Protein 8BEG (pdb70)

CATH classification: 2.60.40.740 (+3 more: 2.60.40.740, 2.60.40.740, 2.60.40.740)

Solvent-accessible surface area: 56581 Å² total; per-residue (Å²): 139,131,27,135,4,26,2,10,0,1,20,22,90,95,75,0,60,80,35,30,1,14,10,6,0,69,5,55,1,4,0,4,2,40,0,53,67,9,52,158,59,83,87,110,72,1,66,92,7,1,6,78,0,70,9,41,33,143,44,1,71,10,75,57,80,124,2,70,2,24,30,1,79,39,104,19,56,16,101,51,6,120,30,2,18,57,1,43,133,89,46,134,3,120,76,6,24,94,27,13,75,46,80,59,84,146,65,44,0,38,0,44,9,82,68,66,118,89,26,3,12,58,22,57,25,22,78,25,4,0,1,4,0,35,3,66,0,69,90,36,115,38,66,3,91,0,39,0,20,2,14,22,55,149,33,98,48,103,8,69,67,2,44,0,49,8,61,78,40,103,7,28,6,23,0,22,0,16,51,117,23,57,47,6,105,69,46,0,81,69,57,21,0,18,37,114,21,94,0,1,1,16,1,60,9,1,54,0,13,33,72,2,1,0,54,6,88,52,3,2,2,41,2,80,3,62,57,82,20,2,101,4,41,43,98,55,41,0,30,0,50,66,38,4,85,26,59,146,151,67,26,57,57,47,53,82,1,28,95,59,8,104,50,101,62,100,134,69,105,38,0,29,0,49,11,31,141,56,0,17,68,7,0,64,108,32,32,4,20,67,34,87,4,6,2,2,0,21,0,6,0,28,0,72,100,41,32,104,4,119,7,22,2,24,0,37,0,7,142,59,119,24,161,11,73,67,5,25,1,53,5,46,94,40,8,130,10,67,6,28,0,49,6,120,111,46,96,90,13,56,122,12,92,1,10,13,9,5,26,0,14,0,52,5,30,0,4,0,123,18,8,46,156,62,2,0,27,34,22,39,84,54,65,68,14,0,13,2,62,2,62,6,33,58,78,42,1,57,24,46,84,119,86,3,83,0,64,14,66,84,43,83,77,7,23,124,65,7,33,59,20,64,47,89,71,148,0,12,2,41,3,31,11,45,52,17,67,45,5,0,97,73,53,20,38,35,59,0,103,1,27,1,11,0,79,2,75,31,88,41,37,32,64,0,127,0,39,4,23,1,33,2,10,44,38,159,30,143,11,79,76,4,16,0,62,7,48,165,47,109,3,114,4,40,0,2,71,48,32,72,54,198,70,63,44,67,41,29,86,2,55,108,36,66,128,2,45,2,17,0,39,6,2,72,2,16,38,112,7,16,3,18,1,88,33,0,2,1,35,0,68,14,44,110,54,34,4,100,11,71,35,110,57,24,0,56,4,41,11,75,6,40,22,81,120,54,78,137,14,67,125,43,60,91,8,25,103,30,8,81,54,69,89,99,109,19,47,1,74,1,34,7,33,116,45,2,8,67,0,4,26,46,181,126,8,30,118,61,43,5,12,0,68,0,8,1,7,5,54,0,80,34,38,30,77,1,46,4,43,0,69,0,5,2,11,93,42,112,28,96,10,64,70,1,36,1,69,6,69,149,128,34,121,6,15,2,4,0,0,18,25,96,95,76,0,61,83,31,30,1,12,10,6,0,74,3,54,1,4,0,3,2,32,0,49,89,26,55,154,78,86,85,118,77,3,66,91,7,2,5,78,0,71,9,34,31,130,44,1,75,8,74,51,82,122,1,72,0,28,19,1,81,31,98,27,60,20,116,46,8,132,34,1,31,58,11,44,139,74,47,162,2,109,81,14,17,94,34,11,64,40,92,69,96,149,62,40,0,32,0,44,7,85,70,63,120,89,25,2,13,60,25,59,24,23,78,28,3,0,0,5,0,35,2,65,0,78,86,39,116,35,74,2,95,1,32,2,25,2,18,27,49,148,34,101,39,94,8,70,66,3,38,0,48,6,64,79,37,114,6,30,3,22,0,27,0,21,82,159,31,74,49,8,104,55,46,0,81,76,61,21,0,16,36,104,28,97,0,0,2,14,1,59,9,1,53,0,12,33,74,3,1,0,58,5,101,41,2,2,3,39,1,74,2,60,66,79,22,1,104,5,38,41,106,44,31,0,35,0,55,64,41,4,73,28,70,83,148,69,34,109,58,42,53,76,2,26,95,55,8,100,56,94,62,91,135,73,87,43,0,25,1,46,13,33,159,56,0,32,67,11,0,62,77,24,30,4,16,67,32,88,5,7,1,2,0,22,0,16,0,29,0,66,99,42,32,102,3,117,5,25,2,25,0,35,0,10,149,62,116,26,160,13,75,65,4,28,1,50,6,41,90,43,10,125,11,64,10,22,0,43,9,124,138,48,105,85,7,52,123,15,88,2,10,12,6,4,24,0,13,0,29,0,18,0,5,0,112,12,9,46,145,55,2,0,26,36,27,38,87,60,67,66,12,0,13,1,64,3,65,6,32,55,80,41,1,64,17,50,88,117,76,4,84,0,84,10,71,156,47,81,68,7,21,123,72,8,30,55,22,63,43,67,32,120,0,17,2,38,3,34,9,54,49,16,73,46,7,0,92,78,55,18,35,21,70,0,108,1,27,1,10,0,72,1,73,30,95,41,34,34,59,1,122,0,37,3,16,0,31,2,14,45,43,146,44,148,13,72,77,2,21,0,55,7,50,171,50,103,4,92,4,39,0,2,56,146,55,50,56,194,131,49,34,69,37,31,77,0,150,112,33,51,135,1,25,2,20,1,24,2,2,72,2,24,39,113,4,13,6,22,1,87,29,1,2,0,23,0,72,17,47,103,56,36,3,89,17,94,35,105,58,17,0,44,4,43,11,89,8,10,25,76,114,42,79,152,12,87,136,47,55,85,7,24,189,13,9,75,52,81,93,92,191,18,47,0,75,0,31,7,29,111,46,2,7,58,0,2,17,41,157,120,7,39,119,68,38,4,13,0,65,0,8,1,4,6,40,0,70,32,29,17,60,1,58,5,40,0,50,0,8,2,8,103,50,107,12,76,9,66,60,1,37,0,61,3,92,96

Organism: Enterococcus faecalis (NCBI:txid1351)

InterPro domains:
  IPR013574 Glucan-binding protein C/Surface antigen I/II, V-domain [PF08363] (256-548)
  IPR019931 LPXTG cell wall anchor motif [PF00746] (1263-1303)
  IPR019931 LPXTG cell wall anchor motif [PS50847] (1270-1305)
  IPR022263 KxYKxGKxW signal peptide [PF19258] (6-44)
  IPR022263 KxYKxGKxW signal peptide [TIGR03715] (8-29)
  IPR026345 Adhesin isopeptide-forming adherence domain [PF17998] (588-749)
  IPR026345 Adhesin isopeptide-forming adherence domain [PF17998] (920-1069)
  IPR026345 Adhesin isopeptide-forming adherence domain [TIGR04228] (588-750)
  IPR026345 Adhesin isopeptide-forming adherence domain [TIGR04228] (920-1008)
  IPR026345 Adhesin isopeptide-forming adherence domain [TIGR04228] (1009-1070)
  IPR032300 Cell surface antigen, C-terminal [PF16364] (753-915)
  IPR032300 Cell surface antigen, C-terminal [PF16364] (1073-1232)
  IPR036234 Glucan-binding protein C/Surface antigen I/II, V-domain superfamily [G3DSA:2.60.530.10] (227-560)
  IPR036234 Glucan-binding protein C/Surface antigen I/II, V-domain superfamily [SSF74914] (228-568)
  IPR041324 Antigen I/II, N-terminal [PF18652] (151-255)

Foldseek 3Di:
DDWAKAKAKAQQQAGQFAFAEEAFFKIKMKIKGAQQVVLVDDLLPFQKWWKKKFWQCVWKDWDQVPKWKWWAQPPDDVNRSNSVNVCVVVCVGPTPQVQWDWDDDRRIIITMGHADPSRGGPDHHNTMMMIMTIITGHRDFFKIKMKMWIDTPPDIDIYDMGMYGHHDWAKAKFKFAQDVNDTHDDTLFAFEDAAQFKIWIKTKGIKQAARYRGAFPKKKKKWFAPCVFWQFPPDKWKFKQAWFDQDNRIRHGGDTPRVQWDWDQDPSGIIMIIGHPSRSVSCPDPVNRRHMIIMMMITMIGGHDFDKGKIKMWMATSNDIGIHDIGIYGYDDDFAKAKFWAWPVGDTAFAFEEEAFTKTKIKMKAGQQSQEPRHPVNNFDCVQFWKKKKQWDLVWKAWPVVPKFKAWPVRHTPQVQWDWDADSVRRMIMTGGPRRVVCRHVRGNTMMMIIIMIGTHPPDWAKIKMKMWTQRRNDIDIYDITIYGYDDWAKAKFWALDDVDDDTCFAHADEAQRKTKIKIKFTKQFQRHRGAWDWKKKKKQFPVQWWAFDPDKWKFWQAWWAWPVGRTDHGRDTPLVQWDWDQPPRMIMIIGHVRVSRGVPDPVGRRGMTIMMMITMITTHDFAKTKIKMWIATSNHTDIHDITIYGYHD/DQAKAKAKAQQQAGQFAFAEEAQFKIKMKIKGAQQVVLPDDQLVFQKWWKKKFWQLVWKDWDQVPKWKWWAQAPDDVNRSNSVSVCVVVCNGPTPQVQWDWDDDHRIIMTMGHADPSRGGPDHHNTMMMIMTIIGTHRDFFKIKMKMWIDTPPDIDIYDMGMYGHHDWAKAKFKFAQDPNDTHDDTLFAFEDEAQGKIKIKTKGIKDAARYRGAFPKKKKKKFFPCVFWQFPVDKWKFKQAWFDAVPDIQHGGHTPRVQWDWDQDPSGIIMIIGHDSRSVRCRDVVNRRHMIIMMMITMIGGHDFAKTKIKMWMATNNDIDIYDIGIYGYDDDFAKAKFWAWPVRHTAFQFEAEFFTKTKMKMKAGQQSFELRHPPNNFDCVQFWKKKKQWDLVWKAWPVVPKFKAAPVRHTPLVQWDWDADNVRRMIMTTGPRGSVCRHPRGNGMMMIITMIGTHPPDWAKIKMWMWTADRRDIGIYDMTIYGYHDWAKAKFKAQDPPDDDTCFAHADEAQRKTKIKIKFTKQFQRHRGAWPWKKKKKQFPCVFKPAPPDKWKFWQAWWAWPVGHTHHGGDTVLVQWDWDADNRMIMIIGHPRVRRGVPDPRPSRGMTIMMMITMIGGHDFAKTKIKMWIATSNHTDIHDITIYGYHD

Sequence (1299 aa):
PVLVPNKEVTDGQKNINDLNVKRGDSLQYIVTGDTTELAKVDPKTVTKQGIRDTFDAEKVTIDLSKVKVYQADASLNEKDLKAVAAAINSGKAKDVTASYDLNLDQNTVTAMMKTNADGSVVLAMGYKYLLVLPFVVKNVEGDFENTAVQLTNDGETVTNTVINHVPSSNPSKDVKADKNGTVGSVSLHHDKDIPLQTKIYYEVKSSERPANYGGITEEWGMNDVLDTTHDRFTGKWHAITNYDLKVGDKTLKAGTDISAYILLENKDNKDLTFTMNQALLAALNEGSNKVGKQAWSVYLEVERIKTGDVENTQTENYNKELVRSNTVVTHTPDDPKPTKAVHNKKGEDINHGKVARGDVLSYEMTWDLKGYDKDFAFDTVDLATGVSFFDDYDETKVTPIKDLLRVKDSKGVDITNQFTISWDDAKGTVTISAKDPQAFILAYGGQELRVTLPTKVKADVSGDVYNSAEQNTFGQRIKTNTVVNHIPKVNPKKDVVIKVGDKQSQNGATIKLGEKFFYEFTSSDIPAEYAGVVEEWSISDKLDVKHDKFSGQWSVFANSNFVLADGTKVNKGDDISKLFTMTFDKGVVKITASQAFLDAMNLKENKNVAHSWKAFIGVERIAAGDVYNTIEESFNNEKIKTNTVVTHTPEVLVPNKEVTDGQKNINDLNVKRGDSLQYIVTGDTTELAKVDPKTVTKQGIRDTFDAEKVTIDLSKVKVYQADASLNEKDLKAVAAAINSGKAKDVTASYDLNLDQNTVTAMMKTNADGSVVLAMGYKYLLVLPFVVKNVEGDFENTAVQLTNDGETVTNTVINHVPSSNPSKDVKADKNGTVGSVSLHDKDIPLQTKIYYEVKSSERPANYGGITEEWGMNDVLDTTHDRFTGKWHAITNYDLKVGDKTLKAGTDISAYILLENKDNKDLTFTMNQALLAALNEGSNKVGKQAWSVYLEVERIKTGDVENTQTENYNKELVRSNTVVTHTPDDPKPTKAVHNKKGEDINHGKVARGDVLSYEMTWDLKGYDKDFAFDTVDLATGVSFFDDYDETKVTPIKDLLRVKDSKGVDITNQFTISWDDAKGTVTISAKDPQAFILAYGGQELRVTLPTKVKADVSGDVYNSAEQNTFGQRIKTNTVVNHIPKVNPKKDVVIKVGDKQSQNGATIKLGEKFFYEFTSSDIPAEYAGVVEEWSISDKLDVKHDKFSGQWSVFANSNFVLADGTKVNKGDDISKLFTMTFDKGVVKITASQAFLDAMNLKENKNVAHSWKAFIGVERIAAGDVYNTIEESFNNEKIKTNTVVTHTPEE

Structure (mmCIF, N/CA/C/O backbone):
data_8BEG
#
_entry.id   8BEG
#
_cell.length_a   76.000
_cell.length_b   87.500
_cell.length_c   224.800
_cell.angle_alpha   90.000
_cell.angle_beta   90.000
_cell.angle_gamma   90.000
#
_symmetry.space_group_name_H-M   'P 21 21 21'
#
loop_
_entity.id
_entity.type
_entity.pdbx_description
1 polymer PrgB
2 non-polymer 'MAGNESIUM ION'
3 water water
#
loop_
_atom_site.group_PDB
_atom_site.id
_atom_site.type_symbol
_atom_site.label_atom_id
_atom_site.label_alt_id
_atom_site.label_comp_id
_atom_site.label_asym_id
_atom_site.label_entity_id
_atom_site.label_seq_id
_atom_site.pdbx_PDB_ins_code
_atom_site.Cartn_x
_atom_site.Cartn_y
_atom_site.Cartn_z
_atom_site.occupancy
_atom_site.B_iso_or_equiv
_atom_site.auth_seq_id
_atom_site.auth_comp_id
_atom_site.auth_asym_id
_atom_site.auth_atom_id
_atom_site.pdbx_PDB_model_num
ATOM 1 N N . PRO A 1 1 ? 23.285 -96.305 -12.165 1.00 94.64 584 PRO A N 1
ATOM 2 C CA . PRO A 1 1 ? 22.973 -94.899 -12.433 1.00 95.65 584 PRO A CA 1
ATOM 3 C C . PRO A 1 1 ? 23.420 -93.979 -11.297 1.00 96.08 584 PRO A C 1
ATOM 4 O O . PRO A 1 1 ? 24.280 -94.370 -10.500 1.00 100.32 584 PRO A O 1
ATOM 8 N N . VAL A 1 2 ? 22.852 -92.774 -11.225 1.00 89.40 585 VAL A N 1
ATOM 9 C CA . VAL A 1 2 ? 23.060 -91.881 -10.088 1.00 91.06 585 VAL A CA 1
ATOM 10 C C . VAL A 1 2 ? 21.769 -91.106 -9.849 1.00 88.02 585 VAL A C 1
ATOM 11 O O . VAL A 1 2 ? 21.019 -90.804 -10.785 1.00 86.78 585 VAL A O 1
ATOM 15 N N . LEU A 1 3 ? 21.502 -90.802 -8.578 1.00 78.93 586 LEU A N 1
ATOM 16 C CA . LEU A 1 3 ? 20.236 -90.215 -8.166 1.00 73.87 586 LEU A CA 1
ATOM 17 C C . LEU A 1 3 ? 20.491 -89.045 -7.229 1.00 69.59 586 LEU A C 1
ATOM 18 O O . LEU A 1 3 ? 21.330 -89.130 -6.326 1.00 70.72 586 LEU A O 1
ATOM 23 N N . VAL A 1 4 ? 19.766 -87.953 -7.449 1.00 65.08 587 VAL A N 1
ATOM 24 C CA . VAL A 1 4 ? 19.845 -86.794 -6.563 1.00 61.40 587 VAL A CA 1
ATOM 25 C C . VAL A 1 4 ? 18.447 -86.433 -6.057 1.00 55.64 587 VAL A C 1
ATOM 26 O O . VAL A 1 4 ? 17.648 -85.793 -6.759 1.00 53.02 587 VAL A O 1
ATOM 30 N N . PRO A 1 5 ? 18.100 -86.865 -4.850 1.00 54.01 588 PRO A N 1
ATOM 31 C CA . PRO A 1 5 ? 16.794 -86.522 -4.292 1.00 50.97 588 PRO A CA 1
ATOM 32 C C . PRO A 1 5 ? 16.832 -85.127 -3.697 1.00 47.01 588 PRO A C 1
ATOM 33 O O . PRO A 1 5 ? 17.876 -84.639 -3.260 1.00 48.90 588 PRO A O 1
ATOM 37 N N . ASN A 1 6 ? 15.667 -84.490 -3.684 1.00 46.61 589 ASN A N 1
ATOM 38 C CA . ASN A 1 6 ? 15.534 -83.107 -3.259 1.00 50.78 589 ASN A CA 1
ATOM 39 C C . ASN A 1 6 ? 14.529 -83.006 -2.113 1.00 49.00 589 ASN A C 1
ATOM 40 O O . ASN A 1 6 ? 13.547 -83.752 -2.060 1.00 43.79 589 ASN A O 1
ATOM 45 N N . LYS A 1 7 ? 14.784 -82.080 -1.185 1.00 43.60 590 LYS A N 1
ATOM 46 C CA . LYS A 1 7 ? 13.900 -81.831 -0.052 1.00 38.95 590 LYS A CA 1
ATOM 47 C C . LYS A 1 7 ? 13.661 -80.331 0.033 1.00 45.21 590 LYS A C 1
ATOM 48 O O . LYS A 1 7 ? 14.607 -79.537 -0.051 1.00 41.33 590 LYS A O 1
ATOM 53 N N . GLU A 1 8 ? 12.394 -79.951 0.159 1.00 41.13 591 GLU A N 1
ATOM 54 C CA . GLU A 1 8 ? 11.993 -78.552 0.219 1.00 38.60 591 GLU A CA 1
ATOM 55 C C . GLU A 1 8 ? 11.063 -78.350 1.403 1.00 40.00 591 GLU A C 1
ATOM 56 O O . GLU A 1 8 ? 10.439 -79.291 1.890 1.00 34.16 591 GLU A O 1
ATOM 62 N N . VAL A 1 9 ? 10.972 -77.105 1.868 1.00 36.76 592 VAL A N 1
ATOM 63 C CA . VAL A 1 9 ? 10.007 -76.724 2.888 1.00 38.86 592 VAL A CA 1
ATOM 64 C C . VAL A 1 9 ? 9.197 -75.559 2.338 1.00 38.15 592 VAL A C 1
ATOM 65 O O . VAL A 1 9 ? 9.740 -74.676 1.662 1.00 38.30 592 VAL A O 1
ATOM 69 N N . THR A 1 10 ? 7.882 -75.603 2.556 1.00 40.66 593 THR A N 1
ATOM 70 C CA . THR A 1 10 ? 6.971 -74.701 1.865 1.00 37.81 593 THR A CA 1
ATOM 71 C C . THR A 1 10 ? 5.824 -74.322 2.787 1.00 39.47 593 THR A C 1
ATOM 72 O O . THR A 1 10 ? 5.458 -75.081 3.687 1.00 35.20 593 THR A O 1
ATOM 76 N N . ASP A 1 11 ? 5.291 -73.109 2.577 1.00 39.84 594 ASP A N 1
ATOM 77 C CA . ASP A 1 11 ? 4.003 -72.724 3.139 1.00 36.00 594 ASP A CA 1
ATOM 78 C C . ASP A 1 11 ? 2.840 -73.192 2.273 1.00 39.65 594 ASP A C 1
ATOM 79 O O . ASP A 1 11 ? 1.681 -72.937 2.619 1.00 45.06 594 ASP A O 1
ATOM 84 N N . GLY A 1 12 ? 3.124 -73.870 1.163 1.00 39.99 595 GLY A N 1
ATOM 85 C CA . GLY A 1 12 ? 2.126 -74.299 0.209 1.00 41.76 595 GLY A CA 1
ATOM 86 C C . GLY A 1 12 ? 2.229 -73.600 -1.128 1.00 43.66 595 GLY A C 1
ATOM 87 O O . GLY A 1 12 ? 1.727 -74.124 -2.132 1.00 44.41 595 GLY A O 1
ATOM 88 N N . GLN A 1 13 ? 2.874 -72.432 -1.167 1.00 44.70 596 GLN A N 1
ATOM 89 C CA . GLN A 1 13 ? 3.066 -71.672 -2.389 1.00 41.93 596 GLN A CA 1
ATOM 90 C C . GLN A 1 13 ? 4.520 -71.372 -2.713 1.00 38.86 596 GLN A C 1
ATOM 91 O O . GLN A 1 13 ? 4.843 -71.188 -3.893 1.00 45.34 596 GLN A O 1
ATOM 97 N N . LYS A 1 14 ? 5.402 -71.327 -1.718 1.00 35.32 597 LYS A N 1
ATOM 98 C CA . LYS A 1 14 ? 6.729 -70.769 -1.903 1.00 45.23 597 LYS A CA 1
ATOM 99 C C . LYS A 1 14 ? 7.760 -71.590 -1.137 1.00 41.59 597 LYS A C 1
ATOM 100 O O . LYS A 1 14 ? 7.449 -72.248 -0.143 1.00 40.52 597 LYS A O 1
ATOM 106 N N . ASN A 1 15 ? 9.007 -71.516 -1.605 1.00 39.74 598 ASN A N 1
ATOM 107 C CA . ASN A 1 15 ? 10.151 -72.014 -0.851 1.00 36.97 598 ASN A CA 1
ATOM 108 C C . ASN A 1 15 ? 10.392 -71.139 0.374 1.00 41.63 598 ASN A C 1
ATOM 109 O O . ASN A 1 15 ? 10.653 -69.935 0.244 1.00 42.00 598 ASN A O 1
ATOM 114 N N . ILE A 1 16 ? 10.327 -71.740 1.561 1.00 35.23 599 ILE A N 1
ATOM 115 C CA . ILE A 1 16 ? 10.516 -71.005 2.803 1.00 34.27 599 ILE A CA 1
ATOM 116 C C . ILE A 1 16 ? 11.752 -71.487 3.560 1.00 36.53 599 ILE A C 1
ATOM 117 O O . ILE A 1 16 ? 11.831 -71.344 4.781 1.00 38.44 599 ILE A O 1
ATOM 122 N N . ASN A 1 17 ? 12.715 -72.082 2.854 1.00 40.94 600 ASN A N 1
ATOM 123 C CA . ASN A 1 17 ? 13.942 -72.519 3.510 1.00 40.53 600 ASN A CA 1
ATOM 124 C C . ASN A 1 17 ? 14.653 -71.327 4.133 1.00 41.56 600 ASN A C 1
ATOM 125 O O . ASN A 1 17 ? 14.724 -70.252 3.529 1.00 43.43 600 ASN A O 1
ATOM 130 N N . ASP A 1 18 ? 15.165 -71.517 5.354 1.00 42.26 601 ASP A N 1
ATOM 131 C CA . ASP A 1 18 ? 15.918 -70.529 6.130 1.00 48.26 601 ASP A CA 1
ATOM 132 C C . ASP A 1 18 ? 15.071 -69.366 6.646 1.00 44.29 601 ASP A C 1
ATOM 133 O O . ASP A 1 18 ? 15.626 -68.469 7.303 1.00 48.91 601 ASP A O 1
ATOM 138 N N . LEU A 1 19 ? 13.761 -69.340 6.389 1.00 41.18 602 LEU A N 1
ATOM 139 C CA . LEU A 1 19 ? 12.943 -68.232 6.872 1.00 44.89 602 LEU A CA 1
ATOM 140 C C . LEU A 1 19 ? 12.481 -68.477 8.305 1.00 44.88 602 LEU A C 1
ATOM 141 O O . LEU A 1 19 ? 12.613 -69.569 8.862 1.00 37.45 602 LEU A O 1
ATOM 146 N N . ASN A 1 20 ? 11.924 -67.426 8.897 1.00 36.21 603 ASN A N 1
ATOM 147 C CA . ASN A 1 20 ? 11.425 -67.459 10.259 1.00 35.50 603 ASN A CA 1
ATOM 148 C C . ASN A 1 20 ? 9.982 -67.936 10.266 1.00 36.39 603 ASN A C 1
ATOM 149 O O . ASN A 1 20 ? 9.203 -67.617 9.360 1.00 38.75 603 ASN A O 1
ATOM 154 N N . VAL A 1 21 ? 9.616 -68.672 11.326 1.00 38.26 604 VAL A N 1
ATOM 155 C CA . VAL A 1 21 ? 8.255 -69.173 11.498 1.00 36.49 604 VAL A CA 1
ATOM 156 C C . VAL A 1 21 ? 7.777 -68.853 12.917 1.00 37.05 604 VAL A C 1
ATOM 157 O O . VAL A 1 21 ? 8.525 -68.348 13.754 1.00 42.00 604 VAL A O 1
ATOM 161 N N . LYS A 1 22 ? 6.509 -69.163 13.180 1.00 37.53 605 LYS A N 1
ATOM 162 C CA . LYS A 1 22 ? 5.840 -68.795 14.423 1.00 33.00 605 LYS A CA 1
ATOM 163 C C . LYS A 1 22 ? 4.975 -69.956 14.900 1.00 33.92 605 LYS A C 1
ATOM 164 O O . LYS A 1 22 ? 4.570 -70.821 14.116 1.00 36.90 605 LYS A O 1
ATOM 170 N N . ARG A 1 23 ? 4.743 -69.983 16.215 1.00 32.09 606 ARG A N 1
ATOM 171 C CA . ARG A 1 23 ? 3.948 -71.022 16.853 1.00 39.35 606 ARG A CA 1
ATOM 172 C C . ARG A 1 23 ? 2.654 -71.266 16.089 1.00 38.09 606 ARG A C 1
ATOM 173 O O . ARG A 1 23 ? 1.985 -70.321 15.661 1.00 34.83 606 ARG A O 1
ATOM 181 N N . GLY A 1 24 ? 2.337 -72.550 15.869 1.00 37.16 607 GLY A N 1
ATOM 182 C CA . GLY A 1 24 ? 1.098 -72.929 15.220 1.00 34.40 607 GLY A CA 1
ATOM 183 C C . GLY A 1 24 ? 1.058 -72.793 13.712 1.00 35.22 607 GLY A C 1
ATOM 184 O O . GLY A 1 24 ? 0.019 -73.105 13.111 1.00 34.72 607 GLY A O 1
ATOM 185 N N . ASP A 1 25 ? 2.138 -72.334 13.073 1.00 34.14 608 ASP A N 1
ATOM 186 C CA . ASP A 1 25 ? 2.176 -72.287 11.616 1.00 33.24 608 ASP A CA 1
ATOM 187 C C . ASP A 1 25 ? 1.912 -73.669 11.029 1.00 32.46 608 ASP A C 1
ATOM 188 O O . ASP A 1 25 ? 2.344 -74.685 11.574 1.00 35.08 608 ASP A O 1
ATOM 193 N N . SER A 1 26 ? 1.232 -73.680 9.892 1.00 33.22 609 SER A N 1
ATOM 194 C CA . SER A 1 26 ? 0.771 -74.890 9.223 1.00 42.53 609 SER A CA 1
ATOM 195 C C . SER A 1 26 ? 1.530 -74.978 7.900 1.00 39.84 609 SER A C 1
ATOM 196 O O . SER A 1 26 ? 1.254 -74.203 6.972 1.00 41.28 609 SER A O 1
ATOM 199 N N . LEU A 1 27 ? 2.520 -75.876 7.829 1.00 32.14 610 LEU A N 1
ATOM 200 C CA . LEU A 1 27 ? 3.444 -75.898 6.695 1.00 32.25 610 LEU A CA 1
ATOM 201 C C . LEU A 1 27 ? 3.666 -77.319 6.172 1.00 33.57 610 LEU A C 1
ATOM 202 O O . LEU A 1 27 ? 3.029 -78.259 6.654 1.00 33.66 610 LEU A O 1
ATOM 207 N N . GLN A 1 28 ? 4.551 -77.481 5.185 1.00 35.67 611 GLN A N 1
ATOM 208 C CA . GLN A 1 28 ? 4.780 -78.786 4.567 1.00 36.00 611 GLN A CA 1
ATOM 209 C C . GLN A 1 28 ? 6.249 -78.975 4.215 1.00 39.08 611 GLN A C 1
ATOM 210 O O . GLN A 1 28 ? 6.903 -78.046 3.745 1.00 38.84 611 GLN A O 1
ATOM 216 N N . TYR A 1 29 ? 6.753 -80.193 4.423 1.00 39.15 612 TYR A N 1
ATOM 217 C CA . TYR A 1 29 ? 7.990 -80.650 3.801 1.00 37.86 612 TYR A CA 1
ATOM 218 C C . TYR A 1 29 ? 7.637 -81.463 2.562 1.00 39.62 612 TYR A C 1
ATOM 219 O O . TYR A 1 29 ? 6.653 -82.211 2.561 1.00 34.99 612 TYR A O 1
ATOM 228 N N . ILE A 1 30 ? 8.434 -81.327 1.508 1.00 36.94 613 ILE A N 1
ATOM 229 C CA . ILE A 1 30 ? 8.217 -82.103 0.294 1.00 37.63 613 ILE A CA 1
ATOM 230 C C . ILE A 1 30 ? 9.543 -82.726 -0.118 1.00 42.30 613 ILE A C 1
ATOM 231 O O . ILE A 1 30 ? 10.538 -82.017 -0.295 1.00 42.85 613 ILE A O 1
ATOM 236 N N . VAL A 1 31 ? 9.560 -84.049 -0.251 1.00 37.95 614 VAL A N 1
ATOM 237 C CA . VAL A 1 31 ? 10.746 -84.800 -0.651 1.00 39.69 614 VAL A CA 1
ATOM 238 C C . VAL A 1 31 ? 10.446 -85.442 -1.997 1.00 43.65 614 VAL A C 1
ATOM 239 O O . VAL A 1 31 ? 9.481 -86.206 -2.126 1.00 40.27 614 VAL A O 1
ATOM 243 N N . THR A 1 32 ? 11.259 -85.126 -2.998 1.00 46.46 615 THR A N 1
ATOM 244 C CA . THR A 1 32 ? 11.072 -85.615 -4.360 1.00 45.22 615 THR A CA 1
ATOM 245 C C . THR A 1 32 ? 12.098 -86.699 -4.651 1.00 48.29 615 THR A C 1
ATOM 246 O O . THR A 1 32 ? 13.307 -86.449 -4.587 1.00 47.73 615 THR A O 1
ATOM 250 N N . GLY A 1 33 ? 11.611 -87.900 -4.951 1.00 48.32 616 GLY A N 1
ATOM 251 C CA . GLY A 1 33 ? 12.466 -88.966 -5.426 1.00 49.75 616 GLY A CA 1
ATOM 252 C C . GLY A 1 33 ? 12.240 -89.189 -6.908 1.00 56.95 616 GLY A C 1
ATOM 253 O O . GLY A 1 33 ? 11.229 -89.783 -7.309 1.00 52.00 616 GLY A O 1
ATOM 254 N N . ASP A 1 34 ? 13.156 -88.694 -7.737 1.00 53.30 617 ASP A N 1
ATOM 255 C CA . ASP A 1 34 ? 13.036 -88.905 -9.173 1.00 54.86 617 ASP A CA 1
ATOM 256 C C . ASP A 1 34 ? 13.381 -90.349 -9.512 1.00 55.40 617 ASP A C 1
ATOM 257 O O . ASP A 1 34 ? 14.369 -90.900 -9.014 1.00 51.78 617 ASP A O 1
ATOM 262 N N . THR A 1 35 ? 12.561 -90.962 -10.357 1.00 53.83 618 THR A N 1
ATOM 263 C CA . THR A 1 35 ? 12.808 -92.313 -10.842 1.00 52.55 618 THR A CA 1
ATOM 264 C C . THR A 1 35 ? 12.945 -92.332 -12.363 1.00 57.02 618 THR A C 1
ATOM 265 O O . THR A 1 35 ? 12.629 -93.332 -13.009 1.00 56.93 618 THR A O 1
ATOM 269 N N . THR A 1 36 ? 13.409 -91.225 -12.956 1.00 57.97 619 THR A N 1
ATOM 270 C CA . THR A 1 36 ? 13.532 -91.179 -14.412 1.00 60.68 619 THR A CA 1
ATOM 271 C C . THR A 1 36 ? 14.677 -92.059 -14.903 1.00 61.03 619 THR A C 1
ATOM 272 O O . THR A 1 36 ? 14.529 -92.774 -15.901 1.00 63.92 619 THR A O 1
ATOM 276 N N . GLU A 1 37 ? 15.821 -92.030 -14.213 1.00 61.09 620 GLU A N 1
ATOM 277 C CA . GLU A 1 37 ? 16.925 -92.914 -14.582 1.00 70.44 620 GLU A CA 1
ATOM 278 C C . GLU A 1 37 ? 16.558 -94.385 -14.403 1.00 66.24 620 GLU A C 1
ATOM 279 O O . GLU A 1 37 ? 17.033 -95.242 -15.160 1.00 65.78 620 GLU A O 1
ATOM 285 N N . LEU A 1 38 ? 15.703 -94.696 -13.428 1.00 63.50 621 LEU A N 1
ATOM 286 C CA . LEU A 1 38 ? 15.259 -96.067 -13.205 1.00 61.27 621 LEU A CA 1
ATOM 287 C C . LEU A 1 38 ? 14.243 -96.547 -14.234 1.00 62.08 621 LEU A C 1
ATOM 288 O O . LEU A 1 38 ? 13.964 -97.750 -14.286 1.00 63.19 621 LEU A O 1
ATOM 293 N N . ALA A 1 39 ? 13.680 -95.648 -15.046 1.00 63.40 622 ALA A N 1
ATOM 294 C CA . ALA A 1 39 ? 12.743 -96.073 -16.081 1.00 62.99 622 ALA A CA 1
ATOM 295 C C . ALA A 1 39 ? 13.416 -96.902 -17.166 1.00 67.35 622 ALA A C 1
ATOM 296 O O . ALA A 1 39 ? 12.729 -97.646 -17.879 1.00 70.09 622 ALA A O 1
ATOM 298 N N . LYS A 1 40 ? 14.740 -96.795 -17.303 1.00 66.78 623 LYS A N 1
ATOM 299 C CA . LYS A 1 40 ? 15.436 -97.490 -18.379 1.00 71.60 623 LYS A CA 1
ATOM 300 C C . LYS A 1 40 ? 15.670 -98.964 -18.061 1.00 74.00 623 LYS A C 1
ATOM 301 O O . LYS A 1 40 ? 15.765 -99.786 -18.983 1.00 75.21 623 LYS A O 1
ATOM 307 N N . VAL A 1 41 ? 15.739 -99.322 -16.780 1.00 67.93 624 VAL A N 1
ATOM 308 C CA . VAL A 1 41 ? 16.010 -100.693 -16.384 1.00 62.38 624 VAL A CA 1
ATOM 309 C C . VAL A 1 41 ? 14.714 -101.492 -16.393 1.00 66.88 624 VAL A C 1
ATOM 310 O O . VAL A 1 41 ? 13.611 -100.946 -16.483 1.00 64.02 624 VAL A O 1
ATOM 314 N N . ASP A 1 42 ? 14.860 -102.810 -16.319 1.00 59.81 625 ASP A N 1
ATOM 315 C CA . ASP A 1 42 ? 13.737 -103.727 -16.203 1.00 58.77 625 ASP A CA 1
ATOM 316 C C . ASP A 1 42 ? 12.972 -103.438 -14.914 1.00 57.30 625 ASP A C 1
ATOM 317 O O . ASP A 1 42 ? 13.565 -103.509 -13.826 1.00 55.37 625 ASP A O 1
ATOM 322 N N . PRO A 1 43 ? 11.680 -103.099 -14.983 1.00 57.30 626 PRO A N 1
ATOM 323 C CA . PRO A 1 43 ? 10.942 -102.763 -13.750 1.00 59.30 626 PRO A CA 1
ATOM 324 C C . PRO A 1 43 ? 10.909 -103.887 -12.725 1.00 55.38 626 PRO A C 1
ATOM 325 O O . PRO A 1 43 ? 10.702 -103.612 -11.534 1.00 49.87 626 PRO A O 1
ATOM 329 N N . LYS A 1 44 ? 11.127 -105.138 -13.143 1.00 50.33 627 LYS A N 1
ATOM 330 C CA . LYS A 1 44 ? 11.157 -106.254 -12.207 1.00 49.71 627 LYS A CA 1
ATOM 331 C C . LYS A 1 44 ? 12.367 -106.193 -11.283 1.00 54.15 627 LYS A C 1
ATOM 332 O O . LYS A 1 44 ? 12.361 -106.833 -10.224 1.00 50.96 627 LYS A O 1
ATOM 338 N N . THR A 1 45 ? 13.414 -105.466 -11.675 1.00 48.73 628 THR A N 1
ATOM 339 C CA . THR A 1 45 ? 14.632 -105.349 -10.885 1.00 52.23 628 THR A CA 1
ATOM 340 C C . THR A 1 45 ? 14.597 -104.185 -9.902 1.00 49.09 628 THR A C 1
ATOM 341 O O . THR A 1 45 ? 15.583 -103.964 -9.191 1.00 48.16 628 THR A O 1
ATOM 345 N N . VAL A 1 46 ? 13.501 -103.435 -9.853 1.00 45.48 629 VAL A N 1
ATOM 346 C CA . VAL A 1 46 ? 13.302 -102.396 -8.851 1.00 46.19 629 VAL A CA 1
ATOM 347 C C . VAL A 1 46 ? 12.433 -103.011 -7.762 1.00 42.17 629 VAL A C 1
ATOM 348 O O . VAL A 1 46 ? 11.212 -103.127 -7.919 1.00 39.11 629 VAL A O 1
ATOM 352 N N . THR A 1 47 ? 13.056 -103.420 -6.655 1.00 41.60 630 THR A N 1
ATOM 353 C CA . THR A 1 47 ? 12.338 -104.127 -5.604 1.00 39.29 630 THR A CA 1
ATOM 354 C C . THR A 1 47 ? 12.224 -103.340 -4.308 1.00 41.13 630 THR A C 1
ATOM 355 O O . THR A 1 47 ? 11.612 -103.836 -3.351 1.00 37.54 630 THR A O 1
ATOM 359 N N . LYS A 1 48 ? 12.780 -102.131 -4.244 1.00 39.98 631 LYS A N 1
ATOM 360 C CA . LYS A 1 48 ? 12.635 -101.318 -3.049 1.00 32.65 631 LYS A CA 1
ATOM 361 C C . LYS A 1 48 ? 12.743 -99.865 -3.477 1.00 37.81 631 LYS A C 1
ATOM 362 O O . LYS A 1 48 ? 13.708 -99.491 -4.149 1.00 36.38 631 LYS A O 1
ATOM 368 N N . GLN A 1 49 ? 11.748 -99.068 -3.110 1.00 36.63 632 GLN A N 1
ATOM 369 C CA . GLN A 1 49 ? 11.727 -97.658 -3.497 1.00 34.89 632 GLN A CA 1
ATOM 370 C C . GLN A 1 49 ? 11.013 -96.874 -2.406 1.00 37.61 632 GLN A C 1
ATOM 371 O O . GLN A 1 49 ? 9.879 -97.213 -2.063 1.00 41.94 632 GLN A O 1
ATOM 377 N N . GLY A 1 50 ? 11.644 -95.829 -1.878 1.00 40.56 633 GLY A N 1
ATOM 378 C CA . GLY A 1 50 ? 10.985 -95.072 -0.828 1.00 39.41 633 GLY A CA 1
ATOM 379 C C . GLY A 1 50 ? 11.848 -93.956 -0.279 1.00 42.79 633 GLY A C 1
ATOM 380 O O . GLY A 1 50 ? 12.918 -93.644 -0.809 1.00 39.33 633 GLY A O 1
ATOM 381 N N . ILE A 1 51 ? 11.352 -93.346 0.798 1.00 40.51 634 ILE A N 1
ATOM 382 C CA . ILE A 1 51 ? 12.027 -92.235 1.463 1.00 36.49 634 ILE A CA 1
ATOM 383 C C . ILE A 1 51 ? 11.969 -92.436 2.969 1.00 35.71 634 ILE A C 1
ATOM 384 O O . ILE A 1 51 ? 10.928 -92.814 3.516 1.00 40.77 634 ILE A O 1
ATOM 389 N N . ARG A 1 52 ? 13.096 -92.181 3.641 1.00 33.90 635 ARG A N 1
ATOM 390 C CA . ARG A 1 52 ? 13.166 -92.105 5.099 1.00 37.89 635 ARG A CA 1
ATOM 391 C C . ARG A 1 52 ? 13.457 -90.655 5.490 1.00 39.05 635 ARG A C 1
ATOM 392 O O . ARG A 1 52 ? 14.545 -90.142 5.210 1.00 38.46 635 ARG A O 1
ATOM 400 N N . ASP A 1 53 ? 12.504 -90.004 6.149 1.00 35.85 636 ASP A N 1
ATOM 401 C CA . ASP A 1 53 ? 12.630 -88.589 6.489 1.00 40.14 636 ASP A CA 1
ATOM 402 C C . ASP A 1 53 ? 12.901 -88.422 7.977 1.00 40.42 636 ASP A C 1
ATOM 403 O O . ASP A 1 53 ? 12.252 -89.065 8.806 1.00 40.72 636 ASP A O 1
ATOM 408 N N . THR A 1 54 ? 13.851 -87.546 8.318 1.00 44.99 637 THR A N 1
ATOM 409 C CA . THR A 1 54 ? 14.235 -87.310 9.710 1.00 42.34 637 THR A CA 1
ATOM 410 C C . THR A 1 54 ? 13.935 -85.861 10.078 1.00 42.58 637 THR A C 1
ATOM 411 O O . THR A 1 54 ? 14.630 -84.944 9.620 1.00 41.80 637 THR A O 1
ATOM 415 N N . PHE A 1 55 ? 12.912 -85.655 10.908 1.00 40.73 638 PHE A N 1
ATOM 416 C CA . PHE A 1 55 ? 12.454 -84.314 11.285 1.00 41.62 638 PHE A CA 1
ATOM 417 C C . PHE A 1 55 ? 12.663 -84.098 12.781 1.00 42.00 638 PHE A C 1
ATOM 418 O O . PHE A 1 55 ? 13.142 -84.983 13.499 1.00 43.30 638 PHE A O 1
ATOM 426 N N . ASP A 1 56 ? 12.310 -82.900 13.257 1.00 42.30 639 ASP A N 1
ATOM 427 C CA . ASP A 1 56 ? 12.487 -82.549 14.665 1.00 39.76 639 ASP A CA 1
ATOM 428 C C . ASP A 1 56 ? 11.130 -82.661 15.354 1.00 43.25 639 ASP A C 1
ATOM 429 O O . ASP A 1 56 ? 10.334 -81.723 15.342 1.00 47.00 639 ASP A O 1
ATOM 434 N N . ALA A 1 57 ? 10.867 -83.817 15.976 1.00 43.58 640 ALA A N 1
ATOM 435 C CA . ALA A 1 57 ? 9.579 -84.008 16.637 1.00 43.99 640 ALA A CA 1
ATOM 436 C C . ALA A 1 57 ? 9.450 -83.188 17.914 1.00 46.97 640 ALA A C 1
ATOM 437 O O . ALA A 1 57 ? 8.338 -83.042 18.435 1.00 44.27 640 ALA A O 1
ATOM 439 N N . GLU A 1 58 ? 10.556 -82.661 18.434 1.00 42.69 641 GLU A N 1
ATOM 440 C CA . GLU A 1 58 ? 10.491 -81.803 19.604 1.00 47.93 641 GLU A CA 1
ATOM 441 C C . GLU A 1 58 ? 9.990 -80.405 19.245 1.00 46.30 641 GLU A C 1
ATOM 442 O O . GLU A 1 58 ? 9.541 -79.674 20.133 1.00 40.44 641 GLU A O 1
ATOM 448 N N . LYS A 1 59 ? 10.028 -80.046 17.960 1.00 43.04 642 LYS A N 1
ATOM 449 C CA . LYS A 1 59 ? 9.731 -78.700 17.483 1.00 44.18 642 LYS A CA 1
ATOM 450 C C . LYS A 1 59 ? 8.551 -78.618 16.524 1.00 44.63 642 LYS A C 1
ATOM 451 O O . LYS A 1 59 ? 7.896 -77.575 16.470 1.00 38.12 642 LYS A O 1
ATOM 457 N N . VAL A 1 60 ? 8.274 -79.663 15.744 1.00 40.05 643 VAL A N 1
ATOM 458 C CA . VAL A 1 60 ? 7.102 -79.687 14.873 1.00 39.69 643 VAL A CA 1
ATOM 459 C C . VAL A 1 60 ? 6.339 -80.983 15.119 1.00 39.42 643 VAL A C 1
ATOM 460 O O . VAL A 1 60 ? 6.873 -81.947 15.663 1.00 41.81 643 VAL A O 1
ATOM 464 N N . THR A 1 61 ? 5.065 -80.986 14.723 1.00 41.96 644 THR A N 1
ATOM 465 C CA . THR A 1 61 ? 4.188 -82.141 14.870 1.00 42.10 644 THR A CA 1
ATOM 466 C C . THR A 1 61 ? 3.738 -82.603 13.493 1.00 41.52 644 THR A C 1
ATOM 467 O O . THR A 1 61 ? 3.296 -81.788 12.678 1.00 36.37 644 THR A O 1
ATOM 471 N N . ILE A 1 62 ? 3.850 -83.905 13.230 1.00 38.40 645 ILE A N 1
ATOM 472 C CA . ILE A 1 62 ? 3.389 -84.486 11.976 1.00 37.51 645 ILE A CA 1
ATOM 473 C C . ILE A 1 62 ? 2.324 -85.522 12.307 1.00 40.35 645 ILE A C 1
ATOM 474 O O . ILE A 1 62 ? 2.512 -86.343 13.209 1.00 42.31 645 ILE A O 1
ATOM 479 N N . ASP A 1 63 ? 1.199 -85.453 11.601 1.00 41.66 646 ASP A N 1
ATOM 480 C CA . ASP A 1 63 ? 0.098 -86.397 11.740 1.00 37.96 646 ASP A CA 1
ATOM 481 C C . ASP A 1 63 ? 0.223 -87.366 10.568 1.00 40.10 646 ASP A C 1
ATOM 482 O O . ASP A 1 63 ? 0.201 -86.940 9.406 1.00 36.21 646 ASP A O 1
ATOM 487 N N . LEU A 1 64 ? 0.374 -88.663 10.865 1.00 42.55 647 LEU A N 1
ATOM 488 C CA . LEU A 1 64 ? 0.637 -89.615 9.788 1.00 38.98 647 LEU A CA 1
ATOM 489 C C . LEU A 1 64 ? -0.531 -89.696 8.813 1.00 38.32 647 LEU A C 1
ATOM 490 O O . LEU A 1 64 ? -0.327 -89.928 7.618 1.00 38.72 647 LEU A O 1
ATOM 495 N N . SER A 1 65 ? -1.754 -89.478 9.288 1.00 36.24 648 SER A N 1
ATOM 496 C CA . SER A 1 65 ? -2.904 -89.589 8.398 1.00 41.89 648 SER A CA 1
ATOM 497 C C . SER A 1 65 ? -2.983 -88.468 7.364 1.00 40.05 648 SER A C 1
ATOM 498 O O . SER A 1 65 ? -3.834 -88.538 6.472 1.00 38.60 648 SER A O 1
ATOM 501 N N . LYS A 1 66 ? -2.125 -87.446 7.448 1.00 39.16 649 LYS A N 1
ATOM 502 C CA . LYS A 1 66 ? -2.086 -86.375 6.459 1.00 40.36 649 LYS A CA 1
ATOM 503 C C . LYS A 1 66 ? -0.884 -86.473 5.527 1.00 37.00 649 LYS A C 1
ATOM 504 O O . LYS A 1 66 ? -0.780 -85.683 4.583 1.00 33.24 649 LYS A O 1
ATOM 510 N N . VAL A 1 67 ? -0.000 -87.449 5.748 1.00 38.84 650 VAL A N 1
ATOM 511 C CA . VAL A 1 67 ? 1.136 -87.691 4.864 1.00 34.43 650 VAL A CA 1
ATOM 512 C C . VAL A 1 67 ? 0.641 -88.297 3.558 1.00 37.50 650 VAL A C 1
ATOM 513 O O . VAL A 1 67 ? -0.077 -89.309 3.559 1.00 33.55 650 VAL A O 1
ATOM 517 N N . LYS A 1 68 ? 1.059 -87.715 2.432 1.00 32.46 651 LYS A N 1
ATOM 518 C CA . LYS A 1 68 ? 0.620 -88.170 1.116 1.00 39.88 651 LYS A CA 1
ATOM 519 C C . LYS A 1 68 ? 1.822 -88.370 0.201 1.00 42.33 651 LYS A C 1
ATOM 520 O O . LYS A 1 68 ? 2.880 -87.771 0.413 1.00 36.44 651 LYS A O 1
ATOM 526 N N . VAL A 1 69 ? 1.659 -89.226 -0.815 1.00 40.54 652 VAL A N 1
ATOM 527 C CA . VAL A 1 69 ? 2.611 -89.328 -1.921 1.00 37.77 652 VAL A CA 1
ATOM 528 C C . VAL A 1 69 ? 1.866 -89.056 -3.222 1.00 39.65 652 VAL A C 1
ATOM 529 O O . VAL A 1 69 ? 0.772 -89.589 -3.436 1.00 39.60 652 VAL A O 1
ATOM 533 N N . TYR A 1 70 ? 2.447 -88.224 -4.081 1.00 38.82 653 TYR A N 1
ATOM 534 C CA . TYR A 1 70 ? 1.857 -87.906 -5.372 1.00 38.91 653 TYR A CA 1
ATOM 535 C C . TYR A 1 70 ? 2.773 -88.378 -6.492 1.00 38.76 653 TYR A C 1
ATOM 536 O O . TYR A 1 70 ? 4.002 -88.322 -6.377 1.00 39.89 653 TYR A O 1
ATOM 545 N N . GLN A 1 71 ? 2.159 -88.824 -7.577 1.00 35.22 654 GLN A N 1
ATOM 546 C CA . GLN A 1 71 ? 2.863 -89.287 -8.766 1.00 39.27 654 GLN A CA 1
ATOM 547 C C . GLN A 1 71 ? 2.817 -88.161 -9.786 1.00 43.26 654 GLN A C 1
ATOM 548 O O . GLN A 1 71 ? 1.756 -87.864 -10.343 1.00 41.44 654 GLN A O 1
ATOM 554 N N . ALA A 1 72 ? 3.959 -87.522 -10.009 1.00 40.27 655 ALA A N 1
ATOM 555 C CA . ALA A 1 72 ? 4.028 -86.329 -10.828 1.00 44.41 655 ALA A CA 1
ATOM 556 C C . ALA A 1 72 ? 4.793 -86.609 -12.113 1.00 49.63 655 ALA A C 1
ATOM 557 O O . ALA A 1 72 ? 5.749 -87.393 -12.132 1.00 47.40 655 ALA A O 1
ATOM 559 N N . ASP A 1 73 ? 4.333 -85.975 -13.190 1.00 48.52 656 ASP A N 1
ATOM 560 C CA . ASP A 1 73 ? 5.107 -85.888 -14.419 1.00 54.86 656 ASP A CA 1
ATOM 561 C C . ASP A 1 73 ? 6.552 -85.522 -14.118 1.00 54.72 656 ASP A C 1
ATOM 562 O O . ASP A 1 73 ? 6.829 -84.601 -13.342 1.00 50.09 656 ASP A O 1
ATOM 567 N N . ALA A 1 74 ? 7.474 -86.247 -14.754 1.00 50.64 657 ALA A N 1
ATOM 568 C CA . ALA A 1 74 ? 8.894 -85.974 -14.574 1.00 55.49 657 ALA A CA 1
ATOM 569 C C . ALA A 1 74 ? 9.274 -84.569 -15.032 1.00 49.80 657 ALA A C 1
ATOM 570 O O . ALA A 1 74 ? 10.339 -84.070 -14.649 1.00 52.00 657 ALA A O 1
ATOM 572 N N . SER A 1 75 ? 8.434 -83.922 -15.844 1.00 47.38 658 SER A N 1
ATOM 573 C CA . SER A 1 75 ? 8.706 -82.555 -16.275 1.00 50.29 658 SER A CA 1
ATOM 574 C C . SER A 1 75 ? 8.258 -81.504 -15.263 1.00 54.29 658 SER A C 1
ATOM 575 O O . SER A 1 75 ? 8.643 -80.336 -15.403 1.00 46.40 658 SER A O 1
ATOM 578 N N . LEU A 1 76 ? 7.460 -81.877 -14.258 1.00 51.63 659 LEU A N 1
ATOM 579 C CA . LEU A 1 76 ? 7.111 -80.939 -13.194 1.00 47.70 659 LEU A CA 1
ATOM 580 C C . LEU A 1 76 ? 8.365 -80.483 -12.459 1.00 47.80 659 LEU A C 1
ATOM 581 O O . LEU A 1 76 ? 9.205 -81.298 -12.071 1.00 46.47 659 LEU A O 1
ATOM 586 N N . ASN A 1 77 ? 8.503 -79.168 -12.294 1.00 43.93 660 ASN A N 1
ATOM 587 C CA . ASN A 1 77 ? 9.635 -78.576 -11.582 1.00 47.94 660 ASN A CA 1
ATOM 588 C C . ASN A 1 77 ? 9.257 -78.502 -10.110 1.00 47.50 660 ASN A C 1
ATOM 589 O O . ASN A 1 77 ? 8.514 -77.610 -9.696 1.00 47.41 660 ASN A O 1
ATOM 594 N N . GLU A 1 78 ? 9.766 -79.437 -9.306 1.00 46.37 661 GLU A N 1
ATOM 595 C CA . GLU A 1 78 ? 9.362 -79.453 -7.907 1.00 46.06 661 GLU A CA 1
ATOM 596 C C . GLU A 1 78 ? 9.863 -78.230 -7.152 1.00 51.77 661 GLU A C 1
ATOM 597 O O . GLU A 1 78 ? 9.425 -78.003 -6.020 1.00 50.21 661 GLU A O 1
ATOM 603 N N . LYS A 1 79 ? 10.741 -77.427 -7.766 1.00 52.68 662 LYS A N 1
ATOM 604 C CA . LYS A 1 79 ? 11.183 -76.162 -7.184 1.00 52.77 662 LYS A CA 1
ATOM 605 C C . LYS A 1 79 ? 10.179 -75.037 -7.395 1.00 49.17 662 LYS A C 1
ATOM 606 O O . LYS A 1 79 ? 10.278 -74.002 -6.727 1.00 55.55 662 LYS A O 1
ATOM 612 N N . ASP A 1 80 ? 9.228 -75.207 -8.312 1.00 49.12 663 ASP A N 1
ATOM 613 C CA . ASP A 1 80 ? 8.132 -74.254 -8.490 1.00 52.89 663 ASP A CA 1
ATOM 614 C C . ASP A 1 80 ? 6.981 -74.708 -7.601 1.00 51.38 663 ASP A C 1
ATOM 615 O O . ASP A 1 80 ? 6.072 -75.416 -8.034 1.00 48.88 663 ASP A O 1
ATOM 620 N N . LEU A 1 81 ? 7.008 -74.262 -6.342 1.00 47.63 664 LEU A N 1
ATOM 621 C CA . LEU A 1 81 ? 6.050 -74.751 -5.359 1.00 43.99 664 LEU A CA 1
ATOM 622 C C . LEU A 1 81 ? 4.619 -74.324 -5.657 1.00 44.59 664 LEU A C 1
ATOM 623 O O . LEU A 1 81 ? 3.685 -75.025 -5.261 1.00 47.03 664 LEU A O 1
ATOM 628 N N . LYS A 1 82 ? 4.421 -73.208 -6.364 1.00 52.76 665 LYS A N 1
ATOM 629 C CA . LYS A 1 82 ? 3.088 -72.887 -6.865 1.00 49.69 665 LYS A CA 1
ATOM 630 C C . LYS A 1 82 ? 2.616 -73.932 -7.867 1.00 44.38 665 LYS A C 1
ATOM 631 O O . LYS A 1 82 ? 1.443 -74.324 -7.859 1.00 43.52 665 LYS A O 1
ATOM 637 N N . ALA A 1 83 ? 3.516 -74.379 -8.750 1.00 41.03 666 ALA A N 1
ATOM 638 C CA . ALA A 1 83 ? 3.153 -75.399 -9.727 1.00 46.97 666 ALA A CA 1
ATOM 639 C C . ALA A 1 83 ? 2.843 -76.724 -9.042 1.00 42.13 666 ALA A C 1
ATOM 640 O O . ALA A 1 83 ? 1.899 -77.422 -9.435 1.00 42.78 666 ALA A O 1
ATOM 642 N N . VAL A 1 84 ? 3.628 -77.082 -8.018 1.00 44.99 667 VAL A N 1
ATOM 643 C CA . VAL A 1 84 ? 3.370 -78.303 -7.248 1.00 39.87 667 VAL A CA 1
ATOM 644 C C . VAL A 1 84 ? 1.979 -78.252 -6.628 1.00 44.40 667 VAL A C 1
ATOM 645 O O . VAL A 1 84 ? 1.199 -79.202 -6.743 1.00 39.94 667 VAL A O 1
ATOM 649 N N . ALA A 1 85 ? 1.631 -77.121 -5.990 1.00 41.31 668 ALA A N 1
ATOM 650 C CA . ALA A 1 85 ? 0.341 -77.031 -5.306 1.00 42.06 668 ALA A CA 1
ATOM 651 C C . ALA A 1 85 ? -0.828 -77.122 -6.284 1.00 39.88 668 ALA A C 1
ATOM 652 O O . ALA A 1 85 ? -1.862 -77.725 -5.964 1.00 46.79 668 ALA A O 1
ATOM 654 N N . ALA A 1 86 ? -0.686 -76.551 -7.482 1.00 41.65 669 ALA A N 1
ATOM 655 C CA . ALA A 1 86 ? -1.761 -76.658 -8.467 1.00 42.57 669 ALA A CA 1
ATOM 656 C C . ALA A 1 86 ? -1.930 -78.094 -8.956 1.00 42.87 669 ALA A C 1
ATOM 657 O O . ALA A 1 86 ? -3.062 -78.574 -9.111 1.00 41.63 669 ALA A O 1
ATOM 659 N N . ALA A 1 87 ? -0.819 -78.787 -9.219 1.00 42.35 670 ALA A N 1
ATOM 660 C CA . ALA A 1 87 ? -0.899 -80.174 -9.675 1.00 42.79 670 ALA A CA 1
ATOM 661 C C . ALA A 1 87 ? -1.542 -81.068 -8.620 1.00 41.36 670 ALA A C 1
ATOM 662 O O . ALA A 1 87 ? -2.284 -82.000 -8.952 1.00 40.27 670 ALA A O 1
ATOM 664 N N . ILE A 1 88 ? -1.275 -80.795 -7.342 1.00 37.37 671 ILE A N 1
ATOM 665 C CA . ILE A 1 88 ? -1.871 -81.580 -6.267 1.00 42.17 671 ILE A CA 1
ATOM 666 C C . ILE A 1 88 ? -3.369 -81.321 -6.178 1.00 46.13 671 ILE A C 1
ATOM 667 O O . ILE A 1 88 ? -4.166 -82.251 -5.996 1.00 43.98 671 ILE A O 1
ATOM 672 N N . ASN A 1 89 ? -3.779 -80.064 -6.351 1.00 43.51 672 ASN A N 1
ATOM 673 C CA . ASN A 1 89 ? -5.179 -79.703 -6.163 1.00 40.31 672 ASN A CA 1
ATOM 674 C C . ASN A 1 89 ? -6.055 -80.194 -7.309 1.00 41.14 672 ASN A C 1
ATOM 675 O O . ASN A 1 89 ? -7.217 -80.553 -7.085 1.00 42.51 672 ASN A O 1
ATOM 680 N N . SER A 1 90 ? -5.532 -80.216 -8.533 1.00 44.04 673 SER A N 1
ATOM 681 C CA . SER A 1 90 ? -6.326 -80.651 -9.678 1.00 45.94 673 SER A CA 1
ATOM 682 C C . SER A 1 90 ? -6.333 -82.158 -9.857 1.00 45.74 673 SER A C 1
ATOM 683 O O . SER A 1 90 ? -7.205 -82.679 -10.560 1.00 47.82 673 SER A O 1
ATOM 686 N N . GLY A 1 91 ? -5.391 -82.863 -9.240 1.00 41.31 674 GLY A N 1
ATOM 687 C CA . GLY A 1 91 ? -5.197 -84.267 -9.521 1.00 48.65 674 GLY A CA 1
ATOM 688 C C . GLY A 1 91 ? -4.249 -84.545 -10.664 1.00 49.74 674 GLY A C 1
ATOM 689 O O . GLY A 1 91 ? -4.069 -85.711 -11.022 1.00 44.04 674 GLY A O 1
ATOM 690 N N . LYS A 1 92 ? -3.655 -83.508 -11.263 1.00 44.75 675 LYS A N 1
ATOM 691 C CA . LYS A 1 92 ? -2.654 -83.724 -12.302 1.00 43.10 675 LYS A CA 1
ATOM 692 C C . LYS A 1 92 ? -1.444 -84.464 -11.750 1.00 46.80 675 LYS A C 1
ATOM 693 O O . LYS A 1 92 ? -0.807 -85.246 -12.466 1.00 45.50 675 LYS A O 1
ATOM 699 N N . ALA A 1 93 ? -1.105 -84.221 -10.491 1.00 44.27 676 ALA A N 1
ATOM 700 C CA . ALA A 1 93 ? -0.197 -85.086 -9.750 1.00 40.91 676 ALA A CA 1
ATOM 701 C C . ALA A 1 93 ? -1.072 -86.064 -8.980 1.00 44.45 676 ALA A C 1
ATOM 702 O O . ALA A 1 93 ? -1.809 -85.666 -8.073 1.00 46.69 676 ALA A O 1
ATOM 704 N N . LYS A 1 94 ? -1.021 -87.335 -9.365 1.00 43.14 677 LYS A N 1
ATOM 705 C CA . LYS A 1 94 ? -1.984 -88.303 -8.877 1.00 41.14 677 LYS A CA 1
ATOM 706 C C . LYS A 1 94 ? -1.635 -88.739 -7.460 1.00 40.02 677 LYS A C 1
ATOM 707 O O . LYS A 1 94 ? -0.474 -89.023 -7.146 1.00 40.85 677 LYS A O 1
ATOM 713 N N . ASP A 1 95 ? -2.647 -88.771 -6.598 1.00 38.44 678 ASP A N 1
ATOM 714 C CA . ASP A 1 95 ? -2.478 -89.270 -5.238 1.00 37.01 678 ASP A CA 1
ATOM 715 C C . ASP A 1 95 ? -2.330 -90.788 -5.292 1.00 40.08 678 ASP A C 1
ATOM 716 O O . ASP A 1 95 ? -3.290 -91.503 -5.596 1.00 37.29 678 ASP A O 1
ATOM 721 N N . VAL A 1 96 ? -1.133 -91.279 -4.991 1.00 36.80 679 VAL A N 1
ATOM 722 C CA . VAL A 1 96 ? -0.852 -92.712 -4.969 1.00 40.16 679 VAL A CA 1
ATOM 723 C C . VAL A 1 96 ? -0.549 -93.208 -3.552 1.00 37.49 679 VAL A C 1
ATOM 724 O O . VAL A 1 96 ? 0.079 -94.260 -3.391 1.00 41.51 679 VAL A O 1
ATOM 728 N N . THR A 1 97 ? -1.017 -92.488 -2.519 1.00 34.74 680 THR A N 1
ATOM 729 C CA . THR A 1 97 ? -0.721 -92.871 -1.141 1.00 33.65 680 THR A CA 1
ATOM 730 C C . THR A 1 97 ? -1.173 -94.301 -0.844 1.00 36.71 680 THR A C 1
ATOM 731 O O . THR A 1 97 ? -0.576 -94.976 0.000 1.00 35.78 680 THR A O 1
ATOM 735 N N . ALA A 1 98 ? -2.208 -94.784 -1.537 1.00 35.31 681 ALA A N 1
ATOM 736 C CA . ALA A 1 98 ? -2.716 -96.126 -1.296 1.00 40.99 681 ALA A CA 1
ATOM 737 C C . ALA A 1 98 ? -1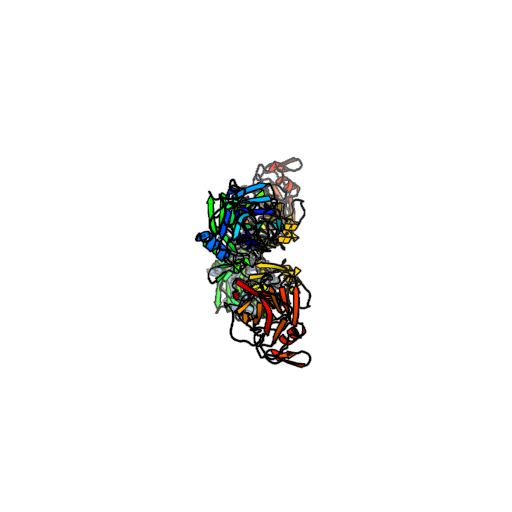.721 -97.204 -1.707 1.00 40.42 681 ALA A C 1
ATOM 738 O O . ALA A 1 98 ? -1.867 -98.359 -1.283 1.00 40.78 681 ALA A O 1
ATOM 740 N N . SER A 1 99 ? -0.723 -96.859 -2.522 1.00 37.22 682 SER A N 1
ATOM 741 C CA . SER A 1 99 ? 0.286 -97.802 -2.982 1.00 42.31 682 SER A CA 1
ATOM 742 C C . SER A 1 99 ? 1.568 -97.737 -2.167 1.00 41.46 682 SER A C 1
ATOM 743 O O . SER A 1 99 ? 2.582 -98.315 -2.576 1.00 38.84 682 SER A O 1
ATOM 746 N N . TYR A 1 100 ? 1.538 -97.066 -1.019 1.00 36.98 683 TYR A N 1
ATOM 747 C CA . TYR A 1 100 ? 2.695 -96.923 -0.151 1.00 35.78 683 TYR A CA 1
ATOM 748 C C . TYR A 1 100 ? 2.411 -97.483 1.236 1.00 38.47 683 TYR A C 1
ATOM 749 O O . TYR A 1 100 ? 1.265 -97.528 1.692 1.00 41.30 683 TYR A O 1
ATOM 758 N N . ASP A 1 101 ? 3.480 -97.894 1.904 1.00 35.15 684 ASP A N 1
ATOM 759 C CA . ASP A 1 101 ? 3.464 -98.299 3.303 1.00 41.18 684 ASP A CA 1
ATOM 760 C C . ASP A 1 101 ? 4.113 -97.163 4.085 1.00 40.18 684 ASP A C 1
ATOM 761 O O . ASP A 1 101 ? 5.307 -96.894 3.898 1.00 36.19 684 ASP A O 1
ATOM 766 N N . LEU A 1 102 ? 3.332 -96.503 4.948 1.00 40.83 685 LEU A N 1
ATOM 767 C CA . LEU A 1 102 ? 3.779 -95.333 5.701 1.00 39.25 685 LEU A CA 1
ATOM 768 C C . LEU A 1 102 ? 3.932 -95.679 7.178 1.00 41.94 685 LEU A C 1
ATOM 769 O O . LEU A 1 102 ? 3.177 -96.493 7.722 1.00 40.18 685 LEU A O 1
ATOM 774 N N . ASN A 1 103 ? 4.910 -95.049 7.830 1.00 41.00 686 ASN A N 1
ATOM 775 C CA . ASN A 1 103 ? 5.157 -95.282 9.249 1.00 43.97 686 ASN A CA 1
ATOM 776 C C . ASN A 1 103 ? 5.809 -94.057 9.876 1.00 46.39 686 ASN A C 1
ATOM 777 O O . ASN A 1 103 ? 6.693 -93.439 9.274 1.00 47.65 686 ASN A O 1
ATOM 782 N N . LEU A 1 104 ? 5.373 -93.724 11.092 1.00 43.28 687 LEU A N 1
ATOM 783 C CA . LEU A 1 104 ? 5.929 -92.627 11.879 1.00 45.72 687 LEU A CA 1
ATOM 784 C C . LEU A 1 104 ? 6.478 -93.191 13.181 1.00 45.56 687 LEU A C 1
ATOM 785 O O . LEU A 1 104 ? 5.733 -93.788 13.962 1.00 48.17 687 LEU A O 1
ATOM 790 N N . ASP A 1 105 ? 7.776 -93.005 13.414 1.00 48.40 688 ASP A N 1
ATOM 791 C CA . ASP A 1 105 ? 8.441 -93.467 14.634 1.00 52.46 688 ASP A CA 1
ATOM 792 C C . ASP A 1 105 ? 9.307 -92.326 15.157 1.00 50.16 688 ASP A C 1
ATOM 793 O O . ASP A 1 105 ? 10.387 -92.066 14.615 1.00 46.96 688 ASP A O 1
ATOM 798 N N . GLN A 1 106 ? 8.826 -91.658 16.210 1.00 51.01 689 GLN A N 1
ATOM 799 C CA . GLN A 1 106 ? 9.521 -90.535 16.831 1.00 54.46 689 GLN A CA 1
ATOM 800 C C . GLN A 1 106 ? 9.895 -89.468 15.808 1.00 48.99 689 GLN A C 1
ATOM 801 O O . GLN A 1 106 ? 9.024 -88.758 15.298 1.00 53.38 689 GLN A O 1
ATOM 807 N N . ASN A 1 107 ? 11.184 -89.351 15.503 1.00 50.79 690 ASN A N 1
ATOM 808 C CA . ASN A 1 107 ? 11.697 -88.334 14.592 1.00 46.26 690 ASN A CA 1
ATOM 809 C C . ASN A 1 107 ? 11.727 -88.785 13.137 1.00 46.99 690 ASN A C 1
ATOM 810 O O . ASN A 1 107 ? 12.322 -88.098 12.302 1.00 47.64 690 ASN A O 1
ATOM 815 N N . THR A 1 108 ? 11.134 -89.928 12.809 1.00 43.85 691 THR A N 1
ATOM 816 C CA . THR A 1 108 ? 11.337 -90.519 11.495 1.00 47.57 691 THR A CA 1
ATOM 817 C C . THR A 1 108 ? 9.999 -90.871 10.856 1.00 46.87 691 THR A C 1
ATOM 818 O O . THR A 1 108 ? 9.133 -91.477 11.500 1.00 49.49 691 THR A O 1
ATOM 822 N N . VAL A 1 109 ? 9.837 -90.491 9.589 1.00 42.77 692 VAL A N 1
ATOM 823 C CA . VAL A 1 109 ? 8.732 -90.936 8.741 1.00 44.62 692 VAL A CA 1
ATOM 824 C C . VAL A 1 109 ? 9.321 -91.763 7.606 1.00 44.00 692 VAL A C 1
ATOM 825 O O . VAL A 1 109 ? 10.267 -91.323 6.943 1.00 43.80 692 VAL A O 1
ATOM 829 N N . THR A 1 110 ? 8.779 -92.959 7.389 1.00 42.83 693 THR A N 1
ATOM 830 C CA . THR A 1 110 ? 9.181 -93.791 6.262 1.00 39.91 693 THR A CA 1
ATOM 831 C C . THR A 1 110 ? 7.990 -94.016 5.337 1.00 38.78 693 THR A C 1
ATOM 832 O O . THR A 1 110 ? 6.869 -94.250 5.800 1.00 43.41 693 THR A O 1
ATOM 836 N N . ALA A 1 111 ? 8.246 -93.919 4.031 1.00 37.65 694 ALA A N 1
ATOM 837 C CA . ALA A 1 111 ? 7.251 -94.161 2.985 1.00 35.09 694 ALA A CA 1
ATOM 838 C C . ALA A 1 111 ? 7.896 -95.076 1.951 1.00 41.20 694 ALA A C 1
ATOM 839 O O . ALA A 1 111 ? 8.775 -94.634 1.204 1.00 40.10 694 ALA A O 1
ATOM 841 N N . MET A 1 112 ? 7.469 -96.341 1.914 1.00 36.84 695 MET A N 1
ATOM 842 C CA . MET A 1 112 ? 7.987 -97.338 0.980 1.00 38.52 695 MET A CA 1
ATOM 843 C C . MET A 1 112 ? 6.887 -97.789 0.023 1.00 34.68 695 MET A C 1
ATOM 844 O O . MET A 1 112 ? 5.754 -98.043 0.444 1.00 35.75 695 MET A O 1
ATOM 849 N N . MET A 1 113 ? 7.205 -97.858 -1.272 1.00 33.44 696 MET A N 1
ATOM 850 C CA . MET A 1 113 ? 6.239 -98.391 -2.226 1.00 36.88 696 MET A CA 1
ATOM 851 C C . MET A 1 113 ? 5.921 -99.843 -1.907 1.00 38.11 696 MET A C 1
ATOM 852 O O . MET A 1 113 ? 6.799 -100.617 -1.513 1.00 38.36 696 MET A O 1
ATOM 857 N N . LYS A 1 114 ? 4.659 -100.210 -2.102 1.00 36.61 697 LYS A N 1
ATOM 858 C CA . LYS A 1 114 ? 4.264 -101.604 -2.017 1.00 36.98 697 LYS A CA 1
ATOM 859 C C . LYS A 1 114 ? 4.869 -102.380 -3.183 1.00 41.91 697 LYS A C 1
ATOM 860 O O . LYS A 1 114 ? 5.343 -101.804 -4.169 1.00 38.70 697 LYS A O 1
ATOM 866 N N . THR A 1 115 ? 4.851 -103.710 -3.060 1.00 45.58 698 THR A N 1
ATOM 867 C CA . THR A 1 115 ? 5.490 -104.593 -4.025 1.00 43.29 698 THR A CA 1
ATOM 868 C C . THR A 1 115 ? 4.518 -105.671 -4.495 1.00 43.58 698 THR A C 1
ATOM 869 O O . THR A 1 115 ? 3.610 -106.072 -3.768 1.00 38.37 698 THR A O 1
ATOM 873 N N . ASN A 1 116 ? 4.706 -106.118 -5.733 1.00 43.41 699 ASN A N 1
ATOM 874 C CA . ASN A 1 116 ? 3.904 -107.201 -6.287 1.00 51.47 699 ASN A CA 1
ATOM 875 C C . ASN A 1 116 ? 4.364 -108.531 -5.692 1.00 49.22 699 ASN A C 1
ATOM 876 O O . ASN A 1 116 ? 5.238 -108.585 -4.822 1.00 45.76 699 ASN A O 1
ATOM 881 N N . ALA A 1 117 ? 3.777 -109.629 -6.177 1.00 50.77 700 ALA A N 1
ATOM 882 C CA . ALA A 1 117 ? 4.140 -110.951 -5.670 1.00 52.55 700 ALA A CA 1
ATOM 883 C C . ALA A 1 117 ? 5.616 -111.254 -5.908 1.00 46.61 700 ALA A C 1
ATOM 884 O O . ALA A 1 117 ? 6.294 -111.798 -5.029 1.00 41.19 700 ALA A O 1
ATOM 886 N N . ASP A 1 118 ? 6.139 -110.877 -7.081 1.00 47.36 701 ASP A N 1
ATOM 887 C CA . ASP A 1 118 ? 7.535 -111.113 -7.441 1.00 44.46 701 ASP A CA 1
ATOM 888 C C . ASP A 1 118 ? 8.521 -110.197 -6.730 1.00 49.76 701 ASP A C 1
ATOM 889 O O . ASP A 1 118 ? 9.726 -110.306 -7.001 1.00 42.01 701 ASP A O 1
ATOM 894 N N . GLY A 1 119 ? 8.061 -109.297 -5.855 1.00 39.01 702 GLY A N 1
ATOM 895 C CA . GLY A 1 119 ? 8.947 -108.398 -5.158 1.00 45.66 702 GLY A CA 1
ATOM 896 C C . GLY A 1 119 ? 9.135 -107.039 -5.805 1.00 39.33 702 GLY A C 1
ATOM 897 O O . GLY A 1 119 ? 9.753 -106.164 -5.189 1.00 42.94 702 GLY A O 1
ATOM 898 N N . SER A 1 120 ? 8.649 -106.835 -7.026 1.00 37.87 703 SER A N 1
ATOM 899 C CA . SER A 1 120 ? 8.854 -105.556 -7.700 1.00 43.52 703 SER A CA 1
ATOM 900 C C . SER A 1 120 ? 7.843 -104.517 -7.217 1.00 40.20 703 SER A C 1
ATOM 901 O O . SER A 1 120 ? 6.688 -104.839 -6.924 1.00 39.66 703 SER A O 1
ATOM 904 N N . VAL A 1 121 ? 8.290 -103.254 -7.152 1.00 42.99 704 VAL A N 1
ATOM 905 C CA . VAL A 1 121 ? 7.426 -102.177 -6.679 1.00 40.53 704 VAL A CA 1
ATOM 906 C C . VAL A 1 121 ? 6.211 -102.025 -7.593 1.00 39.21 704 VAL A C 1
ATOM 907 O O . VAL A 1 121 ? 6.287 -102.227 -8.809 1.00 36.38 704 VAL A O 1
ATOM 911 N N . VAL A 1 122 ? 5.077 -101.642 -6.995 1.00 40.31 705 VAL A N 1
ATOM 912 C CA . VAL A 1 122 ? 3.800 -101.606 -7.711 1.00 39.17 705 VAL A CA 1
ATOM 913 C C . VAL A 1 122 ? 3.606 -100.377 -8.587 1.00 46.98 705 VAL A C 1
ATOM 914 O O . VAL A 1 122 ? 2.667 -100.359 -9.395 1.00 47.83 705 VAL A O 1
ATOM 918 N N . LEU A 1 123 ? 4.458 -99.357 -8.467 1.00 41.16 706 LEU A N 1
ATOM 919 C CA . LEU A 1 123 ? 4.288 -98.097 -9.182 1.00 44.55 706 LEU A CA 1
ATOM 920 C C . LEU A 1 123 ? 5.297 -97.959 -10.315 1.00 43.21 706 LEU A C 1
ATOM 921 O O . LEU A 1 123 ? 6.456 -98.365 -10.182 1.00 47.63 706 LEU A O 1
ATOM 926 N N . ALA A 1 124 ? 4.855 -97.344 -11.414 1.00 45.42 707 ALA A N 1
ATOM 927 C CA . ALA A 1 124 ? 5.695 -97.197 -12.595 1.00 49.31 707 ALA A CA 1
ATOM 928 C C . ALA A 1 124 ? 6.903 -96.315 -12.319 1.00 52.67 707 ALA A C 1
ATOM 929 O O . ALA A 1 124 ? 6.801 -95.275 -11.656 1.00 47.35 707 ALA A O 1
ATOM 931 N N . MET A 1 125 ? 8.053 -96.726 -12.847 1.00 51.34 708 MET A N 1
ATOM 932 C CA . MET A 1 125 ? 9.206 -95.843 -12.856 1.00 49.65 708 MET A CA 1
ATOM 933 C C . MET A 1 125 ? 9.066 -94.825 -13.988 1.00 52.08 708 MET A C 1
ATOM 934 O O . MET A 1 125 ? 8.278 -95.004 -14.922 1.00 53.94 708 MET A O 1
ATOM 939 N N . GLY A 1 126 ? 9.832 -93.742 -13.892 1.00 51.32 709 GLY A N 1
ATOM 940 C CA . GLY A 1 126 ? 9.756 -92.667 -14.862 1.00 49.41 709 GLY A CA 1
ATOM 941 C C . GLY A 1 126 ? 8.894 -91.495 -14.451 1.00 53.53 709 GLY A C 1
ATOM 942 O O . GLY A 1 126 ? 8.611 -90.631 -15.286 1.00 55.30 709 GLY A O 1
ATOM 943 N N . TYR A 1 127 ? 8.461 -91.449 -13.199 1.00 48.55 710 TYR A N 1
ATOM 944 C CA . TYR A 1 127 ? 7.734 -90.329 -12.635 1.00 44.52 710 TYR A CA 1
ATOM 945 C C . TYR A 1 127 ? 8.539 -89.755 -11.482 1.00 46.52 710 TYR A C 1
ATOM 946 O O . TYR A 1 127 ? 9.446 -90.398 -10.946 1.00 37.83 710 TYR A O 1
ATOM 955 N N . LYS A 1 128 ? 8.211 -88.520 -11.117 1.00 44.61 711 LYS A N 1
ATOM 956 C CA . LYS A 1 128 ? 8.672 -87.944 -9.866 1.00 43.93 711 LYS A CA 1
ATOM 957 C C . LYS A 1 128 ? 7.642 -88.265 -8.797 1.00 39.19 711 LYS A C 1
ATOM 958 O O . LYS A 1 128 ? 6.442 -88.042 -9.002 1.00 47.31 711 LYS A O 1
ATOM 964 N N . TYR A 1 129 ? 8.100 -88.807 -7.673 1.00 37.93 712 TYR A N 1
ATOM 965 C CA . TYR A 1 129 ? 7.224 -89.136 -6.557 1.00 39.36 712 TYR A CA 1
ATOM 966 C C . TYR A 1 129 ? 7.487 -88.130 -5.448 1.00 40.41 712 TYR A C 1
ATOM 967 O O . TYR A 1 129 ? 8.599 -88.064 -4.909 1.00 40.06 712 TYR A O 1
ATOM 976 N N . LEU A 1 130 ? 6.468 -87.342 -5.126 1.00 38.47 713 LEU A N 1
ATOM 977 C CA . LEU A 1 130 ? 6.574 -86.281 -4.135 1.00 35.94 713 LEU A CA 1
ATOM 978 C C . LEU A 1 130 ? 5.918 -86.756 -2.849 1.00 35.93 713 LEU A C 1
ATOM 979 O O . LEU A 1 130 ? 4.707 -86.987 -2.812 1.00 38.56 713 LEU A O 1
ATOM 984 N N . LEU A 1 131 ? 6.721 -86.928 -1.809 1.00 33.95 714 LEU A N 1
ATOM 985 C CA . LEU A 1 131 ? 6.218 -87.226 -0.478 1.00 35.62 714 LEU A CA 1
ATOM 986 C C . LEU A 1 131 ? 5.936 -85.903 0.212 1.00 35.19 714 LEU A C 1
ATOM 987 O O . LEU A 1 131 ? 6.818 -85.039 0.273 1.00 36.74 714 LEU A O 1
ATOM 992 N N . VAL A 1 132 ? 4.712 -85.734 0.708 1.00 34.68 715 VAL A N 1
ATOM 993 C CA . VAL A 1 132 ? 4.294 -84.473 1.330 1.00 33.07 715 VAL A CA 1
ATOM 994 C C . VAL A 1 132 ? 4.039 -84.738 2.803 1.00 35.81 715 VAL A C 1
ATOM 995 O O . VAL A 1 132 ? 3.213 -85.591 3.158 1.00 37.19 715 VAL A O 1
ATOM 999 N N . LEU A 1 133 ? 4.779 -84.033 3.657 1.00 30.94 716 LEU A N 1
ATOM 1000 C CA . LEU A 1 133 ? 4.719 -84.161 5.111 1.00 31.83 716 LEU A CA 1
ATOM 1001 C C . LEU A 1 133 ? 4.217 -82.856 5.712 1.00 39.35 716 LEU A C 1
ATOM 1002 O O . LEU A 1 133 ? 5.025 -81.963 6.017 1.00 34.25 716 LEU A O 1
ATOM 1007 N N . PRO A 1 134 ? 2.904 -82.694 5.901 1.00 39.32 717 PRO A N 1
ATOM 1008 C CA . PRO A 1 134 ? 2.402 -81.484 6.576 1.00 36.73 717 PRO A CA 1
ATOM 1009 C C . PRO A 1 134 ? 2.790 -81.497 8.047 1.00 39.33 717 PRO A C 1
ATOM 1010 O O . PRO A 1 134 ? 2.777 -82.544 8.699 1.00 34.09 717 PRO A O 1
ATOM 1014 N N . PHE A 1 135 ? 3.167 -80.330 8.570 1.00 34.87 718 PHE A N 1
ATOM 1015 C CA . PHE A 1 135 ? 3.563 -80.254 9.966 1.00 32.66 718 PHE A CA 1
ATOM 1016 C C . PHE A 1 135 ? 3.027 -78.960 10.576 1.00 37.44 718 PHE A C 1
ATOM 1017 O O . PHE A 1 135 ? 2.679 -78.012 9.868 1.00 35.18 718 PHE A O 1
ATOM 1025 N N . VAL A 1 136 ? 2.926 -78.945 11.905 1.00 38.05 719 VAL A N 1
ATOM 1026 C CA . VAL A 1 136 ? 2.517 -77.755 12.648 1.00 35.63 719 VAL A CA 1
ATOM 1027 C C . VAL A 1 136 ? 3.628 -77.399 13.624 1.00 36.49 719 VAL A C 1
ATOM 1028 O O . VAL A 1 136 ? 4.095 -78.255 14.383 1.00 33.43 719 VAL A O 1
ATOM 1032 N N . VAL A 1 137 ? 4.039 -76.131 13.610 1.00 35.82 720 VAL A N 1
ATOM 1033 C CA . VAL A 1 137 ? 5.091 -75.655 14.499 1.00 32.67 720 VAL A CA 1
ATOM 1034 C C . VAL A 1 137 ? 4.560 -75.590 15.924 1.00 36.26 720 VAL A C 1
ATOM 1035 O O . VAL A 1 137 ? 3.464 -75.071 16.172 1.00 40.05 720 VAL A O 1
ATOM 1039 N N . LYS A 1 138 ? 5.332 -76.114 16.873 1.00 36.26 721 LYS A N 1
ATOM 1040 C CA . LYS A 1 138 ? 4.966 -75.985 18.274 1.00 36.37 721 LYS A CA 1
ATOM 1041 C C . LYS A 1 138 ? 5.443 -74.634 18.828 1.00 42.63 721 LYS A C 1
ATOM 1042 O O . LYS A 1 138 ? 6.118 -73.855 18.151 1.00 39.61 721 LYS A O 1
ATOM 1048 N N . ASN A 1 139 ? 5.065 -74.346 20.076 1.00 45.38 722 ASN A N 1
ATOM 1049 C CA . ASN A 1 139 ? 5.485 -73.107 20.746 1.00 38.77 722 ASN A CA 1
ATOM 1050 C C . ASN A 1 139 ? 6.881 -73.320 21.328 1.00 38.05 722 ASN A C 1
ATOM 1051 O O . ASN A 1 139 ? 7.065 -73.610 22.510 1.00 43.36 722 ASN A O 1
ATOM 1056 N N . VAL A 1 140 ? 7.887 -73.199 20.465 1.00 42.33 723 VAL A N 1
ATOM 1057 C CA . VAL A 1 140 ? 9.263 -73.505 20.818 1.00 46.24 723 VAL A CA 1
ATOM 1058 C C . VAL A 1 140 ? 10.145 -72.324 20.423 1.00 48.51 723 VAL A C 1
ATOM 1059 O O . VAL A 1 140 ? 9.663 -71.286 19.970 1.00 45.31 723 VAL A O 1
ATOM 1063 N N . GLU A 1 141 ? 11.449 -72.488 20.628 1.00 46.72 724 GLU A N 1
ATOM 1064 C CA . GLU A 1 141 ? 12.434 -71.477 20.286 1.00 49.73 724 GLU A CA 1
ATOM 1065 C C . GLU A 1 141 ? 13.552 -72.119 19.478 1.00 50.29 724 GLU A C 1
ATOM 1066 O O . GLU A 1 141 ? 13.738 -73.335 19.504 1.00 48.34 724 GLU A O 1
ATOM 1072 N N . GLY A 1 142 ? 14.287 -71.296 18.739 1.00 46.14 725 GLY A N 1
ATOM 1073 C CA . GLY A 1 142 ? 15.457 -71.800 18.046 1.00 52.12 725 GLY A CA 1
ATOM 1074 C C . GLY A 1 142 ? 15.124 -72.457 16.716 1.00 52.85 725 GLY A C 1
ATOM 1075 O O . GLY A 1 142 ? 14.058 -72.250 16.133 1.00 51.64 725 GLY A O 1
ATOM 1076 N N . ASP A 1 143 ? 16.057 -73.276 16.241 1.00 48.11 726 ASP A N 1
ATOM 1077 C CA . ASP A 1 143 ? 15.985 -73.824 14.895 1.00 50.00 726 ASP A CA 1
ATOM 1078 C C . ASP A 1 143 ? 15.427 -75.247 14.886 1.00 41.26 726 ASP A C 1
ATOM 1079 O O . ASP A 1 143 ? 15.456 -75.962 15.890 1.00 43.68 726 ASP A O 1
ATOM 1084 N N . PHE A 1 144 ? 14.888 -75.636 13.728 1.00 44.56 727 PHE A N 1
ATOM 1085 C CA . PHE A 1 144 ? 14.591 -77.034 13.453 1.00 43.00 727 PHE A CA 1
ATOM 1086 C C . PHE A 1 144 ? 14.923 -77.344 11.999 1.00 47.03 727 PHE A C 1
ATOM 1087 O O . PHE A 1 144 ? 14.670 -76.525 11.105 1.00 41.92 727 PHE A O 1
ATOM 1095 N N . GLU A 1 145 ? 15.495 -78.533 11.778 1.00 41.02 728 GLU A N 1
ATOM 1096 C CA . GLU A 1 145 ? 15.986 -78.965 10.477 1.00 45.53 728 GLU A CA 1
ATOM 1097 C C . GLU A 1 145 ? 15.261 -80.221 10.010 1.00 41.56 728 GLU A C 1
ATOM 1098 O O . GLU A 1 145 ? 14.688 -80.961 10.810 1.00 43.46 728 GLU A O 1
ATOM 1104 N N . ASN A 1 146 ? 15.309 -80.455 8.697 1.00 45.09 729 ASN A N 1
ATOM 1105 C CA . ASN A 1 146 ? 14.785 -81.672 8.083 1.00 47.39 729 ASN A CA 1
ATOM 1106 C C . ASN A 1 146 ? 15.729 -82.169 7.000 1.00 45.41 729 ASN A C 1
ATOM 1107 O O . ASN A 1 146 ? 16.259 -81.378 6.215 1.00 42.61 729 ASN A O 1
ATOM 1112 N N . THR A 1 147 ? 15.926 -83.490 6.962 1.00 43.50 730 THR A N 1
ATOM 1113 C CA . THR A 1 147 ? 16.689 -84.157 5.917 1.00 43.05 730 THR A CA 1
ATOM 1114 C C . THR A 1 147 ? 16.031 -85.502 5.632 1.00 41.57 730 THR A C 1
ATOM 1115 O O . THR A 1 147 ? 15.402 -86.099 6.509 1.00 41.52 730 THR A O 1
ATOM 1119 N N . ALA A 1 148 ? 16.173 -85.971 4.399 1.00 43.94 731 ALA A N 1
ATOM 1120 C CA . ALA A 1 148 ? 15.604 -87.245 3.991 1.00 40.74 731 ALA A CA 1
ATOM 1121 C C . ALA A 1 148 ? 16.643 -88.041 3.215 1.00 44.78 731 ALA A C 1
ATOM 1122 O O . ALA A 1 148 ? 17.670 -87.511 2.781 1.00 41.69 731 ALA A O 1
ATOM 1124 N N . VAL A 1 149 ? 16.360 -89.334 3.061 1.00 42.39 732 VAL A N 1
ATOM 1125 C CA . VAL A 1 149 ? 17.172 -90.260 2.277 1.00 45.31 732 VAL A CA 1
ATOM 1126 C C . VAL A 1 149 ? 16.248 -91.009 1.328 1.00 42.41 732 VAL A C 1
ATOM 1127 O O . VAL A 1 149 ? 15.203 -91.514 1.753 1.00 43.83 732 VAL A O 1
ATOM 1131 N N . GLN A 1 150 ? 16.628 -91.084 0.053 1.00 43.02 733 GLN A N 1
ATOM 1132 C CA . GLN A 1 150 ? 15.900 -91.877 -0.932 1.00 42.66 733 GLN A CA 1
ATOM 1133 C C . GLN A 1 150 ? 16.490 -93.282 -0.989 1.00 47.38 733 GLN A C 1
ATOM 1134 O O . GLN A 1 150 ? 17.706 -93.443 -1.122 1.00 43.77 733 GLN A O 1
ATOM 1140 N N . LEU A 1 151 ? 15.633 -94.290 -0.884 1.00 43.82 734 LEU A N 1
ATOM 1141 C CA . LEU A 1 151 ? 16.059 -95.683 -0.882 1.00 44.76 734 LEU A CA 1
ATOM 1142 C C . LEU A 1 151 ? 15.740 -96.300 -2.236 1.00 45.42 734 LEU A C 1
ATOM 1143 O O . LEU A 1 151 ? 14.590 -96.248 -2.687 1.00 42.65 734 LEU A O 1
ATOM 1148 N N . THR A 1 152 ? 16.763 -96.862 -2.887 1.00 44.69 735 THR A N 1
ATOM 1149 C CA . THR A 1 152 ? 16.631 -97.551 -4.169 1.00 43.66 735 THR A CA 1
ATOM 1150 C C . THR A 1 152 ? 17.364 -98.885 -4.045 1.00 49.14 735 THR A C 1
ATOM 1151 O O . THR A 1 152 ? 18.596 -98.913 -3.942 1.00 43.16 735 THR A O 1
ATOM 1155 N N . ASN A 1 153 ? 16.609 -99.984 -4.065 1.00 44.94 736 ASN A N 1
ATOM 1156 C CA . ASN A 1 153 ? 17.141 -101.295 -3.686 1.00 50.23 736 ASN A CA 1
ATOM 1157 C C . ASN A 1 153 ? 18.022 -101.181 -2.447 1.00 52.39 736 ASN A C 1
ATOM 1158 O O . ASN A 1 153 ? 17.548 -100.765 -1.383 1.00 50.02 736 ASN A O 1
ATOM 1163 N N . ASP A 1 154 ? 19.307 -101.513 -2.570 1.00 49.34 737 ASP A N 1
ATOM 1164 C CA . ASP A 1 154 ? 20.217 -101.459 -1.431 1.00 52.63 737 ASP A CA 1
ATOM 1165 C C . ASP A 1 154 ? 20.999 -100.143 -1.344 1.00 58.54 737 ASP A C 1
ATOM 1166 O O . ASP A 1 154 ? 21.869 -100.006 -0.476 1.00 56.21 737 ASP A O 1
ATOM 1171 N N . GLY A 1 155 ? 20.689 -99.168 -2.192 1.00 54.05 738 GLY A N 1
ATOM 1172 C CA . GLY A 1 155 ? 21.370 -97.888 -2.180 1.00 54.04 738 GLY A CA 1
ATOM 1173 C C . GLY A 1 155 ? 20.596 -96.827 -1.416 1.00 53.79 738 GLY A C 1
ATOM 1174 O O . GLY A 1 155 ? 19.377 -96.900 -1.282 1.00 53.55 738 GLY A O 1
ATOM 1175 N N . GLU A 1 156 ? 21.324 -95.834 -0.912 1.00 57.22 739 GLU A N 1
ATOM 1176 C CA . GLU A 1 156 ? 20.720 -94.714 -0.201 1.00 50.15 739 GLU A CA 1
ATOM 1177 C C . GLU A 1 156 ? 21.426 -93.429 -0.602 1.00 55.31 739 GLU A C 1
ATOM 1178 O O . GLU A 1 156 ? 22.659 -93.382 -0.642 1.00 50.04 739 GLU A O 1
ATOM 1184 N N . THR A 1 157 ? 20.644 -92.392 -0.892 1.00 47.38 740 THR A N 1
ATOM 1185 C CA . THR A 1 157 ? 21.175 -91.086 -1.264 1.00 51.40 740 THR A CA 1
ATOM 1186 C C . THR A 1 157 ? 20.523 -90.038 -0.375 1.00 52.03 740 THR A C 1
ATOM 1187 O O . THR A 1 157 ? 19.294 -90.003 -0.252 1.00 45.84 740 THR A O 1
ATOM 1191 N N . VAL A 1 158 ? 21.336 -89.206 0.257 1.00 54.32 741 VAL A N 1
ATOM 1192 C CA . VAL A 1 158 ? 20.807 -88.207 1.174 1.00 49.39 741 VAL A CA 1
ATOM 1193 C C . VAL A 1 158 ? 20.381 -86.975 0.390 1.00 49.80 741 VAL A C 1
ATOM 1194 O O . VAL A 1 158 ? 20.955 -86.634 -0.654 1.00 48.78 741 VAL A O 1
ATOM 1198 N N . THR A 1 159 ? 19.324 -86.329 0.865 1.00 44.99 742 THR A N 1
ATOM 1199 C CA . THR A 1 159 ? 18.900 -85.062 0.285 1.00 49.69 742 THR A CA 1
ATOM 1200 C C . THR A 1 159 ? 19.628 -83.909 0.957 1.00 45.26 742 THR A C 1
ATOM 1201 O O . THR A 1 159 ? 20.342 -84.077 1.948 1.00 45.07 742 THR A O 1
ATOM 1205 N N . ASN A 1 160 ? 19.434 -82.719 0.402 1.00 46.19 743 ASN A N 1
ATOM 1206 C CA . ASN A 1 160 ? 19.822 -81.508 1.103 1.00 50.45 743 ASN A CA 1
ATOM 1207 C C . ASN A 1 160 ? 19.081 -81.409 2.436 1.00 47.38 743 ASN A C 1
ATOM 1208 O O . ASN A 1 160 ? 18.082 -82.095 2.677 1.00 44.42 743 ASN A O 1
ATOM 1213 N N . THR A 1 161 ? 19.591 -80.545 3.310 1.00 45.94 744 THR A N 1
ATOM 1214 C CA . THR A 1 161 ? 18.986 -80.267 4.606 1.00 46.70 744 THR A CA 1
ATOM 1215 C C . THR A 1 161 ? 18.343 -78.888 4.560 1.00 43.45 744 THR A C 1
ATOM 1216 O O . THR A 1 161 ? 18.935 -77.944 4.026 1.00 42.23 744 THR A O 1
ATOM 1220 N N . VAL A 1 162 ? 17.123 -78.781 5.073 1.00 43.44 745 VAL A N 1
ATOM 1221 C CA . VAL A 1 162 ? 16.445 -77.497 5.175 1.00 42.55 745 VAL A CA 1
ATOM 1222 C C . VAL A 1 162 ? 16.290 -77.146 6.649 1.00 43.87 745 VAL A C 1
ATOM 1223 O O . VAL A 1 162 ? 16.382 -77.998 7.533 1.00 43.24 745 VAL A O 1
ATOM 1227 N N . ILE A 1 163 ? 16.073 -75.858 6.918 1.00 43.67 746 ILE A N 1
ATOM 1228 C CA . ILE A 1 163 ? 16.104 -75.354 8.284 1.00 44.31 746 ILE A CA 1
ATOM 1229 C C . ILE A 1 163 ? 15.155 -74.166 8.373 1.00 41.68 746 ILE A C 1
ATOM 1230 O O . ILE A 1 163 ? 14.966 -73.436 7.398 1.00 37.80 746 ILE A O 1
ATOM 1235 N N . ASN A 1 164 ? 14.527 -74.003 9.541 1.00 41.68 747 ASN A N 1
ATOM 1236 C CA . ASN A 1 164 ? 13.741 -72.815 9.860 1.00 44.59 747 ASN A CA 1
ATOM 1237 C C . ASN A 1 164 ? 14.081 -72.370 11.275 1.00 44.13 747 ASN A C 1
ATOM 1238 O O . ASN A 1 164 ? 14.672 -73.126 12.052 1.00 42.56 747 ASN A O 1
ATOM 1243 N N . HIS A 1 165 ? 13.702 -71.127 11.607 1.00 42.85 748 HIS A N 1
ATOM 1244 C CA . HIS A 1 165 ? 14.003 -70.527 12.903 1.00 43.55 748 HIS A CA 1
ATOM 1245 C C . HIS A 1 165 ? 12.710 -70.096 13.586 1.00 42.17 748 HIS A C 1
ATOM 1246 O O . HIS A 1 165 ? 11.749 -69.700 12.916 1.00 40.33 748 HIS A O 1
ATOM 1253 N N . VAL A 1 166 ? 12.668 -70.212 14.911 1.00 40.53 749 VAL A N 1
ATOM 1254 C CA . VAL A 1 166 ? 11.496 -69.762 15.658 1.00 44.23 749 VAL A CA 1
ATOM 1255 C C . VAL A 1 166 ? 11.904 -68.622 16.584 1.00 42.39 749 VAL A C 1
ATOM 1256 O O . VAL A 1 166 ? 12.106 -68.842 17.788 1.00 42.07 749 VAL A O 1
ATOM 1260 N N . PRO A 1 167 ? 12.035 -67.400 16.081 1.00 43.71 750 PRO A N 1
ATOM 1261 C CA . PRO A 1 167 ? 12.420 -66.285 16.961 1.00 45.31 750 PRO A CA 1
ATOM 1262 C C . PRO A 1 167 ? 11.390 -66.057 18.059 1.00 45.95 750 PRO A C 1
ATOM 1263 O O . PRO A 1 167 ? 10.186 -66.216 17.854 1.00 45.78 750 PRO A O 1
ATOM 1267 N N . SER A 1 168 ? 11.882 -65.688 19.238 1.00 48.58 751 SER A N 1
ATOM 1268 C CA . SER A 1 168 ? 11.050 -65.579 20.428 1.00 48.93 751 SER A CA 1
ATOM 1269 C C . SER A 1 168 ? 10.415 -64.196 20.523 1.00 50.98 751 SER A C 1
ATOM 1270 O O . SER A 1 168 ? 11.071 -63.177 20.277 1.00 47.75 751 SER A O 1
ATOM 1273 N N . SER A 1 169 ? 9.130 -64.171 20.882 1.00 49.44 752 SER A N 1
ATOM 1274 C CA . SER A 1 169 ? 8.402 -62.921 21.063 1.00 50.98 752 SER A CA 1
ATOM 1275 C C . SER A 1 169 ? 7.110 -63.213 21.808 1.00 50.59 752 SER A C 1
ATOM 1276 O O . SER A 1 169 ? 6.327 -64.061 21.370 1.00 49.54 752 SER A O 1
ATOM 1279 N N . ASN A 1 170 ? 6.879 -62.488 22.920 1.00 50.53 753 ASN A N 1
ATOM 1280 C CA . ASN A 1 170 ? 5.734 -62.741 23.777 1.00 49.07 753 ASN A CA 1
ATOM 1281 C C . ASN A 1 170 ? 4.737 -61.588 23.729 1.00 41.71 753 ASN A C 1
ATOM 1282 O O . ASN A 1 170 ? 5.119 -60.443 23.474 1.00 44.04 753 ASN A O 1
ATOM 1287 N N . PRO A 1 171 ? 3.448 -61.867 23.951 1.00 43.36 754 PRO A N 1
ATOM 1288 C CA . PRO A 1 171 ? 2.467 -60.785 24.109 1.00 44.07 754 PRO A CA 1
ATOM 1289 C C . PRO A 1 171 ? 2.712 -60.024 25.403 1.00 39.70 754 PRO A C 1
ATOM 1290 O O . PRO A 1 171 ? 3.495 -60.428 26.264 1.00 40.27 754 PRO A O 1
ATOM 1294 N N . SER A 1 172 ? 2.035 -58.886 25.535 1.00 38.48 755 SER A N 1
ATOM 1295 C CA . SER A 1 172 ? 2.251 -58.066 26.719 1.00 39.40 755 SER A CA 1
ATOM 1296 C C . SER A 1 172 ? 0.994 -57.267 27.027 1.00 37.26 755 SER A C 1
ATOM 1297 O O . SER A 1 172 ? 0.091 -57.140 26.193 1.00 35.67 755 SER A O 1
ATOM 1300 N N . LYS A 1 173 ? 0.935 -56.747 28.254 1.00 42.64 756 LYS A N 1
ATOM 1301 C CA . LYS A 1 173 ? -0.140 -55.848 28.651 1.00 40.77 756 LYS A CA 1
ATOM 1302 C C . LYS A 1 173 ? 0.434 -54.651 29.390 1.00 36.88 756 LYS A C 1
ATOM 1303 O O . LYS A 1 173 ? 1.452 -54.747 30.073 1.00 39.96 756 LYS A O 1
ATOM 1308 N N . ASP A 1 174 ? -0.223 -53.514 29.226 1.00 43.25 757 ASP A N 1
ATOM 1309 C CA . ASP A 1 174 ? 0.158 -52.295 29.923 1.00 38.07 757 ASP A CA 1
ATOM 1310 C C . ASP A 1 174 ? -1.119 -51.537 30.247 1.00 43.22 757 ASP A C 1
ATOM 1311 O O . ASP A 1 174 ? -2.219 -51.941 29.855 1.00 40.75 757 ASP A O 1
ATOM 1316 N N . VAL A 1 175 ? -0.971 -50.411 30.947 1.00 44.70 758 VAL A N 1
ATOM 1317 C CA . VAL A 1 175 ? -2.113 -49.598 31.339 1.00 36.17 758 VAL A CA 1
ATOM 1318 C C . VAL A 1 175 ? -1.752 -48.143 31.087 1.00 44.62 758 VAL A C 1
ATOM 1319 O O . VAL A 1 175 ? -0.674 -47.685 31.478 1.00 41.44 758 VAL A O 1
ATOM 1323 N N . LYS A 1 176 ? -2.635 -47.433 30.399 1.00 41.03 759 LYS A N 1
ATOM 1324 C CA . LYS A 1 176 ? -2.365 -46.089 29.924 1.00 44.74 759 LYS A CA 1
ATOM 1325 C C . LYS A 1 176 ? -3.511 -45.177 30.342 1.00 42.13 759 LYS A C 1
ATOM 1326 O O . LYS A 1 176 ? -4.650 -45.623 30.497 1.00 41.21 759 LYS A O 1
ATOM 1332 N N . ALA A 1 177 ? -3.208 -43.891 30.518 1.00 41.17 760 ALA A N 1
ATOM 1333 C CA . ALA A 1 177 ? -4.241 -42.925 30.858 1.00 38.76 760 ALA A CA 1
ATOM 1334 C C . ALA A 1 177 ? -5.214 -42.739 29.700 1.00 39.57 760 ALA A C 1
ATOM 1335 O O . ALA A 1 177 ? -4.875 -42.919 28.531 1.00 40.79 760 ALA A O 1
ATOM 1337 N N . ASP A 1 178 ? -6.432 -42.347 30.039 1.00 38.44 761 ASP A N 1
ATOM 1338 C CA . ASP A 1 178 ? -7.509 -42.114 29.080 1.00 40.74 761 ASP A CA 1
ATOM 1339 C C . ASP A 1 178 ? -7.981 -40.671 29.266 1.00 48.21 761 ASP A C 1
ATOM 1340 O O . ASP A 1 178 ? -8.877 -40.400 30.068 1.00 45.43 761 ASP A O 1
ATOM 1345 N N . LYS A 1 179 ? -7.383 -39.739 28.530 1.00 43.93 762 LYS A N 1
ATOM 1346 C CA . LYS A 1 179 ? -7.727 -38.320 28.667 1.00 53.37 762 LYS A CA 1
ATOM 1347 C C . LYS A 1 179 ? -8.559 -37.898 27.464 1.00 47.30 762 LYS A C 1
ATOM 1348 O O . LYS A 1 179 ? -8.037 -37.728 26.358 1.00 48.22 762 LYS A O 1
ATOM 1354 N N . ASN A 1 180 ? -9.866 -37.751 27.689 1.00 44.37 763 ASN A N 1
ATOM 1355 C CA . ASN A 1 180 ? -10.809 -37.329 26.659 1.00 55.02 763 ASN A CA 1
ATOM 1356 C C . ASN A 1 180 ? -10.873 -38.340 25.518 1.00 52.81 763 ASN A C 1
ATOM 1357 O O . ASN A 1 180 ? -11.221 -38.000 24.386 1.00 58.77 763 ASN A O 1
ATOM 1362 N N . GLY A 1 181 ? -10.537 -39.600 25.799 1.00 48.22 764 GLY A N 1
ATOM 1363 C CA . GLY A 1 181 ? -10.531 -40.638 24.796 1.00 51.29 764 GLY A CA 1
ATOM 1364 C C . GLY A 1 181 ? -9.184 -40.894 24.148 1.00 54.46 764 GLY A C 1
ATOM 1365 O O . GLY A 1 181 ? -9.013 -41.942 23.508 1.00 48.12 764 GLY A O 1
ATOM 1366 N N . THR A 1 182 ? -8.228 -39.972 24.284 1.00 44.63 765 THR A N 1
ATOM 1367 C CA . THR A 1 182 ? -6.901 -40.193 23.722 1.00 48.64 765 THR A CA 1
ATOM 1368 C C . THR A 1 182 ? -6.037 -40.994 24.690 1.00 46.75 765 THR A C 1
ATOM 1369 O O . THR A 1 182 ? -6.219 -40.945 25.911 1.00 45.13 765 THR A O 1
ATOM 1373 N N . VAL A 1 183 ? -5.084 -41.729 24.134 1.00 40.92 766 VAL A N 1
ATOM 1374 C CA . VAL A 1 183 ? -4.260 -42.637 24.914 1.00 42.77 766 VAL A CA 1
ATOM 1375 C C . VAL A 1 183 ? -3.041 -41.894 25.428 1.00 45.67 766 VAL A C 1
ATOM 1376 O O . VAL A 1 183 ? -2.313 -41.265 24.653 1.00 47.54 766 VAL A O 1
ATOM 1380 N N . GLY A 1 184 ? -2.815 -41.979 26.736 1.00 45.45 767 GLY A N 1
ATOM 1381 C CA . GLY A 1 184 ? -1.607 -41.451 27.324 1.00 47.71 767 GLY A CA 1
ATOM 1382 C C . GLY A 1 184 ? -0.383 -42.229 26.893 1.00 48.97 767 GLY A C 1
ATOM 1383 O O . GLY A 1 184 ? -0.453 -43.307 26.301 1.00 51.07 767 GLY A O 1
ATOM 1384 N N . SER A 1 185 ? 0.776 -41.657 27.202 1.00 48.89 768 SER A N 1
ATOM 1385 C CA . SER A 1 185 ? 2.050 -42.273 26.870 1.00 51.56 768 SER A CA 1
ATOM 1386 C C . SER A 1 185 ? 2.813 -42.729 28.100 1.00 52.37 768 SER A C 1
ATOM 1387 O O . SER A 1 185 ? 3.939 -43.219 27.966 1.00 57.08 768 SER A O 1
ATOM 1390 N N . VAL A 1 186 ? 2.243 -42.583 29.290 1.00 46.96 769 VAL A N 1
ATOM 1391 C CA . VAL A 1 186 ? 2.903 -42.973 30.527 1.00 44.87 769 VAL A CA 1
ATOM 1392 C C . VAL A 1 186 ? 2.234 -44.229 31.049 1.00 45.88 769 VAL A C 1
ATOM 1393 O O . VAL A 1 186 ? 1.013 -44.248 31.252 1.00 46.20 769 VAL A O 1
ATOM 1397 N N . SER A 1 187 ? 3.036 -45.265 31.279 1.00 44.83 770 SER A N 1
ATOM 1398 C CA . SER A 1 187 ? 2.549 -46.509 31.860 1.00 44.05 770 SER A CA 1
ATOM 1399 C C . SER A 1 187 ? 2.080 -46.284 33.291 1.00 46.35 770 SER A C 1
ATOM 1400 O O . SER A 1 187 ? 2.830 -45.767 34.123 1.00 46.76 770 SER A O 1
ATOM 1403 N N . LEU A 1 188 ? 0.841 -46.679 33.581 1.00 43.31 771 LEU A N 1
ATOM 1404 C CA . LEU A 1 188 ? 0.272 -46.541 34.913 1.00 41.31 771 LEU A CA 1
ATOM 1405 C C . LEU A 1 188 ? 0.491 -47.775 35.781 1.00 46.89 771 LEU A C 1
ATOM 1406 O O . LEU A 1 188 ? -0.180 -47.925 36.810 1.00 46.14 771 LEU A O 1
ATOM 1411 N N A HIS A 1 189 ? 1.400 -48.665 35.384 0.50 48.09 772 HIS A N 1
ATOM 1412 N N B HIS A 1 189 ? 1.469 -48.598 35.413 0.50 48.09 772 HIS A N 1
ATOM 1413 C CA A HIS A 1 189 ? 1.654 -49.877 36.148 0.50 50.59 772 HIS A CA 1
ATOM 1414 C CA B HIS A 1 189 ? 1.709 -49.855 36.162 0.50 50.59 772 HIS A CA 1
ATOM 1415 C C A HIS A 1 189 ? 2.065 -49.533 37.576 0.50 51.50 772 HIS A C 1
ATOM 1416 C C B HIS A 1 189 ? 2.105 -49.546 37.606 0.50 51.50 772 HIS A C 1
ATOM 1417 O O A HIS A 1 189 ? 2.970 -48.725 37.791 0.50 51.70 772 HIS A O 1
ATOM 1418 O O B HIS A 1 189 ? 2.766 -48.517 37.804 0.50 51.70 772 HIS A O 1
ATOM 1431 N N . ASP A 1 190 ? 1.398 -50.158 38.551 1.00 49.62 773 ASP A N 1
ATOM 1432 C CA . ASP A 1 190 ? 1.676 -49.998 39.980 1.00 51.12 773 ASP A CA 1
ATOM 1433 C C . ASP A 1 190 ? 1.380 -48.594 40.491 1.00 52.20 773 ASP A C 1
ATOM 1434 O O . ASP A 1 190 ? 1.887 -48.198 41.545 1.00 55.45 773 ASP A O 1
ATOM 1439 N N . LYS A 1 191 ? 0.564 -47.831 39.780 1.00 48.46 774 LYS A N 1
ATOM 1440 C CA . LYS A 1 191 ? 0.216 -46.485 40.208 1.00 48.61 774 LYS A CA 1
ATOM 1441 C C . LYS A 1 191 ? -1.154 -46.473 40.885 1.00 48.08 774 LYS A C 1
ATOM 1442 O O . LYS A 1 191 ? -1.904 -47.451 40.857 1.00 48.76 774 LYS A O 1
ATOM 1448 N N . ASP A 1 192 ? -1.468 -45.338 41.509 1.00 49.13 775 ASP A N 1
ATOM 1449 C CA . ASP A 1 192 ? -2.709 -45.141 42.250 1.00 47.30 775 ASP A CA 1
ATOM 1450 C C . ASP A 1 192 ? -3.717 -44.449 41.338 1.00 46.58 775 ASP A C 1
ATOM 1451 O O . ASP A 1 192 ? -3.438 -43.365 40.811 1.00 46.81 775 ASP A O 1
ATOM 1456 N N . ILE A 1 193 ? -4.875 -45.074 41.158 1.00 43.20 776 ILE A N 1
ATOM 1457 C CA . ILE A 1 193 ? -5.909 -44.634 40.228 1.00 42.17 776 ILE A CA 1
ATOM 1458 C C . ILE A 1 193 ? -7.188 -44.375 41.010 1.00 46.50 776 ILE A C 1
ATOM 1459 O O . ILE A 1 193 ? -7.771 -45.308 41.575 1.00 41.53 776 ILE A O 1
ATOM 1464 N N . PRO A 1 194 ? -7.675 -43.133 41.065 1.00 47.84 777 PRO A N 1
ATOM 1465 C CA . PRO A 1 194 ? -8.882 -42.836 41.843 1.00 44.63 777 PRO A CA 1
ATOM 1466 C C . PRO A 1 194 ? -10.114 -43.537 41.283 1.00 45.56 777 PRO A C 1
ATOM 1467 O O . PRO A 1 194 ? -10.196 -43.860 40.094 1.00 42.49 777 PRO A O 1
ATOM 1471 N N . LEU A 1 195 ? -11.089 -43.753 42.168 1.00 46.70 778 LEU A N 1
ATOM 1472 C CA . LEU A 1 195 ? -12.414 -44.196 41.753 1.00 46.74 778 LEU A CA 1
ATOM 1473 C C . LEU A 1 195 ? -12.967 -43.267 40.675 1.00 49.56 778 LEU A C 1
ATOM 1474 O O . LEU A 1 195 ? -12.696 -42.063 40.663 1.00 45.52 778 LEU A O 1
ATOM 1479 N N . GLN A 1 196 ? -13.760 -43.839 39.769 1.00 49.03 779 GLN A N 1
ATOM 1480 C CA . GLN A 1 196 ? -14.385 -43.181 38.617 1.00 46.93 779 GLN A CA 1
ATOM 1481 C C . GLN A 1 196 ? -13.394 -42.740 37.540 1.00 45.52 779 GLN A C 1
ATOM 1482 O O . GLN A 1 196 ? -13.815 -42.112 36.566 1.00 43.30 779 GLN A O 1
ATOM 1488 N N . THR A 1 197 ? -12.105 -43.054 37.667 1.00 46.32 780 THR A N 1
ATOM 1489 C CA . THR A 1 197 ? -11.167 -42.778 36.582 1.00 43.17 780 THR A CA 1
ATOM 1490 C C . THR A 1 197 ? -11.410 -43.755 35.439 1.00 46.95 780 THR A C 1
ATOM 1491 O O . THR A 1 197 ? -11.606 -44.952 35.661 1.00 44.52 780 THR A O 1
ATOM 1495 N N . LYS A 1 198 ? -11.420 -43.240 34.215 1.00 42.59 781 LYS A N 1
ATOM 1496 C CA . LYS A 1 198 ? -11.392 -44.084 33.033 1.00 44.67 781 LYS A CA 1
ATOM 1497 C C . LYS A 1 198 ? -9.948 -44.275 32.590 1.00 46.80 781 LYS A C 1
ATOM 1498 O O . LYS A 1 198 ? -9.212 -43.301 32.418 1.00 40.99 781 LYS A O 1
ATOM 1504 N N . ILE A 1 199 ? -9.540 -45.531 32.412 1.00 37.42 782 ILE A N 1
ATOM 1505 C CA . ILE A 1 199 ? -8.191 -45.840 31.963 1.00 39.16 782 ILE A CA 1
ATOM 1506 C C . ILE A 1 199 ? -8.278 -46.763 30.754 1.00 43.74 782 ILE A C 1
ATOM 1507 O O . ILE A 1 199 ? -9.319 -47.363 30.475 1.00 44.79 782 ILE A O 1
ATOM 1512 N N . TYR A 1 200 ? -7.163 -46.865 30.031 1.00 40.83 783 TYR A N 1
ATOM 1513 C CA . TYR A 1 200 ? -7.036 -47.776 28.897 1.00 40.82 783 TYR A CA 1
ATOM 1514 C C . TYR A 1 200 ? -6.211 -48.977 29.326 1.00 36.66 783 TYR A C 1
ATOM 1515 O O . TYR A 1 200 ? -5.091 -48.826 29.827 1.00 35.17 783 TYR A O 1
ATOM 1524 N N . TYR A 1 201 ? -6.758 -50.168 29.137 1.00 37.99 784 TYR A N 1
ATOM 1525 C CA . TYR A 1 201 ? -5.911 -51.340 29.170 1.00 33.75 784 TYR A CA 1
ATOM 1526 C C . TYR A 1 201 ? -5.295 -51.495 27.794 1.00 30.20 784 TYR A C 1
ATOM 1527 O O . TYR A 1 201 ? -5.994 -51.399 26.781 1.00 36.21 784 TYR A O 1
ATOM 1536 N N . GLU A 1 202 ? -3.987 -51.715 27.753 1.00 35.26 785 GLU A N 1
ATOM 1537 C CA . GLU A 1 202 ? -3.259 -51.856 26.498 1.00 35.77 785 GLU A CA 1
ATOM 1538 C C . GLU A 1 202 ? -2.848 -53.311 26.339 1.00 36.98 785 GLU A C 1
ATOM 1539 O O . GLU A 1 202 ? -1.952 -53.783 27.043 1.00 40.39 785 GLU A O 1
ATOM 1545 N N . VAL A 1 203 ? -3.493 -54.017 25.424 1.00 35.54 786 VAL A N 1
ATOM 1546 C CA . VAL A 1 203 ? -3.192 -55.429 25.190 1.00 37.81 786 VAL A CA 1
ATOM 1547 C C . VAL A 1 203 ? -2.432 -55.515 23.870 1.00 35.97 786 VAL A C 1
ATOM 1548 O O . VAL A 1 203 ? -2.970 -55.208 22.797 1.00 36.98 786 VAL A O 1
ATOM 1552 N N . LYS A 1 204 ? -1.155 -55.877 23.951 1.00 40.41 787 LYS A N 1
ATOM 1553 C CA . LYS A 1 204 ? -0.271 -55.870 22.793 1.00 37.64 787 LYS A CA 1
ATOM 1554 C C . LYS A 1 204 ? 0.009 -57.299 22.345 1.00 38.59 787 LYS A C 1
ATOM 1555 O O . LYS A 1 204 ? 0.339 -58.164 23.164 1.00 36.65 787 LYS A O 1
ATOM 1561 N N . SER A 1 205 ? -0.099 -57.532 21.048 1.00 32.15 788 SER A N 1
ATOM 1562 C CA . SER A 1 205 ? 0.228 -58.841 20.519 1.00 38.00 788 SER A CA 1
ATOM 1563 C C . SER A 1 205 ? 1.733 -59.071 20.580 1.00 40.19 788 SER A C 1
ATOM 1564 O O . SER A 1 205 ? 2.535 -58.142 20.752 1.00 34.80 788 SER A O 1
ATOM 1567 N N . SER A 1 206 ? 2.112 -60.337 20.456 1.00 39.28 789 SER A N 1
ATOM 1568 C CA . SER A 1 206 ? 3.493 -60.652 20.157 1.00 38.08 789 SER A CA 1
ATOM 1569 C C . SER A 1 206 ? 3.806 -60.223 18.725 1.00 33.47 789 SER A C 1
ATOM 1570 O O . SER A 1 206 ? 2.933 -59.798 17.961 1.00 34.30 789 SER A O 1
ATOM 1573 N N . GLU A 1 207 ? 5.072 -60.314 18.358 1.00 36.62 790 GLU A N 1
ATOM 1574 C CA . GLU A 1 207 ? 5.503 -59.887 17.039 1.00 38.64 790 GLU A CA 1
ATOM 1575 C C . GLU A 1 207 ? 5.554 -61.078 16.093 1.00 39.74 790 GLU A C 1
ATOM 1576 O O . GLU A 1 207 ? 6.095 -62.133 16.438 1.00 38.66 790 GLU A O 1
ATOM 1582 N N . ARG A 1 208 ? 4.954 -60.912 14.923 1.00 37.69 791 ARG A N 1
ATOM 1583 C CA . ARG A 1 208 ? 5.247 -61.794 13.812 1.00 40.55 791 ARG A CA 1
ATOM 1584 C C . ARG A 1 208 ? 6.626 -61.430 13.274 1.00 41.56 791 ARG A C 1
ATOM 1585 O O . ARG A 1 208 ? 6.904 -60.245 13.054 1.00 41.21 791 ARG A O 1
ATOM 1593 N N . PRO A 1 209 ? 7.527 -62.391 13.100 1.00 38.17 792 PRO A N 1
ATOM 1594 C CA . PRO A 1 209 ? 8.912 -62.041 12.772 1.00 33.68 792 PRO A CA 1
ATOM 1595 C C . PRO A 1 209 ? 9.048 -61.509 11.356 1.00 36.05 792 PRO A C 1
ATOM 1596 O O . PRO A 1 209 ? 8.192 -61.718 10.493 1.00 35.65 792 PRO A O 1
ATOM 1600 N N . ALA A 1 210 ? 10.137 -60.768 11.141 1.00 40.10 793 ALA A N 1
ATOM 1601 C CA . ALA A 1 210 ? 10.561 -60.421 9.795 1.00 39.95 793 ALA A CA 1
ATOM 1602 C C . ALA A 1 210 ? 10.960 -61.690 9.042 1.00 38.09 793 ALA A C 1
ATOM 1603 O O . ALA A 1 210 ? 11.210 -62.741 9.642 1.00 40.86 793 ALA A O 1
ATOM 1605 N N . ASN A 1 211 ? 11.033 -61.575 7.718 1.00 36.13 794 ASN A N 1
ATOM 1606 C CA . ASN A 1 211 ? 11.328 -62.712 6.836 1.00 43.62 794 ASN A CA 1
ATOM 1607 C C . ASN A 1 211 ? 10.475 -63.918 7.232 1.00 42.74 794 ASN A C 1
ATOM 1608 O O . ASN A 1 211 ? 10.972 -64.999 7.559 1.00 39.12 794 ASN A O 1
ATOM 1613 N N . TYR A 1 212 ? 9.163 -63.689 7.218 1.00 41.41 795 TYR A N 1
ATOM 1614 C CA . TYR A 1 212 ? 8.185 -64.673 7.662 1.00 38.83 795 TYR A CA 1
ATOM 1615 C C . TYR A 1 212 ? 7.919 -65.686 6.558 1.00 35.58 795 TYR A C 1
ATOM 1616 O O . TYR A 1 212 ? 7.712 -65.315 5.400 1.00 34.69 795 TYR A O 1
ATOM 1625 N N . GLY A 1 213 ? 7.902 -66.967 6.924 1.00 37.83 796 GLY A N 1
ATOM 1626 C CA . GLY A 1 213 ? 7.549 -67.991 5.953 1.00 38.32 796 GLY A CA 1
ATOM 1627 C C . GLY A 1 213 ? 6.269 -68.743 6.281 1.00 39.18 796 GLY A C 1
ATOM 1628 O O . GLY A 1 213 ? 5.906 -69.689 5.571 1.00 39.07 796 GLY A O 1
ATOM 1629 N N . GLY A 1 214 ? 5.574 -68.338 7.348 1.00 33.46 797 GLY A N 1
ATOM 1630 C CA . GLY A 1 214 ? 4.340 -68.975 7.763 1.00 37.08 797 GLY A CA 1
ATOM 1631 C C . GLY A 1 214 ? 3.110 -68.357 7.146 1.00 35.37 797 GLY A C 1
ATOM 1632 O O . GLY A 1 214 ? 3.178 -67.602 6.173 1.00 36.74 797 GLY A O 1
ATOM 1633 N N . ILE A 1 215 ? 1.962 -68.692 7.732 1.00 35.91 798 ILE A N 1
ATOM 1634 C CA . ILE A 1 215 ? 0.670 -68.155 7.330 1.00 39.51 798 ILE A CA 1
ATOM 1635 C C . ILE A 1 215 ? -0.108 -67.857 8.600 1.00 41.87 798 ILE A C 1
ATOM 1636 O O . ILE A 1 215 ? -0.331 -68.764 9.416 1.00 36.28 798 ILE A O 1
ATOM 1641 N N . THR A 1 216 ? -0.514 -66.592 8.771 1.00 35.29 799 THR A N 1
ATOM 1642 C CA . THR A 1 216 ? -1.356 -66.186 9.894 1.00 33.66 799 THR A CA 1
ATOM 1643 C C . THR A 1 216 ? -2.775 -66.630 9.601 1.00 32.12 799 THR A C 1
ATOM 1644 O O . THR A 1 216 ? -3.475 -66.028 8.780 1.00 33.02 799 THR A O 1
ATOM 1648 N N . GLU A 1 217 ? -3.194 -67.701 10.276 1.00 39.87 800 GLU A N 1
ATOM 1649 C CA . GLU A 1 217 ? -4.499 -68.288 10.042 1.00 35.94 800 GLU A CA 1
ATOM 1650 C C . GLU A 1 217 ? -5.554 -67.647 10.937 1.00 38.51 800 GLU A C 1
ATOM 1651 O O . GLU A 1 217 ? -6.693 -67.435 10.509 1.00 37.42 800 GLU A O 1
ATOM 1657 N N . GLU A 1 218 ? -5.182 -67.288 12.163 1.00 39.43 801 GLU A N 1
ATOM 1658 C CA . GLU A 1 218 ? -6.044 -66.490 13.021 1.00 39.24 801 GLU A CA 1
ATOM 1659 C C . GLU A 1 218 ? -5.173 -65.727 14.012 1.00 37.18 801 GLU A C 1
ATOM 1660 O O . GLU A 1 218 ? -4.067 -66.158 14.348 1.00 35.75 801 GLU A O 1
ATOM 1666 N N . TRP A 1 219 ? -5.671 -64.579 14.465 1.00 34.10 802 TRP A N 1
ATOM 1667 C CA . TRP A 1 219 ? -4.925 -63.771 15.429 1.00 36.22 802 TRP A CA 1
ATOM 1668 C C . TRP A 1 219 ? -5.922 -63.031 16.307 1.00 33.86 802 TRP A C 1
ATOM 1669 O O . TRP A 1 219 ? -6.764 -62.288 15.794 1.00 35.56 802 TRP A O 1
ATOM 1680 N N . GLY A 1 220 ? -5.859 -63.269 17.615 1.00 35.12 803 GLY A N 1
ATOM 1681 C CA . GLY A 1 220 ? -6.813 -62.673 18.534 1.00 37.89 803 GLY A CA 1
ATOM 1682 C C . GLY A 1 220 ? -6.181 -62.403 19.881 1.00 37.10 803 GLY A C 1
ATOM 1683 O O . GLY A 1 220 ? -5.151 -62.985 20.236 1.00 38.27 803 GLY A O 1
ATOM 1684 N N . MET A 1 221 ? -6.804 -61.494 20.633 1.00 41.35 804 MET A N 1
ATOM 1685 C CA . MET A 1 221 ? -6.447 -61.330 22.031 1.00 39.44 804 MET A CA 1
ATOM 1686 C C . MET A 1 221 ? -7.696 -61.258 22.892 1.00 36.90 804 MET A C 1
ATOM 1687 O O . MET A 1 221 ? -8.707 -60.657 22.512 1.00 39.00 804 MET A O 1
ATOM 1692 N N . ASN A 1 222 ? -7.600 -61.877 24.059 1.00 35.52 805 ASN A N 1
ATOM 1693 C CA . ASN A 1 222 ? -8.714 -62.076 24.965 1.00 40.50 805 ASN A CA 1
ATOM 1694 C C . ASN A 1 222 ? -8.384 -61.448 26.306 1.00 37.13 805 ASN A C 1
ATOM 1695 O O . ASN A 1 222 ? -7.277 -61.619 26.825 1.00 38.09 805 ASN A O 1
ATOM 1700 N N . ASP A 1 223 ? -9.348 -60.724 26.867 1.00 40.58 806 ASP A N 1
ATOM 1701 C CA . ASP A 1 223 ? -9.193 -60.078 28.166 1.00 35.31 806 ASP A CA 1
ATOM 1702 C C . ASP A 1 223 ? -10.443 -60.359 28.987 1.00 38.15 806 ASP A C 1
ATOM 1703 O O . ASP A 1 223 ? -11.549 -59.993 28.576 1.00 42.96 806 ASP A O 1
ATOM 1708 N N . VAL A 1 224 ? -10.273 -61.011 30.132 1.00 39.64 807 VAL A N 1
ATOM 1709 C CA . VAL A 1 224 ? -11.377 -61.302 31.037 1.00 39.20 807 VAL A CA 1
ATOM 1710 C C . VAL A 1 224 ? -11.284 -60.312 32.189 1.00 44.00 807 VAL A C 1
ATOM 1711 O O . VAL A 1 224 ? -10.369 -60.389 33.019 1.00 43.56 807 VAL A O 1
ATOM 1715 N N . LEU A 1 225 ? -12.234 -59.385 32.236 1.00 46.43 808 LEU A N 1
ATOM 1716 C CA . LEU A 1 225 ? -12.222 -58.308 33.215 1.00 45.46 808 LEU A CA 1
ATOM 1717 C C . LEU A 1 225 ? -12.841 -58.752 34.533 1.00 50.36 808 LEU A C 1
ATOM 1718 O O . LEU A 1 225 ? -13.766 -59.570 34.572 1.00 46.98 808 LEU A O 1
ATOM 1723 N N . ASP A 1 226 ? -12.318 -58.190 35.619 1.00 48.06 809 ASP A N 1
ATOM 1724 C CA . ASP A 1 226 ? -12.926 -58.291 36.943 1.00 49.11 809 ASP A CA 1
ATOM 1725 C C . ASP A 1 226 ? -13.972 -57.183 37.013 1.00 51.84 809 ASP A C 1
ATOM 1726 O O . ASP A 1 226 ? -13.650 -56.027 37.300 1.00 46.06 809 ASP A O 1
ATOM 1731 N N . THR A 1 227 ? -15.232 -57.531 36.734 1.00 50.70 810 THR A N 1
ATOM 1732 C CA . THR A 1 227 ? -16.294 -56.535 36.615 1.00 48.77 810 THR A CA 1
ATOM 1733 C C . THR A 1 227 ? -16.689 -55.903 37.946 1.00 49.59 810 THR A C 1
ATOM 1734 O O . THR A 1 227 ? -17.489 -54.962 37.945 1.00 51.18 810 THR A O 1
ATOM 1738 N N . THR A 1 228 ? -16.159 -56.382 39.072 1.00 52.14 811 THR A N 1
ATOM 1739 C CA . THR A 1 228 ? -16.399 -55.709 40.341 1.00 51.23 811 THR A CA 1
ATOM 1740 C C . THR A 1 228 ? -15.522 -54.472 40.505 1.00 52.39 811 THR A C 1
ATOM 1741 O O . THR A 1 228 ? -15.848 -53.603 41.322 1.00 54.17 811 THR A O 1
ATOM 1745 N N . HIS A 1 229 ? -14.431 -54.370 39.739 1.00 47.99 812 HIS A N 1
ATOM 1746 C CA . HIS A 1 229 ? -13.516 -53.231 39.775 1.00 50.03 812 HIS A CA 1
ATOM 1747 C C . HIS A 1 229 ? -13.440 -52.479 38.457 1.00 52.39 812 HIS A C 1
ATOM 1748 O O . HIS A 1 229 ? -13.305 -51.254 38.465 1.00 45.12 812 HIS A O 1
ATOM 1755 N N . ASP A 1 230 ? -13.503 -53.181 37.324 1.00 47.01 813 ASP A N 1
ATOM 1756 C CA . ASP A 1 230 ? -13.364 -52.576 36.003 1.00 46.96 813 ASP A CA 1
ATOM 1757 C C . ASP A 1 230 ? -14.667 -52.729 35.231 1.00 47.05 813 ASP A C 1
ATOM 1758 O O . ASP A 1 230 ? -15.095 -53.854 34.944 1.00 50.25 813 ASP A O 1
ATOM 1763 N N . ARG A 1 231 ? -15.283 -51.601 34.880 1.00 41.52 814 ARG A N 1
ATOM 1764 C CA . ARG A 1 231 ? -16.485 -51.570 34.051 1.00 46.11 814 ARG A CA 1
ATOM 1765 C C . ARG A 1 231 ? -16.092 -51.201 32.626 1.00 48.30 814 ARG A C 1
ATOM 1766 O O . ARG A 1 231 ? -15.716 -50.051 32.356 1.00 43.43 814 ARG A O 1
ATOM 1774 N N . PHE A 1 232 ? -16.194 -52.166 31.715 1.00 43.15 815 PHE A N 1
ATOM 1775 C CA . PHE A 1 232 ? -15.968 -51.893 30.301 1.00 42.47 815 PHE A CA 1
ATOM 1776 C C . PHE A 1 232 ? -17.045 -50.945 29.785 1.00 46.61 815 PHE A C 1
ATOM 1777 O O . PHE A 1 232 ? -18.242 -51.229 29.896 1.00 47.79 815 PHE A O 1
ATOM 1785 N N . THR A 1 233 ? -16.621 -49.820 29.212 1.00 43.63 816 THR A N 1
ATOM 1786 C CA . THR A 1 233 ? -17.565 -48.811 28.747 1.00 49.75 816 THR A CA 1
ATOM 1787 C C . THR A 1 233 ? -18.105 -49.099 27.360 1.00 46.19 816 THR A C 1
ATOM 1788 O O . THR A 1 233 ? -19.064 -48.446 26.939 1.00 47.76 816 THR A O 1
ATOM 1792 N N . GLY A 1 234 ? -17.497 -50.024 26.631 1.00 41.97 817 GLY A N 1
ATOM 1793 C CA . GLY A 1 234 ? -17.888 -50.298 25.271 1.00 43.47 817 GLY A CA 1
ATOM 1794 C C . GLY A 1 234 ? -17.014 -49.666 24.211 1.00 41.76 817 GLY A C 1
ATOM 1795 O O . GLY A 1 234 ? -17.152 -50.019 23.035 1.00 41.49 817 GLY A O 1
ATOM 1796 N N . LYS A 1 235 ? -16.130 -48.739 24.568 1.00 41.99 818 LYS A N 1
ATOM 1797 C CA . LYS A 1 235 ? -15.305 -48.101 23.553 1.00 42.59 818 LYS A CA 1
ATOM 1798 C C . LYS A 1 235 ? -13.880 -48.643 23.601 1.00 39.27 818 LYS A C 1
ATOM 1799 O O . LYS A 1 235 ? -13.339 -48.957 24.669 1.00 38.41 818 LYS A O 1
ATOM 1805 N N . TRP A 1 236 ? -13.295 -48.772 22.419 1.00 41.06 819 TRP A N 1
ATOM 1806 C CA . TRP A 1 236 ? -12.010 -49.416 22.210 1.00 37.09 819 TRP A CA 1
ATOM 1807 C C . TRP A 1 236 ? -11.548 -49.026 20.819 1.00 34.51 819 TRP A C 1
ATOM 1808 O O . TRP A 1 236 ? -12.352 -48.615 19.974 1.00 40.98 819 TRP A O 1
ATOM 1819 N N . HIS A 1 237 ? -10.246 -49.159 20.585 1.00 36.56 820 HIS A N 1
ATOM 1820 C CA . HIS A 1 237 ? -9.712 -49.029 19.238 1.00 37.73 820 HIS A CA 1
ATOM 1821 C C . HIS A 1 237 ? -8.451 -49.874 19.127 1.00 37.50 820 HIS A C 1
ATOM 1822 O O . HIS A 1 237 ? -7.844 -50.251 20.135 1.00 36.57 820 HIS A O 1
ATOM 1829 N N . ALA A 1 238 ? -8.062 -50.167 17.886 1.00 36.47 821 ALA A N 1
ATOM 1830 C CA . ALA A 1 238 ? -6.905 -51.005 17.611 1.00 37.79 821 ALA A CA 1
ATOM 1831 C C . ALA A 1 238 ? -5.956 -50.291 16.662 1.00 34.73 821 ALA A C 1
ATOM 1832 O O . ALA A 1 238 ? -6.388 -49.568 15.760 1.00 38.06 821 ALA A O 1
ATOM 1834 N N . ILE A 1 239 ? -4.659 -50.519 16.853 1.00 35.10 822 ILE A N 1
ATOM 1835 C CA . ILE A 1 239 ? -3.642 -49.939 15.987 1.00 40.20 822 ILE A CA 1
ATOM 1836 C C . ILE A 1 239 ? -2.691 -51.023 15.493 1.00 37.51 822 ILE A C 1
ATOM 1837 O O . ILE A 1 239 ? -2.504 -52.058 16.142 1.00 38.07 822 ILE A O 1
ATOM 1842 N N . THR A 1 240 ? -2.107 -50.791 14.313 1.00 34.45 823 THR A N 1
ATOM 1843 C CA . THR A 1 240 ? -0.983 -51.591 13.839 1.00 40.22 823 THR A CA 1
ATOM 1844 C C . THR A 1 240 ? 0.336 -50.958 14.259 1.00 39.97 823 THR A C 1
ATOM 1845 O O . THR A 1 240 ? 0.506 -49.737 14.206 1.00 41.55 823 THR A O 1
ATOM 1849 N N . ASN A 1 241 ? 1.269 -51.800 14.692 1.00 38.35 824 ASN A N 1
ATOM 1850 C CA . ASN A 1 241 ? 2.551 -51.316 15.177 1.00 41.31 824 ASN A CA 1
ATOM 1851 C C . ASN A 1 241 ? 3.639 -51.329 14.114 1.00 43.20 824 ASN A C 1
ATOM 1852 O O . ASN A 1 241 ? 4.747 -50.849 14.376 1.00 48.03 824 ASN A O 1
ATOM 1857 N N . TYR A 1 242 ? 3.351 -51.853 12.930 1.00 35.95 825 TYR A N 1
ATOM 1858 C CA . TYR A 1 242 ? 4.287 -51.828 11.819 1.00 38.64 825 TYR A CA 1
ATOM 1859 C C . TYR A 1 242 ? 3.497 -51.516 10.564 1.00 37.40 825 TYR A C 1
ATOM 1860 O O . TYR A 1 242 ? 2.265 -51.606 10.557 1.00 37.84 825 TYR A O 1
ATOM 1869 N N . ASP A 1 243 ? 4.215 -51.124 9.506 1.00 40.85 826 ASP A N 1
ATOM 1870 C CA . ASP A 1 243 ? 3.601 -50.962 8.195 1.00 41.03 826 ASP A CA 1
ATOM 1871 C C . ASP A 1 243 ? 2.910 -52.247 7.758 1.00 40.86 826 ASP A C 1
ATOM 1872 O O . ASP A 1 243 ? 3.513 -53.326 7.751 1.00 44.10 826 ASP A O 1
ATOM 1877 N N . LEU A 1 244 ? 1.643 -52.115 7.379 1.00 37.89 827 LEU A N 1
ATOM 1878 C CA . LEU A 1 244 ? 0.806 -53.219 6.919 1.00 40.27 827 LEU A CA 1
ATOM 1879 C C . LEU A 1 244 ? 0.077 -52.737 5.674 1.00 44.47 827 LEU A C 1
ATOM 1880 O O . LEU A 1 244 ? -0.765 -51.837 5.755 1.00 48.83 827 LEU A O 1
ATOM 1885 N N . LYS A 1 245 ? 0.404 -53.324 4.528 1.00 44.71 828 LYS A N 1
ATOM 1886 C CA . LYS A 1 245 ? -0.216 -52.950 3.266 1.00 40.40 828 LYS A CA 1
ATOM 1887 C C . LYS A 1 245 ? -1.509 -53.738 3.090 1.00 52.26 828 LYS A C 1
ATOM 1888 O O . LYS A 1 245 ? -1.506 -54.971 3.173 1.00 43.23 828 LYS A O 1
ATOM 1894 N N . VAL A 1 246 ? -2.612 -53.030 2.858 1.00 49.03 829 VAL A N 1
ATOM 1895 C CA . VAL A 1 246 ? -3.908 -53.647 2.591 1.00 48.27 829 VAL A CA 1
ATOM 1896 C C . VAL A 1 246 ? -4.383 -53.153 1.231 1.00 54.37 829 VAL A C 1
ATOM 1897 O O . VAL A 1 246 ? -4.579 -51.945 1.038 1.00 60.64 829 VAL A O 1
ATOM 1901 N N . GLY A 1 247 ? -4.575 -54.075 0.301 1.00 60.06 830 GLY A N 1
ATOM 1902 C CA . GLY A 1 247 ? -4.958 -53.690 -1.047 1.00 60.18 830 GLY A CA 1
ATOM 1903 C C . GLY A 1 247 ? -3.826 -52.927 -1.699 1.00 64.40 830 GLY A C 1
ATOM 1904 O O . GLY A 1 247 ? -2.692 -53.413 -1.791 1.00 67.14 830 GLY A O 1
ATOM 1905 N N . ASP A 1 248 ? -4.119 -51.710 -2.155 1.00 65.45 831 ASP A N 1
ATOM 1906 C CA . ASP A 1 248 ? -3.099 -50.797 -2.653 1.00 69.32 831 ASP A CA 1
ATOM 1907 C C . ASP A 1 248 ? -2.988 -49.567 -1.760 1.00 65.26 831 ASP A C 1
ATOM 1908 O O . ASP A 1 248 ? -2.767 -48.451 -2.238 1.00 67.55 831 ASP A O 1
ATOM 1913 N N . LYS A 1 249 ? -3.151 -49.770 -0.452 1.00 58.65 832 LYS A N 1
ATOM 1914 C CA . LYS A 1 249 ? -2.977 -48.737 0.558 1.00 58.71 832 LYS A CA 1
ATOM 1915 C C . LYS A 1 249 ? -2.037 -49.276 1.627 1.00 59.27 832 LYS A C 1
ATOM 1916 O O . LYS A 1 249 ? -2.072 -50.468 1.941 1.00 53.26 832 LYS A O 1
ATOM 1922 N N . THR A 1 250 ? -1.184 -48.416 2.171 1.00 52.21 833 THR A N 1
ATOM 1923 C CA . THR A 1 250 ? -0.257 -48.812 3.229 1.00 47.19 833 THR A CA 1
ATOM 1924 C C . THR A 1 250 ? -0.692 -48.164 4.536 1.00 51.66 833 THR A C 1
ATOM 1925 O O . THR A 1 250 ? -0.676 -46.934 4.663 1.00 53.30 833 THR A O 1
ATOM 1929 N N . LEU A 1 251 ? -1.077 -48.995 5.501 1.00 47.20 834 LEU A N 1
ATOM 1930 C CA . LEU A 1 251 ? -1.393 -48.532 6.849 1.00 46.69 834 LEU A CA 1
ATOM 1931 C C . LEU A 1 251 ? -0.084 -48.418 7.615 1.00 45.34 834 LEU A C 1
ATOM 1932 O O . LEU A 1 251 ? 0.522 -49.423 7.993 1.00 42.63 834 LEU A O 1
ATOM 1937 N N . LYS A 1 252 ? 0.357 -47.188 7.853 1.00 43.75 835 LYS A N 1
ATOM 1938 C CA . LYS A 1 252 ? 1.680 -46.991 8.416 1.00 43.26 835 LYS A CA 1
ATOM 1939 C C . LYS A 1 252 ? 1.661 -47.336 9.898 1.00 39.69 835 LYS A C 1
ATOM 1940 O O . LYS A 1 252 ? 0.609 -47.363 10.538 1.00 42.99 835 LYS A O 1
ATOM 1946 N N . ALA A 1 253 ? 2.840 -47.635 10.441 1.00 40.67 836 ALA A N 1
ATOM 1947 C CA . ALA A 1 253 ? 2.938 -47.952 11.860 1.00 41.20 836 ALA A CA 1
ATOM 1948 C C . ALA A 1 253 ? 2.253 -46.873 12.688 1.00 49.84 836 ALA A C 1
ATOM 1949 O O . ALA A 1 253 ? 2.439 -45.675 12.448 1.00 47.62 836 ALA A O 1
ATOM 1951 N N . GLY A 1 254 ? 1.427 -47.305 13.639 1.00 43.22 837 GLY A N 1
ATOM 1952 C CA . GLY A 1 254 ? 0.717 -46.401 14.515 1.00 47.35 837 GLY A CA 1
ATOM 1953 C C . GLY A 1 254 ? -0.701 -46.061 14.101 1.00 40.85 837 GLY A C 1
ATOM 1954 O O . GLY A 1 254 ? -1.441 -45.501 14.918 1.00 43.58 837 GLY A O 1
ATOM 1955 N N . THR A 1 255 ? -1.113 -46.386 12.881 1.00 38.22 838 THR A N 1
ATOM 1956 C CA . THR A 1 255 ? -2.453 -45.988 12.485 1.00 43.59 838 THR A CA 1
ATOM 1957 C C . THR A 1 255 ? -3.510 -46.988 12.949 1.00 47.19 838 THR A C 1
ATOM 1958 O O . THR A 1 255 ? -3.232 -48.151 13.275 1.00 42.18 838 THR A O 1
ATOM 1962 N N . ASP A 1 256 ? -4.745 -46.487 12.990 1.00 43.02 839 ASP A N 1
ATOM 1963 C CA . ASP A 1 256 ? -5.891 -47.186 13.556 1.00 44.25 839 ASP A CA 1
ATOM 1964 C C . ASP A 1 256 ? -6.413 -48.259 12.600 1.00 42.53 839 ASP A C 1
ATOM 1965 O O . ASP A 1 256 ? -6.719 -47.972 11.437 1.00 41.48 839 ASP A O 1
ATOM 1970 N N . ILE A 1 257 ? -6.546 -49.494 13.097 1.00 42.47 840 ILE A N 1
ATOM 1971 C CA . ILE A 1 257 ? -7.057 -50.597 12.279 1.00 40.76 840 ILE A CA 1
ATOM 1972 C C . ILE A 1 257 ? -8.321 -51.174 12.914 1.00 43.94 840 ILE A C 1
ATOM 1973 O O . ILE A 1 257 ? -8.643 -52.354 12.719 1.00 42.26 840 ILE A O 1
ATOM 1978 N N . SER A 1 258 ? -9.044 -50.342 13.673 1.00 42.24 841 SER A N 1
ATOM 1979 C CA . SER A 1 258 ? -10.247 -50.787 14.377 1.00 41.52 841 SER A CA 1
ATOM 1980 C C . SER A 1 258 ? -11.285 -51.388 13.432 1.00 43.26 841 SER A C 1
ATOM 1981 O O . SER A 1 258 ? -11.990 -52.328 13.811 1.00 42.30 841 SER A O 1
ATOM 1984 N N . ALA A 1 259 ? -11.398 -50.860 12.210 1.00 41.15 842 ALA A N 1
ATOM 1985 C CA . ALA A 1 259 ? -12.395 -51.350 11.262 1.00 39.55 842 ALA A CA 1
ATOM 1986 C C . ALA A 1 259 ? -12.149 -52.796 10.856 1.00 42.68 842 ALA A C 1
ATOM 1987 O O . ALA A 1 259 ? -13.052 -53.445 10.317 1.00 44.98 842 ALA A O 1
ATOM 1989 N N . TYR A 1 260 ? -10.949 -53.309 11.086 1.00 39.30 843 TYR A N 1
ATOM 1990 C CA . TYR A 1 260 ? -10.593 -54.672 10.723 1.00 42.18 843 TYR A CA 1
ATOM 1991 C C . TYR A 1 260 ? -10.629 -55.627 11.909 1.00 41.10 843 TYR A C 1
ATOM 1992 O O . TYR A 1 260 ? -10.307 -56.811 11.751 1.00 37.73 843 TYR A O 1
ATOM 2001 N N . ILE A 1 261 ? -11.014 -55.144 13.087 1.00 40.45 844 ILE A N 1
ATOM 2002 C CA . ILE A 1 261 ? -10.994 -55.930 14.315 1.00 40.47 844 ILE A CA 1
ATOM 2003 C C . ILE A 1 261 ? -12.429 -56.172 14.758 1.00 41.75 844 ILE A C 1
ATOM 2004 O O . ILE A 1 261 ? -13.272 -55.273 14.695 1.00 40.98 844 ILE A O 1
ATOM 2009 N N . LEU A 1 262 ? -12.714 -57.395 15.184 1.00 39.46 845 LEU A N 1
ATOM 2010 C CA . LEU A 1 262 ? -14.038 -57.774 15.654 1.00 41.14 845 LEU A CA 1
ATOM 2011 C C . LEU A 1 262 ? -14.000 -57.972 17.158 1.00 39.01 845 LEU A C 1
ATOM 2012 O O . LEU A 1 262 ? -13.012 -58.474 17.704 1.00 44.91 845 LEU A O 1
ATOM 2017 N N . LEU A 1 263 ? -15.075 -57.575 17.828 1.00 37.28 846 LEU A N 1
ATOM 2018 C CA . LEU A 1 263 ? -15.172 -57.687 19.277 1.00 39.52 846 LEU A CA 1
ATOM 2019 C C . LEU A 1 263 ? -16.348 -58.593 19.595 1.00 42.06 846 LEU A C 1
ATOM 2020 O O . LEU A 1 263 ? -17.488 -58.279 19.233 1.00 44.94 846 LEU A O 1
ATOM 2025 N N . GLU A 1 264 ? -16.073 -59.723 20.239 1.00 43.34 847 GLU A N 1
ATOM 2026 C CA . GLU A 1 264 ? -17.124 -60.565 20.789 1.00 44.11 847 GLU A CA 1
ATOM 2027 C C . GLU A 1 264 ? -17.160 -60.266 22.282 1.00 45.49 847 GLU A C 1
ATOM 2028 O O . GLU A 1 264 ? -16.194 -60.541 23.003 1.00 43.61 847 GLU A O 1
ATOM 2034 N N . ASN A 1 265 ? -18.249 -59.652 22.731 1.00 44.75 848 ASN A N 1
ATOM 2035 C CA . ASN A 1 265 ? -18.360 -59.135 24.087 1.00 46.01 848 ASN A CA 1
ATOM 2036 C C . ASN A 1 265 ? -19.404 -59.949 24.834 1.00 49.26 848 ASN A C 1
ATOM 2037 O O . ASN A 1 265 ? -20.606 -59.807 24.578 1.00 49.60 848 ASN A O 1
ATOM 2042 N N . LYS A 1 266 ? -18.939 -60.766 25.784 1.00 47.01 849 LYS A N 1
ATOM 2043 C CA . LYS A 1 266 ? -19.798 -61.560 26.656 1.00 48.49 849 LYS A CA 1
ATOM 2044 C C . LYS A 1 266 ? -19.984 -60.824 27.982 1.00 48.74 849 LYS A C 1
ATOM 2045 O O . LYS A 1 266 ? -19.090 -60.820 28.834 1.00 46.39 849 LYS A O 1
ATOM 2051 N N . ASP A 1 267 ? -21.160 -60.208 28.148 1.00 51.99 850 ASP A N 1
ATOM 2052 C CA . ASP A 1 267 ? -21.596 -59.599 29.417 1.00 56.58 850 ASP A CA 1
ATOM 2053 C C . ASP A 1 267 ? -20.581 -58.602 29.975 1.00 54.49 850 ASP A C 1
ATOM 2054 O O . ASP A 1 267 ? -20.393 -58.501 31.191 1.00 49.86 850 ASP A O 1
ATOM 2059 N N . ASN A 1 268 ? -19.912 -57.866 29.084 1.00 43.68 851 ASN A N 1
ATOM 2060 C CA . ASN A 1 268 ? -18.935 -56.854 29.482 1.00 48.09 851 ASN A CA 1
ATOM 2061 C C . ASN A 1 268 ? -17.814 -57.436 30.344 1.00 48.87 851 ASN A C 1
ATOM 2062 O O . ASN A 1 268 ? -17.118 -56.698 31.046 1.00 45.43 851 ASN A O 1
ATOM 2067 N N . LYS A 1 269 ? -17.621 -58.757 30.318 1.00 46.09 852 LYS A N 1
ATOM 2068 C CA . LYS A 1 269 ? -16.615 -59.398 31.153 1.00 42.91 852 LYS A CA 1
ATOM 2069 C C . LYS A 1 269 ? -15.544 -60.105 30.344 1.00 48.27 852 LYS A C 1
ATOM 2070 O O . LYS A 1 269 ? -14.355 -59.955 30.641 1.00 47.82 852 LYS A O 1
ATOM 2076 N N . ASP A 1 270 ? -15.942 -60.852 29.315 1.00 44.67 853 ASP A N 1
ATOM 2077 C CA . ASP A 1 270 ? -15.057 -61.673 28.491 1.00 44.78 853 ASP A CA 1
ATOM 2078 C C . ASP A 1 270 ? -14.968 -60.992 27.126 1.00 41.52 853 ASP A C 1
ATOM 2079 O O . ASP A 1 270 ? -15.907 -61.059 26.328 1.00 43.78 853 ASP A O 1
ATOM 2084 N N . LEU A 1 271 ? -13.855 -60.306 26.867 1.00 39.49 854 LEU A N 1
ATOM 2085 C CA . LEU A 1 271 ? -13.681 -59.545 25.634 1.00 42.54 854 LEU A CA 1
ATOM 2086 C C . LEU A 1 271 ? -12.652 -60.242 24.750 1.00 39.77 854 LEU A C 1
ATOM 2087 O O . LEU A 1 271 ? -11.541 -60.548 25.203 1.00 39.62 854 LEU A O 1
ATOM 2092 N N . THR A 1 272 ? -13.029 -60.510 23.501 1.00 36.57 855 THR A N 1
ATOM 2093 C CA . THR A 1 272 ? -12.129 -61.116 22.527 1.00 39.67 855 THR A CA 1
ATOM 2094 C C . THR A 1 272 ? -12.114 -60.268 21.270 1.00 36.98 855 THR A C 1
ATOM 2095 O O . THR A 1 272 ? -13.167 -60.004 20.677 1.00 39.87 855 THR A O 1
ATOM 2099 N N . PHE A 1 273 ? -10.914 -59.858 20.866 1.00 40.34 856 PHE A N 1
ATOM 2100 C CA . PHE A 1 273 ? -10.688 -59.049 19.679 1.00 37.77 856 PHE A CA 1
ATOM 2101 C C . PHE A 1 273 ? -9.940 -59.893 18.658 1.00 37.94 856 PHE A C 1
ATOM 2102 O O . PHE A 1 273 ? -8.875 -60.438 18.971 1.00 38.82 856 PHE A O 1
ATOM 2110 N N . THR A 1 274 ? -10.491 -60.003 17.446 1.00 35.06 857 THR A N 1
ATOM 2111 C CA . THR A 1 274 ? -9.936 -60.879 16.421 1.00 40.36 857 THR A CA 1
ATOM 2112 C C . THR A 1 274 ? -9.819 -60.150 15.088 1.00 40.38 857 THR A C 1
ATOM 2113 O O . THR A 1 274 ? -10.656 -59.306 14.747 1.00 38.98 857 THR A O 1
ATOM 2117 N N . MET A 1 275 ? -8.781 -60.499 14.334 1.00 37.78 858 MET A N 1
ATOM 2118 C CA . MET A 1 275 ? -8.565 -59.920 13.013 1.00 39.29 858 MET A CA 1
ATOM 2119 C C . MET A 1 275 ? -9.616 -60.448 12.046 1.00 40.45 858 MET A C 1
ATOM 2120 O O . MET A 1 275 ? -9.860 -61.656 11.997 1.00 36.36 858 MET A O 1
ATOM 2125 N N . ASN A 1 276 ? -10.249 -59.565 11.272 1.00 38.06 859 ASN A N 1
ATOM 2126 C CA . ASN A 1 276 ? -11.266 -60.060 10.343 1.00 38.70 859 ASN A CA 1
ATOM 2127 C C . ASN A 1 276 ? -10.604 -60.706 9.120 1.00 41.30 859 ASN A C 1
ATOM 2128 O O . ASN A 1 276 ? -9.375 -60.713 8.967 1.00 36.49 859 ASN A O 1
ATOM 2133 N N . GLN A 1 277 ? -11.439 -61.267 8.231 1.00 40.84 860 GLN A N 1
ATOM 2134 C CA . GLN A 1 277 ? -10.918 -62.034 7.100 1.00 40.99 860 GLN A CA 1
ATOM 2135 C C . GLN A 1 277 ? -10.153 -61.143 6.124 1.00 43.29 860 GLN A C 1
ATOM 2136 O O . GLN A 1 277 ? -9.154 -61.581 5.535 1.00 36.88 860 GLN A O 1
ATOM 2142 N N . ALA A 1 278 ? -10.589 -59.886 5.954 1.00 36.80 861 ALA A N 1
ATOM 2143 C CA . ALA A 1 278 ? -9.893 -58.973 5.049 1.00 39.85 861 ALA A CA 1
ATOM 2144 C C . ALA A 1 278 ? -8.473 -58.686 5.528 1.00 38.13 861 ALA A C 1
ATOM 2145 O O . ALA A 1 278 ? -7.535 -58.648 4.722 1.00 42.05 861 ALA A O 1
ATOM 2147 N N . LEU A 1 279 ? -8.287 -58.499 6.835 1.00 36.92 862 LEU A N 1
ATOM 2148 C CA . LEU A 1 279 ? -6.946 -58.206 7.339 1.00 40.28 862 LEU A CA 1
ATOM 2149 C C . LEU A 1 279 ? -6.055 -59.442 7.303 1.00 38.75 862 LEU A C 1
ATOM 2150 O O . LEU A 1 279 ? -4.874 -59.348 6.946 1.00 39.26 862 LEU A O 1
ATOM 2155 N N . LEU A 1 280 ? -6.593 -60.606 7.690 1.00 35.36 863 LEU A N 1
ATOM 2156 C CA . LEU A 1 280 ? -5.829 -61.843 7.573 1.00 40.68 863 LEU A CA 1
ATOM 2157 C C . LEU A 1 280 ? -5.323 -62.037 6.147 1.00 38.86 863 LEU A C 1
ATOM 2158 O O . LEU A 1 280 ? -4.150 -62.372 5.937 1.00 40.41 863 LEU A O 1
ATOM 2163 N N . ALA A 1 281 ? -6.185 -61.790 5.153 1.00 38.72 864 ALA A N 1
ATOM 2164 C CA . ALA A 1 281 ? -5.778 -61.938 3.760 1.00 42.64 864 ALA A CA 1
ATOM 2165 C C . ALA A 1 281 ? -4.668 -60.959 3.401 1.00 42.17 864 ALA A C 1
ATOM 2166 O O . ALA A 1 281 ? -3.727 -61.315 2.678 1.00 42.82 864 ALA A O 1
ATOM 2168 N N . ALA A 1 282 ? -4.752 -59.721 3.900 1.00 38.67 865 ALA A N 1
ATOM 2169 C CA . ALA A 1 282 ? -3.696 -58.753 3.625 1.00 39.27 865 ALA A CA 1
ATOM 2170 C C . ALA A 1 282 ? -2.384 -59.168 4.277 1.00 36.23 865 ALA A C 1
ATOM 2171 O O . ALA A 1 282 ? -1.313 -59.001 3.688 1.00 37.03 865 ALA A O 1
ATOM 2173 N N . LEU A 1 283 ? -2.449 -59.746 5.479 1.00 38.06 866 LEU A N 1
ATOM 2174 C CA . LEU A 1 283 ? -1.236 -60.180 6.160 1.00 38.11 866 LEU A CA 1
ATOM 2175 C C . LEU A 1 283 ? -0.507 -61.303 5.420 1.00 39.63 866 LEU A C 1
ATOM 2176 O O . LEU A 1 283 ? 0.692 -61.509 5.656 1.00 36.03 866 LEU A O 1
ATOM 2181 N N . ASN A 1 284 ? -1.190 -62.037 4.541 1.00 42.96 867 ASN A N 1
ATOM 2182 C CA . ASN A 1 284 ? -0.529 -63.096 3.791 1.00 40.46 867 ASN A CA 1
ATOM 2183 C C . ASN A 1 284 ? 0.117 -62.612 2.500 1.00 42.92 867 ASN A C 1
ATOM 2184 O O . ASN A 1 284 ? 0.779 -63.408 1.822 1.00 40.14 867 ASN A O 1
ATOM 2189 N N . GLU A 1 285 ? -0.049 -61.340 2.145 1.00 40.52 868 GLU A N 1
ATOM 2190 C CA . GLU A 1 285 ? 0.639 -60.794 0.986 1.00 40.05 868 GLU A CA 1
ATOM 2191 C C . GLU A 1 285 ? 2.139 -60.751 1.239 1.00 42.51 868 GLU A C 1
ATOM 2192 O O . GLU A 1 285 ? 2.586 -60.511 2.366 1.00 43.32 868 GLU A O 1
ATOM 2198 N N . GLY A 1 286 ? 2.918 -60.991 0.180 1.00 45.43 869 GLY A N 1
ATOM 2199 C CA . GLY A 1 286 ? 4.355 -61.173 0.348 1.00 45.61 869 GLY A CA 1
ATOM 2200 C C . GLY A 1 286 ? 5.055 -59.971 0.963 1.00 38.54 869 GLY A C 1
ATOM 2201 O O . GLY A 1 286 ? 5.954 -60.122 1.796 1.00 41.91 869 GLY A O 1
ATOM 2202 N N . SER A 1 287 ? 4.667 -58.761 0.564 1.00 42.05 870 SER A N 1
ATOM 2203 C CA . SER A 1 287 ? 5.377 -57.597 1.088 1.00 36.73 870 SER A CA 1
ATOM 2204 C C . SER A 1 287 ? 5.215 -57.478 2.598 1.00 42.48 870 SER A C 1
ATOM 2205 O O . SER A 1 287 ? 6.119 -56.977 3.280 1.00 42.95 870 SER A O 1
ATOM 2208 N N . ASN A 1 288 ? 4.099 -57.966 3.143 1.00 37.09 871 ASN A N 1
ATOM 2209 C CA . ASN A 1 288 ? 3.856 -57.867 4.576 1.00 32.30 871 ASN A CA 1
ATOM 2210 C C . ASN A 1 288 ? 4.611 -58.901 5.389 1.00 39.47 871 ASN A C 1
ATOM 2211 O O . ASN A 1 288 ? 4.554 -58.845 6.625 1.00 37.07 871 ASN A O 1
ATOM 2216 N N . LYS A 1 289 ? 5.305 -59.842 4.738 1.00 36.60 872 LYS A N 1
ATOM 2217 C CA . LYS A 1 289 ? 6.129 -60.816 5.437 1.00 37.48 872 LYS A CA 1
ATOM 2218 C C . LYS A 1 289 ? 7.608 -60.442 5.471 1.00 40.56 872 LYS A C 1
ATOM 2219 O O . LYS A 1 289 ? 8.382 -61.116 6.159 1.00 41.00 872 LYS A O 1
ATOM 2225 N N . VAL A 1 290 ? 8.014 -59.390 4.754 1.00 40.52 873 VAL A N 1
ATOM 2226 C CA . VAL A 1 290 ? 9.405 -58.936 4.792 1.00 39.57 873 VAL A CA 1
ATOM 2227 C C . VAL A 1 290 ? 9.762 -58.418 6.177 1.00 37.79 873 VAL A C 1
ATOM 2228 O O . VAL A 1 290 ? 10.788 -58.794 6.756 1.00 38.22 873 VAL A O 1
ATOM 2232 N N . GLY A 1 291 ? 8.939 -57.514 6.715 1.00 45.31 874 GLY A N 1
ATOM 2233 C CA . GLY A 1 291 ? 9.160 -56.955 8.028 1.00 39.03 874 GLY A CA 1
ATOM 2234 C C . GLY A 1 291 ? 8.201 -57.511 9.072 1.00 42.86 874 GLY A C 1
ATOM 2235 O O . GLY A 1 291 ? 7.335 -58.338 8.801 1.00 41.12 874 GLY A O 1
ATOM 2236 N N . LYS A 1 292 ? 8.378 -57.027 10.296 1.00 42.34 875 LYS A N 1
ATOM 2237 C CA . LYS A 1 292 ? 7.573 -57.486 11.418 1.00 37.73 875 LYS A CA 1
ATOM 2238 C C . LYS A 1 292 ? 6.123 -57.017 11.280 1.00 38.00 875 LYS A C 1
ATOM 2239 O O . LYS A 1 292 ? 5.812 -56.058 10.564 1.00 39.50 875 LYS A O 1
ATOM 2245 N N . GLN A 1 293 ? 5.223 -57.730 11.957 1.00 39.37 876 GLN A N 1
ATOM 2246 C CA . GLN A 1 293 ? 3.829 -57.318 12.069 1.00 36.60 876 GLN A CA 1
ATOM 2247 C C . GLN A 1 293 ? 3.396 -57.523 13.510 1.00 33.70 876 GLN A C 1
ATOM 2248 O O . GLN A 1 293 ? 3.778 -58.514 14.150 1.00 37.27 876 GLN A O 1
ATOM 2254 N N . ALA A 1 294 ? 2.606 -56.578 14.017 1.00 36.45 877 ALA A N 1
ATOM 2255 C CA . ALA A 1 294 ? 2.112 -56.644 15.385 1.00 33.73 877 ALA A CA 1
ATOM 2256 C C . ALA A 1 294 ? 1.014 -55.607 15.548 1.00 35.14 877 ALA A C 1
ATOM 2257 O O . ALA A 1 294 ? 0.948 -54.629 14.798 1.00 41.50 877 ALA A O 1
ATOM 2259 N N . TRP A 1 295 ? 0.155 -55.827 16.541 1.00 34.64 878 TRP A N 1
ATOM 2260 C CA . TRP A 1 295 ? -0.970 -54.929 16.757 1.00 35.08 878 TRP A CA 1
ATOM 2261 C C . TRP A 1 295 ? -1.267 -54.817 18.248 1.00 35.43 878 TRP A C 1
ATOM 2262 O O . TRP A 1 295 ? -0.790 -55.612 19.069 1.00 36.63 878 TRP A O 1
ATOM 2273 N N . SER A 1 296 ? -2.047 -53.794 18.590 1.00 35.95 879 SER A N 1
ATOM 2274 C CA . SER A 1 296 ? -2.443 -53.527 19.963 1.00 39.81 879 SER A CA 1
ATOM 2275 C C . SER A 1 296 ? -3.917 -53.146 19.987 1.00 35.79 879 SER A C 1
ATOM 2276 O O . SER A 1 296 ? -4.445 -52.609 19.013 1.00 36.53 879 SER A O 1
ATOM 2279 N N . VAL A 1 297 ? -4.585 -53.448 21.098 1.00 33.66 880 VAL A N 1
ATOM 2280 C CA . VAL A 1 297 ? -5.932 -52.950 21.353 1.00 36.52 880 VAL A CA 1
ATOM 2281 C C . VAL A 1 297 ? -5.900 -52.099 22.617 1.00 36.09 880 VAL A C 1
ATOM 2282 O O . VAL A 1 297 ? -5.223 -52.444 23.594 1.00 36.75 880 VAL A O 1
ATOM 2286 N N . TYR A 1 298 ? -6.604 -50.969 22.578 1.00 37.82 881 TYR A N 1
ATOM 2287 C CA . TYR A 1 298 ? -6.826 -50.116 23.737 1.00 35.39 881 TYR A CA 1
ATOM 2288 C C . TYR A 1 298 ? -8.293 -50.222 24.121 1.00 32.68 881 TYR A C 1
ATOM 2289 O O . TYR A 1 298 ? -9.170 -49.885 23.320 1.00 39.90 881 TYR A O 1
ATOM 2298 N N . LEU A 1 299 ? -8.567 -50.713 25.321 1.00 38.01 882 LEU A N 1
ATOM 2299 C CA . LEU A 1 299 ? -9.947 -50.856 25.766 1.00 38.95 882 LEU A CA 1
ATOM 2300 C C . LEU A 1 299 ? -10.149 -50.055 27.045 1.00 37.20 882 LEU A C 1
ATOM 2301 O O . LEU A 1 299 ? -9.311 -50.087 27.957 1.00 33.65 882 LEU A O 1
ATOM 2306 N N . GLU A 1 300 ? -11.263 -49.332 27.094 1.00 38.64 883 GLU A N 1
ATOM 2307 C CA . GLU A 1 300 ? -11.524 -48.347 28.133 1.00 39.19 883 GLU A CA 1
ATOM 2308 C C . GLU A 1 300 ? -12.369 -48.958 29.239 1.00 36.96 883 GLU A C 1
ATOM 2309 O O . GLU A 1 300 ? -13.415 -49.556 28.970 1.00 43.45 883 GLU A O 1
ATOM 2315 N N . VAL A 1 301 ? -11.912 -48.812 30.480 1.00 36.66 884 VAL A N 1
ATOM 2316 C CA . VAL A 1 301 ? -12.639 -49.295 31.646 1.00 38.52 884 VAL A CA 1
ATOM 2317 C C . VAL A 1 301 ? -12.711 -48.183 32.680 1.00 43.45 884 VAL A C 1
ATOM 2318 O O . VAL A 1 301 ? -11.756 -47.417 32.853 1.00 41.58 884 VAL A O 1
ATOM 2322 N N . GLU A 1 302 ? -13.839 -48.106 33.376 1.00 41.75 885 GLU A N 1
ATOM 2323 C CA . GLU A 1 302 ? -13.989 -47.232 34.531 1.00 41.67 885 GLU A CA 1
ATOM 2324 C C . GLU A 1 302 ? -13.702 -48.019 35.805 1.00 48.44 885 GLU A C 1
ATOM 2325 O O . GLU A 1 302 ? -14.260 -49.102 36.012 1.00 41.67 885 GLU A O 1
ATOM 2331 N N . ARG A 1 303 ? -12.810 -47.487 36.638 1.00 41.91 886 ARG A N 1
ATOM 2332 C CA . ARG A 1 303 ? -12.495 -48.089 37.927 1.00 46.03 886 ARG A CA 1
ATOM 2333 C C . ARG A 1 303 ? -13.606 -47.739 38.906 1.00 49.95 886 ARG A C 1
ATOM 2334 O O . ARG A 1 303 ? -13.834 -46.557 39.187 1.00 48.37 886 ARG A O 1
ATOM 2342 N N . ILE A 1 304 ? -14.317 -48.754 39.400 1.00 42.36 887 ILE A N 1
ATOM 2343 C CA . ILE A 1 304 ? -15.528 -48.535 40.180 1.00 41.67 887 ILE A CA 1
ATOM 2344 C C . ILE A 1 304 ? -15.429 -49.092 41.598 1.00 44.70 887 ILE A C 1
ATOM 2345 O O . ILE A 1 304 ? -16.411 -49.051 42.336 1.00 45.97 887 ILE A O 1
ATOM 2350 N N . LYS A 1 305 ? -14.264 -49.597 42.010 1.00 41.94 888 LYS A N 1
ATOM 2351 C CA . LYS A 1 305 ? -14.134 -50.103 43.370 1.00 44.87 888 LYS A CA 1
ATOM 2352 C C . LYS A 1 305 ? -12.671 -50.011 43.786 1.00 45.67 888 LYS A C 1
ATOM 2353 O O . LYS A 1 305 ? -11.775 -50.025 42.941 1.00 44.87 888 LYS A O 1
ATOM 2359 N N . THR A 1 306 ? -12.442 -49.890 45.093 1.00 43.94 889 THR A N 1
ATOM 2360 C CA . THR A 1 306 ? -11.100 -49.806 45.645 1.00 39.09 889 THR A CA 1
ATOM 2361 C C . THR A 1 306 ? -10.420 -51.173 45.691 1.00 49.39 889 THR A C 1
ATOM 2362 O O . THR A 1 306 ? -11.053 -52.232 45.581 1.00 40.49 889 THR A O 1
ATOM 2366 N N . GLY A 1 307 ? -9.106 -51.137 45.891 1.00 46.28 890 GLY A N 1
ATOM 2367 C CA . GLY A 1 307 ? -8.304 -52.328 46.068 1.00 50.08 890 GLY A CA 1
ATOM 2368 C C . GLY A 1 307 ? -7.232 -52.458 45.006 1.00 48.79 890 GLY A C 1
ATOM 2369 O O . GLY A 1 307 ? -6.992 -51.556 44.199 1.00 46.06 890 GLY A O 1
ATOM 2370 N N . ASP A 1 308 ? -6.574 -53.609 45.016 1.00 46.53 891 ASP A N 1
ATOM 2371 C CA . ASP A 1 308 ? -5.515 -53.906 44.062 1.00 50.24 891 ASP A CA 1
ATOM 2372 C C . ASP A 1 308 ? -6.115 -54.669 42.889 1.00 51.74 891 ASP A C 1
ATOM 2373 O O . ASP A 1 308 ? -6.689 -55.747 43.076 1.00 52.74 891 ASP A O 1
ATOM 2378 N N . VAL A 1 309 ? -5.988 -54.112 41.687 1.00 43.19 892 VAL A N 1
ATOM 2379 C CA . VAL A 1 309 ? -6.659 -54.634 40.502 1.00 45.68 892 VAL A CA 1
ATOM 2380 C C . VAL A 1 309 ? -5.608 -55.139 39.521 1.00 47.99 892 VAL A C 1
ATOM 2381 O O . VAL A 1 309 ? -4.754 -54.368 39.068 1.00 46.33 892 VAL A O 1
ATOM 2385 N N . GLU A 1 310 ? -5.675 -56.431 39.194 1.00 47.78 893 GLU A N 1
ATOM 2386 C CA . GLU A 1 310 ? -4.797 -57.053 38.214 1.00 46.91 893 GLU A CA 1
ATOM 2387 C C . GLU A 1 310 ? -5.508 -57.253 36.881 1.00 47.58 893 GLU A C 1
ATOM 2388 O O . GLU A 1 310 ? -6.727 -57.451 36.825 1.00 45.96 893 GLU A O 1
ATOM 2394 N N . ASN A 1 311 ? -4.719 -57.203 35.803 1.00 43.12 894 ASN A N 1
ATOM 2395 C CA . ASN A 1 311 ? -5.166 -57.515 34.453 1.00 44.55 894 ASN A CA 1
ATOM 2396 C C . ASN A 1 311 ? -4.095 -58.290 33.705 1.00 46.27 894 ASN A C 1
ATOM 2397 O O . ASN A 1 311 ? -2.902 -57.983 33.799 1.00 46.13 894 ASN A O 1
ATOM 2402 N N . THR A 1 312 ? -4.553 -59.272 32.937 1.00 42.64 895 THR A N 1
ATOM 2403 C CA . THR A 1 312 ? -3.739 -60.091 32.057 1.00 43.50 895 THR A CA 1
ATOM 2404 C C . THR A 1 312 ? -4.533 -60.301 30.775 1.00 43.50 895 THR A C 1
ATOM 2405 O O . THR A 1 312 ? -5.761 -60.187 30.777 1.00 43.84 895 THR A O 1
ATOM 2409 N N . GLN A 1 313 ? -3.834 -60.567 29.671 1.00 44.46 896 GLN A N 1
ATOM 2410 C CA . GLN A 1 313 ? -4.479 -60.919 28.411 1.00 41.08 896 GLN A CA 1
ATOM 2411 C C . GLN A 1 313 ? -3.888 -62.218 27.885 1.00 40.52 896 GLN A C 1
ATOM 2412 O O . GLN A 1 313 ? -2.767 -62.603 28.234 1.00 41.13 896 GLN A O 1
ATOM 2418 N N . THR A 1 314 ? -4.662 -62.898 27.043 1.00 38.55 897 THR A N 1
ATOM 2419 C CA . THR A 1 314 ? -4.222 -64.128 26.392 1.00 40.83 897 THR A CA 1
ATOM 2420 C C . THR A 1 314 ? -4.279 -63.937 24.885 1.00 34.30 897 THR A C 1
ATOM 2421 O O . THR A 1 314 ? -5.350 -63.674 24.328 1.00 36.75 897 THR A O 1
ATOM 2425 N N . GLU A 1 315 ? -3.133 -64.102 24.233 1.00 35.85 898 GLU A N 1
ATOM 2426 C CA . GLU A 1 315 ? -3.030 -63.985 22.789 1.00 35.03 898 GLU A CA 1
ATOM 2427 C C . GLU A 1 315 ? -3.213 -65.348 22.133 1.00 37.72 898 GLU A C 1
ATOM 2428 O O . GLU A 1 315 ? -2.573 -66.328 22.527 1.00 37.14 898 GLU A O 1
ATOM 2434 N N . ASN A 1 316 ? -4.059 -65.391 21.117 1.00 36.20 899 ASN A N 1
ATOM 2435 C CA . ASN A 1 316 ? -4.260 -66.573 20.290 1.00 38.64 899 ASN A CA 1
ATOM 2436 C C . ASN A 1 316 ? -3.607 -66.307 18.939 1.00 37.53 899 ASN A C 1
ATOM 2437 O O . ASN A 1 316 ? -4.120 -65.515 18.141 1.00 34.43 899 ASN A O 1
ATOM 2442 N N . TYR A 1 317 ? -2.478 -66.968 18.683 1.00 38.58 900 TYR A N 1
ATOM 2443 C CA . TYR A 1 317 ? -1.866 -66.988 17.356 1.00 36.79 900 TYR A CA 1
ATOM 2444 C C . TYR A 1 317 ? -1.904 -68.406 16.795 1.00 36.57 900 TYR A C 1
ATOM 2445 O O . TYR A 1 317 ? -1.283 -69.314 17.360 1.00 34.74 900 TYR A O 1
ATOM 2454 N N . ASN A 1 318 ? -2.595 -68.579 15.668 1.00 35.78 901 ASN A N 1
ATOM 2455 C CA . ASN A 1 318 ? -2.736 -69.882 15.007 1.00 37.90 901 ASN A CA 1
ATOM 2456 C C . ASN A 1 318 ? -3.073 -70.982 16.012 1.00 40.02 901 ASN A C 1
ATOM 2457 O O . ASN A 1 318 ? -2.455 -72.049 16.029 1.00 37.42 901 ASN A O 1
ATOM 2462 N N . LYS A 1 319 ? -4.049 -70.691 16.877 1.00 36.01 902 LYS A N 1
ATOM 2463 C CA . LYS A 1 319 ? -4.612 -71.575 17.895 1.00 42.79 902 LYS A CA 1
ATOM 2464 C C . LYS A 1 319 ? -3.721 -71.793 19.111 1.00 41.47 902 LYS A C 1
ATOM 2465 O O . LYS A 1 319 ? -4.157 -72.469 20.047 1.00 43.21 902 LYS A O 1
ATOM 2471 N N . GLU A 1 320 ? -2.503 -71.252 19.149 1.00 39.34 903 GLU A N 1
ATOM 2472 C CA . GLU A 1 320 ? -1.607 -71.436 20.288 1.00 38.42 903 GLU A CA 1
ATOM 2473 C C . GLU A 1 320 ? -1.729 -70.246 21.237 1.00 45.35 903 GLU A C 1
ATOM 2474 O O . GLU A 1 320 ? -1.450 -69.105 20.846 1.00 35.24 903 GLU A O 1
ATOM 2480 N N . LEU A 1 321 ? -2.115 -70.518 22.490 1.00 41.70 904 LEU A N 1
ATOM 2481 C CA . LEU A 1 321 ? -2.403 -69.468 23.461 1.00 43.72 904 LEU A CA 1
ATOM 2482 C C . LEU A 1 321 ? -1.187 -69.163 24.327 1.00 41.96 904 LEU A C 1
ATOM 2483 O O . LEU A 1 321 ? -0.547 -70.074 24.853 1.00 39.53 904 LEU A O 1
ATOM 2488 N N . VAL A 1 322 ? -0.882 -67.876 24.484 1.00 38.92 905 VAL A N 1
ATOM 2489 C CA . VAL A 1 322 ? 0.189 -67.415 25.360 1.00 37.52 905 VAL A CA 1
ATOM 2490 C C . VAL A 1 322 ? -0.354 -66.266 26.201 1.00 43.22 905 VAL A C 1
ATOM 2491 O O . VAL A 1 322 ? -0.902 -65.302 25.655 1.00 36.75 905 VAL A O 1
ATOM 2495 N N . ARG A 1 323 ? -0.208 -66.369 27.523 1.00 40.08 906 ARG A N 1
ATOM 2496 C CA . ARG A 1 323 ? -0.667 -65.307 28.409 1.00 47.06 906 ARG A CA 1
ATOM 2497 C C . ARG A 1 323 ? 0.385 -64.211 28.534 1.00 43.49 906 ARG A C 1
ATOM 2498 O O . ARG A 1 323 ? 1.588 -64.484 28.593 1.00 40.58 906 ARG A O 1
ATOM 2506 N N . SER A 1 324 ? -0.075 -62.961 28.582 1.00 39.74 907 SER A N 1
ATOM 2507 C CA . SER A 1 324 ? 0.835 -61.848 28.776 1.00 44.62 907 SER A CA 1
ATOM 2508 C C . SER A 1 324 ? 1.269 -61.765 30.233 1.00 46.97 907 SER A C 1
ATOM 2509 O O . SER A 1 324 ? 0.828 -62.531 31.094 1.00 43.77 907 SER A O 1
ATOM 2512 N N . ASN A 1 325 ? 2.144 -60.803 30.504 1.00 43.86 908 ASN A N 1
ATOM 2513 C CA . ASN A 1 325 ? 2.434 -60.385 31.864 1.00 45.57 908 ASN A CA 1
ATOM 2514 C C . ASN A 1 325 ? 1.159 -59.881 32.535 1.00 44.42 908 ASN A C 1
ATOM 2515 O O . ASN A 1 325 ? 0.157 -59.585 31.881 1.00 41.58 908 ASN A O 1
ATOM 2520 N N . THR A 1 326 ? 1.210 -59.760 33.856 1.00 43.66 909 THR A N 1
ATOM 2521 C CA . THR A 1 326 ? 0.095 -59.235 34.633 1.00 38.33 909 THR A CA 1
ATOM 2522 C C . THR A 1 326 ? 0.470 -57.854 35.158 1.00 45.31 909 THR A C 1
ATOM 2523 O O . THR A 1 326 ? 1.496 -57.700 35.828 1.00 47.71 909 THR A O 1
ATOM 2527 N N . VAL A 1 327 ? -0.335 -56.856 34.819 1.00 40.94 910 VAL A N 1
ATOM 2528 C CA . VAL A 1 327 ? -0.164 -55.507 35.343 1.00 46.73 910 VAL A CA 1
ATOM 2529 C C . VAL A 1 327 ? -1.092 -55.343 36.537 1.00 48.74 910 VAL A C 1
ATOM 2530 O O . VAL A 1 327 ? -2.045 -56.108 36.731 1.00 47.84 910 VAL A O 1
ATOM 2534 N N . VAL A 1 328 ? -0.793 -54.347 37.368 1.00 47.75 911 VAL A N 1
ATOM 2535 C CA . VAL A 1 328 ? -1.585 -54.063 38.558 1.00 48.97 911 VAL A CA 1
ATOM 2536 C C . VAL A 1 328 ? -1.721 -52.555 38.715 1.00 48.94 911 VAL A C 1
ATOM 2537 O O . VAL A 1 328 ? -0.804 -51.794 38.383 1.00 47.55 911 VAL A O 1
ATOM 2541 N N . THR A 1 329 ? -2.889 -52.120 39.177 1.00 42.89 912 THR A N 1
ATOM 2542 C CA . THR A 1 329 ? -3.065 -50.755 39.651 1.00 42.22 912 THR A CA 1
ATOM 2543 C C . THR A 1 329 ? -3.712 -50.806 41.026 1.00 48.97 912 THR A C 1
ATOM 2544 O O . THR A 1 329 ? -4.232 -51.842 41.452 1.00 46.41 912 THR A O 1
ATOM 2548 N N . HIS A 1 330 ? -3.653 -49.680 41.732 1.00 46.86 913 HIS A N 1
ATOM 2549 C CA . HIS A 1 330 ? -4.221 -49.568 43.064 1.00 47.92 913 HIS A CA 1
ATOM 2550 C C . HIS A 1 330 ? -5.233 -48.439 43.075 1.00 45.95 913 HIS A C 1
ATOM 2551 O O . HIS A 1 330 ? -5.023 -47.399 42.445 1.00 49.24 913 HIS A O 1
ATOM 2558 N N . THR A 1 331 ? -6.338 -48.651 43.777 1.00 46.52 914 THR A N 1
ATOM 2559 C CA . THR A 1 331 ? -7.370 -47.630 43.940 1.00 42.00 914 THR A CA 1
ATOM 2560 C C . THR A 1 331 ? -7.669 -47.434 45.418 1.00 48.21 914 THR A C 1
ATOM 2561 O O . THR A 1 331 ? -8.193 -48.362 46.068 1.00 41.26 914 THR A O 1
ATOM 2565 N N . PRO A 1 332 ? -7.352 -46.274 45.987 1.00 47.64 915 PRO A N 1
ATOM 2566 C CA . PRO A 1 332 ? -7.632 -46.018 47.400 1.00 42.86 915 PRO A CA 1
ATOM 2567 C C . PRO A 1 332 ? -9.043 -45.463 47.587 1.00 42.68 915 PRO A C 1
ATOM 2568 O O . PRO A 1 332 ? -9.723 -45.081 46.634 1.00 40.85 915 PRO A O 1
ATOM 2572 N N . ASP A 1 333 ? -9.478 -45.434 48.845 1.00 42.11 916 ASP A N 1
ATOM 2573 C CA . ASP A 1 333 ? -10.748 -44.785 49.139 1.00 49.24 916 ASP A CA 1
ATOM 2574 C C . ASP A 1 333 ? -10.685 -43.329 48.693 1.00 45.69 916 ASP A C 1
ATOM 2575 O O . ASP A 1 333 ? -9.613 -42.716 48.660 1.00 42.84 916 ASP A O 1
ATOM 2580 N N . ASP A 1 334 ? -11.843 -42.777 48.329 1.00 46.59 917 ASP A N 1
ATOM 2581 C CA . ASP A 1 334 ? -11.916 -41.347 48.078 1.00 44.80 917 ASP A CA 1
ATOM 2582 C C . ASP A 1 334 ? -11.494 -40.588 49.337 1.00 46.14 917 ASP A C 1
ATOM 2583 O O . ASP A 1 334 ? -11.507 -41.140 50.443 1.00 44.75 917 ASP A O 1
ATOM 2588 N N . PRO A 1 335 ? -11.087 -39.329 49.190 1.00 42.60 918 PRO A N 1
ATOM 2589 C CA . PRO A 1 335 ? -10.836 -38.499 50.375 1.00 46.21 918 PRO A CA 1
ATOM 2590 C C . PRO A 1 335 ? -12.100 -38.327 51.206 1.00 44.16 918 PRO A C 1
ATOM 2591 O O . PRO A 1 335 ? -13.202 -38.183 50.672 1.00 47.36 918 PRO A O 1
ATOM 2595 N N . LYS A 1 336 ? -11.930 -38.323 52.528 1.00 42.38 919 LYS A N 1
ATOM 2596 C CA . LYS A 1 336 ? -13.029 -38.099 53.468 1.00 46.68 919 LYS A CA 1
ATOM 2597 C C . LYS A 1 336 ? -12.746 -36.838 54.288 1.00 43.17 919 LYS A C 1
ATOM 2598 O O . LYS A 1 336 ? -12.408 -36.919 55.480 1.00 39.44 919 LYS A O 1
ATOM 2604 N N . PRO A 1 337 ? -12.870 -35.658 53.681 1.00 46.27 920 PRO A N 1
ATOM 2605 C CA . PRO A 1 337 ? -12.664 -34.418 54.439 1.00 42.84 920 PRO A CA 1
ATOM 2606 C C . PRO A 1 337 ? -13.817 -34.162 55.396 1.00 44.94 920 PRO A C 1
ATOM 2607 O O . PRO A 1 337 ? -14.972 -34.492 55.116 1.00 47.10 920 PRO A O 1
ATOM 2611 N N . THR A 1 338 ? -13.493 -33.564 56.540 1.00 41.97 921 THR A N 1
ATOM 2612 C CA . THR A 1 338 ? -14.474 -33.272 57.573 1.00 42.18 921 THR A CA 1
ATOM 2613 C C . THR A 1 338 ? -14.467 -31.784 57.921 1.00 47.76 921 THR A C 1
ATOM 2614 O O . THR A 1 338 ? -13.526 -31.045 57.610 1.00 42.29 921 THR A O 1
ATOM 2618 N N . LYS A 1 339 ? -15.551 -31.352 58.563 1.00 43.19 922 LYS A N 1
ATOM 2619 C CA . LYS A 1 339 ? -15.709 -29.988 59.043 1.00 42.74 922 LYS A CA 1
ATOM 2620 C C . LYS A 1 339 ? -16.229 -30.040 60.475 1.00 48.03 922 LYS A C 1
ATOM 2621 O O . LYS A 1 339 ? -17.115 -30.844 60.800 1.00 45.83 922 LYS A O 1
ATOM 2626 N N . ALA A 1 340 ? -15.647 -29.204 61.334 1.00 43.55 923 ALA A N 1
ATOM 2627 C CA . ALA A 1 340 ? -16.069 -29.050 62.720 1.00 39.12 923 ALA A CA 1
ATOM 2628 C C . ALA A 1 340 ? -16.037 -27.565 63.053 1.00 44.43 923 ALA A C 1
ATOM 2629 O O . ALA A 1 340 ? -15.351 -26.785 62.389 1.00 38.64 923 ALA A O 1
ATOM 2631 N N . VAL A 1 341 ? -16.793 -27.171 64.077 1.00 40.19 924 VAL A N 1
ATOM 2632 C CA . VAL A 1 341 ? -16.780 -25.787 64.541 1.00 34.89 924 VAL A CA 1
ATOM 2633 C C . VAL A 1 341 ? -16.480 -25.782 66.032 1.00 40.83 924 VAL A C 1
ATOM 2634 O O . VAL A 1 341 ? -17.153 -26.467 66.809 1.00 41.96 924 VAL A O 1
ATOM 2638 N N . HIS A 1 342 ? -15.445 -25.037 66.422 1.00 42.32 925 HIS A N 1
ATOM 2639 C CA . HIS A 1 342 ? -15.005 -24.921 67.803 1.00 45.72 925 HIS A CA 1
ATOM 2640 C C . HIS A 1 342 ? -15.175 -23.488 68.281 1.00 44.17 925 HIS A C 1
ATOM 2641 O O . HIS A 1 342 ? -15.016 -22.538 67.508 1.00 44.25 925 HIS A O 1
ATOM 2648 N N . ASN A 1 343 ? -15.477 -23.331 69.567 1.00 45.28 926 ASN A N 1
ATOM 2649 C CA . ASN A 1 343 ? -15.466 -21.993 70.136 1.00 43.78 926 ASN A CA 1
ATOM 2650 C C . ASN A 1 343 ? -14.033 -21.631 70.529 1.00 47.52 926 ASN A C 1
ATOM 2651 O O . ASN A 1 343 ? -13.091 -22.412 70.347 1.00 48.05 926 ASN A O 1
ATOM 2656 N N . LYS A 1 344 ? -13.864 -20.443 71.105 1.00 46.45 927 LYS A N 1
ATOM 2657 C CA . LYS A 1 344 ? -12.524 -19.951 71.400 1.00 50.84 927 LYS A CA 1
ATOM 2658 C C . LYS A 1 344 ? -11.791 -20.804 72.429 1.00 50.58 927 LYS A C 1
ATOM 2659 O O . LYS A 1 344 ? -10.554 -20.766 72.478 1.00 50.54 927 LYS A O 1
ATOM 2665 N N . LYS A 1 345 ? -12.515 -21.560 73.258 1.00 51.01 928 LYS A N 1
ATOM 2666 C CA . LYS A 1 345 ? -11.864 -22.462 74.200 1.00 52.71 928 LYS A CA 1
ATOM 2667 C C . LYS A 1 345 ? -11.480 -23.804 73.581 1.00 53.03 928 LYS A C 1
ATOM 2668 O O . LYS A 1 345 ? -10.797 -24.596 74.240 1.00 55.05 928 LYS A O 1
ATOM 2674 N N . GLY A 1 346 ? -11.889 -24.082 72.345 1.00 54.95 929 GLY A N 1
ATOM 2675 C CA . GLY A 1 346 ? -11.550 -25.332 71.693 1.00 48.96 929 GLY A CA 1
ATOM 2676 C C . GLY A 1 346 ? -12.634 -26.383 71.726 1.00 53.71 929 GLY A C 1
ATOM 2677 O O . GLY A 1 346 ? -12.446 -27.462 71.149 1.00 51.81 929 GLY A O 1
ATOM 2678 N N . GLU A 1 347 ? -13.757 -26.103 72.382 1.00 54.30 930 GLU A N 1
ATOM 2679 C CA . GLU A 1 347 ? -14.861 -27.046 72.471 1.00 53.82 930 GLU A CA 1
ATOM 2680 C C . GLU A 1 347 ? -15.641 -27.090 71.165 1.00 48.33 930 GLU A C 1
ATOM 2681 O O . GLU A 1 347 ? -15.897 -26.057 70.540 1.00 45.08 930 GLU A O 1
ATOM 2687 N N . ASP A 1 348 ? -16.018 -28.295 70.752 1.00 45.08 931 ASP A N 1
ATOM 2688 C CA . ASP A 1 348 ? -16.906 -28.440 69.608 1.00 42.26 931 ASP A CA 1
ATOM 2689 C C . ASP A 1 348 ? -18.273 -27.888 69.972 1.00 42.21 931 ASP A C 1
ATOM 2690 O O . ASP A 1 348 ? -18.826 -28.228 71.019 1.00 41.83 931 ASP A O 1
ATOM 2695 N N . ILE A 1 349 ? -18.822 -27.037 69.107 1.00 35.62 932 ILE A N 1
ATOM 2696 C CA . ILE A 1 349 ? -20.096 -26.395 69.403 1.00 40.08 932 ILE A CA 1
ATOM 2697 C C . ILE A 1 349 ? -21.053 -26.483 68.223 1.00 38.58 932 ILE A C 1
ATOM 2698 O O . ILE A 1 349 ? -21.836 -25.558 67.981 1.00 40.68 932 ILE A O 1
ATOM 2703 N N . ASN A 1 350 ? -21.026 -27.596 67.487 1.00 38.14 933 ASN A N 1
ATOM 2704 C CA . ASN A 1 350 ? -22.038 -27.780 66.458 1.00 40.06 933 ASN A CA 1
ATOM 2705 C C . ASN A 1 350 ? -23.415 -27.646 67.097 1.00 37.12 933 ASN A C 1
ATOM 2706 O O . ASN A 1 350 ? -23.642 -28.128 68.210 1.00 39.44 933 ASN A O 1
ATOM 2711 N N . HIS A 1 351 ? -24.309 -26.925 66.413 1.00 38.57 934 HIS A N 1
ATOM 2712 C CA . HIS A 1 351 ? -25.664 -26.598 66.858 1.00 35.96 934 HIS A CA 1
ATOM 2713 C C . HIS A 1 351 ? -25.687 -25.582 67.994 1.00 44.72 934 HIS A C 1
ATOM 2714 O O . HIS A 1 351 ? -26.762 -25.312 68.540 1.00 43.10 934 HIS A O 1
ATOM 2721 N N . GLY A 1 352 ? -24.541 -25.008 68.364 1.00 40.95 935 GLY A N 1
ATOM 2722 C CA . GLY A 1 352 ? -24.490 -24.146 69.536 1.00 41.03 935 GLY A CA 1
ATOM 2723 C C . GLY A 1 352 ? -25.052 -22.755 69.282 1.00 46.88 935 GLY A C 1
ATOM 2724 O O . GLY A 1 352 ? -24.959 -22.199 68.183 1.00 40.39 935 GLY A O 1
ATOM 2725 N N . LYS A 1 353 ? -25.650 -22.191 70.333 1.00 44.14 936 LYS A N 1
ATOM 2726 C CA . LYS A 1 353 ? -26.163 -20.828 70.299 1.00 45.53 936 LYS A CA 1
ATOM 2727 C C . LYS A 1 353 ? -25.042 -19.874 70.685 1.00 38.13 936 LYS A C 1
ATOM 2728 O O . LYS A 1 353 ? -24.332 -20.101 71.669 1.00 40.54 936 LYS A O 1
ATOM 2734 N N . VAL A 1 354 ? -24.885 -18.806 69.904 1.00 41.21 937 VAL A N 1
ATOM 2735 C CA . VAL A 1 354 ? -23.709 -17.950 69.966 1.00 40.15 937 VAL A CA 1
ATOM 2736 C C . VAL A 1 354 ? -24.164 -16.492 69.898 1.00 37.59 937 VAL A C 1
ATOM 2737 O O . VAL A 1 354 ? -25.342 -16.200 69.683 1.00 38.61 937 VAL A O 1
ATOM 2741 N N . ALA A 1 355 ? -23.215 -15.568 70.089 1.00 38.76 938 ALA A N 1
ATOM 2742 C CA . ALA A 1 355 ? -23.540 -14.155 70.259 1.00 46.86 938 ALA A CA 1
ATOM 2743 C C . ALA A 1 355 ? -22.524 -13.282 69.525 1.00 41.51 938 ALA A C 1
ATOM 2744 O O . ALA A 1 355 ? -21.442 -13.731 69.138 1.00 40.70 938 ALA A O 1
ATOM 2746 N N . ARG A 1 356 ? -22.880 -12.010 69.344 1.00 42.05 939 ARG A N 1
ATOM 2747 C CA . ARG A 1 356 ? -22.030 -11.108 68.572 1.00 37.04 939 ARG A CA 1
ATOM 2748 C C . ARG A 1 356 ? -20.611 -11.094 69.130 1.00 36.52 939 ARG A C 1
ATOM 2749 O O . ARG A 1 356 ? -20.403 -11.192 70.342 1.00 38.27 939 ARG A O 1
ATOM 2757 N N . GLY A 1 357 ? -19.628 -11.046 68.226 1.00 38.44 940 GLY A N 1
ATOM 2758 C CA . GLY A 1 357 ? -18.226 -11.006 68.602 1.00 40.59 940 GLY A CA 1
ATOM 2759 C C . GLY A 1 357 ? -17.607 -12.345 68.948 1.00 43.70 940 GLY A C 1
ATOM 2760 O O . GLY A 1 357 ? -16.397 -12.404 69.220 1.00 42.38 940 GLY A O 1
ATOM 2761 N N . ASP A 1 358 ? -18.384 -13.422 68.950 1.00 43.50 941 ASP A N 1
ATOM 2762 C CA . ASP A 1 358 ? -17.855 -14.719 69.336 1.00 41.52 941 ASP A CA 1
ATOM 2763 C C . ASP A 1 358 ? -17.042 -15.323 68.197 1.00 39.06 941 ASP A C 1
ATOM 2764 O O . ASP A 1 358 ? -17.350 -15.139 67.017 1.00 43.71 941 ASP A O 1
ATOM 2769 N N . VAL A 1 359 ? -16.005 -16.063 68.557 1.00 40.40 942 VAL A N 1
ATOM 2770 C CA . VAL A 1 359 ? -15.149 -16.713 67.572 1.00 43.65 942 VAL A CA 1
ATOM 2771 C C . VAL A 1 359 ? -15.754 -18.066 67.210 1.00 46.04 942 VAL A C 1
ATOM 2772 O O . VAL A 1 359 ? -15.933 -18.928 68.076 1.00 44.46 942 VAL A O 1
ATOM 2776 N N . LEU A 1 360 ? -16.092 -18.242 65.936 1.00 42.95 943 LEU A N 1
ATOM 2777 C CA . LEU A 1 360 ? -16.425 -19.554 65.382 1.00 43.31 943 LEU A CA 1
ATOM 2778 C C . LEU A 1 360 ? -15.202 -20.004 64.596 1.00 42.48 943 LEU A C 1
ATOM 2779 O O . LEU A 1 360 ? -14.917 -19.484 63.513 1.00 46.09 943 LEU A O 1
ATOM 2784 N N . SER A 1 361 ? -14.465 -20.944 65.154 1.00 40.30 944 SER A N 1
ATOM 2785 C CA . SER A 1 361 ? -13.223 -21.416 64.555 1.00 41.96 944 SER A CA 1
ATOM 2786 C C . SER A 1 361 ? -13.535 -22.702 63.792 1.00 43.76 944 SER A C 1
ATOM 2787 O O . SER A 1 361 ? -13.751 -23.759 64.390 1.00 41.74 944 SER A O 1
ATOM 2790 N N . TYR A 1 362 ? -13.569 -22.604 62.469 1.00 41.87 945 TYR A N 1
ATOM 2791 C CA . TYR A 1 362 ? -13.866 -23.755 61.632 1.00 39.51 945 TYR A CA 1
ATOM 2792 C C . TYR A 1 362 ? -12.600 -24.581 61.442 1.00 42.92 945 TYR A C 1
ATOM 2793 O O . TYR A 1 362 ? -11.593 -24.077 60.934 1.00 44.18 945 TYR A O 1
ATOM 2802 N N . GLU A 1 363 ? -12.645 -25.843 61.872 1.00 44.82 946 GLU A N 1
ATOM 2803 C CA . GLU A 1 363 ? -11.540 -26.789 61.747 1.00 42.50 946 GLU A CA 1
ATOM 2804 C C . GLU A 1 363 ? -11.936 -27.873 60.753 1.00 46.34 946 GLU A C 1
ATOM 2805 O O . GLU A 1 363 ? -12.957 -28.542 60.939 1.00 44.68 946 GLU A O 1
ATOM 2811 N N . MET A 1 364 ? -11.124 -28.044 59.709 1.00 42.88 947 MET A N 1
ATOM 2812 C CA . MET A 1 364 ? -11.393 -28.972 58.623 1.00 44.30 947 MET A CA 1
ATOM 2813 C C . MET A 1 364 ? -10.211 -29.911 58.438 1.00 48.43 947 MET A C 1
ATOM 2814 O O . MET A 1 364 ? -9.058 -29.526 58.646 1.00 47.94 947 MET A O 1
ATOM 2819 N N . THR A 1 365 ? -10.503 -31.150 58.052 1.00 40.19 948 THR A N 1
ATOM 2820 C CA . THR A 1 365 ? -9.461 -32.065 57.611 1.00 45.06 948 THR A CA 1
ATOM 2821 C C . THR A 1 365 ? -9.401 -32.076 56.087 1.00 44.20 948 THR A C 1
ATOM 2822 O O . THR A 1 365 ? -10.433 -32.087 55.405 1.00 41.27 948 THR A O 1
ATOM 2826 N N . TRP A 1 366 ? -8.177 -32.034 55.571 1.00 47.38 949 TRP A N 1
ATOM 2827 C CA . TRP A 1 366 ? -7.860 -32.060 54.145 1.00 45.47 949 TRP A CA 1
ATOM 2828 C C . TRP A 1 366 ? -7.183 -33.401 53.886 1.00 42.36 949 TRP A C 1
ATOM 2829 O O . TRP A 1 366 ? -6.005 -33.580 54.199 1.00 42.16 949 TRP A O 1
ATOM 2840 N N . ASP A 1 367 ? -7.932 -34.341 53.325 1.00 43.04 950 ASP A N 1
ATOM 2841 C CA . ASP A 1 367 ? -7.523 -35.748 53.283 1.00 43.61 950 ASP A CA 1
ATOM 2842 C C . ASP A 1 367 ? -6.781 -36.032 51.982 1.00 39.92 950 ASP A C 1
ATOM 2843 O O . ASP A 1 367 ? -7.397 -36.195 50.927 1.00 43.22 950 ASP A O 1
ATOM 2848 N N . LEU A 1 368 ? -5.451 -36.121 52.059 1.00 41.85 951 LEU A N 1
ATOM 2849 C CA . LEU A 1 368 ? -4.623 -36.472 50.910 1.00 45.12 951 LEU A CA 1
ATOM 2850 C C . LEU A 1 368 ? -3.953 -37.834 51.098 1.00 46.60 951 LEU A C 1
ATOM 2851 O O . LEU A 1 368 ? -2.919 -38.118 50.485 1.00 44.07 951 LEU A O 1
ATOM 2856 N N . LYS A 1 369 ? -4.540 -38.688 51.943 1.00 45.48 952 LYS A N 1
ATOM 2857 C CA . LYS A 1 369 ? -3.942 -39.993 52.230 1.00 49.36 952 LYS A CA 1
ATOM 2858 C C . LYS A 1 369 ? -3.749 -40.840 50.973 1.00 43.06 952 LYS A C 1
ATOM 2859 O O . LYS A 1 369 ? -2.810 -41.642 50.907 1.00 51.72 952 LYS A O 1
ATOM 2865 N N . GLY A 1 370 ? -4.605 -40.683 49.970 1.00 49.07 953 GLY A N 1
ATOM 2866 C CA . GLY A 1 370 ? -4.465 -41.453 48.750 1.00 43.67 953 GLY A CA 1
ATOM 2867 C C . GLY A 1 370 ? -3.702 -40.793 47.618 1.00 48.65 953 GLY A C 1
ATOM 2868 O O . GLY A 1 370 ? -3.749 -41.296 46.489 1.00 50.40 953 GLY A O 1
ATOM 2869 N N . TYR A 1 371 ? -2.991 -39.694 47.876 1.00 48.34 954 TYR A N 1
ATOM 2870 C CA . TYR A 1 371 ? -2.289 -38.927 46.844 1.00 44.16 954 TYR A CA 1
ATOM 2871 C C . TYR A 1 371 ? -0.823 -38.781 47.240 1.00 47.49 954 TYR A C 1
ATOM 2872 O O . TYR A 1 371 ? -0.491 -37.912 48.049 1.00 44.72 954 TYR A O 1
ATOM 2881 N N . ASP A 1 372 ? 0.052 -39.610 46.681 1.00 47.42 955 ASP A N 1
ATOM 2882 C CA . ASP A 1 372 ? 1.476 -39.563 47.019 1.00 48.77 955 ASP A CA 1
ATOM 2883 C C . ASP A 1 372 ? 2.281 -39.723 45.731 1.00 47.18 955 ASP A C 1
ATOM 2884 O O . ASP A 1 372 ? 1.774 -39.507 44.625 1.00 50.28 955 ASP A O 1
ATOM 2889 N N . LYS A 1 373 ? 3.557 -40.098 45.867 1.00 49.19 956 LYS A N 1
ATOM 2890 C CA . LYS A 1 373 ? 4.437 -40.163 44.700 1.00 49.72 956 LYS A CA 1
ATOM 2891 C C . LYS A 1 373 ? 3.971 -41.204 43.684 1.00 49.52 956 LYS A C 1
ATOM 2892 O O . LYS A 1 373 ? 4.272 -41.077 42.492 1.00 50.06 956 LYS A O 1
ATOM 2898 N N . ASP A 1 374 ? 3.249 -42.238 44.126 1.00 49.33 957 ASP A N 1
ATOM 2899 C CA . ASP A 1 374 ? 2.743 -43.277 43.229 1.00 50.78 957 ASP A CA 1
ATOM 2900 C C . ASP A 1 374 ? 1.450 -42.882 42.516 1.00 46.46 957 ASP A C 1
ATOM 2901 O O . ASP A 1 374 ? 0.881 -43.714 41.801 1.00 42.87 957 ASP A O 1
ATOM 2906 N N . PHE A 1 375 ? 0.971 -41.651 42.690 1.00 43.05 958 PHE A N 1
ATOM 2907 C CA . PHE A 1 375 ? -0.275 -41.224 42.062 1.00 37.51 958 PHE A CA 1
ATOM 2908 C C . PHE A 1 375 ? -0.127 -41.163 40.543 1.00 44.09 958 PHE A C 1
ATOM 2909 O O . PHE A 1 375 ? 0.918 -40.759 40.018 1.00 41.80 958 PHE A O 1
ATOM 2917 N N . ALA A 1 376 ? -1.193 -41.545 39.835 1.00 41.58 959 ALA A N 1
ATOM 2918 C CA . ALA A 1 376 ? -1.199 -41.559 38.371 1.00 39.54 959 ALA A CA 1
ATOM 2919 C C . ALA A 1 376 ? -1.535 -40.160 37.863 1.00 40.06 959 ALA A C 1
ATOM 2920 O O . ALA A 1 376 ? -2.656 -39.864 37.435 1.00 35.18 959 ALA A O 1
ATOM 2922 N N . PHE A 1 377 ? -0.521 -39.288 37.891 1.00 39.80 960 PHE A N 1
ATOM 2923 C CA . PHE A 1 377 ? -0.719 -37.895 37.491 1.00 40.39 960 PHE A CA 1
ATOM 2924 C C . PHE A 1 377 ? -1.182 -37.788 36.043 1.00 43.31 960 PHE A C 1
ATOM 2925 O O . PHE A 1 377 ? -1.879 -36.832 35.688 1.00 37.84 960 PHE A O 1
ATOM 2933 N N . ASP A 1 378 ? -0.833 -38.769 35.197 1.00 42.14 961 ASP A N 1
ATOM 2934 C CA . ASP A 1 378 ? -1.201 -38.676 33.789 1.00 42.64 961 ASP A CA 1
ATOM 2935 C C . ASP A 1 378 ? -2.703 -38.818 33.561 1.00 40.70 961 ASP A C 1
ATOM 2936 O O . ASP A 1 378 ? -3.174 -38.501 32.463 1.00 46.05 961 ASP A O 1
ATOM 2941 N N . THR A 1 379 ? -3.470 -39.267 34.562 1.00 37.74 962 THR A N 1
ATOM 2942 C CA . THR A 1 379 ? -4.915 -39.412 34.407 1.00 41.43 962 THR A CA 1
ATOM 2943 C C . THR A 1 379 ? -5.699 -38.122 34.670 1.00 42.73 962 THR A C 1
ATOM 2944 O O . THR A 1 379 ? -6.904 -38.076 34.385 1.00 40.74 962 THR A O 1
ATOM 2948 N N . VAL A 1 380 ? -5.066 -37.069 35.180 1.00 39.14 963 VAL A N 1
ATOM 2949 C CA . VAL A 1 380 ? -5.798 -35.849 35.494 1.00 40.89 963 VAL A CA 1
ATOM 2950 C C . VAL A 1 380 ? -5.241 -34.686 34.675 1.00 43.80 963 VAL A C 1
ATOM 2951 O O . VAL A 1 380 ? -4.162 -34.761 34.079 1.00 41.82 963 VAL A O 1
ATOM 2955 N N . ASP A 1 381 ? -6.020 -33.607 34.634 1.00 44.86 964 ASP A N 1
ATOM 2956 C CA . ASP A 1 381 ? -5.566 -32.319 34.128 1.00 44.24 964 ASP A CA 1
ATOM 2957 C C . ASP A 1 381 ? -4.898 -31.594 35.291 1.00 44.41 964 ASP A C 1
ATOM 2958 O O . ASP A 1 381 ? -5.579 -31.153 36.223 1.00 46.27 964 ASP A O 1
ATOM 2963 N N . LEU A 1 382 ? -3.570 -31.447 35.234 1.00 46.18 965 LEU A N 1
ATOM 2964 C CA . LEU A 1 382 ? -2.855 -30.820 36.343 1.00 47.33 965 LEU A CA 1
ATOM 2965 C C . LEU A 1 382 ? -3.255 -29.361 36.542 1.00 45.24 965 LEU A C 1
ATOM 2966 O O . LEU A 1 382 ? -3.074 -28.827 37.643 1.00 46.81 965 LEU A O 1
ATOM 2971 N N . ALA A 1 383 ? -3.810 -28.712 35.517 1.00 41.23 966 ALA A N 1
ATOM 2972 C CA . ALA A 1 383 ? -4.191 -27.305 35.641 1.00 44.55 966 ALA A CA 1
ATOM 2973 C C . ALA A 1 383 ? -5.360 -27.102 36.595 1.00 48.75 966 ALA A C 1
ATOM 2974 O O . ALA A 1 383 ? -5.556 -25.983 37.094 1.00 45.31 966 ALA A O 1
ATOM 2976 N N . THR A 1 384 ? -6.145 -28.154 36.847 1.00 42.86 967 THR A N 1
ATOM 2977 C CA . THR A 1 384 ? -7.261 -28.059 37.777 1.00 42.83 967 THR A CA 1
ATOM 2978 C C . THR A 1 384 ? -6.795 -27.869 39.218 1.00 39.39 967 THR A C 1
ATOM 2979 O O . THR A 1 384 ? -7.599 -27.474 40.067 1.00 42.39 967 THR A O 1
ATOM 2983 N N . GLY A 1 385 ? -5.529 -28.164 39.518 1.00 41.57 968 GLY A N 1
ATOM 2984 C CA . GLY A 1 385 ? -4.939 -27.807 40.797 1.00 45.69 968 GLY A CA 1
ATOM 2985 C C . GLY A 1 385 ? -5.249 -28.766 41.938 1.00 45.06 968 GLY A C 1
ATOM 2986 O O . GLY A 1 385 ? -5.920 -29.787 41.790 1.00 41.89 968 GLY A O 1
ATOM 2987 N N . VAL A 1 386 ? -4.728 -28.413 43.113 1.00 43.58 969 VAL A N 1
ATOM 2988 C CA . VAL A 1 386 ? -5.001 -29.117 44.369 1.00 39.17 969 VAL A CA 1
ATOM 2989 C C . VAL A 1 386 ? -5.463 -28.050 45.350 1.00 42.43 969 VAL A C 1
ATOM 2990 O O . VAL A 1 386 ? -4.674 -27.176 45.729 1.00 38.89 969 VAL A O 1
ATOM 2994 N N . SER A 1 387 ? -6.732 -28.105 45.756 1.00 39.87 970 SER A N 1
ATOM 2995 C CA . SER A 1 387 ? -7.278 -26.999 46.527 1.00 42.68 970 SER A CA 1
ATOM 2996 C C . SER A 1 387 ? -8.335 -27.478 47.513 1.00 45.97 970 SER A C 1
ATOM 2997 O O . SER A 1 387 ? -8.808 -28.621 47.470 1.00 40.70 970 SER A O 1
ATOM 3000 N N . PHE A 1 388 ? -8.691 -26.558 48.410 1.00 44.80 971 PHE A N 1
ATOM 3001 C CA . PHE A 1 388 ? -9.674 -26.744 49.466 1.00 41.22 971 PHE A CA 1
ATOM 3002 C C . PHE A 1 388 ? -10.500 -25.469 49.536 1.00 44.20 971 PHE A C 1
ATOM 3003 O O . PHE A 1 388 ? -9.946 -24.365 49.560 1.00 43.86 971 PHE A O 1
ATOM 3011 N N . PHE A 1 389 ? -11.818 -25.619 49.569 1.00 43.28 972 PHE A N 1
ATOM 3012 C CA . PHE A 1 389 ? -12.755 -24.514 49.425 1.00 42.99 972 PHE A CA 1
ATOM 3013 C C . PHE A 1 389 ? -13.683 -24.478 50.633 1.00 44.11 972 PHE A C 1
ATOM 3014 O O . PHE A 1 389 ? -14.125 -25.526 51.115 1.00 40.80 972 PHE A O 1
ATOM 3022 N N . ASP A 1 390 ? -13.970 -23.275 51.135 1.00 42.67 973 ASP A N 1
ATOM 3023 C CA . ASP A 1 390 ? -14.907 -23.128 52.241 1.00 41.20 973 ASP A CA 1
ATOM 3024 C C . ASP A 1 390 ? -15.912 -22.038 51.926 1.00 44.36 973 ASP A C 1
ATOM 3025 O O . ASP A 1 390 ? -15.532 -20.908 51.596 1.00 41.36 973 ASP A O 1
ATOM 3030 N N . ASP A 1 391 ? -17.186 -22.370 52.069 1.00 44.26 974 ASP A N 1
ATOM 3031 C CA . ASP A 1 391 ? -18.285 -21.447 51.816 1.00 42.59 974 ASP A CA 1
ATOM 3032 C C . ASP A 1 391 ? -18.905 -21.123 53.176 1.00 45.86 974 ASP A C 1
ATOM 3033 O O . ASP A 1 391 ? -19.677 -21.918 53.720 1.00 42.77 974 ASP A O 1
ATOM 3038 N N . TYR A 1 392 ? -18.535 -19.972 53.742 1.00 42.53 975 TYR A N 1
ATOM 3039 C CA . TYR A 1 392 ? -19.077 -19.501 55.011 1.00 40.29 975 TYR A CA 1
ATOM 3040 C C . TYR A 1 392 ? -20.200 -18.491 54.762 1.00 47.14 975 TYR A C 1
ATOM 3041 O O . TYR A 1 392 ? -20.404 -18.012 53.648 1.00 42.49 975 TYR A O 1
ATOM 3050 N N . ASP A 1 393 ? -20.940 -18.166 55.822 1.00 41.81 976 ASP A N 1
ATOM 3051 C CA . ASP A 1 393 ? -22.088 -17.269 55.687 1.00 46.19 976 ASP A CA 1
ATOM 3052 C C . ASP A 1 393 ? -21.606 -15.844 55.943 1.00 44.36 976 ASP A C 1
ATOM 3053 O O . ASP A 1 393 ? -21.571 -15.367 57.080 1.00 44.46 976 ASP A O 1
ATOM 3058 N N . GLU A 1 394 ? -21.232 -15.155 54.859 1.00 43.01 977 GLU A N 1
ATOM 3059 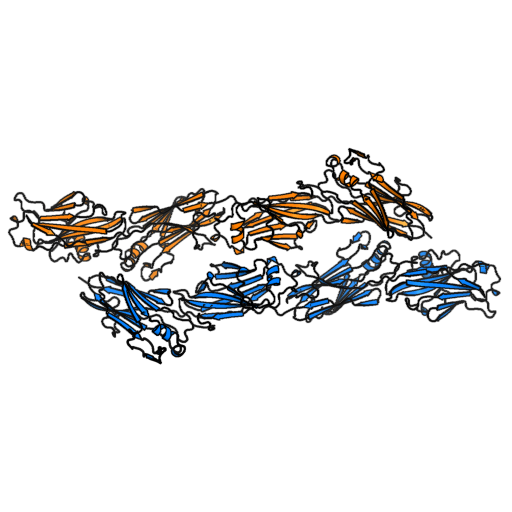C CA . GLU A 1 394 ? -20.648 -13.820 54.961 1.00 46.25 977 GLU A CA 1
ATOM 3060 C C . GLU A 1 394 ? -21.624 -12.782 55.496 1.00 51.11 977 GLU A C 1
ATOM 3061 O O . GLU A 1 394 ? -21.191 -11.675 55.843 1.00 47.80 977 GLU A O 1
ATOM 3067 N N . THR A 1 395 ? -22.920 -13.094 55.549 1.00 44.39 978 THR A N 1
ATOM 3068 C CA . THR A 1 395 ? -23.896 -12.165 56.103 1.00 47.91 978 THR A CA 1
ATOM 3069 C C . THR A 1 395 ? -23.990 -12.235 57.623 1.00 46.82 978 THR A C 1
ATOM 3070 O O . THR A 1 395 ? -24.676 -11.407 58.225 1.00 45.45 978 THR A O 1
ATOM 3074 N N . LYS A 1 396 ? -23.348 -13.212 58.256 1.00 47.67 979 LYS A N 1
ATOM 3075 C CA . LYS A 1 396 ? -23.446 -13.380 59.700 1.00 44.71 979 LYS A CA 1
ATOM 3076 C C . LYS A 1 396 ? -22.104 -13.516 60.405 1.00 45.05 979 LYS A C 1
ATOM 3077 O O . LYS A 1 396 ? -22.040 -13.238 61.608 1.00 46.59 979 LYS A O 1
ATOM 3083 N N . VAL A 1 397 ? -21.037 -13.930 59.717 1.00 44.45 980 VAL A N 1
ATOM 3084 C CA . VAL A 1 397 ? -19.703 -13.994 60.298 1.00 42.61 980 VAL A CA 1
ATOM 3085 C C . VAL A 1 397 ? -18.732 -13.306 59.348 1.00 45.81 980 VAL A C 1
ATOM 3086 O O . VAL A 1 397 ? -19.013 -13.125 58.164 1.00 47.09 980 VAL A O 1
ATOM 3090 N N . THR A 1 398 ? -17.569 -12.929 59.881 1.00 44.52 981 THR A N 1
ATOM 3091 C CA . THR A 1 398 ? -16.495 -12.367 59.069 1.00 44.51 981 THR A CA 1
ATOM 3092 C C . THR A 1 398 ? -15.191 -13.068 59.435 1.00 45.94 981 THR A C 1
ATOM 3093 O O . THR A 1 398 ? -14.851 -13.168 60.628 1.00 42.21 981 THR A O 1
ATOM 3097 N N . PRO A 1 399 ? -14.450 -13.589 58.459 1.00 43.79 982 PRO A N 1
ATOM 3098 C CA . PRO A 1 399 ? -13.241 -14.348 58.784 1.00 45.09 982 PRO A CA 1
ATOM 3099 C C . PRO A 1 399 ? -12.102 -13.446 59.231 1.00 48.05 982 PRO A C 1
ATOM 3100 O O . PRO A 1 399 ? -11.976 -12.297 58.803 1.00 45.35 982 PRO A O 1
ATOM 3104 N N . ILE A 1 400 ? -11.269 -13.986 60.118 1.00 46.35 983 ILE A N 1
ATOM 3105 C CA . ILE A 1 400 ? -10.026 -13.327 60.519 1.00 52.30 983 ILE A CA 1
ATOM 3106 C C . ILE A 1 400 ? -8.967 -13.841 59.549 1.00 48.81 983 ILE A C 1
ATOM 3107 O O . ILE A 1 400 ? -8.286 -14.836 59.804 1.00 50.47 983 ILE A O 1
ATOM 3112 N N . LYS A 1 401 ? -8.839 -13.150 58.412 1.00 49.15 984 LYS A N 1
ATOM 3113 C CA . LYS A 1 401 ? -8.055 -13.680 57.300 1.00 45.90 984 LYS A CA 1
ATOM 3114 C C . LYS A 1 401 ? -6.618 -13.983 57.713 1.00 51.74 984 LYS A C 1
ATOM 3115 O O . LYS A 1 401 ? -6.052 -15.005 57.300 1.00 50.24 984 LYS A O 1
ATOM 3121 N N . ASP A 1 402 ? -6.028 -13.134 58.560 1.00 51.97 985 ASP A N 1
ATOM 3122 C CA . ASP A 1 402 ? -4.633 -13.307 58.959 1.00 52.25 985 ASP A CA 1
ATOM 3123 C C . ASP A 1 402 ? -4.397 -14.595 59.734 1.00 52.48 985 ASP A C 1
ATOM 3124 O O . ASP A 1 402 ? -3.242 -15.006 59.882 1.00 55.09 985 ASP A O 1
ATOM 3129 N N . LEU A 1 403 ? -5.443 -15.231 60.258 1.00 47.19 986 LEU A N 1
ATOM 3130 C CA . LEU A 1 403 ? -5.252 -16.406 61.091 1.00 49.84 986 LEU A CA 1
ATOM 3131 C C . LEU A 1 403 ? -5.562 -17.712 60.367 1.00 49.07 986 LEU A C 1
ATOM 3132 O O . LEU A 1 403 ? -5.508 -18.776 60.990 1.00 47.87 986 LEU A O 1
ATOM 3137 N N . LEU A 1 404 ? -5.875 -17.663 59.074 1.00 49.10 987 LEU A N 1
ATOM 3138 C CA . LEU A 1 404 ? -6.047 -18.899 58.317 1.00 43.50 987 LEU A CA 1
ATOM 3139 C C . LEU A 1 404 ? -4.743 -19.697 58.308 1.00 48.17 987 LEU A C 1
ATOM 3140 O O . LEU A 1 404 ? -3.683 -19.169 57.956 1.00 46.07 987 LEU A O 1
ATOM 3145 N N . ARG A 1 405 ? -4.821 -20.977 58.684 1.00 39.65 988 ARG A N 1
ATOM 3146 C CA . ARG A 1 405 ? -3.642 -21.830 58.748 1.00 43.58 988 ARG A CA 1
ATOM 3147 C C . ARG A 1 405 ? -3.912 -23.186 58.105 1.00 50.23 988 ARG A C 1
ATOM 3148 O O . ARG A 1 405 ? -5.047 -23.673 58.086 1.00 48.01 988 ARG A O 1
ATOM 3156 N N . VAL A 1 406 ? -2.844 -23.787 57.579 1.00 45.18 989 VAL A N 1
ATOM 3157 C CA . VAL A 1 406 ? -2.826 -25.170 57.125 1.00 48.88 989 VAL A CA 1
ATOM 3158 C C . VAL A 1 406 ? -1.615 -25.833 57.768 1.00 53.28 989 VAL A C 1
ATOM 3159 O O . VAL A 1 406 ? -0.500 -25.307 57.674 1.00 53.64 989 VAL A O 1
ATOM 3163 N N . LYS A 1 407 ? -1.830 -26.971 58.431 1.00 44.93 990 LYS A N 1
ATOM 3164 C CA . LYS A 1 407 ? -0.737 -27.723 59.033 1.00 49.50 990 LYS A CA 1
ATOM 3165 C C . LYS A 1 407 ? -0.768 -29.154 58.531 1.00 47.35 990 LYS A C 1
ATOM 3166 O O . LYS A 1 407 ? -1.818 -29.667 58.142 1.00 46.73 990 LYS A O 1
ATOM 3172 N N . ASP A 1 408 ? 0.394 -29.807 58.559 1.00 48.00 991 ASP A N 1
ATOM 3173 C CA . ASP A 1 408 ? 0.455 -31.208 58.178 1.00 54.60 991 ASP A CA 1
ATOM 3174 C C . ASP A 1 408 ? 0.185 -32.100 59.394 1.00 53.11 991 ASP A C 1
ATOM 3175 O O . ASP A 1 408 ? -0.114 -31.630 60.494 1.00 56.00 991 ASP A O 1
ATOM 3180 N N . SER A 1 409 ? 0.304 -33.414 59.190 1.00 56.90 992 SER A N 1
ATOM 3181 C CA . SER A 1 409 ? 0.005 -34.389 60.233 1.00 57.68 992 SER A CA 1
ATOM 3182 C C . SER A 1 409 ? 1.053 -34.419 61.342 1.00 59.61 992 SER A C 1
ATOM 3183 O O . SER A 1 409 ? 0.832 -35.085 62.359 1.00 55.75 992 SER A O 1
ATOM 3186 N N . LYS A 1 410 ? 2.179 -33.724 61.171 1.00 57.69 993 LYS A N 1
ATOM 3187 C CA . LYS A 1 410 ? 3.210 -33.614 62.193 1.00 53.42 993 LYS A CA 1
ATOM 3188 C C . LYS A 1 410 ? 3.203 -32.248 62.871 1.00 59.08 993 LYS A C 1
ATOM 3189 O O . LYS A 1 410 ? 4.156 -31.916 63.585 1.00 55.09 993 LYS A O 1
ATOM 3191 N N . GLY A 1 411 ? 2.154 -31.450 62.660 1.00 56.53 994 GLY A N 1
ATOM 3192 C CA . GLY A 1 411 ? 2.014 -30.160 63.301 1.00 53.07 994 GLY A CA 1
ATOM 3193 C C . GLY A 1 411 ? 2.804 -29.036 62.674 1.00 55.72 994 GLY A C 1
ATOM 3194 O O . GLY A 1 411 ? 2.868 -27.944 63.255 1.00 51.61 994 GLY A O 1
ATOM 3195 N N . VAL A 1 412 ? 3.410 -29.262 61.513 1.00 52.87 995 VAL A N 1
ATOM 3196 C CA . VAL A 1 412 ? 4.235 -28.240 60.878 1.00 57.93 995 VAL A CA 1
ATOM 3197 C C . VAL A 1 412 ? 3.326 -27.302 60.097 1.00 54.16 995 VAL A C 1
ATOM 3198 O O . VAL A 1 412 ? 2.459 -27.745 59.333 1.00 55.90 995 VAL A O 1
ATOM 3202 N N . ASP A 1 413 ? 3.517 -26.005 60.280 1.00 52.68 996 ASP A N 1
ATOM 3203 C CA . ASP A 1 413 ? 2.785 -25.036 59.480 1.00 49.86 996 ASP A CA 1
ATOM 3204 C C . ASP A 1 413 ? 3.283 -25.090 58.038 1.00 55.14 996 ASP A C 1
ATOM 3205 O O . ASP A 1 413 ? 4.479 -24.902 57.784 1.00 53.80 996 ASP A O 1
ATOM 3210 N N . ILE A 1 414 ? 2.369 -25.329 57.095 1.00 51.64 997 ILE A N 1
ATOM 3211 C CA . ILE A 1 414 ? 2.718 -25.358 55.676 1.00 51.09 997 ILE A CA 1
ATOM 3212 C C . ILE A 1 414 ? 1.884 -24.350 54.892 1.00 48.52 997 ILE A C 1
ATOM 3213 O O . ILE A 1 414 ? 1.687 -24.511 53.681 1.00 46.54 997 ILE A O 1
ATOM 3218 N N . THR A 1 415 ? 1.389 -23.307 55.569 1.00 45.86 998 THR A N 1
ATOM 3219 C CA . THR A 1 415 ? 0.470 -22.368 54.924 1.00 46.34 998 THR A CA 1
ATOM 3220 C C . THR A 1 415 ? 1.097 -21.696 53.708 1.00 50.04 998 THR A C 1
ATOM 3221 O O . THR A 1 415 ? 0.383 -21.317 52.769 1.00 48.22 998 THR A O 1
ATOM 3225 N N . ASN A 1 416 ? 2.417 -21.523 53.703 1.00 48.38 999 ASN A N 1
ATOM 3226 C CA . ASN A 1 416 ? 3.033 -20.817 52.590 1.00 52.32 999 ASN A CA 1
ATOM 3227 C C . ASN A 1 416 ? 3.208 -21.700 51.358 1.00 53.73 999 ASN A C 1
ATOM 3228 O O . ASN A 1 416 ? 3.764 -21.242 50.354 1.00 48.75 999 ASN A O 1
ATOM 3233 N N . GLN A 1 417 ? 2.745 -22.949 51.395 1.00 47.66 1000 GLN A N 1
ATOM 3234 C CA . GLN A 1 417 ? 2.690 -23.719 50.161 1.00 44.11 1000 GLN A CA 1
ATOM 3235 C C . GLN A 1 417 ? 1.491 -23.351 49.301 1.00 46.64 1000 GLN A C 1
ATOM 3236 O O . GLN A 1 417 ? 1.397 -23.823 48.163 1.00 49.18 1000 GLN A O 1
ATOM 3242 N N . PHE A 1 418 ? 0.586 -22.515 49.807 1.00 43.03 1001 PHE A N 1
ATOM 3243 C CA . PHE A 1 418 ? -0.703 -22.277 49.178 1.00 44.61 1001 PHE A CA 1
ATOM 3244 C C . PHE A 1 418 ? -0.927 -20.805 48.877 1.00 46.15 1001 PHE A C 1
ATOM 3245 O O . PHE A 1 418 ? -0.389 -19.924 49.550 1.00 47.88 1001 PHE A O 1
ATOM 3253 N N . THR A 1 419 ? -1.754 -20.570 47.862 1.00 47.09 1002 THR A N 1
ATOM 3254 C CA . THR A 1 419 ? -2.335 -19.277 47.551 1.00 43.97 1002 THR A CA 1
ATOM 3255 C C . THR A 1 419 ? -3.723 -19.218 48.184 1.00 46.21 1002 THR A C 1
ATOM 3256 O O . THR A 1 419 ? -4.524 -20.140 48.006 1.00 43.70 1002 THR A O 1
ATOM 3260 N N . ILE A 1 420 ? -4.014 -18.142 48.915 1.00 49.63 1003 ILE A N 1
ATOM 3261 C CA . ILE A 1 420 ? -5.274 -18.009 49.645 1.00 45.14 1003 ILE A CA 1
ATOM 3262 C C . ILE A 1 420 ? -6.123 -16.946 48.957 1.00 49.78 1003 ILE A C 1
ATOM 3263 O O . ILE A 1 420 ? -5.793 -15.753 48.984 1.00 45.88 1003 ILE A O 1
ATOM 3268 N N . SER A 1 421 ? -7.240 -17.370 48.369 1.00 46.47 1004 SER A N 1
ATOM 3269 C CA . SER A 1 421 ? -8.096 -16.506 47.564 1.00 47.25 1004 SER A CA 1
ATOM 3270 C C . SER A 1 421 ? -9.413 -16.255 48.292 1.00 45.99 1004 SER A C 1
ATOM 3271 O O . SER A 1 421 ? -10.202 -17.186 48.488 1.00 46.90 1004 SER A O 1
ATOM 3274 N N . TRP A 1 422 ? -9.656 -14.998 48.665 1.00 47.11 1005 TRP A N 1
ATOM 3275 C CA . TRP A 1 422 ? -10.877 -14.589 49.354 1.00 48.49 1005 TRP A CA 1
ATOM 3276 C C . TRP A 1 422 ? -11.871 -14.018 48.350 1.00 48.61 1005 TRP A C 1
ATOM 3277 O O . TRP A 1 422 ? -11.524 -13.134 47.564 1.00 51.65 1005 TRP A O 1
ATOM 3288 N N . ASP A 1 423 ? -13.105 -14.519 48.382 1.00 49.22 1006 ASP A N 1
ATOM 3289 C CA . ASP A 1 423 ? -14.219 -13.945 47.626 1.00 50.37 1006 ASP A CA 1
ATOM 3290 C C . ASP A 1 423 ? -15.227 -13.396 48.633 1.00 54.04 1006 ASP A C 1
ATOM 3291 O O . ASP A 1 423 ? -16.082 -14.132 49.135 1.00 51.36 1006 ASP A O 1
ATOM 3296 N N . ASP A 1 424 ? -15.136 -12.094 48.914 1.00 49.79 1007 ASP A N 1
ATOM 3297 C CA . ASP A 1 424 ? -16.003 -11.499 49.927 1.00 56.30 1007 ASP A CA 1
ATOM 3298 C C . ASP A 1 424 ? -17.461 -11.458 49.480 1.00 56.66 1007 ASP A C 1
ATOM 3299 O O . ASP A 1 424 ? -18.363 -11.488 50.325 1.00 59.70 1007 ASP A O 1
ATOM 3304 N N . ALA A 1 425 ? -17.718 -11.411 48.170 1.00 54.07 1008 ALA A N 1
ATOM 3305 C CA . ALA A 1 425 ? -19.093 -11.291 47.690 1.00 53.86 1008 ALA A CA 1
ATOM 3306 C C . ALA A 1 425 ? -19.864 -12.595 47.876 1.00 54.47 1008 ALA A C 1
ATOM 3307 O O . ALA A 1 425 ? -21.002 -12.594 48.360 1.00 49.70 1008 ALA A O 1
ATOM 3309 N N . LYS A 1 426 ? -19.272 -13.719 47.476 1.00 53.15 1009 LYS A N 1
ATOM 3310 C CA . LYS A 1 426 ? -19.910 -15.012 47.687 1.00 54.32 1009 LYS A CA 1
ATOM 3311 C C . LYS A 1 426 ? -19.638 -15.579 49.074 1.00 52.23 1009 LYS A C 1
ATOM 3312 O O . LYS A 1 426 ? -20.254 -16.588 49.445 1.00 52.93 1009 LYS A O 1
ATOM 3318 N N . GLY A 1 427 ? -18.737 -14.955 49.835 1.00 48.40 1010 GLY A N 1
ATOM 3319 C CA . GLY A 1 427 ? -18.314 -15.444 51.129 1.00 47.93 1010 GLY A CA 1
ATOM 3320 C C . GLY A 1 427 ? -17.641 -16.799 51.058 1.00 46.41 1010 GLY A C 1
ATOM 3321 O O . GLY A 1 427 ? -18.145 -17.772 51.623 1.00 48.65 1010 GLY A O 1
ATOM 3322 N N . THR A 1 428 ? -16.508 -16.879 50.360 1.00 41.88 1011 THR A N 1
ATOM 3323 C CA . THR A 1 428 ? -15.769 -18.123 50.214 1.00 43.24 1011 THR A CA 1
ATOM 3324 C C . THR A 1 428 ? -14.279 -17.839 50.297 1.00 45.10 1011 THR A C 1
ATOM 3325 O O . THR A 1 428 ? -13.822 -16.724 50.038 1.00 42.64 1011 THR A O 1
ATOM 3329 N N . VAL A 1 429 ? -13.528 -18.872 50.662 1.00 43.74 1012 VAL A N 1
ATOM 3330 C CA . VAL A 1 429 ? -12.073 -18.863 50.612 1.00 42.14 1012 VAL A CA 1
ATOM 3331 C C . VAL A 1 429 ? -11.635 -20.121 49.874 1.00 41.00 1012 VAL A C 1
ATOM 3332 O O . VAL A 1 429 ? -12.198 -21.202 50.084 1.00 45.08 1012 VAL A O 1
ATOM 3336 N N . THR A 1 430 ? -10.672 -19.970 48.967 1.00 44.45 1013 THR A N 1
ATOM 3337 C CA . THR A 1 430 ? -10.120 -21.088 48.212 1.00 41.08 1013 THR A CA 1
ATOM 3338 C C . THR A 1 430 ? -8.623 -21.151 48.473 1.00 42.68 1013 THR A C 1
ATOM 3339 O O . THR A 1 430 ? -7.911 -20.162 48.265 1.00 46.19 1013 THR A O 1
ATOM 3343 N N . ILE A 1 431 ? -8.160 -22.311 48.920 1.00 40.42 1014 ILE A N 1
ATOM 3344 C CA . ILE A 1 431 ? -6.779 -22.554 49.310 1.00 42.54 1014 ILE A CA 1
ATOM 3345 C C . ILE A 1 431 ? -6.181 -23.488 48.271 1.00 45.23 1014 ILE A C 1
ATOM 3346 O O . ILE A 1 431 ? -6.514 -24.678 48.252 1.00 42.18 1014 ILE A O 1
ATOM 3351 N N . SER A 1 432 ? -5.297 -22.981 47.409 1.00 39.94 1015 SER A N 1
ATOM 3352 C CA . SER A 1 432 ? -4.758 -23.804 46.331 1.00 46.66 1015 SER A CA 1
ATOM 3353 C C . SER A 1 432 ? -3.234 -23.855 46.370 1.00 43.82 1015 SER A C 1
ATOM 3354 O O . SER A 1 432 ? -2.565 -22.837 46.567 1.00 43.77 1015 SER A O 1
ATOM 3357 N N . ALA A 1 433 ? -2.702 -25.060 46.170 1.00 40.77 1016 ALA A N 1
ATOM 3358 C CA . ALA A 1 433 ? -1.262 -25.271 46.131 1.00 43.05 1016 ALA A CA 1
ATOM 3359 C C . ALA A 1 433 ? -0.634 -24.462 45.003 1.00 44.17 1016 ALA A C 1
ATOM 3360 O O . ALA A 1 433 ? -1.168 -24.397 43.891 1.00 44.13 1016 ALA A O 1
ATOM 3362 N N . LYS A 1 434 ? 0.511 -23.838 45.298 1.00 47.09 1017 LYS A N 1
ATOM 3363 C CA . LYS A 1 434 ? 1.188 -23.024 44.291 1.00 44.50 1017 LYS A CA 1
ATOM 3364 C C . LYS A 1 434 ? 1.786 -23.886 43.182 1.00 45.15 1017 LYS A C 1
ATOM 3365 O O . LYS A 1 434 ? 1.763 -23.501 42.005 1.00 44.87 1017 LYS A O 1
ATOM 3371 N N . ASP A 1 435 ? 2.324 -25.050 43.539 1.00 43.57 1018 ASP A N 1
ATOM 3372 C CA . ASP A 1 435 ? 2.854 -26.032 42.588 1.00 49.45 1018 ASP A CA 1
ATOM 3373 C C . ASP A 1 435 ? 2.195 -27.377 42.874 1.00 46.07 1018 ASP A C 1
ATOM 3374 O O . ASP A 1 435 ? 2.705 -28.166 43.682 1.00 47.97 1018 ASP A O 1
ATOM 3379 N N . PRO A 1 436 ? 1.067 -27.682 42.218 1.00 43.73 1019 PRO A N 1
ATOM 3380 C CA . PRO A 1 436 ? 0.274 -28.860 42.641 1.00 46.96 1019 PRO A CA 1
ATOM 3381 C C . PRO A 1 436 ? 0.996 -30.199 42.555 1.00 48.72 1019 PRO A C 1
ATOM 3382 O O . PRO A 1 436 ? 0.943 -30.978 43.521 1.00 43.14 1019 PRO A O 1
ATOM 3386 N N . GLN A 1 437 ? 1.655 -30.518 41.436 1.00 43.44 1020 GLN A N 1
ATOM 3387 C CA . GLN A 1 437 ? 2.321 -31.815 41.368 1.00 48.78 1020 GLN A CA 1
ATOM 3388 C C . GLN A 1 437 ? 3.424 -31.915 42.413 1.00 47.03 1020 GLN A C 1
ATOM 3389 O O . GLN A 1 437 ? 3.494 -32.892 43.163 1.00 43.09 1020 GLN A O 1
ATOM 3395 N N . ALA A 1 438 ? 4.291 -30.902 42.483 1.00 47.91 1021 ALA A N 1
ATOM 3396 C CA . ALA A 1 438 ? 5.350 -30.905 43.484 1.00 43.50 1021 ALA A CA 1
ATOM 3397 C C . ALA A 1 438 ? 4.774 -30.976 44.891 1.00 48.25 1021 ALA A C 1
ATOM 3398 O O . ALA A 1 438 ? 5.327 -31.658 45.763 1.00 48.93 1021 ALA A O 1
ATOM 3400 N N . PHE A 1 439 ? 3.647 -30.300 45.125 1.00 45.59 1022 PHE A N 1
ATOM 3401 C CA . PHE A 1 439 ? 3.051 -30.313 46.459 1.00 46.60 1022 PHE A CA 1
ATOM 3402 C C . PHE A 1 439 ? 2.642 -31.723 46.871 1.00 48.73 1022 PHE A C 1
ATOM 3403 O O . PHE A 1 439 ? 2.796 -32.103 48.038 1.00 49.23 1022 PHE A O 1
ATOM 3411 N N . ILE A 1 440 ? 2.129 -32.516 45.926 1.00 44.83 1023 ILE A N 1
ATOM 3412 C CA . ILE A 1 440 ? 1.711 -33.881 46.241 1.00 44.33 1023 ILE A CA 1
ATOM 3413 C C . ILE A 1 440 ? 2.917 -34.754 46.560 1.00 48.98 1023 ILE A C 1
ATOM 3414 O O . ILE A 1 440 ? 2.860 -35.614 47.448 1.00 49.36 1023 ILE A O 1
ATOM 3419 N N . LEU A 1 441 ? 4.017 -34.575 45.827 1.00 49.58 1024 LEU A N 1
ATOM 3420 C CA . LEU A 1 441 ? 5.219 -35.354 46.114 1.00 48.14 1024 LEU A CA 1
ATOM 3421 C C . LEU A 1 441 ? 5.797 -34.997 47.479 1.00 50.24 1024 LEU A C 1
ATOM 3422 O O . LEU A 1 441 ? 6.281 -35.877 48.203 1.00 53.30 1024 LEU A O 1
ATOM 3427 N N . ALA A 1 442 ? 5.740 -33.715 47.851 1.00 49.53 1025 ALA A N 1
ATOM 3428 C CA . ALA A 1 442 ? 6.382 -33.255 49.080 1.00 55.70 1025 ALA A CA 1
ATOM 3429 C C . ALA A 1 442 ? 5.501 -33.469 50.304 1.00 50.76 1025 ALA A C 1
ATOM 3430 O O . ALA A 1 442 ? 6.005 -33.818 51.375 1.00 54.37 1025 ALA A O 1
ATOM 3432 N N . TYR A 1 443 ? 4.191 -33.255 50.173 1.00 53.53 1026 TYR A N 1
ATOM 3433 C CA . TYR A 1 443 ? 3.295 -33.261 51.320 1.00 52.84 1026 TYR A CA 1
ATOM 3434 C C . TYR A 1 443 ? 2.114 -34.209 51.183 1.00 51.58 1026 TYR A C 1
ATOM 3435 O O . TYR A 1 443 ? 1.294 -34.279 52.105 1.00 51.47 1026 TYR A O 1
ATOM 3444 N N . GLY A 1 444 ? 1.976 -34.905 50.065 1.00 46.95 1027 GLY A N 1
ATOM 3445 C CA . GLY A 1 444 ? 0.885 -35.844 49.920 1.00 48.17 1027 GLY A CA 1
ATOM 3446 C C . GLY A 1 444 ? 1.076 -37.078 50.784 1.00 46.00 1027 GLY A C 1
ATOM 3447 O O . GLY A 1 444 ? 2.153 -37.356 51.309 1.00 50.73 1027 GLY A O 1
ATOM 3448 N N . GLY A 1 445 ? -0.002 -37.842 50.925 1.00 47.84 1028 GLY A N 1
ATOM 3449 C CA . GLY A 1 445 ? 0.039 -39.066 51.703 1.00 50.53 1028 GLY A CA 1
ATOM 3450 C C . GLY A 1 445 ? -0.309 -38.894 53.159 1.00 51.98 1028 GLY A C 1
ATOM 3451 O O . GLY A 1 445 ? -0.052 -39.804 53.956 1.00 49.00 1028 GLY A O 1
ATOM 3452 N N . GLN A 1 446 ? -0.888 -37.756 53.533 1.00 52.61 1029 GLN A N 1
ATOM 3453 C CA . GLN A 1 446 ? -1.236 -37.470 54.915 1.00 54.71 1029 GLN A CA 1
ATOM 3454 C C . GLN A 1 446 ? -2.520 -36.655 54.942 1.00 50.25 1029 GLN A C 1
ATOM 3455 O O . GLN A 1 446 ? -3.067 -36.269 53.904 1.00 48.78 1029 GLN A O 1
ATOM 3461 N N . GLU A 1 447 ? -3.000 -36.396 56.152 1.00 52.65 1030 GLU A N 1
ATOM 3462 C CA . GLU A 1 447 ? -4.167 -35.560 56.377 1.00 49.55 1030 GLU A CA 1
ATOM 3463 C C . GLU A 1 447 ? -3.685 -34.191 56.840 1.00 47.85 1030 GLU A C 1
ATOM 3464 O O . GLU A 1 447 ? -2.888 -34.096 57.779 1.00 51.18 1030 GLU A O 1
ATOM 3470 N N . LEU A 1 448 ? -4.135 -33.144 56.158 1.00 44.20 1031 LEU A N 1
ATOM 3471 C CA . LEU A 1 448 ? -3.818 -31.774 56.529 1.00 45.76 1031 LEU A CA 1
ATOM 3472 C C . LEU A 1 448 ? -4.948 -31.191 57.371 1.00 48.19 1031 LEU A C 1
ATOM 3473 O O . LEU A 1 448 ? -6.089 -31.646 57.316 1.00 47.78 1031 LEU A O 1
ATOM 3478 N N . ARG A 1 449 ? -4.627 -30.159 58.147 1.00 47.51 1032 ARG A N 1
ATOM 3479 C CA . ARG A 1 449 ? -5.602 -29.519 59.023 1.00 48.10 1032 ARG A CA 1
ATOM 3480 C C . ARG A 1 449 ? -5.700 -28.046 58.668 1.00 46.71 1032 ARG A C 1
ATOM 3481 O O . ARG A 1 449 ? -4.689 -27.335 58.665 1.00 50.41 1032 ARG A O 1
ATOM 3489 N N . VAL A 1 450 ? -6.916 -27.597 58.364 1.00 45.06 1033 VAL A N 1
ATOM 3490 C CA . VAL A 1 450 ? -7.187 -26.237 57.917 1.00 41.49 1033 VAL A CA 1
ATOM 3491 C C . VAL A 1 450 ? -7.958 -25.513 59.016 1.00 43.85 1033 VAL A C 1
ATOM 3492 O O . VAL A 1 450 ? -8.989 -26.010 59.488 1.00 41.77 1033 VAL A O 1
ATOM 3496 N N . THR A 1 451 ? -7.468 -24.342 59.421 1.00 45.94 1034 THR A N 1
ATOM 3497 C CA . THR A 1 451 ? -8.108 -23.555 60.471 1.00 45.11 1034 THR A CA 1
ATOM 3498 C C . THR A 1 451 ? -8.598 -22.242 59.881 1.00 46.70 1034 THR A C 1
ATOM 3499 O O . THR A 1 451 ? -7.812 -21.479 59.309 1.00 48.55 1034 THR A O 1
ATOM 3503 N N . LEU A 1 452 ? -9.893 -21.979 60.025 1.00 42.49 1035 LEU A N 1
ATOM 3504 C CA . LEU A 1 452 ? -10.541 -20.804 59.451 1.00 44.42 1035 LEU A CA 1
ATOM 3505 C C . LEU A 1 452 ? -11.312 -20.103 60.562 1.00 46.49 1035 LEU A C 1
ATOM 3506 O O . LEU A 1 452 ? -12.511 -20.349 60.755 1.00 45.73 1035 LEU A O 1
ATOM 3511 N N . PRO A 1 453 ? -10.651 -19.224 61.317 1.00 45.77 1036 PRO A N 1
ATOM 3512 C CA . PRO A 1 453 ? -11.337 -18.544 62.417 1.00 43.92 1036 PRO A CA 1
ATOM 3513 C C . PRO A 1 453 ? -12.198 -17.418 61.881 1.00 45.16 1036 PRO A C 1
ATOM 3514 O O . PRO A 1 453 ? -11.806 -16.692 60.964 1.00 47.65 1036 PRO A O 1
ATOM 3518 N N . THR A 1 454 ? -13.394 -17.293 62.452 1.00 42.26 1037 THR A N 1
ATOM 3519 C CA . THR A 1 454 ? -14.335 -16.244 62.086 1.00 43.47 1037 THR A CA 1
ATOM 3520 C C . THR A 1 454 ? -14.939 -15.656 63.353 1.00 45.58 1037 THR A C 1
ATOM 3521 O O . THR A 1 454 ? -14.885 -16.262 64.426 1.00 44.38 1037 THR A O 1
ATOM 3525 N N . LYS A 1 455 ? -15.516 -14.462 63.219 1.00 46.11 1038 LYS A N 1
ATOM 3526 C CA . LYS A 1 455 ? -16.206 -13.785 64.313 1.00 41.95 1038 LYS A CA 1
ATOM 3527 C C . LYS A 1 455 ? -17.644 -13.490 63.912 1.00 39.60 1038 LYS A C 1
ATOM 3528 O O . LYS A 1 455 ? -17.915 -13.132 62.763 1.00 42.93 1038 LYS A O 1
ATOM 3534 N N . VAL A 1 456 ? -18.563 -13.629 64.872 1.00 40.41 1039 VAL A N 1
ATOM 3535 C CA . VAL A 1 456 ? -19.969 -13.317 64.638 1.00 40.18 1039 VAL A CA 1
ATOM 3536 C C . VAL A 1 456 ? -20.158 -11.806 64.546 1.00 44.16 1039 VAL A C 1
ATOM 3537 O O . VAL A 1 456 ? -19.588 -11.039 65.334 1.00 43.82 1039 VAL A O 1
ATOM 3541 N N . LYS A 1 457 ? -20.975 -11.370 63.590 1.00 42.67 1040 LYS A N 1
ATOM 3542 C CA . LYS A 1 457 ? -21.177 -9.948 63.366 1.00 43.40 1040 LYS A CA 1
ATOM 3543 C C . LYS A 1 457 ? -22.167 -9.369 64.371 1.00 49.20 1040 LYS A C 1
ATOM 3544 O O . LYS A 1 457 ? -23.026 -10.067 64.916 1.00 39.81 1040 LYS A O 1
ATOM 3550 N N . ALA A 1 458 ? -22.037 -8.065 64.615 1.00 41.99 1041 ALA A N 1
ATOM 3551 C CA . ALA A 1 458 ? -23.037 -7.367 65.405 1.00 42.32 1041 ALA A CA 1
ATOM 3552 C C . ALA A 1 458 ? -24.339 -7.245 64.617 1.00 43.11 1041 ALA A C 1
ATOM 3553 O O . ALA A 1 458 ? -24.342 -7.188 63.385 1.00 44.52 1041 ALA A O 1
ATOM 3555 N N . ASP A 1 459 ? -25.456 -7.228 65.344 1.00 42.02 1042 ASP A N 1
ATOM 3556 C CA . ASP A 1 459 ? -26.774 -6.919 64.778 1.00 44.40 1042 ASP A CA 1
ATOM 3557 C C . ASP A 1 459 ? -27.177 -7.878 63.655 1.00 48.94 1042 ASP A C 1
ATOM 3558 O O . ASP A 1 459 ? -27.715 -7.463 62.627 1.00 50.00 1042 ASP A O 1
ATOM 3563 N N . VAL A 1 460 ? -26.936 -9.181 63.857 1.00 50.59 1043 VAL A N 1
ATOM 3564 C CA . VAL A 1 460 ? -27.412 -10.226 62.955 1.00 47.47 1043 VAL A CA 1
ATOM 3565 C C . VAL A 1 460 ? -27.959 -11.371 63.803 1.00 45.49 1043 VAL A C 1
ATOM 3566 O O . VAL A 1 460 ? -27.569 -11.558 64.959 1.00 45.10 1043 VAL A O 1
ATOM 3570 N N . SER A 1 461 ? -28.875 -12.150 63.220 1.00 49.53 1044 SER A N 1
ATOM 3571 C CA . SER A 1 461 ? -29.477 -13.260 63.956 1.00 47.24 1044 SER A CA 1
ATOM 3572 C C . SER A 1 461 ? -29.871 -14.391 63.010 1.00 48.69 1044 SER A C 1
ATOM 3573 O O . SER A 1 461 ? -30.053 -14.188 61.807 1.00 52.77 1044 SER A O 1
ATOM 3576 N N . GLY A 1 462 ? -30.022 -15.589 63.579 1.00 48.02 1045 GLY A N 1
ATOM 3577 C CA . GLY A 1 462 ? -30.484 -16.740 62.819 1.00 46.88 1045 GLY A CA 1
ATOM 3578 C C . GLY A 1 462 ? -29.472 -17.863 62.707 1.00 51.83 1045 GLY A C 1
ATOM 3579 O O . GLY A 1 462 ? -28.528 -17.933 63.501 1.00 49.01 1045 GLY A O 1
ATOM 3580 N N . ASP A 1 463 ? -29.657 -18.755 61.728 1.00 52.93 1046 ASP A N 1
ATOM 3581 C CA . ASP A 1 463 ? -28.768 -19.899 61.558 1.00 47.29 1046 ASP A CA 1
ATOM 3582 C C . ASP A 1 463 ? -27.531 -19.515 60.757 1.00 45.28 1046 ASP A C 1
ATOM 3583 O O . ASP A 1 463 ? -27.609 -18.738 59.801 1.00 50.78 1046 ASP A O 1
ATOM 3588 N N . VAL A 1 464 ? -26.393 -20.089 61.136 1.00 40.13 1047 VAL A N 1
ATOM 3589 C CA . VAL A 1 464 ? -25.115 -19.860 60.465 1.00 45.11 1047 VAL A CA 1
ATOM 3590 C C . VAL A 1 464 ? -24.596 -21.219 60.005 1.00 42.26 1047 VAL A C 1
ATOM 3591 O O . VAL A 1 464 ? -23.974 -21.950 60.781 1.00 41.48 1047 VAL A O 1
ATOM 3595 N N . TYR A 1 465 ? -24.807 -21.542 58.737 1.00 42.38 1048 TYR A N 1
ATOM 3596 C CA . TYR A 1 465 ? -24.267 -22.764 58.157 1.00 41.08 1048 TYR A CA 1
ATOM 3597 C C . TYR A 1 465 ? -22.846 -22.544 57.649 1.00 43.50 1048 TYR A C 1
ATOM 3598 O O . TYR A 1 465 ? -22.472 -21.438 57.244 1.00 42.91 1048 TYR A O 1
ATOM 3607 N N . ASN A 1 466 ? -22.044 -23.602 57.726 1.00 41.12 1049 ASN A N 1
ATOM 3608 C CA . ASN A 1 466 ? -20.729 -23.678 57.098 1.00 40.04 1049 ASN A CA 1
ATOM 3609 C C . ASN A 1 466 ? -20.560 -25.015 56.398 1.00 45.87 1049 ASN A C 1
ATOM 3610 O O . ASN A 1 466 ? -20.800 -26.065 57.006 1.00 38.60 1049 ASN A O 1
ATOM 3615 N N . SER A 1 467 ? -20.063 -24.984 55.163 1.00 44.47 1050 SER A N 1
ATOM 3616 C CA . SER A 1 467 ? -19.656 -26.209 54.485 1.00 47.68 1050 SER A CA 1
ATOM 3617 C C . SER A 1 467 ? -18.345 -25.961 53.749 1.00 45.79 1050 SER A C 1
ATOM 3618 O O . SER A 1 467 ? -17.934 -24.816 53.537 1.00 43.39 1050 SER A O 1
ATOM 3621 N N . ALA A 1 468 ? -17.688 -27.058 53.372 1.00 42.54 1051 ALA A N 1
ATOM 3622 C CA . ALA A 1 468 ? -16.385 -27.013 52.725 1.00 43.53 1051 ALA A CA 1
ATOM 3623 C C . ALA A 1 468 ? -16.318 -28.097 51.652 1.00 45.48 1051 ALA A C 1
ATOM 3624 O O . ALA A 1 468 ? -17.218 -28.933 51.522 1.00 44.92 1051 ALA A O 1
ATOM 3626 N N . GLU A 1 469 ? -15.232 -28.086 50.880 1.00 46.35 1052 GLU A N 1
ATOM 3627 C CA . GLU A 1 469 ? -15.091 -28.987 49.740 1.00 45.45 1052 GLU A CA 1
ATOM 3628 C C . GLU A 1 469 ? -13.625 -29.117 49.357 1.00 44.77 1052 GLU A C 1
ATOM 3629 O O . GLU A 1 469 ? -12.892 -28.121 49.308 1.00 42.79 1052 GLU A O 1
ATOM 3635 N N . GLN A 1 470 ? -13.211 -30.347 49.101 1.00 41.23 1053 GLN A N 1
ATOM 3636 C CA . GLN A 1 470 ? -11.851 -30.679 48.703 1.00 45.52 1053 GLN A CA 1
ATOM 3637 C C . GLN A 1 470 ? -11.847 -30.953 47.204 1.00 44.61 1053 GLN A C 1
ATOM 3638 O O . GLN A 1 470 ? -12.621 -31.784 46.725 1.00 44.80 1053 GLN A O 1
ATOM 3644 N N . ASN A 1 471 ? -11.001 -30.244 46.466 1.00 47.23 1054 ASN A N 1
ATOM 3645 C CA . ASN A 1 471 ? -10.890 -30.385 45.011 1.00 43.85 1054 ASN A CA 1
ATOM 3646 C C . ASN A 1 471 ? -9.473 -30.866 44.715 1.00 45.46 1054 ASN A C 1
ATOM 3647 O O . ASN A 1 471 ? -8.533 -30.065 44.715 1.00 40.74 1054 ASN A O 1
ATOM 3652 N N . THR A 1 472 ? -9.307 -32.179 44.490 1.00 42.28 1055 THR A N 1
ATOM 3653 C CA . THR A 1 472 ? -8.005 -32.763 44.167 1.00 41.14 1055 THR A CA 1
ATOM 3654 C C . THR A 1 472 ? -8.005 -33.120 42.684 1.00 46.57 1055 THR A C 1
ATOM 3655 O O . THR A 1 472 ? -8.473 -34.197 42.295 1.00 41.39 1055 THR A O 1
ATOM 3659 N N . PHE A 1 473 ? -7.470 -32.208 41.869 1.00 45.15 1056 PHE A N 1
ATOM 3660 C CA . PHE A 1 473 ? -7.357 -32.393 40.420 1.00 41.70 1056 PHE A CA 1
ATOM 3661 C C . PHE A 1 473 ? -8.717 -32.647 39.774 1.00 46.80 1056 PHE A C 1
ATOM 3662 O O . PHE A 1 473 ? -8.848 -33.497 38.891 1.00 42.94 1056 PHE A O 1
ATOM 3670 N N . GLY A 1 474 ? -9.736 -31.897 40.203 1.00 41.96 1057 GLY A N 1
ATOM 3671 C CA . GLY A 1 474 ? -11.077 -32.037 39.667 1.00 41.85 1057 GLY A CA 1
ATOM 3672 C C . GLY A 1 474 ? -11.963 -33.044 40.381 1.00 46.70 1057 GLY A C 1
ATOM 3673 O O . GLY A 1 474 ? -13.158 -33.123 40.068 1.00 49.39 1057 GLY A O 1
ATOM 3674 N N . GLN A 1 475 ? -11.419 -33.817 41.322 1.00 39.74 1058 GLN A N 1
ATOM 3675 C CA . GLN A 1 475 ? -12.222 -34.692 42.171 1.00 42.72 1058 GLN A CA 1
ATOM 3676 C C . GLN A 1 475 ? -12.752 -33.873 43.341 1.00 47.08 1058 GLN A C 1
ATOM 3677 O O . GLN A 1 475 ? -11.993 -33.532 44.255 1.00 44.92 1058 GLN A O 1
ATOM 3683 N N . ARG A 1 476 ? -14.052 -33.571 43.323 1.00 45.88 1059 ARG A N 1
ATOM 3684 C CA . ARG A 1 476 ? -14.671 -32.657 44.279 1.00 46.00 1059 ARG A CA 1
ATOM 3685 C C . ARG A 1 476 ? -15.447 -33.470 45.315 1.00 50.47 1059 ARG A C 1
ATOM 3686 O O . ARG A 1 476 ? -16.370 -34.214 44.960 1.00 50.26 1059 ARG A O 1
ATOM 3694 N N . ILE A 1 477 ? -15.076 -33.331 46.589 1.00 41.96 1060 ILE A N 1
ATOM 3695 C CA . ILE A 1 477 ? -15.728 -34.042 47.684 1.00 43.53 1060 ILE A CA 1
ATOM 3696 C C . ILE A 1 477 ? -16.076 -33.044 48.782 1.00 46.58 1060 ILE A C 1
ATOM 3697 O O . ILE A 1 477 ? -15.199 -32.323 49.273 1.00 42.63 1060 ILE A O 1
ATOM 3702 N N . LYS A 1 478 ? -17.350 -33.003 49.164 1.00 45.58 1061 LYS A N 1
ATOM 3703 C CA . LYS A 1 478 ? -17.822 -32.068 50.173 1.00 49.05 1061 LYS A CA 1
ATOM 3704 C C . LYS A 1 478 ? -17.618 -32.631 51.575 1.00 48.97 1061 LYS A C 1
ATOM 3705 O O . LYS A 1 478 ? -17.641 -33.848 51.798 1.00 42.16 1061 LYS A O 1
ATOM 3711 N N . THR A 1 479 ? -17.400 -31.721 52.523 1.00 44.63 1062 THR A N 1
ATOM 3712 C CA . THR A 1 479 ? -17.434 -32.074 53.932 1.00 41.41 1062 THR A CA 1
ATOM 3713 C C . THR A 1 479 ? -18.874 -32.067 54.437 1.00 35.76 1062 THR A C 1
ATOM 3714 O O . THR A 1 479 ? -19.806 -31.644 53.748 1.00 42.43 1062 THR A O 1
ATOM 3718 N N . ASN A 1 480 ? -19.053 -32.542 55.662 1.00 36.06 1063 ASN A N 1
ATOM 3719 C CA . ASN A 1 480 ? -20.316 -32.316 56.340 1.00 39.38 1063 ASN A CA 1
ATOM 3720 C C . ASN A 1 480 ? -20.535 -30.822 56.512 1.00 43.43 1063 ASN A C 1
ATOM 3721 O O . ASN A 1 480 ? -19.605 -30.022 56.403 1.00 42.69 1063 ASN A O 1
ATOM 3726 N N . THR A 1 481 ? -21.795 -30.451 56.747 1.00 46.51 1064 THR A N 1
ATOM 3727 C CA . THR A 1 481 ? -22.191 -29.089 57.082 1.00 44.49 1064 THR A CA 1
ATOM 3728 C C . THR A 1 481 ? -22.355 -28.989 58.594 1.00 46.22 1064 THR A C 1
ATOM 3729 O O . THR A 1 481 ? -22.921 -29.892 59.218 1.00 43.37 1064 THR A O 1
ATOM 3733 N N . VAL A 1 482 ? -21.831 -27.915 59.184 1.00 44.18 1065 VAL A N 1
ATOM 3734 C CA . VAL A 1 482 ? -22.086 -27.586 60.583 1.00 42.22 1065 VAL A CA 1
ATOM 3735 C C . VAL A 1 482 ? -22.977 -26.347 60.629 1.00 40.90 1065 VAL A C 1
ATOM 3736 O O . VAL A 1 482 ? -23.077 -25.576 59.665 1.00 39.00 1065 VAL A O 1
ATOM 3740 N N . VAL A 1 483 ? -23.629 -26.144 61.774 1.00 43.77 1066 VAL A N 1
ATOM 3741 C CA . VAL A 1 483 ? -24.543 -25.018 61.933 1.00 39.58 1066 VAL A CA 1
ATOM 3742 C C . VAL A 1 483 ? -24.388 -24.451 63.335 1.00 43.40 1066 VAL A C 1
ATOM 3743 O O . VAL A 1 483 ? -24.137 -25.190 64.293 1.00 39.02 1066 VAL A O 1
ATOM 3747 N N . ASN A 1 484 ? -24.508 -23.129 63.446 1.00 42.03 1067 ASN A N 1
ATOM 3748 C CA . ASN A 1 484 ? -24.635 -22.462 64.730 1.00 41.41 1067 ASN A CA 1
ATOM 3749 C C . ASN A 1 484 ? -25.870 -21.574 64.677 1.00 40.61 1067 ASN A C 1
ATOM 3750 O O . ASN A 1 484 ? -26.464 -21.373 63.615 1.00 41.98 1067 ASN A O 1
ATOM 3755 N N . HIS A 1 485 ? -26.275 -21.045 65.835 1.00 41.77 1068 HIS A N 1
ATOM 3756 C CA . HIS A 1 485 ? -27.467 -20.207 65.913 1.00 41.22 1068 HIS A CA 1
ATOM 3757 C C . HIS A 1 485 ? -27.140 -18.924 66.658 1.00 39.49 1068 HIS A C 1
ATOM 3758 O O . HIS A 1 485 ? -26.397 -18.945 67.643 1.00 43.28 1068 HIS A O 1
ATOM 3765 N N . ILE A 1 486 ? -27.676 -17.812 66.167 1.00 43.16 1069 ILE A N 1
ATOM 3766 C CA . ILE A 1 486 ? -27.458 -16.495 66.765 1.00 43.81 1069 ILE A CA 1
ATOM 3767 C C . ILE A 1 486 ? -28.797 -15.943 67.235 1.00 41.32 1069 ILE A C 1
ATOM 3768 O O . ILE A 1 486 ? -29.497 -15.282 66.453 1.00 41.32 1069 ILE A O 1
ATOM 3773 N N . PRO A 1 487 ? -29.216 -16.213 68.469 1.00 43.15 1070 PRO A N 1
ATOM 3774 C CA . PRO A 1 487 ? -30.491 -15.661 68.938 1.00 44.75 1070 PRO A CA 1
ATOM 3775 C C . PRO A 1 487 ? -30.472 -14.140 68.938 1.00 45.32 1070 PRO A C 1
ATOM 3776 O O . PRO A 1 487 ? -29.476 -13.508 69.298 1.00 45.92 1070 PRO A O 1
ATOM 3780 N N . LYS A 1 488 ? -31.580 -13.561 68.488 1.00 38.51 1071 LYS A N 1
ATOM 3781 C CA . LYS A 1 488 ? -31.748 -12.116 68.527 1.00 50.58 1071 LYS A CA 1
ATOM 3782 C C . LYS A 1 488 ? -31.660 -11.605 69.962 1.00 50.58 1071 LYS A C 1
ATOM 3783 O O . LYS A 1 488 ? -32.085 -12.279 70.906 1.00 43.02 1071 LYS A O 1
ATOM 3789 N N . VAL A 1 489 ? -31.071 -10.413 70.125 1.00 52.04 1072 VAL A N 1
ATOM 3790 C CA . VAL A 1 489 ? -30.997 -9.718 71.406 1.00 50.14 1072 VAL A CA 1
ATOM 3791 C C . VAL A 1 489 ? -31.626 -8.345 71.241 1.00 46.26 1072 VAL A C 1
ATOM 3792 O O . VAL A 1 489 ? -31.648 -7.779 70.143 1.00 49.46 1072 VAL A O 1
ATOM 3796 N N . ASN A 1 490 ? -32.146 -7.806 72.344 1.00 41.69 1073 ASN A N 1
ATOM 3797 C CA . ASN A 1 490 ? -32.820 -6.509 72.326 1.00 53.32 1073 ASN A CA 1
ATOM 3798 C C . ASN A 1 490 ? -32.552 -5.789 73.643 1.00 49.66 1073 ASN A C 1
ATOM 3799 O O . ASN A 1 490 ? -33.430 -5.681 74.506 1.00 49.05 1073 ASN A O 1
ATOM 3804 N N . PRO A 1 491 ? -31.332 -5.288 73.838 1.00 45.86 1074 PRO A N 1
ATOM 3805 C CA . PRO A 1 491 ? -31.085 -4.438 75.007 1.00 50.32 1074 PRO A CA 1
ATOM 3806 C C . PRO A 1 491 ? -31.895 -3.164 74.880 1.00 45.79 1074 PRO A C 1
ATOM 3807 O O . PRO A 1 491 ? -32.042 -2.612 73.787 1.00 46.10 1074 PRO A O 1
ATOM 3811 N N . LYS A 1 492 ? -32.455 -2.717 76.003 1.00 48.03 1075 LYS A N 1
ATOM 3812 C CA . LYS A 1 492 ? -33.375 -1.593 75.996 1.00 46.94 1075 LYS A CA 1
ATOM 3813 C C . LYS A 1 492 ? -32.977 -0.566 77.048 1.00 44.70 1075 LYS A C 1
ATOM 3814 O O . LYS A 1 492 ? -32.337 -0.885 78.054 1.00 44.43 1075 LYS A O 1
ATOM 3820 N N . LYS A 1 493 ? -33.359 0.675 76.786 1.00 43.09 1076 LYS A N 1
ATOM 3821 C CA . LYS A 1 493 ? -33.172 1.797 77.699 1.00 44.32 1076 LYS A CA 1
ATOM 3822 C C . LYS A 1 493 ? -34.551 2.257 78.152 1.00 42.48 1076 LYS A C 1
ATOM 3823 O O . LYS A 1 493 ? -35.513 2.196 77.379 1.00 43.03 1076 LYS A O 1
ATOM 3828 N N . ASP A 1 494 ? -34.665 2.682 79.410 1.00 47.47 1077 ASP A N 1
ATOM 3829 C CA . ASP A 1 494 ? -35.946 3.156 79.925 1.00 49.24 1077 ASP A CA 1
ATOM 3830 C C . ASP A 1 494 ? -35.702 4.248 80.961 1.00 47.91 1077 ASP A C 1
ATOM 3831 O O . ASP A 1 494 ? -34.561 4.539 81.339 1.00 46.81 1077 ASP A O 1
ATOM 3836 N N . VAL A 1 495 ? -36.797 4.852 81.421 1.00 51.69 1078 VAL A N 1
ATOM 3837 C CA . VAL A 1 495 ? -36.759 5.941 82.394 1.00 52.99 1078 VAL A CA 1
ATOM 3838 C C . VAL A 1 495 ? -37.722 5.612 83.528 1.00 50.83 1078 VAL A C 1
ATOM 3839 O O . VAL A 1 495 ? -38.884 5.271 83.278 1.00 50.89 1078 VAL A O 1
ATOM 3843 N N . VAL A 1 496 ? -37.245 5.729 84.772 1.00 50.10 1079 VAL A N 1
ATOM 3844 C CA . VAL A 1 496 ? -38.064 5.549 85.972 1.00 55.47 1079 VAL A CA 1
ATOM 3845 C C . VAL A 1 496 ? -37.641 6.586 87.008 1.00 53.60 1079 VAL A C 1
ATOM 3846 O O . VAL A 1 496 ? -36.578 7.204 86.901 1.00 55.09 1079 VAL A O 1
ATOM 3850 N N . ILE A 1 497 ? -38.478 6.766 88.031 1.00 56.11 1080 ILE A N 1
ATOM 3851 C CA . ILE A 1 497 ? -38.144 7.712 89.100 1.00 51.86 1080 ILE A CA 1
ATOM 3852 C C . ILE A 1 497 ? -37.216 7.067 90.121 1.00 58.59 1080 ILE A C 1
ATOM 3853 O O . ILE A 1 497 ? -36.155 7.607 90.443 1.00 54.27 1080 ILE A O 1
ATOM 3858 N N . LYS A 1 498 ? -37.589 5.890 90.631 1.00 55.89 1081 LYS A N 1
ATOM 3859 C CA . LYS A 1 498 ? -36.763 5.138 91.564 1.00 62.83 1081 LYS A CA 1
ATOM 3860 C C . LYS A 1 498 ? -36.418 3.772 90.977 1.00 62.32 1081 LYS A C 1
ATOM 3861 O O . LYS A 1 498 ? -37.110 3.253 90.094 1.00 62.10 1081 LYS A O 1
ATOM 3863 N N . VAL A 1 499 ? -35.345 3.190 91.515 1.00 60.81 1082 VAL A N 1
ATOM 3864 C CA . VAL A 1 499 ? -34.735 2.000 90.924 1.00 59.54 1082 VAL A CA 1
ATOM 3865 C C . VAL A 1 499 ? -35.755 0.877 90.772 1.00 63.40 1082 VAL A C 1
ATOM 3866 O O . VAL A 1 499 ? -35.869 0.260 89.706 1.00 70.06 1082 VAL A O 1
ATOM 3870 N N . GLY A 1 500 ? -36.525 0.604 91.818 1.00 63.69 1083 GLY A N 1
ATOM 3871 C CA . GLY A 1 500 ? -37.420 -0.537 91.717 1.00 71.34 1083 GLY A CA 1
ATOM 3872 C C . GLY A 1 500 ? -38.613 -0.344 90.798 1.00 71.01 1083 GLY A C 1
ATOM 3873 O O . GLY A 1 500 ? -39.254 -1.340 90.442 1.00 74.62 1083 GLY A O 1
ATOM 3874 N N . ASP A 1 501 ? -38.906 0.890 90.389 1.00 69.94 1084 ASP A N 1
ATOM 3875 C CA . ASP A 1 501 ? -40.196 1.208 89.785 1.00 70.09 1084 ASP A CA 1
ATOM 3876 C C . ASP A 1 501 ? -40.457 0.399 88.521 1.00 67.91 1084 ASP A C 1
ATOM 3877 O O . ASP A 1 501 ? -39.544 -0.080 87.844 1.00 66.17 1084 ASP A O 1
ATOM 3882 N N . LYS A 1 502 ? -41.746 0.261 88.209 1.00 72.71 1085 LYS A N 1
ATOM 3883 C CA . LYS A 1 502 ? -42.195 -0.399 86.997 1.00 71.11 1085 LYS A CA 1
ATOM 3884 C C . LYS A 1 502 ? -42.932 0.525 86.039 1.00 73.15 1085 LYS A C 1
ATOM 3885 O O . LYS A 1 502 ? -43.109 0.156 84.872 1.00 74.29 1085 LYS A O 1
ATOM 3891 N N . GLN A 1 503 ? -43.365 1.703 86.489 1.00 71.78 1086 GLN A N 1
ATOM 3892 C CA . GLN A 1 503 ? -44.062 2.650 85.623 1.00 70.04 1086 GLN A CA 1
ATOM 3893 C C . GLN A 1 503 ? -43.036 3.357 84.748 1.00 69.78 1086 GLN A C 1
ATOM 3894 O O . GLN A 1 503 ? -42.244 4.169 85.240 1.00 66.53 1086 GLN A O 1
ATOM 3896 N N . SER A 1 504 ? -43.050 3.051 83.452 1.00 67.76 1087 SER A N 1
ATOM 3897 C CA . SER A 1 504 ? -42.113 3.668 82.522 1.00 66.88 1087 SER A CA 1
ATOM 3898 C C . SER A 1 504 ? -42.426 5.147 82.342 1.00 63.76 1087 SER A C 1
ATOM 3899 O O . SER A 1 504 ? -43.562 5.522 82.035 1.00 67.25 1087 SER A O 1
ATOM 3902 N N . GLN A 1 505 ? -41.408 5.986 82.523 1.00 60.05 1088 GLN A N 1
ATOM 3903 C CA . GLN A 1 505 ? -41.521 7.416 82.282 1.00 65.17 1088 GLN A CA 1
ATOM 3904 C C . GLN A 1 505 ? -40.935 7.826 80.937 1.00 62.92 1088 GLN A C 1
ATOM 3905 O O . GLN A 1 505 ? -40.554 8.987 80.757 1.00 63.02 1088 GLN A O 1
ATOM 3911 N N . ASN A 1 506 ? -40.849 6.897 79.991 1.00 65.24 1089 ASN A N 1
ATOM 3912 C CA . ASN A 1 506 ? -40.403 7.253 78.654 1.00 62.14 1089 ASN A CA 1
ATOM 3913 C C . ASN A 1 506 ? -41.471 8.112 77.987 1.00 63.87 1089 ASN A C 1
ATOM 3914 O O . ASN A 1 506 ? -42.655 7.759 77.984 1.00 65.76 1089 ASN A O 1
ATOM 3919 N N . GLY A 1 507 ? -41.056 9.252 77.442 1.00 59.65 1090 GLY A N 1
ATOM 3920 C CA . GLY A 1 507 ? -41.999 10.147 76.807 1.00 67.38 1090 GLY A CA 1
ATOM 3921 C C . GLY A 1 507 ? -42.827 10.981 77.755 1.00 68.84 1090 GLY A C 1
ATOM 3922 O O . GLY A 1 507 ? -43.713 11.712 77.299 1.00 68.14 1090 GLY A O 1
ATOM 3923 N N . ALA A 1 508 ? -42.567 10.894 79.056 1.00 69.78 1091 ALA A N 1
ATOM 3924 C CA . ALA A 1 508 ? -43.313 11.623 80.071 1.00 71.08 1091 ALA A CA 1
ATOM 3925 C C . ALA A 1 508 ? -42.570 12.893 80.470 1.00 67.05 1091 ALA A C 1
ATOM 3926 O O . ALA A 1 508 ? -41.400 13.095 80.133 1.00 65.84 1091 ALA A O 1
ATOM 3928 N N . THR A 1 509 ? -43.277 13.757 81.198 1.00 70.00 1092 THR A N 1
ATOM 3929 C CA . THR A 1 509 ? -42.695 14.993 81.706 1.00 65.75 1092 THR A CA 1
ATOM 3930 C C . THR A 1 509 ? -41.965 14.723 83.012 1.00 69.04 1092 THR A C 1
ATOM 3931 O O . THR A 1 509 ? -42.504 14.069 83.913 1.00 73.58 1092 THR A O 1
ATOM 3935 N N . ILE A 1 510 ? -40.723 15.194 83.103 1.00 62.65 1093 ILE A N 1
ATOM 3936 C CA . ILE A 1 510 ? -39.956 15.160 84.344 1.00 65.70 1093 ILE A CA 1
ATOM 3937 C C . ILE A 1 510 ? -39.660 16.620 84.676 1.00 65.90 1093 ILE A C 1
ATOM 3938 O O . ILE A 1 510 ? -39.089 17.340 83.846 1.00 63.06 1093 ILE A O 1
ATOM 3943 N N . LYS A 1 511 ? -40.068 17.068 85.861 1.00 65.75 1094 LYS A N 1
ATOM 3944 C CA . LYS A 1 511 ? -39.975 18.490 86.179 1.00 61.58 1094 LYS A CA 1
ATOM 3945 C C . LYS A 1 511 ? -38.526 18.915 86.422 1.00 59.22 1094 LYS A C 1
ATOM 3946 O O . LYS A 1 511 ? -37.639 18.097 86.676 1.00 59.14 1094 LYS A O 1
ATOM 3948 N N . LEU A 1 512 ? -38.298 20.227 86.345 1.00 58.68 1095 LEU A N 1
ATOM 3949 C CA . LEU A 1 512 ? -36.969 20.772 86.592 1.00 54.73 1095 LEU A CA 1
ATOM 3950 C C . LEU A 1 512 ? -36.524 20.430 88.007 1.00 58.94 1095 LEU A C 1
ATOM 3951 O O . LEU A 1 512 ? -37.301 20.531 88.960 1.00 57.54 1095 LEU A O 1
ATOM 3956 N N . GLY A 1 513 ? -35.261 20.019 88.143 1.00 58.10 1096 GLY A N 1
ATOM 3957 C CA . GLY A 1 513 ? -34.702 19.657 89.429 1.00 59.07 1096 GLY A CA 1
ATOM 3958 C C . GLY A 1 513 ? -35.031 18.255 89.902 1.00 63.25 1096 GLY A C 1
ATOM 3959 O O . GLY A 1 513 ? -34.371 17.762 90.829 1.00 63.72 1096 GLY A O 1
ATOM 3960 N N . GLU A 1 514 ? -36.024 17.600 89.302 1.00 59.05 1097 GLU A N 1
ATOM 3961 C CA . GLU A 1 514 ? -36.402 16.250 89.703 1.00 63.17 1097 GLU A CA 1
ATOM 3962 C C . GLU A 1 514 ? -35.280 15.258 89.425 1.00 60.15 1097 GLU A C 1
ATOM 3963 O O . GLU A 1 514 ? -34.614 15.318 88.388 1.00 60.78 1097 GLU A O 1
ATOM 3969 N N . LYS A 1 515 ? -35.073 14.342 90.364 1.00 59.32 1098 LYS A N 1
ATOM 3970 C CA . LYS A 1 515 ? -34.090 13.279 90.228 1.00 59.15 1098 LYS A CA 1
ATOM 3971 C C . LYS A 1 515 ? -34.784 12.020 89.714 1.00 55.35 1098 LYS A C 1
ATOM 3972 O O . LYS A 1 515 ? -35.941 11.754 90.052 1.00 52.77 1098 LYS A O 1
ATOM 3978 N N . PHE A 1 516 ? -34.086 11.262 88.875 1.00 54.56 1099 PHE A N 1
ATOM 3979 C CA . PHE A 1 516 ? -34.648 10.038 88.307 1.00 48.75 1099 PHE A CA 1
ATOM 3980 C C . PHE A 1 516 ? -33.500 9.125 87.894 1.00 49.22 1099 PHE A C 1
ATOM 3981 O O . PHE A 1 516 ? -32.328 9.406 88.172 1.00 48.25 1099 PHE A O 1
ATOM 3989 N N . PHE A 1 517 ? -33.841 8.019 87.224 1.00 46.95 1100 PHE A N 1
ATOM 3990 C CA . PHE A 1 517 ? -32.867 7.016 86.831 1.00 48.70 1100 PHE A CA 1
ATOM 3991 C C . PHE A 1 517 ? -33.110 6.610 85.388 1.00 46.86 1100 PHE A C 1
ATOM 3992 O O . PHE A 1 517 ? -34.255 6.406 84.973 1.00 44.92 1100 PHE A O 1
ATOM 4000 N N . TYR A 1 518 ? -32.029 6.527 84.621 1.00 44.89 1101 TYR A N 1
ATOM 4001 C CA . TYR A 1 518 ? -32.062 5.828 83.346 1.00 44.37 1101 TYR A CA 1
ATOM 4002 C C . TYR A 1 518 ? -31.895 4.337 83.624 1.00 44.83 1101 TYR A C 1
ATOM 4003 O O . TYR A 1 518 ? -31.019 3.942 84.401 1.00 43.77 1101 TYR A O 1
ATOM 4012 N N . GLU A 1 519 ? -32.759 3.519 83.025 1.00 44.01 1102 GLU A N 1
ATOM 4013 C CA . GLU A 1 519 ? -32.771 2.073 83.235 1.00 46.85 1102 GLU A CA 1
ATOM 4014 C C . GLU A 1 519 ? -32.276 1.351 81.986 1.00 46.63 1102 GLU A C 1
ATOM 4015 O O . GLU A 1 519 ? -32.722 1.652 80.874 1.00 47.24 1102 GLU A O 1
ATOM 4021 N N . PHE A 1 520 ? -31.361 0.401 82.170 1.00 38.97 1103 PHE A N 1
ATOM 4022 C CA . PHE A 1 520 ? -30.834 -0.403 81.076 1.00 42.37 1103 PHE A CA 1
ATOM 4023 C C . PHE A 1 520 ? -31.034 -1.887 81.370 1.00 49.12 1103 PHE A C 1
ATOM 4024 O O . PHE A 1 520 ? -30.665 -2.359 82.451 1.00 43.81 1103 PHE A O 1
ATOM 4032 N N . THR A 1 521 ? -31.598 -2.621 80.405 1.00 41.99 1104 THR A N 1
ATOM 4033 C CA . THR A 1 521 ? -31.684 -4.080 80.471 1.00 48.58 1104 THR A CA 1
ATOM 4034 C C . THR A 1 521 ? -30.779 -4.654 79.389 1.00 45.04 1104 THR A C 1
ATOM 4035 O O . THR A 1 521 ? -30.928 -4.315 78.209 1.00 47.23 1104 THR A O 1
ATOM 4039 N N . SER A 1 522 ? -29.850 -5.515 79.790 1.00 42.05 1105 SER A N 1
ATOM 4040 C CA . SER A 1 522 ? -28.816 -5.992 78.886 1.00 45.00 1105 SER A CA 1
ATOM 4041 C C . SER A 1 522 ? -29.396 -6.939 77.847 1.00 41.24 1105 SER A C 1
ATOM 4042 O O . SER A 1 522 ? -30.573 -7.309 77.885 1.00 41.17 1105 SER A O 1
ATOM 4045 N N . SER A 1 523 ? -28.551 -7.282 76.878 1.00 42.81 1106 SER A N 1
ATOM 4046 C CA . SER A 1 523 ? -28.839 -8.397 75.994 1.00 43.70 1106 SER A CA 1
ATOM 4047 C C . SER A 1 523 ? -28.898 -9.688 76.795 1.00 45.87 1106 SER A C 1
ATOM 4048 O O . SER A 1 523 ? -28.305 -9.814 77.870 1.00 44.25 1106 SER A O 1
ATOM 4051 N N . ASP A 1 524 ? -29.615 -10.660 76.242 1.00 48.20 1107 ASP A N 1
ATOM 4052 C CA . ASP A 1 524 ? -29.655 -11.997 76.811 1.00 55.76 1107 ASP A CA 1
ATOM 4053 C C . ASP A 1 524 ? -28.442 -12.808 76.381 1.00 55.57 1107 ASP A C 1
ATOM 4054 O O . ASP A 1 524 ? -28.019 -12.757 75.222 1.00 53.06 1107 ASP A O 1
ATOM 4059 N N . ILE A 1 525 ? -27.867 -13.527 77.334 1.00 49.24 1108 ILE A N 1
ATOM 4060 C CA . ILE A 1 525 ? -26.958 -14.637 77.054 1.00 47.19 1108 ILE A CA 1
ATOM 4061 C C . ILE A 1 525 ? -27.802 -15.906 77.104 1.00 50.84 1108 ILE A C 1
ATOM 4062 O O . ILE A 1 525 ? -28.411 -16.186 78.146 1.00 48.98 1108 ILE A O 1
ATOM 4067 N N . PRO A 1 526 ? -27.906 -16.663 76.011 1.00 46.16 1109 PRO A N 1
ATOM 4068 C CA . PRO A 1 526 ? -28.889 -17.751 75.961 1.00 50.58 1109 PRO A CA 1
ATOM 4069 C C . PRO A 1 526 ? -28.572 -18.849 76.964 1.00 44.84 1109 PRO A C 1
ATOM 4070 O O . PRO A 1 526 ? -27.434 -19.023 77.404 1.00 42.33 1109 PRO A O 1
ATOM 4074 N N . ALA A 1 527 ? -29.609 -19.593 77.335 1.00 47.73 1110 ALA A N 1
ATOM 4075 C CA . ALA A 1 527 ? -29.377 -20.867 77.994 1.00 48.21 1110 ALA A CA 1
ATOM 4076 C C . ALA A 1 527 ? -28.551 -21.757 77.071 1.00 47.02 1110 ALA A C 1
ATOM 4077 O O . ALA A 1 527 ? -28.735 -21.749 75.850 1.00 45.46 1110 ALA A O 1
ATOM 4079 N N . GLU A 1 528 ? -27.613 -22.501 77.660 1.00 48.77 1111 GLU A N 1
ATOM 4080 C CA . GLU A 1 528 ? -26.700 -23.369 76.911 1.00 50.37 1111 GLU A CA 1
ATOM 4081 C C . GLU A 1 528 ? -25.801 -22.568 75.969 1.00 49.15 1111 GLU A C 1
ATOM 4082 O O . GLU A 1 528 ? -25.403 -23.056 74.906 1.00 45.92 1111 GLU A O 1
ATOM 4088 N N . TYR A 1 529 ? -25.464 -21.341 76.363 1.00 43.08 1112 TYR A N 1
ATOM 4089 C CA . TYR A 1 529 ? -24.569 -20.503 75.574 1.00 45.58 1112 TYR A CA 1
ATOM 4090 C C . TYR A 1 529 ? -23.272 -21.237 75.257 1.00 42.96 1112 TYR A C 1
ATOM 4091 O O . TYR A 1 529 ? -22.632 -21.808 76.143 1.00 44.10 1112 TYR A O 1
ATOM 4100 N N . ALA A 1 530 ? -22.904 -21.241 73.971 1.00 45.77 1113 ALA A N 1
ATOM 4101 C CA . ALA A 1 530 ? -21.752 -21.987 73.474 1.00 39.26 1113 ALA A CA 1
ATOM 4102 C C . ALA A 1 530 ? -20.550 -21.102 73.162 1.00 45.37 1113 ALA A C 1
ATOM 4103 O O . ALA A 1 530 ? -19.451 -21.624 72.935 1.00 39.41 1113 ALA A O 1
ATOM 4105 N N . GLY A 1 531 ? -20.730 -19.783 73.135 1.00 45.80 1114 GLY A N 1
ATOM 4106 C CA . GLY A 1 531 ? -19.620 -18.869 72.984 1.00 44.24 1114 GLY A CA 1
ATOM 4107 C C . GLY A 1 531 ? -18.937 -18.591 74.308 1.00 47.40 1114 GLY A C 1
ATOM 4108 O O . GLY A 1 531 ? -19.068 -19.336 75.281 1.00 44.07 1114 GLY A O 1
ATOM 4109 N N . VAL A 1 532 ? -18.185 -17.494 74.335 1.00 40.79 1115 VAL A N 1
ATOM 4110 C CA . VAL A 1 532 ? -17.388 -17.095 75.491 1.00 42.88 1115 VAL A CA 1
ATOM 4111 C C . VAL A 1 532 ? -17.442 -15.572 75.574 1.00 47.51 1115 VAL A C 1
ATOM 4112 O O . VAL A 1 532 ? -16.992 -14.889 74.648 1.00 44.53 1115 VAL A O 1
ATOM 4116 N N . VAL A 1 533 ? -18.003 -15.030 76.652 1.00 44.73 1116 VAL A N 1
ATOM 4117 C CA . VAL A 1 533 ? -18.010 -13.578 76.823 1.00 39.76 1116 VAL A CA 1
ATOM 4118 C C . VAL A 1 533 ? -16.695 -13.168 77.479 1.00 44.71 1116 VAL A C 1
ATOM 4119 O O . VAL A 1 533 ? -16.307 -13.710 78.522 1.00 44.66 1116 VAL A O 1
ATOM 4123 N N . GLU A 1 534 ? -15.977 -12.245 76.830 1.00 45.56 1117 GLU A N 1
ATOM 4124 C CA . GLU A 1 534 ? -14.710 -11.738 77.336 1.00 44.68 1117 GLU A CA 1
ATOM 4125 C C . GLU A 1 534 ? -14.735 -10.232 77.564 1.00 46.25 1117 GLU A C 1
ATOM 4126 O O . GLU A 1 534 ? -13.719 -9.673 77.992 1.00 44.34 1117 GLU A O 1
ATOM 4132 N N . GLU A 1 535 ? -15.853 -9.570 77.267 1.00 39.61 1118 GLU A N 1
ATOM 4133 C CA . GLU A 1 535 ? -16.019 -8.128 77.419 1.00 46.18 1118 GLU A CA 1
ATOM 4134 C C . GLU A 1 535 ? -17.511 -7.838 77.427 1.00 47.86 1118 GLU A C 1
ATOM 4135 O O . GLU A 1 535 ? -18.240 -8.340 76.570 1.00 45.63 1118 GLU A O 1
ATOM 4141 N N . TRP A 1 536 ? -17.960 -7.038 78.388 1.00 48.33 1119 TRP A N 1
ATOM 4142 C CA . TRP A 1 536 ? -19.375 -6.683 78.482 1.00 42.15 1119 TRP A CA 1
ATOM 4143 C C . TRP A 1 536 ? -19.491 -5.367 79.232 1.00 46.12 1119 TRP A C 1
ATOM 4144 O O . TRP A 1 536 ? -19.101 -5.295 80.403 1.00 42.32 1119 TRP A O 1
ATOM 4155 N N . SER A 1 537 ? -20.042 -4.346 78.579 1.00 44.72 1120 SER A N 1
ATOM 4156 C CA . SER A 1 537 ? -20.047 -3.000 79.146 1.00 46.73 1120 SER A CA 1
ATOM 4157 C C . SER A 1 537 ? -21.079 -2.147 78.423 1.00 46.39 1120 SER A C 1
ATOM 4158 O O . SER A 1 537 ? -21.477 -2.448 77.292 1.00 43.97 1120 SER A O 1
ATOM 4161 N N . ILE A 1 538 ? -21.492 -1.055 79.086 1.00 43.30 1121 ILE A N 1
ATOM 4162 C CA . ILE A 1 538 ? -22.404 -0.090 78.491 1.00 41.04 1121 ILE A CA 1
ATOM 4163 C C . ILE A 1 538 ? -21.780 1.291 78.597 1.00 39.96 1121 ILE A C 1
ATOM 4164 O O . ILE A 1 538 ? -21.063 1.587 79.556 1.00 34.69 1121 ILE A O 1
ATOM 4169 N N . SER A 1 539 ? -22.032 2.118 77.582 1.00 41.17 1122 SER A N 1
ATOM 4170 C CA . SER A 1 539 ? -21.600 3.513 77.546 1.00 39.06 1122 SER A CA 1
ATOM 4171 C C . SER A 1 539 ? -22.819 4.380 77.303 1.00 41.18 1122 SER A C 1
ATOM 4172 O O . SER A 1 539 ? -23.561 4.149 76.344 1.00 37.26 1122 SER A O 1
ATOM 4175 N N . ASP A 1 540 ? -23.012 5.395 78.150 1.00 47.91 1123 ASP A N 1
ATOM 4176 C CA . ASP A 1 540 ? -24.140 6.312 78.021 1.00 41.10 1123 ASP A CA 1
ATOM 4177 C C . ASP A 1 540 ? -23.608 7.735 77.949 1.00 45.49 1123 ASP A C 1
ATOM 4178 O O . ASP A 1 540 ? -23.166 8.284 78.963 1.00 44.24 1123 ASP A O 1
ATOM 4183 N N . LYS A 1 541 ? -23.670 8.330 76.760 1.00 46.42 1124 LYS A N 1
ATOM 4184 C CA . LYS A 1 541 ? -23.241 9.709 76.538 1.00 47.57 1124 LYS A CA 1
ATOM 4185 C C . LYS A 1 541 ? -24.364 10.640 76.988 1.00 44.88 1124 LYS A C 1
ATOM 4186 O O . LYS A 1 541 ? -25.350 10.842 76.276 1.00 45.76 1124 LYS A O 1
ATOM 4188 N N . LEU A 1 542 ? -24.215 11.226 78.171 1.00 49.60 1125 LEU A N 1
ATOM 4189 C CA . LEU A 1 542 ? -25.272 12.048 78.744 1.00 49.26 1125 LEU A CA 1
ATOM 4190 C C . LEU A 1 542 ? -25.285 13.445 78.131 1.00 52.36 1125 LEU A C 1
ATOM 4191 O O . LEU A 1 542 ? -24.230 14.028 77.862 1.00 52.03 1125 LEU A O 1
ATOM 4196 N N . ASP A 1 543 ? -26.494 13.975 77.904 1.00 48.85 1126 ASP A N 1
ATOM 4197 C CA . ASP A 1 543 ? -26.673 15.386 77.563 1.00 54.36 1126 ASP A CA 1
ATOM 4198 C C . ASP A 1 543 ? -26.371 16.212 78.807 1.00 55.00 1126 ASP A C 1
ATOM 4199 O O . ASP A 1 543 ? -27.266 16.469 79.619 1.00 56.50 1126 ASP A O 1
ATOM 4204 N N . VAL A 1 544 ? -25.105 16.608 78.972 1.00 52.85 1127 VAL A N 1
ATOM 4205 C CA . VAL A 1 544 ? -24.653 17.232 80.213 1.00 58.66 1127 VAL A CA 1
ATOM 4206 C C . VAL A 1 544 ? -25.362 18.568 80.450 1.00 62.69 1127 VAL A C 1
ATOM 4207 O O . VAL A 1 544 ? -25.543 18.990 81.601 1.00 58.88 1127 VAL A O 1
ATOM 4211 N N . LYS A 1 545 ? -25.802 19.242 79.384 1.00 60.73 1128 LYS A N 1
ATOM 4212 C CA . LYS A 1 545 ? -26.576 20.464 79.575 1.00 63.01 1128 LYS A CA 1
ATOM 4213 C C . LYS A 1 545 ? -27.913 20.201 80.264 1.00 63.19 1128 LYS A C 1
ATOM 4214 O O . LYS A 1 545 ? -28.493 21.130 80.836 1.00 59.04 1128 LYS A O 1
ATOM 4216 N N . HIS A 1 546 ? -28.412 18.961 80.245 1.00 55.18 1129 HIS A N 1
ATOM 4217 C CA . HIS A 1 546 ? -29.724 18.674 80.806 1.00 54.35 1129 HIS A CA 1
ATOM 4218 C C . HIS A 1 546 ? -29.725 17.598 81.889 1.00 57.84 1129 HIS A C 1
ATOM 4219 O O . HIS A 1 546 ? -30.528 17.687 82.818 1.00 56.88 1129 HIS A O 1
ATOM 4226 N N . ASP A 1 547 ? -28.853 16.594 81.812 1.00 54.67 1130 ASP A N 1
ATOM 4227 C CA . ASP A 1 547 ? -28.819 15.506 82.787 1.00 50.42 1130 ASP A CA 1
ATOM 4228 C C . ASP A 1 547 ? -27.550 15.619 83.625 1.00 53.41 1130 ASP A C 1
ATOM 4229 O O . ASP A 1 547 ? -26.439 15.568 83.086 1.00 54.81 1130 ASP A O 1
ATOM 4234 N N . LYS A 1 548 ? -27.718 15.754 84.941 1.00 52.29 1131 LYS A N 1
ATOM 4235 C CA . LYS A 1 548 ? -26.609 15.858 85.885 1.00 56.12 1131 LYS A CA 1
ATOM 4236 C C . LYS A 1 548 ? -26.416 14.531 86.614 1.00 52.19 1131 LYS A C 1
ATOM 4237 O O . LYS A 1 548 ? -27.271 14.121 87.407 1.00 47.89 1131 LYS A O 1
ATOM 4243 N N . PHE A 1 549 ? -25.278 13.892 86.370 1.00 54.91 1132 PHE A N 1
ATOM 4244 C CA . PHE A 1 549 ? -24.915 12.619 86.974 1.00 55.95 1132 PHE A CA 1
ATOM 4245 C C . PHE A 1 549 ? -23.852 12.859 88.038 1.00 54.55 1132 PHE A C 1
ATOM 4246 O O . PHE A 1 549 ? -22.819 13.477 87.761 1.00 54.80 1132 PHE A O 1
ATOM 4254 N N . SER A 1 550 ? -24.090 12.354 89.245 1.00 56.37 1133 SER A N 1
ATOM 4255 C CA . SER A 1 550 ? -23.174 12.570 90.363 1.00 58.51 1133 SER A CA 1
ATOM 4256 C C . SER A 1 550 ? -22.842 11.253 91.056 1.00 60.01 1133 SER A C 1
ATOM 4257 O O . SER A 1 550 ? -22.891 11.133 92.283 1.00 55.54 1133 SER A O 1
ATOM 4260 N N . GLY A 1 551 ? -22.506 10.238 90.259 1.00 56.40 1134 GLY A N 1
ATOM 4261 C CA . GLY A 1 551 ? -21.910 9.022 90.771 1.00 55.23 1134 GLY A CA 1
ATOM 4262 C C . GLY A 1 551 ? -22.857 7.963 91.289 1.00 51.70 1134 GLY A C 1
ATOM 4263 O O . GLY A 1 551 ? -22.384 6.954 91.821 1.00 49.09 1134 GLY A O 1
ATOM 4264 N N . GLN A 1 552 ? -24.167 8.154 91.166 1.00 54.17 1135 GLN A N 1
ATOM 4265 C CA . GLN A 1 552 ? -25.145 7.166 91.613 1.00 54.21 1135 GLN A CA 1
ATOM 4266 C C . GLN A 1 552 ? -25.452 6.176 90.493 1.00 53.52 1135 GLN A C 1
ATOM 4267 O O . GLN A 1 552 ? -26.013 6.552 89.456 1.00 49.67 1135 GLN A O 1
ATOM 4273 N N . TRP A 1 553 ? -25.104 4.910 90.717 1.00 52.07 1136 TRP A N 1
ATOM 4274 C CA . TRP A 1 553 ? -25.366 3.858 89.745 1.00 48.59 1136 TRP A CA 1
ATOM 4275 C C . TRP A 1 553 ? -25.481 2.527 90.468 1.00 48.72 1136 TRP A C 1
ATOM 4276 O O . TRP A 1 553 ? -24.848 2.311 91.504 1.00 50.87 1136 TRP A O 1
ATOM 4287 N N . SER A 1 554 ? -26.279 1.628 89.890 1.00 51.79 1137 SER A N 1
ATOM 4288 C CA . SER A 1 554 ? -26.508 0.300 90.437 1.00 49.61 1137 SER A CA 1
ATOM 4289 C C . SER A 1 554 ? -26.608 -0.707 89.297 1.00 48.57 1137 SER A C 1
ATOM 4290 O O . SER A 1 554 ? -27.110 -0.390 88.216 1.00 44.39 1137 SER A O 1
ATOM 4293 N N . VAL A 1 555 ? -26.127 -1.924 89.549 1.00 47.09 1138 VAL A N 1
ATOM 4294 C CA . VAL A 1 555 ? -26.307 -3.053 88.631 1.00 49.58 1138 VAL A CA 1
ATOM 4295 C C . VAL A 1 555 ? -26.968 -4.191 89.401 1.00 49.19 1138 VAL A C 1
ATOM 4296 O O . VAL A 1 555 ? -26.434 -4.642 90.422 1.00 51.76 1138 VAL A O 1
ATOM 4300 N N . PHE A 1 556 ? -28.113 -4.662 88.908 1.00 42.99 1139 PHE A N 1
ATOM 4301 C CA . PHE A 1 556 ? -28.893 -5.702 89.569 1.00 49.85 1139 PHE A CA 1
ATOM 4302 C C . PHE A 1 556 ? -28.800 -6.990 88.758 1.00 50.76 1139 PHE A C 1
ATOM 4303 O O . PHE A 1 556 ? -28.903 -6.958 87.525 1.00 46.00 1139 PHE A O 1
ATOM 4311 N N . ALA A 1 557 ? -28.596 -8.115 89.441 1.00 52.26 1140 ALA A N 1
ATOM 4312 C CA . ALA A 1 557 ? -28.673 -9.394 88.755 1.00 49.50 1140 ALA A CA 1
ATOM 4313 C C . ALA A 1 557 ? -30.088 -9.607 88.236 1.00 44.49 1140 ALA A C 1
ATOM 4314 O O . ALA A 1 557 ? -31.071 -9.307 88.915 1.00 48.76 1140 ALA A O 1
ATOM 4316 N N . ASN A 1 558 ? -30.185 -10.100 87.007 1.00 49.09 1141 ASN A N 1
ATOM 4317 C CA . ASN A 1 558 ? -31.459 -10.412 86.374 1.00 46.56 1141 ASN A CA 1
ATOM 4318 C C . ASN A 1 558 ? -31.676 -11.914 86.241 1.00 49.74 1141 ASN A C 1
ATOM 4319 O O . ASN A 1 558 ? -32.578 -12.331 85.510 1.00 51.07 1141 ASN A O 1
ATOM 4324 N N . SER A 1 559 ? -30.880 -12.723 86.945 1.00 50.83 1142 SER A N 1
ATOM 4325 C CA . SER A 1 559 ? -30.872 -14.182 86.859 1.00 52.76 1142 SER A CA 1
ATOM 4326 C C . SER A 1 559 ? -30.040 -14.717 88.020 1.00 52.91 1142 SER A C 1
ATOM 4327 O O . SER A 1 559 ? -29.306 -13.968 88.669 1.00 53.23 1142 SER A O 1
ATOM 4330 N N . ASN A 1 560 ? -30.144 -16.025 88.272 1.00 51.39 1143 ASN A N 1
ATOM 4331 C CA . ASN A 1 560 ? -29.381 -16.663 89.342 1.00 50.84 1143 ASN A CA 1
ATOM 4332 C C . ASN A 1 560 ? -28.116 -17.306 88.789 1.00 52.68 1143 ASN A C 1
ATOM 4333 O O . ASN A 1 560 ? -28.143 -17.943 87.732 1.00 56.57 1143 ASN A O 1
ATOM 4338 N N . PHE A 1 561 ? -27.007 -17.143 89.509 1.00 52.98 1144 PHE A N 1
ATOM 4339 C CA . PHE A 1 561 ? -25.736 -17.709 89.070 1.00 55.41 1144 PHE A CA 1
ATOM 4340 C C . PHE A 1 561 ? -24.787 -17.801 90.258 1.00 58.57 1144 PHE A C 1
ATOM 4341 O O . PHE A 1 561 ? -25.070 -17.293 91.346 1.00 61.26 1144 PHE A O 1
ATOM 4349 N N . VAL A 1 562 ? -23.648 -18.461 90.031 1.00 50.38 1145 VAL A N 1
ATOM 4350 C CA . VAL A 1 562 ? -22.624 -18.666 91.046 1.00 53.78 1145 VAL A CA 1
ATOM 4351 C C . VAL A 1 562 ? -21.271 -18.248 90.478 1.00 57.24 1145 VAL A C 1
ATOM 4352 O O . VAL A 1 562 ? -21.073 -18.194 89.263 1.00 60.71 1145 VAL A O 1
ATOM 4356 N N . LEU A 1 563 ? -20.338 -17.932 91.379 1.00 60.78 1146 LEU A N 1
ATOM 4357 C CA . LEU A 1 563 ? -19.025 -17.401 91.035 1.00 55.59 1146 LEU A CA 1
ATOM 4358 C C . LEU A 1 563 ? -17.971 -18.507 91.046 1.00 59.39 1146 LEU A C 1
ATOM 4359 O O . LEU A 1 563 ? -18.246 -19.663 91.369 1.00 57.50 1146 LEU A O 1
ATOM 4364 N N . ALA A 1 564 ? -16.733 -18.129 90.710 1.00 55.55 1147 ALA A N 1
ATOM 4365 C CA . ALA A 1 564 ? -15.633 -19.092 90.697 1.00 63.93 1147 ALA A CA 1
ATOM 4366 C C . ALA A 1 564 ? -15.324 -19.616 92.096 1.00 64.15 1147 ALA A C 1
ATOM 4367 O O . ALA A 1 564 ? -15.072 -20.815 92.274 1.00 62.55 1147 ALA A O 1
ATOM 4369 N N . ASP A 1 565 ? -15.338 -18.733 93.099 1.00 64.75 1148 ASP A N 1
ATOM 4370 C CA . ASP A 1 565 ? -14.991 -19.096 94.469 1.00 63.73 1148 ASP A CA 1
ATOM 4371 C C . ASP A 1 565 ? -16.147 -19.710 95.254 1.00 66.17 1148 ASP A C 1
ATOM 4372 O O . ASP A 1 565 ? -15.952 -20.080 96.419 1.00 66.46 1148 ASP A O 1
ATOM 4377 N N . GLY A 1 566 ? -17.337 -19.826 94.665 1.00 64.51 1149 GLY A N 1
ATOM 4378 C CA . GLY A 1 566 ? -18.455 -20.491 95.299 1.00 59.34 1149 GLY A CA 1
ATOM 4379 C C . GLY A 1 566 ? -19.636 -19.596 95.595 1.00 62.37 1149 GLY A C 1
ATOM 4380 O O . GLY A 1 566 ? -20.760 -20.101 95.714 1.00 62.76 1149 GLY A O 1
ATOM 4381 N N . THR A 1 567 ? -19.416 -18.284 95.706 1.00 64.39 1150 THR A N 1
ATOM 4382 C CA . THR A 1 567 ? -20.471 -17.356 96.099 1.00 61.36 1150 THR A CA 1
ATOM 4383 C C . THR A 1 567 ? -21.693 -17.494 95.199 1.00 61.09 1150 THR A C 1
ATOM 4384 O O . THR A 1 567 ? -21.577 -17.492 93.970 1.00 62.90 1150 THR A O 1
ATOM 4388 N N . LYS A 1 568 ? -22.867 -17.612 95.814 1.00 54.40 1151 LYS A N 1
ATOM 4389 C CA . LYS A 1 568 ? -24.121 -17.690 95.080 1.00 57.64 1151 LYS A CA 1
ATOM 4390 C C . LYS A 1 568 ? -24.758 -16.306 94.972 1.00 66.39 1151 LYS A C 1
ATOM 4391 O O . LYS A 1 568 ? -24.779 -15.539 95.942 1.00 64.13 1151 LYS A O 1
ATOM 4397 N N . VAL A 1 569 ? -25.265 -15.988 93.779 1.00 62.31 1152 VAL A N 1
ATOM 4398 C CA . VAL A 1 569 ? -25.948 -14.728 93.500 1.00 58.47 1152 VAL A CA 1
ATOM 4399 C C . VAL A 1 569 ? -27.354 -15.048 93.011 1.00 59.30 1152 VAL A C 1
ATOM 4400 O O . VAL A 1 569 ? -27.537 -15.936 92.171 1.00 55.55 1152 VAL A O 1
ATOM 4404 N N . ASN A 1 570 ? -28.344 -14.333 93.539 1.00 54.62 1153 ASN A N 1
ATOM 4405 C CA . ASN A 1 570 ? -29.737 -14.560 93.190 1.00 53.26 1153 ASN A CA 1
ATOM 4406 C C . ASN A 1 570 ? -30.255 -13.414 92.338 1.00 58.69 1153 ASN A C 1
ATOM 4407 O O . ASN A 1 570 ? -29.655 -12.337 92.278 1.00 56.16 1153 ASN A O 1
ATOM 4412 N N . LYS A 1 571 ? -31.390 -13.665 91.685 1.00 57.98 1154 LYS A N 1
ATOM 4413 C CA . LYS A 1 571 ? -32.052 -12.632 90.903 1.00 54.75 1154 LYS A CA 1
ATOM 4414 C C . LYS A 1 571 ? -32.411 -11.455 91.800 1.00 58.44 1154 LYS A C 1
ATOM 4415 O O . LYS A 1 571 ? -32.751 -11.634 92.971 1.00 60.07 1154 LYS A O 1
ATOM 4421 N N . GLY A 1 572 ? -32.325 -10.243 91.251 1.00 54.51 1155 GLY A N 1
ATOM 4422 C CA . GLY A 1 572 ? -32.623 -9.044 92.007 1.00 51.35 1155 GLY A CA 1
ATOM 4423 C C . GLY A 1 572 ? -31.523 -8.562 92.927 1.00 54.88 1155 GLY A C 1
ATOM 4424 O O . GLY A 1 572 ? -31.614 -7.435 93.432 1.00 53.44 1155 GLY A O 1
ATOM 4425 N N . ASP A 1 573 ? -30.490 -9.365 93.169 1.00 53.12 1156 ASP A N 1
ATOM 4426 C CA . ASP A 1 573 ? -29.395 -8.929 94.024 1.00 55.61 1156 ASP A CA 1
ATOM 4427 C C . ASP A 1 573 ? -28.634 -7.774 93.386 1.00 59.47 1156 ASP A C 1
ATOM 4428 O O . ASP A 1 573 ? -28.482 -7.695 92.162 1.00 56.62 1156 ASP A O 1
ATOM 4433 N N . ASP A 1 574 ? -28.146 -6.877 94.239 1.00 56.50 1157 ASP A N 1
ATOM 4434 C CA . ASP A 1 574 ? -27.259 -5.796 93.829 1.00 54.13 1157 ASP A CA 1
ATOM 4435 C C . ASP A 1 574 ? -25.861 -6.367 93.614 1.00 56.92 1157 ASP A C 1
ATOM 4436 O O . ASP A 1 574 ? -25.225 -6.849 94.558 1.00 55.17 1157 ASP A O 1
ATOM 4441 N N . ILE A 1 575 ? -25.374 -6.311 92.371 1.00 54.95 1158 ILE A N 1
ATOM 4442 C CA . ILE A 1 575 ? -24.092 -6.925 92.034 1.00 55.33 1158 ILE A CA 1
ATOM 4443 C C . ILE A 1 575 ? -23.111 -5.861 91.559 1.00 56.29 1158 ILE A C 1
ATOM 4444 O O . ILE A 1 575 ? -22.131 -6.172 90.869 1.00 53.58 1158 ILE A O 1
ATOM 4449 N N . SER A 1 576 ? -23.340 -4.605 91.976 1.00 50.34 1159 SER A N 1
ATOM 4450 C CA . SER A 1 576 ? -22.484 -3.501 91.548 1.00 49.95 1159 SER A CA 1
ATOM 4451 C C . SER A 1 576 ? -21.024 -3.743 91.906 1.00 47.45 1159 SER A C 1
ATOM 4452 O O . SER A 1 576 ? -20.126 -3.220 91.235 1.00 49.09 1159 SER A O 1
ATOM 4455 N N . LYS A 1 577 ? -20.762 -4.531 92.955 1.00 49.99 1160 LYS A N 1
ATOM 4456 C CA . LYS A 1 577 ? -19.389 -4.860 93.320 1.00 51.92 1160 LYS A CA 1
ATOM 4457 C C . LYS A 1 577 ? -18.679 -5.686 92.253 1.00 51.84 1160 LYS A C 1
ATOM 4458 O O . LYS A 1 577 ? -17.445 -5.761 92.264 1.00 51.18 1160 LYS A O 1
ATOM 4460 N N . LEU A 1 578 ? -19.422 -6.311 91.339 1.00 53.46 1161 LEU A N 1
ATOM 4461 C CA . LEU A 1 578 ? -18.834 -7.074 90.244 1.00 53.84 1161 LEU A CA 1
ATOM 4462 C C . LEU A 1 578 ? -18.726 -6.252 88.966 1.00 51.59 1161 LEU A C 1
ATOM 4463 O O . LEU A 1 578 ? -18.415 -6.805 87.905 1.00 52.40 1161 LEU A O 1
ATOM 4468 N N . PHE A 1 579 ? -18.983 -4.948 89.050 1.00 50.46 1162 PHE A N 1
ATOM 4469 C CA . PHE A 1 579 ? -18.863 -4.021 87.933 1.00 54.13 1162 PHE A CA 1
ATOM 4470 C C . PHE A 1 579 ? -18.026 -2.821 88.364 1.00 51.94 1162 PHE A C 1
ATOM 4471 O O . PHE A 1 579 ? -17.818 -2.584 89.559 1.00 52.11 1162 PHE A O 1
ATOM 4479 N N . THR A 1 580 ? -17.542 -2.068 87.374 1.00 50.54 1163 THR A N 1
ATOM 4480 C CA . THR A 1 580 ? -16.835 -0.820 87.622 1.00 48.88 1163 THR A CA 1
ATOM 4481 C C . THR A 1 580 ? -17.476 0.300 86.809 1.00 55.33 1163 THR A C 1
ATOM 4482 O O . THR A 1 580 ? -18.205 0.064 85.839 1.00 50.28 1163 THR A O 1
ATOM 4486 N N . MET A 1 581 ? -17.196 1.535 87.229 1.00 53.01 1164 MET A N 1
ATOM 4487 C CA . MET A 1 581 ? -17.738 2.742 86.616 1.00 50.59 1164 MET A CA 1
ATOM 4488 C C . MET A 1 581 ? -16.654 3.777 86.358 1.00 46.55 1164 MET A C 1
ATOM 4489 O O . MET A 1 581 ? -15.756 3.981 87.183 1.00 46.34 1164 MET A O 1
ATOM 4494 N N . THR A 1 582 ? -16.746 4.411 85.189 1.00 47.35 1165 THR A N 1
ATOM 4495 C CA . THR A 1 582 ? -15.975 5.598 84.853 1.00 52.01 1165 THR A CA 1
ATOM 4496 C C . THR A 1 582 ? -16.905 6.640 84.248 1.00 49.65 1165 THR A C 1
ATOM 4497 O O . THR A 1 582 ? -17.937 6.314 83.651 1.00 44.92 1165 THR A O 1
ATOM 4501 N N . PHE A 1 583 ? -16.527 7.904 84.431 1.00 49.97 1166 PHE A N 1
ATOM 4502 C CA . PHE A 1 583 ? -17.282 9.068 83.968 1.00 53.21 1166 PHE A CA 1
ATOM 4503 C C . PHE A 1 583 ? -16.256 9.999 83.334 1.00 53.55 1166 PHE A C 1
ATOM 4504 O O . PHE A 1 583 ? -15.677 10.853 84.009 1.00 55.53 1166 PHE A O 1
ATOM 4512 N N . ASP A 1 584 ? -16.001 9.795 82.048 1.00 54.04 1167 ASP A N 1
ATOM 4513 C CA . ASP A 1 584 ? -15.019 10.561 81.292 1.00 55.59 1167 ASP A CA 1
ATOM 4514 C C . ASP A 1 584 ? -15.743 11.257 80.154 1.00 52.57 1167 ASP A C 1
ATOM 4515 O O . ASP A 1 584 ? -16.443 10.604 79.372 1.00 47.34 1167 ASP A O 1
ATOM 4520 N N . LYS A 1 585 ? -15.594 12.580 80.081 1.00 47.87 1168 LYS A N 1
ATOM 4521 C CA . LYS A 1 585 ? -16.101 13.367 78.960 1.00 48.51 1168 LYS A CA 1
ATOM 4522 C C . LYS A 1 585 ? -17.620 13.248 78.832 1.00 50.03 1168 LYS A C 1
ATOM 4523 O O . LYS A 1 585 ? -18.166 13.203 77.728 1.00 47.26 1168 LYS A O 1
ATOM 4525 N N . GLY A 1 586 ? -18.313 13.210 79.969 1.00 48.43 1169 GLY A N 1
ATOM 4526 C CA . GLY A 1 586 ? -19.762 13.123 79.961 1.00 44.12 1169 GLY A CA 1
ATOM 4527 C C . GLY A 1 586 ? -20.322 11.752 79.648 1.00 47.65 1169 GLY A C 1
ATOM 4528 O O . GLY A 1 586 ? -21.546 11.612 79.521 1.00 43.43 1169 GLY A O 1
ATOM 4529 N N . VAL A 1 587 ? -19.471 10.738 79.523 1.00 45.63 1170 VAL A N 1
ATOM 4530 C CA . VAL A 1 587 ? -19.899 9.381 79.189 1.00 42.61 1170 VAL A CA 1
ATOM 4531 C C . VAL A 1 587 ? -19.699 8.495 80.413 1.00 43.12 1170 VAL A C 1
ATOM 4532 O O . VAL A 1 587 ? -18.567 8.293 80.867 1.00 42.74 1170 VAL A O 1
ATOM 4536 N N . VAL A 1 588 ? -20.797 7.967 80.946 1.00 48.61 1171 VAL A N 1
ATOM 4537 C CA . VAL A 1 588 ? -20.723 6.951 81.988 1.00 42.86 1171 VAL A CA 1
ATOM 4538 C C . VAL A 1 588 ? -20.479 5.603 81.318 1.00 43.04 1171 VAL A C 1
ATOM 4539 O O . VAL A 1 588 ? -21.194 5.229 80.383 1.00 45.15 1171 VAL A O 1
ATOM 4543 N N . LYS A 1 589 ? -19.435 4.901 81.750 1.00 42.98 1172 LYS A N 1
ATOM 4544 C CA . LYS A 1 589 ? -19.133 3.566 81.243 1.00 47.51 1172 LYS A CA 1
ATOM 4545 C C . LYS A 1 589 ? -19.150 2.591 82.407 1.00 48.92 1172 LYS A C 1
ATOM 4546 O O . LYS A 1 589 ? -18.359 2.725 83.346 1.00 49.72 1172 LYS A O 1
ATOM 4552 N N . ILE A 1 590 ? -20.044 1.609 82.336 1.00 44.17 1173 ILE A N 1
ATOM 4553 C CA . ILE A 1 590 ? -20.169 0.572 83.346 1.00 44.52 1173 ILE A CA 1
ATOM 4554 C C . ILE A 1 590 ? -19.712 -0.729 82.697 1.00 47.18 1173 ILE A C 1
ATOM 4555 O O . ILE A 1 590 ? -20.213 -1.106 81.632 1.00 42.24 1173 ILE A O 1
ATOM 4560 N N . THR A 1 591 ? -18.729 -1.384 83.313 1.00 46.85 1174 THR A N 1
ATOM 4561 C CA . THR A 1 591 ? -18.019 -2.505 82.716 1.00 49.40 1174 THR A CA 1
ATOM 4562 C C . THR A 1 591 ? -18.050 -3.707 83.646 1.00 48.15 1174 THR A C 1
ATOM 4563 O O . THR A 1 591 ? -17.858 -3.574 84.860 1.00 43.40 1174 THR A O 1
ATOM 4567 N N . ALA A 1 592 ? -18.296 -4.882 83.066 1.00 50.21 1175 ALA A N 1
ATOM 4568 C CA . ALA A 1 592 ? -18.296 -6.116 83.838 1.00 45.18 1175 ALA A CA 1
ATOM 4569 C C . ALA A 1 592 ? -16.869 -6.495 84.207 1.00 49.08 1175 ALA A C 1
ATOM 4570 O O . ALA A 1 592 ? -15.975 -6.495 83.354 1.00 47.92 1175 ALA A O 1
ATOM 4572 N N . SER A 1 593 ? -16.652 -6.794 85.485 1.00 49.53 1176 SER A N 1
ATOM 4573 C CA . SER A 1 593 ? -15.347 -7.247 85.932 1.00 47.49 1176 SER A CA 1
ATOM 4574 C C . SER A 1 593 ? -15.079 -8.654 85.407 1.00 50.69 1176 SER A C 1
ATOM 4575 O O . SER A 1 593 ? -15.994 -9.382 85.010 1.00 47.28 1176 SER A O 1
ATOM 4578 N N . GLN A 1 594 ? -13.803 -9.040 85.422 1.00 48.84 1177 GLN A N 1
ATOM 4579 C CA . GLN A 1 594 ? -13.443 -10.374 84.955 1.00 55.28 1177 GLN A CA 1
ATOM 4580 C C . GLN A 1 594 ? -14.127 -11.465 85.767 1.00 52.51 1177 GLN A C 1
ATOM 4581 O O . GLN A 1 594 ? -14.372 -12.557 85.245 1.00 54.30 1177 GLN A O 1
ATOM 4587 N N . ALA A 1 595 ? -14.452 -11.189 87.034 1.00 50.78 1178 ALA A N 1
ATOM 4588 C CA . ALA A 1 595 ? -15.083 -12.202 87.878 1.00 52.56 1178 ALA A CA 1
ATOM 4589 C C . ALA A 1 595 ? -16.531 -12.448 87.476 1.00 53.91 1178 ALA A C 1
ATOM 4590 O O . ALA A 1 595 ? -17.029 -13.573 87.614 1.00 53.85 1178 ALA A O 1
ATOM 4592 N N . PHE A 1 596 ? -17.223 -11.413 86.990 1.00 51.63 1179 PHE A N 1
ATOM 4593 C CA . PHE A 1 596 ? -18.571 -11.599 86.461 1.00 51.31 1179 PHE A CA 1
ATOM 4594 C C . PHE A 1 596 ? -18.533 -12.300 85.110 1.00 51.71 1179 PHE A C 1
ATOM 4595 O O . PHE A 1 596 ? -19.378 -13.159 84.822 1.00 49.69 1179 PHE A O 1
ATOM 4603 N N . LEU A 1 597 ? -17.568 -11.932 84.261 1.00 49.41 1180 LEU A N 1
ATOM 4604 C CA . LEU A 1 597 ? -17.373 -12.657 83.011 1.00 52.89 1180 LEU A CA 1
ATOM 4605 C C . LEU A 1 597 ? -17.020 -14.118 83.277 1.00 51.60 1180 LEU A C 1
ATOM 4606 O O . LEU A 1 597 ? -17.578 -15.024 82.645 1.00 48.28 1180 LEU A O 1
ATOM 4611 N N . ASP A 1 598 ? -16.086 -14.362 84.205 1.00 54.38 1181 ASP A N 1
ATOM 4612 C CA . ASP A 1 598 ? -15.748 -15.733 84.578 1.00 54.43 1181 ASP A CA 1
ATOM 4613 C C . ASP A 1 598 ? -16.993 -16.488 85.018 1.00 54.04 1181 ASP A C 1
ATOM 4614 O O . ASP A 1 598 ? -17.163 -17.664 84.686 1.00 49.46 1181 ASP A O 1
ATOM 4619 N N . ALA A 1 599 ? -17.885 -15.816 85.751 1.00 47.86 1182 ALA A N 1
ATOM 4620 C CA . ALA A 1 599 ? -19.134 -16.445 86.163 1.00 49.74 1182 ALA A CA 1
ATOM 4621 C C . ALA A 1 599 ? -20.013 -16.785 84.968 1.00 54.89 1182 ALA A C 1
ATOM 4622 O O . ALA A 1 599 ? -20.588 -17.876 84.906 1.00 48.05 1182 ALA A O 1
ATOM 4624 N N . MET A 1 600 ? -20.137 -15.870 84.006 1.00 49.47 1183 MET A N 1
ATOM 4625 C CA . MET A 1 600 ? -21.065 -16.145 82.916 1.00 50.03 1183 MET A CA 1
ATOM 4626 C C . MET A 1 600 ? -20.572 -17.246 81.983 1.00 44.42 1183 MET A C 1
ATOM 4627 O O . MET A 1 600 ? -21.368 -17.767 81.192 1.00 48.24 1183 MET A O 1
ATOM 4632 N N . ASN A 1 601 ? -19.300 -17.629 82.070 1.00 45.01 1184 ASN A N 1
ATOM 4633 C CA . ASN A 1 601 ? -18.757 -18.690 81.233 1.00 49.42 1184 ASN A CA 1
ATOM 4634 C C . ASN A 1 601 ? -18.622 -20.017 81.970 1.00 53.64 1184 ASN A C 1
ATOM 4635 O O . ASN A 1 601 ? -18.101 -20.972 81.390 1.00 52.16 1184 ASN A O 1
ATOM 4640 N N . LEU A 1 602 ? -19.073 -20.102 83.225 1.00 50.62 1185 LEU A N 1
ATOM 4641 C CA . LEU A 1 602 ? -19.000 -21.345 83.988 1.00 55.77 1185 LEU A CA 1
ATOM 4642 C C . LEU A 1 602 ? -20.060 -22.333 83.516 1.00 50.69 1185 LEU A C 1
ATOM 4643 O O . LEU A 1 602 ? -21.233 -21.972 83.376 1.00 46.87 1185 LEU A O 1
ATOM 4648 N N . LYS A 1 603 ? -19.649 -23.590 83.297 1.00 57.43 1186 LYS A N 1
ATOM 4649 C CA . LYS A 1 603 ? -20.596 -24.617 82.860 1.00 54.34 1186 LYS A CA 1
ATOM 4650 C C . LYS A 1 603 ? -21.797 -24.707 83.796 1.00 51.46 1186 LYS A C 1
ATOM 4651 O O . LYS A 1 603 ? -22.934 -24.894 83.343 1.00 51.73 1186 LYS A O 1
ATOM 4657 N N . GLU A 1 604 ? -21.565 -24.541 85.105 1.00 55.71 1187 GLU A N 1
ATOM 4658 C CA . GLU A 1 604 ? -22.636 -24.668 86.091 1.00 53.77 1187 GLU A CA 1
ATOM 4659 C C . GLU A 1 604 ? -23.777 -23.692 85.834 1.00 54.08 1187 GLU A C 1
ATOM 4660 O O . GLU A 1 604 ? -24.930 -23.983 86.173 1.00 52.31 1187 GLU A O 1
ATOM 4666 N N . ASN A 1 605 ? -23.482 -22.532 85.251 1.00 56.27 1188 ASN A N 1
ATOM 4667 C CA . ASN A 1 605 ? -24.489 -21.506 85.015 1.00 53.07 1188 ASN A CA 1
ATOM 4668 C C . ASN A 1 605 ? -25.186 -21.640 83.670 1.00 55.20 1188 ASN A C 1
ATOM 4669 O O . ASN A 1 605 ? -26.059 -20.820 83.363 1.00 49.36 1188 ASN A O 1
ATOM 4674 N N . LYS A 1 606 ? -24.847 -22.656 82.874 1.00 53.60 1189 LYS A N 1
ATOM 4675 C CA . LYS A 1 606 ? -25.342 -22.738 81.505 1.00 51.11 1189 LYS A CA 1
ATOM 4676 C C . LYS A 1 606 ? -26.793 -23.190 81.409 1.00 53.35 1189 LYS A C 1
ATOM 4677 O O . LYS A 1 606 ? -27.333 -23.221 80.299 1.00 50.32 1189 LYS A O 1
ATOM 4683 N N . ASN A 1 607 ? -27.436 -23.541 82.529 1.00 53.73 1190 ASN A N 1
ATOM 4684 C CA . ASN A 1 607 ? -28.807 -24.044 82.479 1.00 48.79 1190 ASN A CA 1
ATOM 4685 C C . ASN A 1 607 ? -29.836 -22.963 82.195 1.00 53.60 1190 ASN A C 1
ATOM 4686 O O . ASN A 1 607 ? -30.955 -23.284 81.772 1.00 52.73 1190 ASN A O 1
ATOM 4691 N N . VAL A 1 608 ? -29.503 -21.699 82.444 1.00 48.38 1191 VAL A N 1
ATOM 4692 C CA . VAL A 1 608 ? -30.469 -20.613 82.387 1.00 51.28 1191 VAL A CA 1
ATOM 4693 C C . VAL A 1 608 ? -29.892 -19.464 81.571 1.00 48.34 1191 VAL A C 1
ATOM 4694 O O . VAL A 1 608 ? -28.673 -19.322 81.431 1.00 47.16 1191 VAL A O 1
ATOM 4698 N N . ALA A 1 609 ? -30.787 -18.659 81.005 1.00 43.06 1192 ALA A N 1
ATOM 4699 C CA . ALA A 1 609 ? -30.377 -17.429 80.340 1.00 49.69 1192 ALA A CA 1
ATOM 4700 C C . ALA A 1 609 ? -29.949 -16.381 81.373 1.00 50.21 1192 ALA A C 1
ATOM 4701 O O . ALA A 1 609 ? -30.351 -16.415 82.539 1.00 51.36 1192 ALA A O 1
ATOM 4703 N N . HIS A 1 610 ? -29.113 -15.442 80.935 1.00 46.52 1193 HIS A N 1
ATOM 4704 C CA . HIS A 1 610 ? -28.497 -14.485 81.844 1.00 45.64 1193 HIS A CA 1
ATOM 4705 C C . HIS A 1 610 ? -28.522 -13.089 81.251 1.00 47.34 1193 HIS A C 1
ATOM 4706 O O . HIS A 1 610 ? -28.243 -12.906 80.063 1.00 45.38 1193 HIS A O 1
ATOM 4713 N N . SER A 1 611 ? -28.855 -12.109 82.086 1.00 45.69 1194 SER A N 1
ATOM 4714 C CA . SER A 1 611 ? -28.761 -10.703 81.707 1.00 43.99 1194 SER A CA 1
ATOM 4715 C C . SER A 1 611 ? -28.609 -9.888 82.987 1.00 44.55 1194 SER A C 1
ATOM 4716 O O . SER A 1 611 ? -28.596 -10.433 84.094 1.00 45.14 1194 SER A O 1
ATOM 4719 N N . TRP A 1 612 ? -28.465 -8.576 82.836 1.00 45.86 1195 TRP A N 1
ATOM 4720 C CA . TRP A 1 612 ? -28.397 -7.733 84.020 1.00 43.49 1195 TRP A CA 1
ATOM 4721 C C . TRP A 1 612 ? -29.084 -6.414 83.726 1.00 45.73 1195 TRP A C 1
ATOM 4722 O O . TRP A 1 612 ? -29.261 -6.025 82.569 1.00 43.63 1195 TRP A O 1
ATOM 4733 N N . LYS A 1 613 ? -29.497 -5.742 84.795 1.00 45.10 1196 LYS A N 1
ATOM 4734 C CA . LYS A 1 613 ? -30.105 -4.423 84.717 1.00 47.85 1196 LYS A CA 1
ATOM 4735 C C . LYS A 1 613 ? -29.173 -3.412 85.364 1.00 48.70 1196 LYS A C 1
ATOM 4736 O O . LYS A 1 613 ? -28.540 -3.703 86.381 1.00 51.97 1196 LYS A O 1
ATOM 4742 N N . ALA A 1 614 ? -29.069 -2.234 84.760 1.00 47.07 1197 ALA A N 1
ATOM 4743 C CA . ALA A 1 614 ? -28.272 -1.154 85.317 1.00 48.92 1197 ALA A CA 1
ATOM 4744 C C . ALA A 1 614 ? -29.146 0.077 85.487 1.00 48.10 1197 ALA A C 1
ATOM 4745 O O . ALA A 1 614 ? -30.129 0.269 84.764 1.00 47.13 1197 ALA A O 1
ATOM 4747 N N . PHE A 1 615 ? -28.786 0.894 86.473 1.00 47.39 1198 PHE A N 1
ATOM 4748 C CA . PHE A 1 615 ? -29.498 2.120 86.795 1.00 50.94 1198 PHE A CA 1
ATOM 4749 C C . PHE A 1 615 ? -28.476 3.232 86.932 1.00 45.37 1198 PHE A C 1
ATOM 4750 O O . PHE A 1 615 ? -27.458 3.062 87.611 1.00 46.39 1198 PHE A O 1
ATOM 4758 N N . ILE A 1 616 ? -28.734 4.349 86.259 1.00 46.03 1199 ILE A N 1
ATOM 4759 C CA . ILE A 1 616 ? -27.865 5.516 86.287 1.00 49.58 1199 ILE A CA 1
ATOM 4760 C C . ILE A 1 616 ? -28.696 6.682 86.805 1.00 47.36 1199 ILE A C 1
ATOM 4761 O O . ILE A 1 616 ? -29.693 7.067 86.178 1.00 47.41 1199 ILE A O 1
ATOM 4766 N N . GLY A 1 617 ? -28.305 7.219 87.960 1.00 51.61 1200 GLY A N 1
ATOM 4767 C CA . GLY A 1 617 ? -29.059 8.303 88.575 1.00 50.59 1200 GLY A CA 1
ATOM 4768 C C . GLY A 1 617 ? -28.687 9.647 87.973 1.00 48.99 1200 GLY A C 1
ATOM 4769 O O . GLY A 1 617 ? -27.516 9.948 87.745 1.00 47.88 1200 GLY A O 1
ATOM 4770 N N . VAL A 1 618 ? -29.707 10.464 87.730 1.00 49.56 1201 VAL A N 1
ATOM 4771 C CA . VAL A 1 618 ? -29.523 11.734 87.038 1.00 52.01 1201 VAL A CA 1
ATOM 4772 C C . VAL A 1 618 ? -30.513 12.755 87.594 1.00 54.78 1201 VAL A C 1
ATOM 4773 O O . VAL A 1 618 ? -31.657 12.417 87.916 1.00 52.52 1201 VAL A O 1
ATOM 4777 N N . GLU A 1 619 ? -30.055 14.006 87.724 1.00 53.91 1202 GLU A N 1
ATOM 4778 C CA . GLU A 1 619 ? -30.900 15.144 88.074 1.00 55.24 1202 GLU A CA 1
ATOM 4779 C C . GLU A 1 619 ? -31.055 16.049 86.858 1.00 55.69 1202 GLU A C 1
ATOM 4780 O O . GLU A 1 619 ? -30.056 16.514 86.298 1.00 52.73 1202 GLU A O 1
ATOM 4786 N N . ARG A 1 620 ? -32.299 16.308 86.462 1.00 50.30 1203 ARG A N 1
ATOM 4787 C CA . ARG A 1 620 ? -32.548 17.190 85.332 1.00 53.41 1203 ARG A CA 1
ATOM 4788 C C . ARG A 1 620 ? -32.189 18.632 85.701 1.00 57.63 1203 ARG A C 1
ATOM 4789 O O . ARG A 1 620 ? -32.539 19.118 86.783 1.00 57.28 1203 ARG A O 1
ATOM 4797 N N . ILE A 1 621 ? -31.509 19.326 84.787 1.00 58.43 1204 ILE A N 1
ATOM 4798 C CA . ILE A 1 621 ? -30.956 20.652 85.054 1.00 57.04 1204 ILE A CA 1
ATOM 4799 C C . ILE A 1 621 ? -31.627 21.739 84.218 1.00 57.92 1204 ILE A C 1
ATOM 4800 O O . ILE A 1 621 ? -31.853 22.847 84.709 1.00 63.47 1204 ILE A O 1
ATOM 4805 N N . ALA A 1 622 ? -31.928 21.465 82.953 1.00 58.07 1205 ALA A N 1
ATOM 4806 C CA . ALA A 1 622 ? -32.509 22.471 82.074 1.00 56.85 1205 ALA A CA 1
ATOM 4807 C C . ALA A 1 622 ? -33.798 21.951 81.454 1.00 59.81 1205 ALA A C 1
ATOM 4808 O O . ALA A 1 622 ? -34.121 20.761 81.520 1.00 62.71 1205 ALA A O 1
ATOM 4810 N N . ALA A 1 623 ? -34.532 22.864 80.836 1.00 53.30 1206 ALA A N 1
ATOM 4811 C CA . ALA A 1 623 ? -35.796 22.542 80.196 1.00 63.92 1206 ALA A CA 1
ATOM 4812 C C . ALA A 1 623 ? -35.578 22.117 78.745 1.00 60.21 1206 ALA A C 1
ATOM 4813 O O . ALA A 1 623 ? -34.507 22.307 78.165 1.00 60.33 1206 ALA A O 1
ATOM 4815 N N . GLY A 1 624 ? -36.623 21.545 78.157 1.00 60.06 1207 GLY A N 1
ATOM 4816 C CA . GLY A 1 624 ? -36.602 21.089 76.780 1.00 61.71 1207 GLY A CA 1
ATOM 4817 C C . GLY A 1 624 ? -36.586 19.570 76.692 1.00 64.90 1207 GLY A C 1
ATOM 4818 O O . GLY A 1 624 ? -36.597 18.855 77.694 1.00 61.30 1207 GLY A O 1
ATOM 4819 N N . ASP A 1 625 ? -36.563 19.089 75.452 1.00 59.18 1208 ASP A N 1
ATOM 4820 C CA . ASP A 1 625 ? -36.561 17.655 75.201 1.00 63.49 1208 ASP A CA 1
ATOM 4821 C C . ASP A 1 625 ? -35.158 17.087 75.382 1.00 62.86 1208 ASP A C 1
ATOM 4822 O O . ASP A 1 625 ? -34.167 17.697 74.971 1.00 60.86 1208 ASP A O 1
ATOM 4827 N N . VAL A 1 626 ? -35.074 15.918 76.015 1.00 53.65 1209 VAL A N 1
ATOM 4828 C CA . VAL A 1 626 ? -33.793 15.312 76.364 1.00 54.89 1209 VAL A CA 1
ATOM 4829 C C . VAL A 1 626 ? -33.791 13.874 75.866 1.00 56.02 1209 VAL A C 1
ATOM 4830 O O . VAL A 1 626 ? -34.674 13.082 76.225 1.00 56.43 1209 VAL A O 1
ATOM 4834 N N . TYR A 1 627 ? -32.810 13.539 75.039 1.00 51.72 1210 TYR A N 1
ATOM 4835 C CA . TYR A 1 627 ? -32.709 12.205 74.473 1.00 44.72 1210 TYR A CA 1
ATOM 4836 C C . TYR A 1 627 ? -31.613 11.424 75.176 1.00 51.13 1210 TYR A C 1
ATOM 4837 O O . TYR A 1 627 ? -30.641 11.994 75.685 1.00 46.41 1210 TYR A O 1
ATOM 4846 N N . ASN A 1 628 ? -31.802 10.103 75.223 1.00 42.83 1211 ASN A N 1
ATOM 4847 C CA . ASN A 1 628 ? -30.802 9.199 75.759 1.00 44.45 1211 ASN A CA 1
ATOM 4848 C C . ASN A 1 628 ? -30.813 7.908 74.958 1.00 45.03 1211 ASN A C 1
ATOM 4849 O O . ASN A 1 628 ? -31.885 7.372 74.659 1.00 39.10 1211 ASN A O 1
ATOM 4854 N N . THR A 1 629 ? -29.616 7.427 74.637 1.00 43.06 1212 THR A N 1
ATOM 4855 C CA . THR A 1 629 ? -29.373 6.159 73.975 1.00 42.36 1212 THR A CA 1
ATOM 4856 C C . THR A 1 629 ? -28.140 5.545 74.614 1.00 43.74 1212 THR A C 1
ATOM 4857 O O . THR A 1 629 ? -27.182 6.258 74.926 1.00 44.46 1212 THR A O 1
ATOM 4861 N N . ILE A 1 630 ? -28.163 4.227 74.804 1.00 40.31 1213 ILE A N 1
ATOM 4862 C CA . ILE A 1 630 ? -27.037 3.491 75.371 1.00 41.80 1213 ILE A CA 1
ATOM 4863 C C . ILE A 1 630 ? -26.438 2.593 74.297 1.00 38.78 1213 ILE A C 1
ATOM 4864 O O . ILE A 1 630 ? -27.165 2.002 73.493 1.00 43.49 1213 ILE A O 1
ATOM 4869 N N . GLU A 1 631 ? -25.108 2.515 74.271 1.00 44.71 1214 GLU A N 1
ATOM 4870 C CA . GLU A 1 631 ? -24.390 1.559 73.438 1.00 42.46 1214 GLU A CA 1
ATOM 4871 C C . GLU A 1 631 ? -23.882 0.425 74.315 1.00 43.92 1214 GLU A C 1
ATOM 4872 O O . GLU A 1 631 ? -23.057 0.646 75.211 1.00 43.31 1214 GLU A O 1
ATOM 4878 N N . GLU A 1 632 ? -24.361 -0.784 74.048 1.00 38.41 1215 GLU A N 1
ATOM 4879 C CA . GLU A 1 632 ? -23.931 -1.969 74.771 1.00 41.39 1215 GLU A CA 1
ATOM 4880 C C . GLU A 1 632 ? -22.850 -2.677 73.968 1.00 38.33 1215 GLU A C 1
ATOM 4881 O O . GLU A 1 632 ? -23.020 -2.929 72.769 1.00 37.62 1215 GLU A O 1
ATOM 4887 N N . SER A 1 633 ? -21.728 -2.941 74.616 1.00 39.04 1216 SER A N 1
ATOM 4888 C CA . SER A 1 633 ? -20.616 -3.650 74.007 1.00 40.56 1216 SER A CA 1
ATOM 4889 C C . SER A 1 633 ? -20.601 -5.074 74.555 1.00 43.10 1216 SER A C 1
ATOM 4890 O O . SER A 1 633 ? -20.598 -5.275 75.774 1.00 38.92 1216 SER A O 1
ATOM 4893 N N . PHE A 1 634 ? -20.626 -6.056 73.655 1.00 38.32 1217 PHE A N 1
ATOM 4894 C CA . PHE A 1 634 ? -20.522 -7.471 74.008 1.00 39.34 1217 PHE A CA 1
ATOM 4895 C C . PHE A 1 634 ? -19.445 -8.070 73.120 1.00 39.19 1217 PHE A C 1
ATOM 4896 O O . PHE A 1 634 ? -19.562 -8.028 71.890 1.00 44.34 1217 PHE A O 1
ATOM 4904 N N . ASN A 1 635 ? -18.391 -8.598 73.738 1.00 39.33 1218 ASN A N 1
ATOM 4905 C CA . ASN A 1 635 ? -17.203 -9.047 73.018 1.00 40.19 1218 ASN A CA 1
ATOM 4906 C C . ASN A 1 635 ? -16.715 -7.953 72.062 1.00 43.13 1218 ASN A C 1
ATOM 4907 O O . ASN A 1 635 ? -16.398 -8.204 70.894 1.00 44.09 1218 ASN A O 1
ATOM 4912 N N . ASN A 1 636 ? -16.679 -6.714 72.569 1.00 45.86 1219 ASN A N 1
ATOM 4913 C CA . ASN A 1 636 ? -16.195 -5.534 71.849 1.00 47.49 1219 ASN A CA 1
ATOM 4914 C C . ASN A 1 636 ? -17.026 -5.206 70.613 1.00 48.23 1219 ASN A C 1
ATOM 4915 O O . ASN A 1 636 ? -16.549 -4.506 69.714 1.00 49.54 1219 ASN A O 1
ATOM 4920 N N . GLU A 1 637 ? -18.268 -5.678 70.554 1.00 45.17 1220 GLU A N 1
ATOM 4921 C CA . GLU A 1 637 ? -19.179 -5.390 69.452 1.00 42.18 1220 GLU A CA 1
ATOM 4922 C C . GLU A 1 637 ? -20.307 -4.522 69.985 1.00 44.97 1220 GLU A C 1
ATOM 4923 O O . GLU A 1 637 ? -21.013 -4.926 70.913 1.00 42.28 1220 GLU A O 1
ATOM 4929 N N . LYS A 1 638 ? -20.472 -3.334 69.406 1.00 43.24 1221 LYS A N 1
ATOM 4930 C CA . LYS A 1 638 ? -21.410 -2.339 69.911 1.00 45.85 1221 LYS A CA 1
ATOM 4931 C C . LYS A 1 638 ? -22.735 -2.430 69.172 1.00 44.26 1221 LYS A C 1
ATOM 4932 O O . LYS A 1 638 ? -22.758 -2.553 67.943 1.00 49.99 1221 LYS A O 1
ATOM 4938 N N . ILE A 1 639 ? -23.838 -2.380 69.923 1.00 40.15 1222 ILE A N 1
ATOM 4939 C CA . ILE A 1 639 ? -25.138 -2.085 69.343 1.00 43.64 1222 ILE A CA 1
ATOM 4940 C C . ILE A 1 639 ? -25.826 -1.121 70.303 1.00 48.01 1222 ILE A C 1
ATOM 4941 O O . ILE A 1 639 ? -25.450 -0.996 71.470 1.00 46.67 1222 ILE A O 1
ATOM 4946 N N . LYS A 1 640 ? -26.830 -0.415 69.797 1.00 43.09 1223 LYS A N 1
ATOM 4947 C CA . LYS A 1 640 ? -27.471 0.638 70.564 1.00 45.03 1223 LYS A CA 1
ATOM 4948 C C . LYS A 1 640 ? -28.896 0.251 70.934 1.00 47.14 1223 LYS A C 1
ATOM 4949 O O . LYS A 1 640 ? -29.567 -0.494 70.213 1.00 38.31 1223 LYS A O 1
ATOM 4955 N N . THR A 1 641 ? -29.340 0.772 72.078 1.00 47.57 1224 THR A N 1
ATOM 4956 C CA . THR A 1 641 ? -30.692 0.569 72.569 1.00 44.02 1224 THR A CA 1
ATOM 4957 C C . THR A 1 641 ? -31.657 1.467 71.807 1.00 45.31 1224 THR A C 1
ATOM 4958 O O . THR A 1 641 ? -31.262 2.292 70.980 1.00 48.31 1224 THR A O 1
ATOM 4962 N N . ASN A 1 642 ? -32.942 1.309 72.099 1.00 43.71 1225 ASN A N 1
ATOM 4963 C CA . ASN A 1 642 ? -33.920 2.314 71.724 1.00 46.59 1225 ASN A CA 1
ATOM 4964 C C . ASN A 1 642 ? -33.533 3.677 72.301 1.00 43.14 1225 ASN A C 1
ATOM 4965 O O . ASN A 1 642 ? -32.803 3.777 73.294 1.00 42.39 1225 ASN A O 1
ATOM 4970 N N . THR A 1 643 ? -34.047 4.735 71.678 1.00 45.56 1226 THR A N 1
ATOM 4971 C CA . THR A 1 643 ? -33.855 6.099 72.166 1.00 44.22 1226 THR A CA 1
ATOM 4972 C C . THR A 1 643 ? -35.070 6.528 72.979 1.00 43.68 1226 THR A C 1
ATOM 4973 O O . THR A 1 643 ? -36.192 6.542 72.461 1.00 46.85 1226 THR A O 1
ATOM 4977 N N . VAL A 1 644 ? -34.841 6.904 74.237 1.00 47.97 1227 VAL A N 1
ATOM 4978 C CA . VAL A 1 644 ? -35.912 7.432 75.078 1.00 48.91 1227 VAL A CA 1
ATOM 4979 C C . VAL A 1 644 ? -35.896 8.953 75.005 1.00 50.54 1227 VAL A C 1
ATOM 4980 O O . VAL A 1 644 ? -34.914 9.553 74.557 1.00 47.82 1227 VAL A O 1
ATOM 4984 N N . VAL A 1 645 ? -36.976 9.583 75.460 1.00 52.60 1228 VAL A N 1
ATOM 4985 C CA . VAL A 1 645 ? -37.052 11.040 75.526 1.00 55.70 1228 VAL A CA 1
ATOM 4986 C C . VAL A 1 645 ? -37.889 11.438 76.737 1.00 59.33 1228 VAL A C 1
ATOM 4987 O O . VAL A 1 645 ? -38.837 10.742 77.113 1.00 59.18 1228 VAL A O 1
ATOM 4991 N N . THR A 1 646 ? -37.510 12.554 77.360 1.00 55.82 1229 THR A N 1
ATOM 4992 C CA . THR A 1 646 ? -38.283 13.176 78.427 1.00 61.20 1229 THR A CA 1
ATOM 4993 C C . THR A 1 646 ? -38.410 14.669 78.140 1.00 61.64 1229 THR A C 1
ATOM 4994 O O . THR A 1 646 ? -37.641 15.238 77.360 1.00 63.75 1229 THR A O 1
ATOM 4998 N N . HIS A 1 647 ? -39.401 15.302 78.769 1.00 64.13 1230 HIS A N 1
ATOM 4999 C CA . HIS A 1 647 ? -39.730 16.699 78.506 1.00 61.19 1230 HIS A CA 1
ATOM 5000 C C . HIS A 1 647 ? -39.723 17.493 79.803 1.00 65.11 1230 HIS A C 1
ATOM 5001 O O . HIS A 1 647 ? -40.326 17.072 80.794 1.00 66.46 1230 HIS A O 1
ATOM 5008 N N . THR A 1 648 ? -39.059 18.648 79.787 1.00 62.09 1231 THR A N 1
ATOM 5009 C CA . THR A 1 648 ? -39.018 19.559 80.924 1.00 63.41 1231 THR A CA 1
ATOM 5010 C C . THR A 1 648 ? -39.481 20.931 80.443 1.00 67.25 1231 THR A C 1
ATOM 5011 O O . THR A 1 648 ? -38.931 21.456 79.458 1.00 60.85 1231 THR A O 1
ATOM 5015 N N . PRO A 1 649 ? -40.489 21.546 81.089 1.00 72.80 1232 PRO A N 1
ATOM 5016 C CA . PRO A 1 649 ? -41.022 22.819 80.579 1.00 70.82 1232 PRO A CA 1
ATOM 5017 C C . PRO A 1 649 ? -40.336 24.060 81.137 1.00 74.57 1232 PRO A C 1
ATOM 5018 O O . PRO A 1 649 ? -39.342 23.962 81.861 1.00 72.25 1232 PRO A O 1
ATOM 5022 N N . GLU A 1 650 ? -40.884 25.235 80.785 1.00 77.34 1233 GLU A N 1
ATOM 5023 C CA . GLU A 1 650 ? -40.536 26.574 81.287 1.00 76.41 1233 GLU A CA 1
ATOM 5024 C C . GLU A 1 650 ? -39.324 27.190 80.600 1.00 75.28 1233 GLU A C 1
ATOM 5025 O O . GLU A 1 650 ? -38.743 28.146 81.128 1.00 75.46 1233 GLU A O 1
ATOM 5031 N N . VAL B 1 2 ? -29.144 45.758 90.419 1.00 76.64 585 VAL B N 1
ATOM 5032 C CA . VAL B 1 2 ? -28.946 46.001 88.991 1.00 76.33 585 VAL B CA 1
ATOM 5033 C C . VAL B 1 2 ? -30.187 45.622 88.181 1.00 72.28 585 VAL B C 1
ATOM 5034 O O . VAL B 1 2 ? -31.246 45.339 88.746 1.00 73.60 585 VAL B O 1
ATOM 5036 N N . LEU B 1 3 ? -30.045 45.608 86.854 1.00 70.35 586 LEU B N 1
ATOM 5037 C CA . LEU B 1 3 ? -31.170 45.368 85.960 1.00 66.69 586 LEU B CA 1
ATOM 5038 C C . LEU B 1 3 ? -31.194 43.956 85.380 1.00 66.94 586 LEU B C 1
ATOM 5039 O O . LEU B 1 3 ? -32.232 43.540 84.848 1.00 66.17 586 LEU B O 1
ATOM 5044 N N . VAL B 1 4 ? -30.084 43.227 85.478 1.00 64.53 587 VAL B N 1
ATOM 5045 C CA . VAL B 1 4 ? -29.914 41.837 85.037 1.00 61.49 587 VAL B CA 1
ATOM 5046 C C . VAL B 1 4 ? -30.345 41.686 83.574 1.00 53.83 587 VAL B C 1
ATOM 5047 O O . VAL B 1 4 ? -31.333 40.995 83.277 1.00 50.75 587 VAL B O 1
ATOM 5051 N N . PRO B 1 5 ? -29.657 42.314 82.620 1.00 50.34 588 PRO B N 1
ATOM 5052 C CA . PRO B 1 5 ? -29.955 42.025 81.213 1.00 45.39 588 PRO B CA 1
ATOM 5053 C C . PRO B 1 5 ? -29.488 40.624 80.848 1.00 45.93 588 PRO B C 1
ATOM 5054 O O . PRO B 1 5 ? -28.538 40.093 81.427 1.00 45.62 588 PRO B O 1
ATOM 5058 N N . ASN B 1 6 ? -30.175 40.026 79.880 1.00 41.18 589 ASN B N 1
ATOM 5059 C CA . ASN B 1 6 ? -29.992 38.624 79.545 1.00 44.44 589 ASN B CA 1
ATOM 5060 C C . ASN B 1 6 ? -29.565 38.490 78.089 1.00 45.08 589 ASN B C 1
ATOM 5061 O O . ASN B 1 6 ? -29.930 39.309 77.238 1.00 43.34 589 ASN B O 1
ATOM 5066 N N . LYS B 1 7 ? -28.782 37.449 77.805 1.00 39.46 590 LYS B N 1
ATOM 5067 C CA . LYS B 1 7 ? -28.254 37.220 76.468 1.00 34.50 590 LYS B CA 1
ATOM 5068 C C . LYS B 1 7 ? -28.388 35.739 76.151 1.00 43.07 590 LYS B C 1
ATOM 5069 O O . LYS B 1 7 ? -28.009 34.887 76.968 1.00 37.34 590 LYS B O 1
ATOM 5074 N N . GLU B 1 8 ? -28.968 35.434 74.993 1.00 40.14 591 GLU B N 1
ATOM 5075 C CA . GLU B 1 8 ? -29.075 34.051 74.549 1.00 44.14 591 GLU B CA 1
ATOM 5076 C C . GLU B 1 8 ? -28.665 33.931 73.094 1.00 42.07 591 GLU B C 1
ATOM 5077 O O . GLU B 1 8 ? -28.658 34.906 72.343 1.00 37.16 591 GLU B O 1
ATOM 5083 N N . VAL B 1 9 ? -28.324 32.705 72.713 1.00 36.58 592 VAL B N 1
ATOM 5084 C CA . VAL B 1 9 ? -28.035 32.339 71.336 1.00 38.44 592 VAL B CA 1
ATOM 5085 C C . VAL B 1 9 ? -28.994 31.210 70.970 1.00 34.61 592 VAL B C 1
ATOM 5086 O O . VAL B 1 9 ? -29.328 30.378 71.817 1.00 35.81 592 VAL B O 1
ATOM 5090 N N . THR B 1 10 ? -29.525 31.247 69.752 1.00 35.71 593 THR B N 1
ATOM 5091 C CA . THR B 1 10 ? -30.680 30.429 69.427 1.00 36.20 593 THR B CA 1
ATOM 5092 C C . THR B 1 10 ? -30.679 30.102 67.938 1.00 40.70 593 THR B C 1
ATOM 5093 O O . THR B 1 10 ? -30.189 30.875 67.107 1.00 37.14 593 THR B O 1
ATOM 5097 N N . ASP B 1 11 ? -31.211 28.928 67.616 1.00 38.04 594 ASP B N 1
ATOM 5098 C CA . ASP B 1 11 ? -31.551 28.575 66.241 1.00 39.95 594 ASP B CA 1
ATOM 5099 C C . ASP B 1 11 ? -32.923 29.082 65.827 1.00 39.13 594 ASP B C 1
ATOM 5100 O O . ASP B 1 11 ? -33.355 28.800 64.703 1.00 38.98 594 ASP B O 1
ATOM 5105 N N . GLY B 1 12 ? -33.626 29.790 66.715 1.00 41.23 595 GLY B N 1
ATOM 5106 C CA . GLY B 1 12 ? -34.968 30.277 66.455 1.00 36.10 595 GLY B CA 1
ATOM 5107 C C . GLY B 1 12 ? -36.051 29.512 67.184 1.00 49.61 595 GLY B C 1
ATOM 5108 O O . GLY B 1 12 ? -37.214 29.939 67.155 1.00 52.61 595 GLY B O 1
ATOM 5109 N N . GLN B 1 13 ? -35.709 28.396 67.835 1.00 42.96 596 GLN B N 1
ATOM 5110 C CA . GLN B 1 13 ? -36.672 27.586 68.574 1.00 40.82 596 GLN B CA 1
ATOM 5111 C C . GLN B 1 13 ? -36.182 27.213 69.972 1.00 40.20 596 GLN B C 1
ATOM 5112 O O . GLN B 1 13 ? -37.002 27.036 70.880 1.00 42.98 596 GLN B O 1
ATOM 5118 N N . LYS B 1 14 ? -34.868 27.061 70.160 1.00 36.28 597 LYS B N 1
ATOM 5119 C CA . LYS B 1 14 ? -34.323 26.559 71.417 1.00 37.39 597 LYS B CA 1
ATOM 5120 C C . LYS B 1 14 ? -33.037 27.289 71.783 1.00 36.84 597 LYS B C 1
ATOM 5121 O O . LYS B 1 14 ? -32.403 27.946 70.950 1.00 40.47 597 LYS B O 1
ATOM 5127 N N . ASN B 1 15 ? -32.650 27.147 73.049 1.00 37.90 598 ASN B N 1
ATOM 5128 C CA . ASN B 1 15 ? -31.378 27.676 73.533 1.00 37.27 598 ASN B CA 1
ATOM 5129 C C . ASN B 1 15 ? -30.237 26.802 73.022 1.00 43.64 598 ASN B C 1
ATOM 5130 O O . ASN B 1 15 ? -30.178 25.612 73.346 1.00 42.42 598 ASN B O 1
ATOM 5135 N N . ILE B 1 16 ? -29.317 27.381 72.249 1.00 37.16 599 ILE B N 1
ATOM 5136 C CA . ILE B 1 16 ? -28.215 26.592 71.705 1.00 36.79 599 ILE B CA 1
ATOM 5137 C C . ILE B 1 16 ? -26.877 27.017 72.303 1.00 41.80 599 ILE B C 1
ATOM 5138 O O . ILE B 1 16 ? -25.825 26.793 71.692 1.00 41.47 599 ILE B O 1
ATOM 5143 N N . ASN B 1 17 ? -26.889 27.583 73.511 1.00 37.17 600 ASN B N 1
ATOM 5144 C CA . ASN B 1 17 ? -25.630 27.921 74.167 1.00 35.40 600 ASN B CA 1
ATOM 5145 C C . ASN B 1 17 ? -24.763 26.680 74.379 1.00 37.49 600 ASN B C 1
ATOM 5146 O O . ASN B 1 17 ? -25.246 25.632 74.820 1.00 38.47 600 ASN B O 1
ATOM 5151 N N . ASP B 1 18 ? -23.477 26.817 74.047 1.00 39.69 601 ASP B N 1
ATOM 5152 C CA . ASP B 1 18 ? -22.401 25.837 74.190 1.00 39.72 601 ASP B CA 1
ATOM 5153 C C . ASP B 1 18 ? -22.504 24.689 73.185 1.00 42.18 601 ASP B C 1
ATOM 5154 O O . ASP B 1 18 ? -21.776 23.691 73.309 1.00 42.77 601 ASP B O 1
ATOM 5159 N N . LEU B 1 19 ? -23.369 24.801 72.181 1.00 39.77 602 LEU B N 1
ATOM 5160 C CA . LEU B 1 19 ? -23.557 23.754 71.188 1.00 39.37 602 LEU B CA 1
ATOM 5161 C C . LEU B 1 19 ? -22.641 23.964 69.981 1.00 38.55 602 LEU B C 1
ATOM 5162 O O . LEU B 1 19 ? -22.151 25.068 69.721 1.00 38.07 602 LEU B O 1
ATOM 5167 N N . ASN B 1 20 ? -22.427 22.882 69.234 1.00 39.18 603 ASN B N 1
ATOM 5168 C CA . ASN B 1 20 ? -21.627 22.926 68.016 1.00 38.25 603 ASN B CA 1
ATOM 5169 C C . ASN B 1 20 ? -22.449 23.427 66.834 1.00 34.82 603 ASN B C 1
ATOM 5170 O O . ASN B 1 20 ? -23.632 23.105 66.695 1.00 37.41 603 ASN B O 1
ATOM 5175 N N . VAL B 1 21 ? -21.813 24.228 65.983 1.00 35.66 604 VAL B N 1
ATOM 5176 C CA . VAL B 1 21 ? -22.424 24.769 64.780 1.00 31.21 604 VAL B CA 1
ATOM 5177 C C . VAL B 1 21 ? -21.486 24.503 63.603 1.00 37.45 604 VAL B C 1
ATOM 5178 O O . VAL B 1 21 ? -20.400 23.949 63.765 1.00 41.52 604 VAL B O 1
ATOM 5182 N N . LYS B 1 22 ? -21.927 24.884 62.407 1.00 34.50 605 LYS B N 1
ATOM 5183 C CA . LYS B 1 22 ? -21.212 24.527 61.189 1.00 38.00 605 LYS B CA 1
ATOM 5184 C C . LYS B 1 22 ? -21.298 25.694 60.216 1.00 41.26 605 LYS B C 1
ATOM 5185 O O . LYS B 1 22 ? -22.196 26.537 60.308 1.00 36.18 605 LYS B O 1
ATOM 5191 N N . ARG B 1 23 ? -20.332 25.742 59.292 1.00 42.74 606 ARG B N 1
ATOM 5192 C CA . ARG B 1 23 ? -20.251 26.821 58.314 1.00 35.87 606 ARG B CA 1
ATOM 5193 C C . ARG B 1 23 ? -21.605 27.091 57.669 1.00 37.95 606 ARG B C 1
ATOM 5194 O O . ARG B 1 23 ? -22.336 26.170 57.302 1.00 37.91 606 ARG B O 1
ATOM 5202 N N . GLY B 1 24 ? -21.945 28.374 57.555 1.00 34.56 607 GLY B N 1
ATOM 5203 C CA . GLY B 1 24 ? -23.163 28.782 56.891 1.00 36.71 607 GLY B CA 1
ATOM 5204 C C . GLY B 1 24 ? -24.422 28.750 57.734 1.00 37.01 607 GLY B C 1
ATOM 5205 O O . GLY B 1 24 ? -25.476 29.182 57.242 1.00 38.01 607 GLY B O 1
ATOM 5206 N N . ASP B 1 25 ? -24.355 28.252 58.974 1.00 35.15 608 ASP B N 1
ATOM 5207 C CA . ASP B 1 25 ? -25.520 28.226 59.856 1.00 36.46 608 ASP B CA 1
ATOM 5208 C C . ASP B 1 25 ? -26.092 29.626 60.034 1.00 36.60 608 ASP B C 1
ATOM 5209 O O . ASP B 1 25 ? -25.350 30.580 60.273 1.00 36.25 608 ASP B O 1
ATOM 5214 N N . SER B 1 26 ? -27.423 29.743 59.943 1.00 32.57 609 SER B N 1
ATOM 5215 C CA . SER B 1 26 ? -28.121 31.015 60.147 1.00 37.88 609 SER B CA 1
ATOM 5216 C C . SER B 1 26 ? -28.826 30.965 61.498 1.00 37.53 609 SER B C 1
ATOM 5217 O O . SER B 1 26 ? -29.802 30.228 61.671 1.00 38.65 609 SER B O 1
ATOM 5220 N N . LEU B 1 27 ? -28.327 31.752 62.451 1.00 37.61 610 LEU B N 1
ATOM 5221 C CA . LEU B 1 27 ? -28.757 31.676 63.844 1.00 35.45 610 LEU B CA 1
ATOM 5222 C C . LEU B 1 27 ? -29.088 33.068 64.370 1.00 37.40 610 LEU B C 1
ATOM 5223 O O . LEU B 1 27 ? -29.071 34.034 63.601 1.00 32.86 610 LEU B O 1
ATOM 5228 N N . GLN B 1 28 ? -29.380 33.200 65.665 1.00 30.79 611 GLN B N 1
ATOM 5229 C CA . GLN B 1 28 ? -29.640 34.525 66.226 1.00 34.03 611 GLN B CA 1
ATOM 5230 C C . GLN B 1 28 ? -29.067 34.667 67.625 1.00 36.18 611 GLN B C 1
ATOM 5231 O O . GLN B 1 28 ? -29.038 33.717 68.409 1.00 38.87 611 GLN B O 1
ATOM 5237 N N . TYR B 1 29 ? -28.651 35.886 67.941 1.00 37.20 612 TYR B N 1
ATOM 5238 C CA . TYR B 1 29 ? -28.472 36.309 69.320 1.00 36.00 612 TYR B CA 1
ATOM 5239 C C . TYR B 1 29 ? -29.693 37.116 69.721 1.00 35.47 612 TYR B C 1
ATOM 5240 O O . TYR B 1 29 ? -30.230 37.874 68.908 1.00 35.69 612 TYR B O 1
ATOM 5249 N N . ILE B 1 30 ? -30.135 36.962 70.967 1.00 32.37 613 ILE B N 1
ATOM 5250 C CA . ILE B 1 30 ? -31.213 37.792 71.492 1.00 39.35 613 ILE B CA 1
ATOM 5251 C C . ILE B 1 30 ? -30.759 38.373 72.823 1.00 40.31 613 ILE B C 1
ATOM 5252 O O . ILE B 1 30 ? -30.446 37.624 73.756 1.00 40.54 613 ILE B O 1
ATOM 5257 N N . VAL B 1 31 ? -30.714 39.701 72.910 1.00 39.79 614 VAL B N 1
ATOM 5258 C CA . VAL B 1 31 ? -30.327 40.400 74.128 1.00 39.38 614 VAL B CA 1
ATOM 5259 C C . VAL B 1 31 ? -31.543 41.157 74.644 1.00 40.78 614 VAL B C 1
ATOM 5260 O O . VAL B 1 31 ? -32.086 42.025 73.950 1.00 40.43 614 VAL B O 1
ATOM 5264 N N . THR B 1 32 ? -31.975 40.832 75.854 1.00 42.34 615 THR B N 1
ATOM 5265 C CA . THR B 1 32 ? -33.141 41.474 76.444 1.00 43.86 615 THR B CA 1
ATOM 5266 C C . THR B 1 32 ? -32.686 42.472 77.488 1.00 40.57 615 THR B C 1
ATOM 5267 O O . THR B 1 32 ? -31.864 42.147 78.352 1.00 42.49 615 THR B O 1
ATOM 5271 N N . GLY B 1 33 ? -33.206 43.684 77.386 1.00 36.55 616 GLY B N 1
ATOM 5272 C CA . GLY B 1 33 ? -32.971 44.722 78.366 1.00 46.96 616 GLY B CA 1
ATOM 5273 C C . GLY B 1 33 ? -34.293 45.137 78.967 1.00 41.59 616 GLY B C 1
ATOM 5274 O O . GLY B 1 33 ? -35.121 45.762 78.297 1.00 46.15 616 GLY B O 1
ATOM 5275 N N . ASP B 1 34 ? -34.509 44.763 80.222 1.00 42.11 617 ASP B N 1
ATOM 5276 C CA . ASP B 1 34 ? -35.769 45.021 80.898 1.00 42.76 617 ASP B CA 1
ATOM 5277 C C . ASP B 1 34 ? -35.851 46.477 81.341 1.00 44.57 617 ASP B C 1
ATOM 5278 O O . ASP B 1 34 ? -34.887 47.035 81.869 1.00 47.49 617 ASP B O 1
ATOM 5283 N N . THR B 1 35 ? -37.008 47.097 81.108 1.00 38.39 618 THR B N 1
ATOM 5284 C CA . THR B 1 35 ? -37.266 48.450 81.580 1.00 42.24 618 THR B CA 1
ATOM 5285 C C . THR B 1 35 ? -38.414 48.486 82.581 1.00 48.06 618 THR B C 1
ATOM 5286 O O . THR B 1 35 ? -38.987 49.555 82.825 1.00 46.61 618 THR B O 1
ATOM 5290 N N . THR B 1 36 ? -38.762 47.331 83.159 1.00 43.97 619 THR B N 1
ATOM 5291 C CA . THR B 1 36 ? -39.770 47.287 84.216 1.00 44.91 619 THR B CA 1
ATOM 5292 C C . THR B 1 36 ? -39.414 48.214 85.371 1.00 50.90 619 THR B C 1
ATOM 5293 O O . THR B 1 36 ? -40.238 49.031 85.799 1.00 56.23 619 THR B O 1
ATOM 5297 N N . GLU B 1 37 ? -38.192 48.098 85.902 1.00 50.30 620 GLU B N 1
ATOM 5298 C CA . GLU B 1 37 ? -37.815 48.947 87.033 1.00 55.11 620 GLU B CA 1
ATOM 5299 C C . GLU B 1 37 ? -37.829 50.425 86.667 1.00 56.17 620 GLU B C 1
ATOM 5300 O O . GLU B 1 37 ? -38.071 51.274 87.533 1.00 58.35 620 GLU B O 1
ATOM 5306 N N . LEU B 1 38 ? -37.580 50.756 85.400 1.00 50.98 621 LEU B N 1
ATOM 5307 C CA . LEU B 1 38 ? -37.562 52.148 84.977 1.00 49.43 621 LEU B CA 1
ATOM 5308 C C . LEU B 1 38 ? -38.960 52.717 84.759 1.00 53.14 621 LEU B C 1
ATOM 5309 O O . LEU B 1 38 ? -39.092 53.929 84.539 1.00 53.96 621 LEU B O 1
ATOM 5314 N N . ALA B 1 39 ? -40.001 51.884 84.831 1.00 48.80 622 ALA B N 1
ATOM 5315 C CA . ALA B 1 39 ? -41.366 52.383 84.720 1.00 52.84 622 ALA B CA 1
ATOM 5316 C C . ALA B 1 39 ? -41.823 53.119 85.972 1.00 57.37 622 ALA B C 1
ATOM 5317 O O . ALA B 1 39 ? -42.885 53.752 85.944 1.00 53.98 622 ALA B O 1
ATOM 5319 N N . LYS B 1 40 ? -41.043 53.061 87.052 1.00 55.56 623 LYS B N 1
ATOM 5320 C CA . LYS B 1 40 ? -41.405 53.649 88.334 1.00 57.78 623 LYS B CA 1
ATOM 5321 C C . LYS B 1 40 ? -40.947 55.095 88.493 1.00 58.22 623 LYS B C 1
ATOM 5322 O O . LYS B 1 40 ? -41.381 55.759 89.439 1.00 60.69 623 LYS B O 1
ATOM 5328 N N . VAL B 1 41 ? -40.089 55.596 87.613 1.00 54.21 624 VAL B N 1
ATOM 5329 C CA . VAL B 1 41 ? -39.629 56.966 87.688 1.00 54.01 624 VAL B CA 1
ATOM 5330 C C . VAL B 1 41 ? -40.342 57.797 86.629 1.00 52.56 624 VAL B C 1
ATOM 5331 O O . VAL B 1 41 ? -41.079 57.282 85.790 1.00 51.61 624 VAL B O 1
ATOM 5335 N N . ASP B 1 42 ? -40.132 59.110 86.678 1.00 54.79 625 ASP B N 1
ATOM 5336 C CA . ASP B 1 42 ? -40.640 60.004 85.649 1.00 52.13 625 ASP B CA 1
ATOM 5337 C C . ASP B 1 42 ? -40.004 59.625 84.319 1.00 51.60 625 ASP B C 1
ATOM 5338 O O . ASP B 1 42 ? -38.769 59.618 84.217 1.00 53.54 625 ASP B O 1
ATOM 5343 N N . PRO B 1 43 ? -40.793 59.285 83.295 1.00 54.01 626 PRO B N 1
ATOM 5344 C CA . PRO B 1 43 ? -40.198 58.889 82.005 1.00 52.47 626 PRO B CA 1
ATOM 5345 C C . PRO B 1 43 ? -39.259 59.928 81.410 1.00 54.61 626 PRO B C 1
ATOM 5346 O O . PRO B 1 43 ? -38.363 59.561 80.639 1.00 50.60 626 PRO B O 1
ATOM 5350 N N . LYS B 1 44 ? -39.425 61.213 81.746 1.00 54.40 627 LYS B N 1
ATOM 5351 C CA . LYS B 1 44 ? -38.555 62.242 81.187 1.00 48.80 627 LYS B CA 1
ATOM 5352 C C . LYS B 1 44 ? -37.137 62.175 81.739 1.00 45.18 627 LYS B C 1
ATOM 5353 O O . LYS B 1 44 ? -36.247 62.838 81.196 1.00 49.34 627 LYS B O 1
ATOM 5359 N N . THR B 1 45 ? -36.903 61.419 82.808 1.00 44.33 628 THR B N 1
ATOM 5360 C CA . THR B 1 45 ? -35.551 61.268 83.333 1.00 47.00 628 THR B CA 1
ATOM 5361 C C . THR B 1 45 ? -34.766 60.162 82.637 1.00 47.98 628 THR B C 1
ATOM 5362 O O . THR B 1 45 ? -33.565 60.024 82.888 1.00 46.58 628 THR B O 1
ATOM 5366 N N . VAL B 1 46 ? -35.408 59.372 81.780 1.00 43.55 629 VAL B N 1
ATOM 5367 C CA . VAL B 1 46 ? -34.727 58.327 81.020 1.00 44.37 629 VAL B CA 1
ATOM 5368 C C . VAL B 1 46 ? -34.286 58.950 79.698 1.00 43.03 629 VAL B C 1
ATOM 5369 O O . VAL B 1 46 ? -35.078 59.090 78.763 1.00 41.28 629 VAL B O 1
ATOM 5373 N N . THR B 1 47 ? -33.015 59.337 79.625 1.00 41.71 630 THR B N 1
ATOM 5374 C CA . THR B 1 47 ? -32.482 60.038 78.466 1.00 39.39 630 THR B CA 1
ATOM 5375 C C . THR B 1 47 ? -31.486 59.205 77.673 1.00 45.85 630 THR B C 1
ATOM 5376 O O . THR B 1 47 ? -30.942 59.695 76.675 1.00 42.23 630 THR B O 1
ATOM 5380 N N . LYS B 1 48 ? -31.213 57.973 78.101 1.00 43.18 631 LYS B N 1
ATOM 5381 C CA . LYS B 1 48 ? -30.363 57.072 77.338 1.00 43.55 631 LYS B CA 1
ATOM 5382 C C . LYS B 1 48 ? -30.764 55.645 77.676 1.00 43.91 631 LYS B C 1
ATOM 5383 O O . LYS B 1 48 ? -30.888 55.296 78.854 1.00 44.23 631 LYS B O 1
ATOM 5389 N N . GLN B 1 49 ? -30.969 54.828 76.647 1.00 40.78 632 GLN B N 1
ATOM 5390 C CA . GLN B 1 49 ? -31.374 53.443 76.859 1.00 39.92 632 GLN B CA 1
ATOM 5391 C C . GLN B 1 49 ? -31.020 52.653 75.610 1.00 40.98 632 GLN B C 1
ATOM 5392 O O . GLN B 1 49 ? -31.413 53.037 74.505 1.00 39.81 632 GLN B O 1
ATOM 5398 N N . GLY B 1 50 ? -30.269 51.571 75.781 1.00 43.57 633 GLY B N 1
ATOM 5399 C CA . GLY B 1 50 ? -29.848 50.795 74.631 1.00 40.87 633 GLY B CA 1
ATOM 5400 C C . GLY B 1 50 ? -28.953 49.641 75.026 1.00 42.75 633 GLY B C 1
ATOM 5401 O O . GLY B 1 50 ? -28.767 49.348 76.209 1.00 41.17 633 GLY B O 1
ATOM 5402 N N . ILE B 1 51 ? -28.394 48.987 74.003 1.00 39.16 634 ILE B N 1
ATOM 5403 C CA . ILE B 1 51 ? -27.553 47.807 74.176 1.00 39.02 634 ILE B CA 1
ATOM 5404 C C . ILE B 1 51 ? -26.307 47.957 73.305 1.00 41.04 634 ILE B C 1
ATOM 5405 O O . ILE B 1 51 ? -26.406 48.319 72.126 1.00 39.33 634 ILE B O 1
ATOM 5410 N N . ARG B 1 52 ? -25.137 47.699 73.885 1.00 41.29 635 ARG B N 1
ATOM 5411 C CA . ARG B 1 52 ? -23.894 47.580 73.124 1.00 37.85 635 ARG B CA 1
ATOM 5412 C C . ARG B 1 52 ? -23.491 46.103 73.141 1.00 43.09 635 ARG B C 1
ATOM 5413 O O . ARG B 1 52 ? -23.183 45.552 74.199 1.00 42.19 635 ARG B O 1
ATOM 5421 N N . ASP B 1 53 ? -23.489 45.467 71.973 1.00 40.36 636 ASP B N 1
ATOM 5422 C CA . ASP B 1 53 ? -23.225 44.038 71.860 1.00 39.35 636 ASP B CA 1
ATOM 5423 C C . ASP B 1 53 ? -21.857 43.807 71.232 1.00 39.27 636 ASP B C 1
ATOM 5424 O O . ASP B 1 53 ? -21.551 44.377 70.181 1.00 41.77 636 ASP B O 1
ATOM 5429 N N . THR B 1 54 ? -21.043 42.958 71.864 1.00 42.50 637 THR B N 1
ATOM 5430 C CA . THR B 1 54 ? -19.705 42.628 71.375 1.00 40.04 637 THR B CA 1
ATOM 5431 C C . THR B 1 54 ? -19.695 41.175 70.895 1.00 43.69 637 THR B C 1
ATOM 5432 O O . THR B 1 54 ? -19.790 40.238 71.707 1.00 39.49 637 THR B O 1
ATOM 5436 N N . PHE B 1 55 ? -19.591 40.992 69.575 1.00 44.63 638 PHE B N 1
ATOM 5437 C CA . PHE B 1 55 ? -19.579 39.669 68.947 1.00 41.54 638 PHE B CA 1
ATOM 5438 C C . PHE B 1 55 ? -18.219 39.426 68.293 1.00 46.61 638 PHE B C 1
ATOM 5439 O O . PHE B 1 55 ? -17.318 40.269 68.352 1.00 43.55 638 PHE B O 1
ATOM 5447 N N . ASP B 1 56 ? -18.061 38.252 67.676 1.00 40.48 639 ASP B N 1
ATOM 5448 C CA . ASP B 1 56 ? -16.784 37.838 67.088 1.00 43.38 639 ASP B CA 1
ATOM 5449 C C . ASP B 1 56 ? -16.893 37.904 65.569 1.00 44.68 639 ASP B C 1
ATOM 5450 O O . ASP B 1 56 ? -17.235 36.910 64.921 1.00 39.59 639 ASP B O 1
ATOM 5455 N N . ALA B 1 57 ? -16.563 39.070 64.999 1.00 38.31 640 ALA B N 1
ATOM 5456 C CA . ALA B 1 57 ? -16.667 39.272 63.555 1.00 41.39 640 ALA B CA 1
ATOM 5457 C C . ALA B 1 57 ? -15.676 38.428 62.768 1.00 40.82 640 ALA B C 1
ATOM 5458 O O . ALA B 1 57 ? -15.836 38.296 61.549 1.00 42.64 640 ALA B O 1
ATOM 5460 N N . GLU B 1 58 ? -14.666 37.855 63.431 1.00 44.16 641 GLU B N 1
ATOM 5461 C CA . GLU B 1 58 ? -13.765 36.921 62.766 1.00 46.21 641 GLU B CA 1
ATOM 5462 C C . GLU B 1 58 ? -14.475 35.624 62.401 1.00 47.20 641 GLU B C 1
ATOM 5463 O O . GLU B 1 58 ? -14.084 34.949 61.441 1.00 45.64 641 GLU B O 1
ATOM 5469 N N . LYS B 1 59 ? -15.519 35.264 63.147 1.00 41.11 642 LYS B N 1
ATOM 5470 C CA . LYS B 1 59 ? -16.147 33.958 63.005 1.00 42.99 642 LYS B CA 1
ATOM 5471 C C . LYS B 1 59 ? -17.604 34.010 62.584 1.00 42.27 642 LYS B C 1
ATOM 5472 O O . LYS B 1 59 ? -18.098 33.015 62.051 1.00 37.21 642 LYS B O 1
ATOM 5478 N N . VAL B 1 60 ? -18.303 35.129 62.787 1.00 36.38 643 VAL B N 1
ATOM 5479 C CA . VAL B 1 60 ? -19.680 35.258 62.333 1.00 39.32 643 VAL B CA 1
ATOM 5480 C C . VAL B 1 60 ? -19.840 36.585 61.606 1.00 36.67 643 VAL B C 1
ATOM 5481 O O . VAL B 1 60 ? -19.060 37.521 61.790 1.00 40.04 643 VAL B O 1
ATOM 5485 N N . THR B 1 61 ? -20.862 36.651 60.758 1.00 39.17 644 THR B N 1
ATOM 5486 C CA . THR B 1 61 ? -21.203 37.861 60.018 1.00 36.42 644 THR B CA 1
ATOM 5487 C C . THR B 1 61 ? -22.607 38.291 60.409 1.00 36.19 644 THR B C 1
ATOM 5488 O O . THR B 1 61 ? -23.524 37.466 60.428 1.00 37.59 644 THR B O 1
ATOM 5492 N N . ILE B 1 62 ? -22.774 39.580 60.714 1.00 40.41 645 ILE B N 1
ATOM 5493 C CA . ILE B 1 62 ? -24.073 40.143 61.065 1.00 38.46 645 ILE B CA 1
ATOM 5494 C C . ILE B 1 62 ? -24.429 41.195 60.024 1.00 43.99 645 ILE B C 1
ATOM 5495 O O . ILE B 1 62 ? -23.638 42.108 59.769 1.00 39.24 645 ILE B O 1
ATOM 5500 N N . ASP B 1 63 ? -25.604 41.052 59.415 1.00 41.38 646 ASP B N 1
ATOM 5501 C CA . ASP B 1 63 ? -26.140 42.029 58.468 1.00 44.08 646 ASP B CA 1
ATOM 5502 C C . ASP B 1 63 ? -26.972 43.042 59.256 1.00 39.97 646 ASP B C 1
ATOM 5503 O O . ASP B 1 63 ? -28.045 42.703 59.767 1.00 39.47 646 ASP B O 1
ATOM 5508 N N . LEU B 1 64 ? -26.492 44.289 59.351 1.00 43.07 647 LEU B N 1
ATOM 5509 C CA . LEU B 1 64 ? -27.188 45.270 60.186 1.00 40.35 647 LEU B CA 1
ATOM 5510 C C . LEU B 1 64 ? -28.629 45.489 59.733 1.00 39.13 647 LEU B C 1
ATOM 5511 O O . LEU B 1 64 ? -29.495 45.792 60.561 1.00 38.69 647 LEU B O 1
ATOM 5516 N N . SER B 1 65 ? -28.919 45.305 58.441 1.00 42.74 648 SER B N 1
ATOM 5517 C CA . SER B 1 65 ? -30.276 45.531 57.951 1.00 41.70 648 SER B CA 1
ATOM 5518 C C . SER B 1 65 ? -31.262 44.466 58.426 1.00 40.72 648 SER B C 1
ATOM 5519 O O . SER B 1 65 ? -32.474 44.679 58.325 1.00 40.95 648 SER B O 1
ATOM 5522 N N . LYS B 1 66 ? -30.776 43.334 58.940 1.00 41.51 649 LYS B N 1
ATOM 5523 C CA . LYS B 1 66 ? -31.631 42.290 59.496 1.00 39.89 649 LYS B CA 1
ATOM 5524 C C . LYS B 1 66 ? -31.792 42.384 61.009 1.00 37.22 649 LYS B C 1
ATOM 5525 O O . LYS B 1 66 ? -32.573 41.612 61.585 1.00 36.83 649 LYS B O 1
ATOM 5531 N N . VAL B 1 67 ? -31.063 43.286 61.667 1.00 39.87 650 VAL B N 1
ATOM 5532 C CA . VAL B 1 67 ? -31.170 43.436 63.114 1.00 36.24 650 VAL B CA 1
ATOM 5533 C C . VAL B 1 67 ? -32.499 44.097 63.459 1.00 38.53 650 VAL B C 1
ATOM 5534 O O . VAL B 1 67 ? -32.934 45.044 62.791 1.00 37.75 650 VAL B O 1
ATOM 5538 N N . LYS B 1 68 ? -33.171 43.584 64.492 1.00 33.00 651 LYS B N 1
ATOM 5539 C CA . LYS B 1 68 ? -34.471 44.091 64.904 1.00 36.95 651 LYS B CA 1
ATOM 5540 C C . LYS B 1 68 ? -34.473 44.318 66.410 1.00 40.37 651 LYS B C 1
ATOM 5541 O O . LYS B 1 68 ? -33.670 43.734 67.140 1.00 35.29 651 LYS B O 1
ATOM 5547 N N . VAL B 1 69 ? -35.353 45.211 66.864 1.00 36.66 652 VAL B N 1
ATOM 5548 C CA . VAL B 1 69 ? -35.695 45.338 68.278 1.00 37.56 652 VAL B CA 1
ATOM 5549 C C . VAL B 1 69 ? -37.193 45.123 68.419 1.00 34.49 652 VAL B C 1
ATOM 5550 O O . VAL B 1 69 ? -37.978 45.630 67.609 1.00 33.92 652 VAL B O 1
ATOM 5554 N N . TYR B 1 70 ? -37.590 44.377 69.450 1.00 35.67 653 TYR B N 1
ATOM 5555 C CA . TYR B 1 70 ? -38.988 44.071 69.717 1.00 36.88 653 TYR B CA 1
ATOM 5556 C C . TYR B 1 70 ? -39.370 44.533 71.118 1.00 40.95 653 TYR B C 1
ATOM 5557 O O . TYR B 1 70 ? -38.566 44.451 72.052 1.00 43.23 653 TYR B O 1
ATOM 5566 N N . GLN B 1 71 ? -40.598 45.036 71.258 1.00 39.36 654 GLN B N 1
ATOM 5567 C CA . GLN B 1 71 ? -41.132 45.440 72.554 1.00 40.39 654 GLN B CA 1
ATOM 5568 C C . GLN B 1 71 ? -42.017 44.314 73.061 1.00 37.89 654 GLN B C 1
ATOM 5569 O O . GLN B 1 71 ? -43.093 44.065 72.506 1.00 37.33 654 GLN B O 1
ATOM 5575 N N . ALA B 1 72 ? -41.577 43.655 74.120 1.00 36.24 655 ALA B N 1
ATOM 5576 C CA . ALA B 1 72 ? -42.265 42.485 74.633 1.00 45.72 655 ALA B CA 1
ATOM 5577 C C . ALA B 1 72 ? -42.906 42.816 75.968 1.00 42.73 655 ALA B C 1
ATOM 5578 O O . ALA B 1 72 ? -42.412 43.663 76.717 1.00 46.69 655 ALA B O 1
ATOM 5580 N N . ASP B 1 73 ? -44.015 42.142 76.259 1.00 48.47 656 ASP B N 1
ATOM 5581 C CA . ASP B 1 73 ? -44.582 42.263 77.590 1.00 49.08 656 ASP B CA 1
ATOM 5582 C C . ASP B 1 73 ? -43.561 41.759 78.602 1.00 47.07 656 ASP B C 1
ATOM 5583 O O . ASP B 1 73 ? -42.853 40.777 78.359 1.00 48.43 656 ASP B O 1
ATOM 5588 N N . ALA B 1 74 ? -43.447 42.467 79.723 1.00 44.74 657 ALA B N 1
ATOM 5589 C CA . ALA B 1 74 ? -42.439 42.115 80.718 1.00 49.19 657 ALA B CA 1
ATOM 5590 C C . ALA B 1 74 ? -42.688 40.742 81.329 1.00 44.51 657 ALA B C 1
ATOM 5591 O O . ALA B 1 74 ? -41.776 40.169 81.935 1.00 49.00 657 ALA B O 1
ATOM 5593 N N . SER B 1 75 ? -43.901 40.207 81.190 1.00 48.64 658 SER B N 1
ATOM 5594 C CA . SER B 1 75 ? -44.189 38.851 81.640 1.00 52.96 658 SER B CA 1
ATOM 5595 C C . SER B 1 75 ? -43.605 37.787 80.721 1.00 53.75 658 SER B C 1
ATOM 5596 O O . SER B 1 75 ? -43.505 36.627 81.132 1.00 50.71 658 SER B O 1
ATOM 5599 N N . LEU B 1 76 ? -43.230 38.141 79.491 1.00 48.42 659 LEU B N 1
ATOM 5600 C CA . LEU B 1 76 ? -42.659 37.151 78.586 1.00 50.09 659 LEU B CA 1
ATOM 5601 C C . LEU B 1 76 ? -41.375 36.587 79.173 1.00 51.24 659 LEU B C 1
ATOM 5602 O O . LEU B 1 76 ? -40.514 37.331 79.659 1.00 48.06 659 LEU B O 1
ATOM 5607 N N . ASN B 1 77 ? -41.268 35.260 79.157 1.00 45.88 660 ASN B N 1
ATOM 5608 C CA . ASN B 1 77 ? -40.053 34.592 79.604 1.00 52.77 660 ASN B CA 1
ATOM 5609 C C . ASN B 1 77 ? -39.098 34.532 78.423 1.00 52.63 660 ASN B C 1
ATOM 5610 O O . ASN B 1 77 ? -39.235 33.679 77.547 1.00 46.67 660 ASN B O 1
ATOM 5615 N N . GLU B 1 78 ? -38.128 35.452 78.397 1.00 52.02 661 GLU B N 1
ATOM 5616 C CA . GLU B 1 78 ? -37.171 35.484 77.299 1.00 47.40 661 GLU B CA 1
ATOM 5617 C C . GLU B 1 78 ? -36.328 34.215 77.260 1.00 55.41 661 GLU B C 1
ATOM 5618 O O . GLU B 1 78 ? -35.817 33.853 76.195 1.00 56.78 661 GLU B O 1
ATOM 5624 N N . LYS B 1 79 ? -36.196 33.514 78.397 1.00 54.39 662 LYS B N 1
ATOM 5625 C CA . LYS B 1 79 ? -35.482 32.237 78.420 1.00 55.96 662 LYS B CA 1
ATOM 5626 C C . LYS B 1 79 ? -36.199 31.162 77.617 1.00 56.22 662 LYS B C 1
ATOM 5627 O O . LYS B 1 79 ? -35.572 30.184 77.197 1.00 58.41 662 LYS B O 1
ATOM 5633 N N . ASP B 1 80 ? -37.508 31.299 77.423 1.00 52.81 663 ASP B N 1
ATOM 5634 C CA . ASP B 1 80 ? -38.285 30.339 76.637 1.00 56.04 663 ASP B CA 1
ATOM 5635 C C . ASP B 1 80 ? -38.239 30.795 75.187 1.00 49.89 663 ASP B C 1
ATOM 5636 O O . ASP B 1 80 ? -39.072 31.579 74.734 1.00 45.85 663 ASP B O 1
ATOM 5641 N N . LEU B 1 81 ? -37.280 30.254 74.432 1.00 46.82 664 LEU B N 1
ATOM 5642 C CA . LEU B 1 81 ? -37.040 30.755 73.086 1.00 44.26 664 LEU B CA 1
ATOM 5643 C C . LEU B 1 81 ? -38.143 30.377 72.108 1.00 43.35 664 LEU B C 1
ATOM 5644 O O . LEU B 1 81 ? -38.288 31.041 71.079 1.00 40.50 664 LEU B O 1
ATOM 5649 N N . LYS B 1 82 ? -38.940 29.348 72.403 1.00 46.92 665 LYS B N 1
ATOM 5650 C CA . LYS B 1 82 ? -40.109 29.087 71.567 1.00 44.36 665 LYS B CA 1
ATOM 5651 C C . LYS B 1 82 ? -41.175 30.162 71.779 1.00 42.91 665 LYS B C 1
ATOM 5652 O O . LYS B 1 82 ? -41.794 30.639 70.818 1.00 41.61 665 LYS B O 1
ATOM 5658 N N . ALA B 1 83 ? -41.405 30.544 73.033 1.00 45.03 666 ALA B N 1
ATOM 5659 C CA . ALA B 1 83 ? -42.393 31.575 73.329 1.00 50.42 666 ALA B CA 1
ATOM 5660 C C . ALA B 1 83 ? -41.992 32.908 72.714 1.00 45.95 666 ALA B C 1
ATOM 5661 O O . ALA B 1 83 ? -42.846 33.658 72.226 1.00 44.63 666 ALA B O 1
ATOM 5663 N N . VAL B 1 84 ? -40.689 33.209 72.722 1.00 44.21 667 VAL B N 1
ATOM 5664 C CA . VAL B 1 84 ? -40.182 34.431 72.094 1.00 43.24 667 VAL B CA 1
ATOM 5665 C C . VAL B 1 84 ? -40.506 34.435 70.608 1.00 44.19 667 VAL B C 1
ATOM 5666 O O . VAL B 1 84 ? -41.001 35.430 70.062 1.00 40.36 667 VAL B O 1
ATOM 5670 N N . ALA B 1 85 ? -40.241 33.313 69.929 1.00 45.12 668 ALA B N 1
ATOM 5671 C CA . ALA B 1 85 ? -40.467 33.255 68.489 1.00 40.28 668 ALA B CA 1
ATOM 5672 C C . ALA B 1 85 ? -41.946 33.380 68.160 1.00 43.89 668 ALA B C 1
ATOM 5673 O O . ALA B 1 85 ? -42.313 34.009 67.161 1.00 47.28 668 ALA B O 1
ATOM 5675 N N . ALA B 1 86 ? -42.809 32.777 68.984 1.00 45.57 669 ALA B N 1
ATOM 5676 C CA . ALA B 1 86 ? -44.249 32.931 68.799 1.00 45.10 669 ALA B CA 1
ATOM 5677 C C . ALA B 1 86 ? -44.676 34.375 69.022 1.00 46.98 669 ALA B C 1
ATOM 5678 O O . ALA B 1 86 ? -45.504 34.909 68.276 1.00 48.03 669 ALA B O 1
ATOM 5680 N N . ALA B 1 87 ? -44.126 35.008 70.056 1.00 45.38 670 ALA B N 1
ATOM 5681 C CA . ALA B 1 87 ? -44.429 36.408 70.335 1.00 45.15 670 ALA B CA 1
ATOM 5682 C C . ALA B 1 87 ? -43.996 37.306 69.183 1.00 46.39 670 ALA B C 1
ATOM 5683 O O . ALA B 1 87 ? -44.731 38.219 68.784 1.00 48.75 670 ALA B O 1
ATOM 5685 N N . ILE B 1 88 ? -42.800 37.065 68.637 1.00 46.26 671 ILE B N 1
ATOM 5686 C CA . ILE B 1 88 ? -42.337 37.837 67.487 1.00 45.22 671 ILE B CA 1
ATOM 5687 C C . ILE B 1 88 ? -43.224 37.565 66.279 1.00 45.12 671 ILE B C 1
ATOM 5688 O O . ILE B 1 88 ? -43.511 38.467 65.485 1.00 47.86 671 ILE B O 1
ATOM 5693 N N . ASN B 1 89 ? -43.698 36.324 66.134 1.00 50.86 672 ASN B N 1
ATOM 5694 C CA . ASN B 1 89 ? -44.512 35.982 64.969 1.00 52.52 672 ASN B CA 1
ATOM 5695 C C . ASN B 1 89 ? -45.949 36.480 65.099 1.00 50.19 672 ASN B C 1
ATOM 5696 O O . ASN B 1 89 ? -46.550 36.909 64.108 1.00 54.92 672 ASN B O 1
ATOM 5701 N N . SER B 1 90 ? -46.517 36.427 66.305 1.00 53.38 673 SER B N 1
ATOM 5702 C CA . SER B 1 90 ? -47.892 36.864 66.517 1.00 50.59 673 SER B CA 1
ATOM 5703 C C . SER B 1 90 ? -48.036 38.381 66.588 1.00 53.39 673 SER B C 1
ATOM 5704 O O . SER B 1 90 ? -49.153 38.893 66.456 1.00 57.92 673 SER B O 1
ATOM 5707 N N . GLY B 1 91 ? -46.942 39.111 66.787 1.00 53.20 674 GLY B N 1
ATOM 5708 C CA . GLY B 1 91 ? -47.006 40.544 66.974 1.00 50.02 674 GLY B CA 1
ATOM 5709 C C . GLY B 1 91 ? -47.154 40.970 68.416 1.00 52.80 674 GLY B C 1
ATOM 5710 O O . GLY B 1 91 ? -47.149 42.180 68.694 1.00 52.66 674 GLY B O 1
ATOM 5711 N N . LYS B 1 92 ? -47.297 40.016 69.341 1.00 49.52 675 LYS B N 1
ATOM 5712 C CA . LYS B 1 92 ? -47.329 40.355 70.755 1.00 49.84 675 LYS B CA 1
ATOM 5713 C C . LYS B 1 92 ? -45.983 40.872 71.236 1.00 48.98 675 LYS B C 1
ATOM 5714 O O . LYS B 1 92 ? -45.928 41.578 72.246 1.00 51.33 675 LYS B O 1
ATOM 5720 N N . ALA B 1 93 ? -44.901 40.541 70.537 1.00 47.73 676 ALA B N 1
ATOM 5721 C CA . ALA B 1 93 ? -43.635 41.250 70.667 1.00 40.38 676 ALA B CA 1
ATOM 5722 C C . ALA B 1 93 ? -43.552 42.180 69.467 1.00 45.49 676 ALA B C 1
ATOM 5723 O O . ALA B 1 93 ? -43.425 41.723 68.328 1.00 43.63 676 ALA B O 1
ATOM 5725 N N . LYS B 1 94 ? -43.654 43.480 69.729 1.00 40.36 677 LYS B N 1
ATOM 5726 C CA . LYS B 1 94 ? -43.862 44.491 68.702 1.00 41.33 677 LYS B CA 1
ATOM 5727 C C . LYS B 1 94 ? -42.544 44.973 68.114 1.00 38.06 677 LYS B C 1
ATOM 5728 O O . LYS B 1 94 ? -41.638 45.358 68.858 1.00 33.67 677 LYS B O 1
ATOM 5734 N N . ASP B 1 95 ? -42.465 44.996 66.779 1.00 39.64 678 ASP B N 1
ATOM 5735 C CA . ASP B 1 95 ? -41.313 45.564 66.079 1.00 35.38 678 ASP B CA 1
ATOM 5736 C C . ASP B 1 95 ? -41.252 47.070 66.330 1.00 33.67 678 ASP B C 1
ATOM 5737 O O . ASP B 1 95 ? -42.163 47.805 65.938 1.00 37.54 678 ASP B O 1
ATOM 5742 N N . VAL B 1 96 ? -40.183 47.526 66.989 1.00 34.77 679 VAL B N 1
ATOM 5743 C CA . VAL B 1 96 ? -39.977 48.938 67.278 1.00 36.69 679 VAL B CA 1
ATOM 5744 C C . VAL B 1 96 ? -38.610 49.353 66.752 1.00 37.98 679 VAL B C 1
ATOM 5745 O O . VAL B 1 96 ? -38.033 50.335 67.227 1.00 37.77 679 VAL B O 1
ATOM 5749 N N . THR B 1 97 ? -38.090 48.616 65.762 1.00 32.93 680 THR B N 1
ATOM 5750 C CA . THR B 1 97 ? -36.713 48.831 65.317 1.00 34.77 680 THR B CA 1
ATOM 5751 C C . THR B 1 97 ? -36.479 50.266 64.834 1.00 35.80 680 THR B C 1
ATOM 5752 O O . THR B 1 97 ? -35.443 50.876 65.138 1.00 30.77 680 THR B O 1
ATOM 5756 N N . ALA B 1 98 ? -37.421 50.822 64.079 1.00 34.12 681 ALA B N 1
ATOM 5757 C CA . ALA B 1 98 ? -37.201 52.155 63.519 1.00 34.09 681 ALA B CA 1
ATOM 5758 C C . ALA B 1 98 ? -37.167 53.255 64.580 1.00 38.61 681 ALA B C 1
ATOM 5759 O O . ALA B 1 98 ? -36.799 54.396 64.256 1.00 40.27 681 ALA B O 1
ATOM 5761 N N . SER B 1 99 ? -37.543 52.961 65.825 1.00 36.15 682 SER B N 1
ATOM 5762 C CA . SER B 1 99 ? -37.393 53.916 66.919 1.00 35.39 682 SER B CA 1
ATOM 5763 C C . SER B 1 99 ? -36.056 53.776 67.635 1.00 38.55 682 SER B C 1
ATOM 5764 O O . SER B 1 99 ? -35.885 54.343 68.715 1.00 40.71 682 SER B O 1
ATOM 5767 N N . TYR B 1 100 ? -35.115 53.032 67.058 1.00 34.14 683 TYR B N 1
ATOM 5768 C CA . TYR B 1 100 ? -33.759 52.879 67.566 1.00 32.63 683 TYR B CA 1
ATOM 5769 C C . TYR B 1 100 ? -32.761 53.416 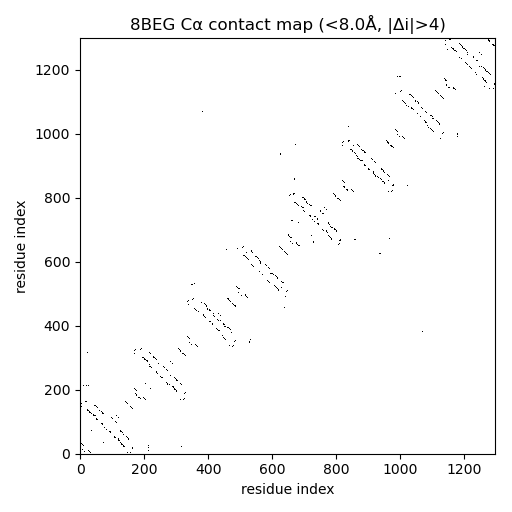66.546 1.00 38.84 683 TYR B C 1
ATOM 5770 O O . TYR B 1 100 ? -33.031 53.450 65.342 1.00 38.85 683 TYR B O 1
ATOM 5779 N N . ASP B 1 101 ? -31.578 53.795 67.039 1.00 40.41 684 ASP B N 1
ATOM 5780 C CA . ASP B 1 101 ? -30.414 54.065 66.199 1.00 39.21 684 ASP B CA 1
ATOM 5781 C C . ASP B 1 101 ? -29.501 52.839 66.240 1.00 40.47 684 ASP B C 1
ATOM 5782 O O . ASP B 1 101 ? -28.926 52.526 67.288 1.00 38.61 684 ASP B O 1
ATOM 5787 N N . LEU B 1 102 ? -29.346 52.162 65.104 1.00 39.96 685 LEU B N 1
ATOM 5788 C CA . LEU B 1 102 ? -28.470 51.000 65.000 1.00 41.25 685 LEU B CA 1
ATOM 5789 C C . LEU B 1 102 ? -27.160 51.373 64.318 1.00 43.63 685 LEU B C 1
ATOM 5790 O O . LEU B 1 102 ? -27.154 52.115 63.328 1.00 43.47 685 LEU B O 1
ATOM 5795 N N . ASN B 1 103 ? -26.053 50.840 64.837 1.00 38.59 686 ASN B N 1
ATOM 5796 C CA . ASN B 1 103 ? -24.752 51.009 64.200 1.00 44.51 686 ASN B CA 1
ATOM 5797 C C . ASN B 1 103 ? -23.954 49.717 64.314 1.00 42.95 686 ASN B C 1
ATOM 5798 O O . ASN B 1 103 ? -24.027 49.013 65.321 1.00 39.57 686 ASN B O 1
ATOM 5803 N N . LEU B 1 104 ? -23.178 49.422 63.274 1.00 41.85 687 LEU B N 1
ATOM 5804 C CA . LEU B 1 104 ? -22.266 48.287 63.274 1.00 44.93 687 LEU B CA 1
ATOM 5805 C C . LEU B 1 104 ? -20.857 48.795 63.001 1.00 46.23 687 LEU B C 1
ATOM 5806 O O . LEU B 1 104 ? -20.638 49.527 62.030 1.00 48.26 687 LEU B O 1
ATOM 5811 N N . ASP B 1 105 ? -19.908 48.421 63.864 1.00 46.86 688 ASP B N 1
ATOM 5812 C CA . ASP B 1 105 ? -18.492 48.736 63.654 1.00 49.97 688 ASP B CA 1
ATOM 5813 C C . ASP B 1 105 ? -17.655 47.554 64.129 1.00 52.75 688 ASP B C 1
ATOM 5814 O O . ASP B 1 105 ? -17.432 47.391 65.332 1.00 56.09 688 ASP B O 1
ATOM 5819 N N . GLN B 1 106 ? -17.196 46.737 63.179 1.00 48.06 689 GLN B N 1
ATOM 5820 C CA . GLN B 1 106 ? -16.308 45.619 63.471 1.00 57.13 689 GLN B CA 1
ATOM 5821 C C . GLN B 1 106 ? -16.967 44.600 64.393 1.00 45.47 689 GLN B C 1
ATOM 5822 O O . GLN B 1 106 ? -17.931 43.941 63.996 1.00 46.15 689 GLN B O 1
ATOM 5828 N N . ASN B 1 107 ? -16.461 44.466 65.614 1.00 45.67 690 ASN B N 1
ATOM 5829 C CA . ASN B 1 107 ? -16.981 43.516 66.589 1.00 45.19 690 ASN B CA 1
ATOM 5830 C C . ASN B 1 107 ? -18.176 44.042 67.375 1.00 49.62 690 ASN B C 1
ATOM 5831 O O . ASN B 1 107 ? -18.587 43.395 68.340 1.00 45.18 690 ASN B O 1
ATOM 5836 N N . THR B 1 108 ? -18.755 45.176 66.984 1.00 41.93 691 THR B N 1
ATOM 5837 C CA . THR B 1 108 ? -19.608 45.957 67.873 1.00 44.90 691 THR B CA 1
ATOM 5838 C C . THR B 1 108 ? -20.904 46.340 67.167 1.00 42.67 691 THR B C 1
ATOM 5839 O O . THR B 1 108 ? -20.869 46.953 66.096 1.00 47.05 691 THR B O 1
ATOM 5843 N N . VAL B 1 109 ? -22.043 45.978 67.764 1.00 38.95 692 VAL B N 1
ATOM 5844 C CA . VAL B 1 109 ? -23.365 46.418 67.313 1.00 40.79 692 VAL B CA 1
ATOM 5845 C C . VAL B 1 109 ? -24.020 47.196 68.450 1.00 44.84 692 VAL B C 1
ATOM 5846 O O . VAL B 1 109 ? -24.183 46.663 69.553 1.00 43.14 692 VAL B O 1
ATOM 5850 N N . THR B 1 110 ? -24.410 48.440 68.186 1.00 42.56 693 THR B N 1
ATOM 5851 C CA . THR B 1 110 ? -25.063 49.274 69.188 1.00 42.08 693 THR B CA 1
ATOM 5852 C C . THR B 1 110 ? -26.477 49.615 68.736 1.00 44.28 693 THR B C 1
ATOM 5853 O O . THR B 1 110 ? -26.715 49.924 67.562 1.00 43.43 693 THR B O 1
ATOM 5857 N N . ALA B 1 111 ? -27.411 49.533 69.679 1.00 42.93 694 ALA B N 1
ATOM 5858 C CA . ALA B 1 111 ? -28.811 49.877 69.464 1.00 39.93 694 ALA B CA 1
ATOM 5859 C C . ALA B 1 111 ? -29.232 50.810 70.590 1.00 39.44 694 ALA B C 1
ATOM 5860 O O . ALA B 1 111 ? -29.336 50.389 71.744 1.00 40.14 694 ALA B O 1
ATOM 5862 N N . MET B 1 112 ? -29.464 52.072 70.271 1.00 40.21 695 MET B N 1
ATOM 5863 C CA . MET B 1 112 ? -29.895 53.044 71.265 1.00 40.03 695 MET B CA 1
ATOM 5864 C C . MET B 1 112 ? -31.258 53.592 70.883 1.00 39.27 695 MET B C 1
ATOM 5865 O O . MET B 1 112 ? -31.509 53.899 69.715 1.00 37.62 695 MET B O 1
ATOM 5870 N N . MET B 1 113 ? -32.136 53.706 71.872 1.00 39.59 696 MET B N 1
ATOM 5871 C CA . MET B 1 113 ? -33.427 54.332 71.643 1.00 36.08 696 MET B CA 1
ATOM 5872 C C . MET B 1 113 ? -33.236 55.759 71.154 1.00 38.44 696 MET B C 1
ATOM 5873 O O . MET B 1 113 ? -32.386 56.496 71.661 1.00 37.48 696 MET B O 1
ATOM 5878 N N . LYS B 1 114 ? -34.022 56.130 70.149 1.00 38.04 697 LYS B N 1
ATOM 5879 C CA . LYS B 1 114 ? -34.131 57.521 69.743 1.00 41.29 697 LYS B CA 1
ATOM 5880 C C . LYS B 1 114 ? -34.728 58.346 70.877 1.00 41.68 697 LYS B C 1
ATOM 5881 O O . LYS B 1 114 ? -35.401 57.820 71.767 1.00 37.73 697 LYS B O 1
ATOM 5887 N N . THR B 1 115 ? -34.468 59.658 70.847 1.00 40.41 698 THR B N 1
ATOM 5888 C CA . THR B 1 115 ? -34.893 60.556 71.910 1.00 38.94 698 THR B CA 1
ATOM 5889 C C . THR B 1 115 ? -35.754 61.693 71.365 1.00 42.19 698 THR B C 1
ATOM 5890 O O . THR B 1 115 ? -35.582 62.145 70.227 1.00 39.88 698 THR B O 1
ATOM 5894 N N . ASN B 1 116 ? -36.703 62.134 72.188 1.00 39.21 699 ASN B N 1
ATOM 5895 C CA . ASN B 1 116 ? -37.500 63.312 71.891 1.00 48.33 699 ASN B CA 1
ATOM 5896 C C . ASN B 1 116 ? -36.623 64.566 71.989 1.00 43.71 699 ASN B C 1
ATOM 5897 O O . ASN B 1 116 ? -35.454 64.513 72.387 1.00 43.75 699 ASN B O 1
ATOM 5902 N N . ALA B 1 117 ? -37.203 65.718 71.633 1.00 48.49 700 ALA B N 1
ATOM 5903 C CA . ALA B 1 117 ? -36.467 66.977 71.742 1.00 48.12 700 ALA B CA 1
ATOM 5904 C C . ALA B 1 117 ? -36.057 67.258 73.181 1.00 47.70 700 ALA B C 1
ATOM 5905 O O . ALA B 1 117 ? -34.971 67.793 73.434 1.00 47.56 700 ALA B O 1
ATOM 5907 N N . ASP B 1 118 ? -36.908 66.902 74.141 1.00 48.15 701 ASP B N 1
ATOM 5908 C CA . ASP B 1 118 ? -36.560 67.085 75.546 1.00 48.68 701 ASP B CA 1
ATOM 5909 C C . ASP B 1 118 ? -35.486 66.119 76.056 1.00 50.48 701 ASP B C 1
ATOM 5910 O O . ASP B 1 118 ? -35.110 66.216 77.230 1.00 44.69 701 ASP B O 1
ATOM 5915 N N . GLY B 1 119 ? -34.975 65.213 75.221 1.00 42.19 702 GLY B N 1
ATOM 5916 C CA . GLY B 1 119 ? -33.895 64.335 75.612 1.00 46.26 702 GLY B CA 1
ATOM 5917 C C . GLY B 1 119 ? -34.338 62.970 76.086 1.00 45.90 702 GLY B C 1
ATOM 5918 O O . GLY B 1 119 ? -33.500 62.061 76.180 1.00 48.60 702 GLY B O 1
ATOM 5919 N N . SER B 1 120 ? -35.626 62.798 76.376 1.00 43.77 703 SER B N 1
ATOM 5920 C CA . SER B 1 120 ? -36.123 61.529 76.886 1.00 48.45 703 SER B CA 1
ATOM 5921 C C . SER B 1 120 ? -36.343 60.537 75.748 1.00 39.99 703 SER B C 1
ATOM 5922 O O . SER B 1 120 ? -36.709 60.907 74.626 1.00 37.20 703 SER B O 1
ATOM 5925 N N . VAL B 1 121 ? -36.116 59.256 76.050 1.00 41.15 704 VAL B N 1
ATOM 5926 C CA . VAL B 1 121 ? -36.264 58.232 75.029 1.00 35.72 704 VAL B CA 1
ATOM 5927 C C . VAL B 1 121 ? -37.726 58.130 74.609 1.00 37.24 704 VAL B C 1
ATOM 5928 O O . VAL B 1 121 ? -38.646 58.339 75.412 1.00 37.61 704 VAL B O 1
ATOM 5932 N N . VAL B 1 122 ? -37.944 57.808 73.329 1.00 33.60 705 VAL B N 1
ATOM 5933 C CA . VAL B 1 122 ? -39.287 57.847 72.755 1.00 35.88 705 VAL B CA 1
ATOM 5934 C C . VAL B 1 122 ? -40.138 56.625 73.090 1.00 39.02 705 VAL B C 1
ATOM 5935 O O . VAL B 1 122 ? -41.358 56.673 72.900 1.00 41.80 705 VAL B O 1
ATOM 5939 N N . LEU B 1 123 ? -39.545 55.524 73.549 1.00 36.14 706 LEU B N 1
ATOM 5940 C CA . LEU B 1 123 ? -40.304 54.305 73.788 1.00 36.72 706 LEU B CA 1
ATOM 5941 C C . LEU B 1 123 ? -40.663 54.165 75.264 1.00 39.50 706 LEU B C 1
ATOM 5942 O O . LEU B 1 123 ? -39.897 54.547 76.151 1.00 40.81 706 LEU B O 1
ATOM 5947 N N . ALA B 1 124 ? -41.837 53.592 75.520 1.00 38.99 707 ALA B N 1
ATOM 5948 C CA . ALA B 1 124 ? -42.329 53.504 76.887 1.00 39.61 707 ALA B CA 1
ATOM 5949 C C . ALA B 1 124 ? -41.502 52.522 77.714 1.00 43.95 707 ALA B C 1
ATOM 5950 O O . ALA B 1 124 ? -41.066 51.473 77.224 1.00 39.54 707 ALA B O 1
ATOM 5952 N N . MET B 1 125 ? -41.265 52.883 78.970 1.00 43.61 708 MET B N 1
ATOM 5953 C CA . MET B 1 125 ? -40.723 51.944 79.937 1.00 44.25 708 MET B CA 1
ATOM 5954 C C . MET B 1 125 ? -41.804 50.983 80.421 1.00 43.55 708 MET B C 1
ATOM 5955 O O . MET B 1 125 ? -42.996 51.163 80.159 1.00 41.63 708 MET B O 1
ATOM 5960 N N . GLY B 1 126 ? -41.373 49.966 81.161 1.00 41.44 709 GLY B N 1
ATOM 5961 C CA . GLY B 1 126 ? -42.263 48.928 81.625 1.00 43.38 709 GLY B CA 1
ATOM 5962 C C . GLY B 1 126 ? -42.283 47.699 80.750 1.00 45.61 709 GLY B C 1
ATOM 5963 O O . GLY B 1 126 ? -43.102 46.799 80.985 1.00 44.76 709 GLY B O 1
ATOM 5964 N N . TYR B 1 127 ? -41.400 47.624 79.765 1.00 42.61 710 TYR B N 1
ATOM 5965 C CA . TYR B 1 127 ? -41.401 46.543 78.796 1.00 41.71 710 TYR B CA 1
ATOM 5966 C C . TYR B 1 127 ? -40.014 45.925 78.709 1.00 43.07 710 TYR B C 1
ATOM 5967 O O . TYR B 1 127 ? -39.008 46.538 79.077 1.00 40.37 710 TYR B O 1
ATOM 5976 N N . LYS B 1 128 ? -39.974 44.688 78.225 1.00 40.46 711 LYS B N 1
ATOM 5977 C CA . LYS B 1 128 ? -38.723 44.055 77.839 1.00 38.63 711 LYS B CA 1
ATOM 5978 C C . LYS B 1 128 ? -38.462 44.372 76.376 1.00 37.69 711 LYS B C 1
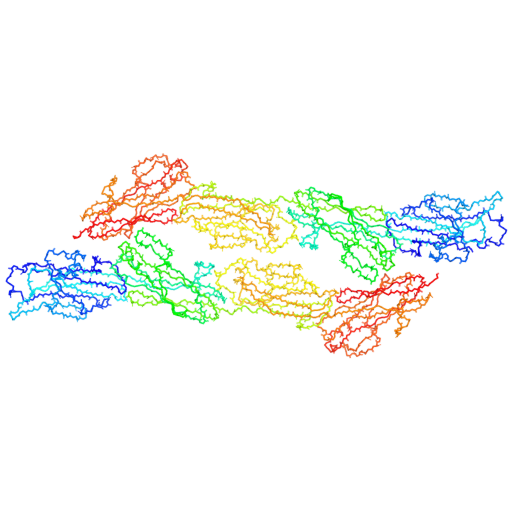ATOM 5979 O O . LYS B 1 128 ? -39.336 44.163 75.529 1.00 41.78 711 LYS B O 1
ATOM 5985 N N . TYR B 1 129 ? -37.284 44.924 76.089 1.00 35.90 712 TYR B N 1
ATOM 5986 C CA . TYR B 1 129 ? -36.863 45.206 74.721 1.00 37.75 712 TYR B CA 1
ATOM 5987 C C . TYR B 1 129 ? -35.826 44.174 74.294 1.00 38.74 712 TYR B C 1
ATOM 5988 O O . TYR B 1 129 ? -34.761 44.058 74.913 1.00 41.88 712 TYR B O 1
ATOM 5997 N N . LEU B 1 130 ? -36.148 43.416 73.248 1.00 40.03 713 LEU B N 1
ATOM 5998 C CA . LEU B 1 130 ? -35.316 42.309 72.782 1.00 42.25 713 LEU B CA 1
ATOM 5999 C C . LEU B 1 130 ? -34.588 42.763 71.528 1.00 35.96 713 LEU B C 1
ATOM 6000 O O . LEU B 1 130 ? -35.219 43.028 70.500 1.00 35.24 713 LEU B O 1
ATOM 6005 N N . LEU B 1 131 ? -33.268 42.856 71.619 1.00 37.81 714 LEU B N 1
ATOM 6006 C CA . LEU B 1 131 ? -32.433 43.078 70.448 1.00 37.80 714 LEU B CA 1
ATOM 6007 C C . LEU B 1 131 ? -32.133 41.729 69.809 1.00 34.19 714 LEU B C 1
ATOM 6008 O O . LEU B 1 131 ? -31.572 40.849 70.468 1.00 36.80 714 LEU B O 1
ATOM 6013 N N . VAL B 1 132 ? -32.503 41.558 68.543 1.00 36.22 715 VAL B N 1
ATOM 6014 C CA . VAL B 1 132 ? -32.316 40.292 67.832 1.00 34.07 715 VAL B CA 1
ATOM 6015 C C . VAL B 1 132 ? -31.258 40.510 66.760 1.00 35.97 715 VAL B C 1
ATOM 6016 O O . VAL B 1 132 ? -31.438 41.342 65.859 1.00 35.01 715 VAL B O 1
ATOM 6020 N N . LEU B 1 133 ? -30.152 39.764 66.860 1.00 36.64 716 LEU B N 1
ATOM 6021 C CA . LEU B 1 133 ? -29.047 39.850 65.907 1.00 36.54 716 LEU B CA 1
ATOM 6022 C C . LEU B 1 133 ? -28.948 38.548 65.116 1.00 35.45 716 LEU B C 1
ATOM 6023 O O . LEU B 1 133 ? -28.341 37.575 65.597 1.00 34.14 716 LEU B O 1
ATOM 6028 N N . PRO B 1 134 ? -29.534 38.468 63.921 1.00 35.60 717 PRO B N 1
ATOM 6029 C CA . PRO B 1 134 ? -29.320 37.286 63.073 1.00 37.99 717 PRO B CA 1
ATOM 6030 C C . PRO B 1 134 ? -27.879 37.256 62.587 1.00 38.20 717 PRO B C 1
ATOM 6031 O O . PRO B 1 134 ? -27.348 38.274 62.144 1.00 35.91 717 PRO B O 1
ATOM 6035 N N . PHE B 1 135 ? -27.233 36.094 62.694 1.00 32.44 718 PHE B N 1
ATOM 6036 C CA . PHE B 1 135 ? -25.863 35.973 62.211 1.00 33.96 718 PHE B CA 1
ATOM 6037 C C . PHE B 1 135 ? -25.694 34.705 61.381 1.00 37.50 718 PHE B C 1
ATOM 6038 O O . PHE B 1 135 ? -26.522 33.788 61.422 1.00 37.09 718 PHE B O 1
ATOM 6046 N N . VAL B 1 136 ? -24.621 34.692 60.589 1.00 33.75 719 VAL B N 1
ATOM 6047 C CA . VAL B 1 136 ? -24.238 33.545 59.775 1.00 37.89 719 VAL B CA 1
ATOM 6048 C C . VAL B 1 136 ? -22.817 33.140 60.144 1.00 38.41 719 VAL B C 1
ATOM 6049 O O . VAL B 1 136 ? -21.909 33.981 60.162 1.00 37.03 719 VAL B O 1
ATOM 6053 N N . VAL B 1 137 ? -22.630 31.849 60.422 1.00 40.04 720 VAL B N 1
ATOM 6054 C CA . VAL B 1 137 ? -21.322 31.320 60.794 1.00 37.66 720 VAL B CA 1
ATOM 6055 C C . VAL B 1 137 ? -20.435 31.268 59.558 1.00 36.66 720 VAL B C 1
ATOM 6056 O O . VAL B 1 137 ? -20.862 30.796 58.499 1.00 39.51 720 VAL B O 1
ATOM 6060 N N . LYS B 1 138 ? -19.198 31.745 59.685 1.00 34.78 721 LYS B N 1
ATOM 6061 C CA . LYS B 1 138 ? -18.247 31.692 58.583 1.00 38.06 721 LYS B CA 1
ATOM 6062 C C . LYS B 1 138 ? -17.599 30.309 58.523 1.00 38.48 721 LYS B C 1
ATOM 6063 O O . LYS B 1 138 ? -17.767 29.484 59.419 1.00 41.37 721 LYS B O 1
ATOM 6069 N N . ASN B 1 139 ? -16.825 30.061 57.461 1.00 41.47 722 ASN B N 1
ATOM 6070 C CA . ASN B 1 139 ? -16.064 28.808 57.352 1.00 40.06 722 ASN B CA 1
ATOM 6071 C C . ASN B 1 139 ? -14.760 28.949 58.135 1.00 42.18 722 ASN B C 1
ATOM 6072 O O . ASN B 1 139 ? -13.684 29.194 57.585 1.00 42.66 722 ASN B O 1
ATOM 6077 N N . VAL B 1 140 ? -14.865 28.763 59.453 1.00 37.68 723 VAL B N 1
ATOM 6078 C CA . VAL B 1 140 ? -13.777 28.980 60.399 1.00 41.14 723 VAL B CA 1
ATOM 6079 C C . VAL B 1 140 ? -13.740 27.817 61.389 1.00 42.26 723 VAL B C 1
ATOM 6080 O O . VAL B 1 140 ? -14.556 26.898 61.331 1.00 42.41 723 VAL B O 1
ATOM 6084 N N . GLU B 1 141 ? -12.789 27.880 62.322 1.00 42.15 724 GLU B N 1
ATOM 6085 C CA . GLU B 1 141 ? -12.587 26.832 63.315 1.00 48.64 724 GLU B CA 1
ATOM 6086 C C . GLU B 1 141 ? -12.585 27.452 64.705 1.00 47.44 724 GLU B C 1
ATOM 6087 O O . GLU B 1 141 ? -12.243 28.626 64.870 1.00 50.08 724 GLU B O 1
ATOM 6093 N N . GLY B 1 142 ? -12.960 26.659 65.707 1.00 47.06 725 GLY B N 1
ATOM 6094 C CA . GLY B 1 142 ? -12.825 27.091 67.093 1.00 49.58 725 GLY B CA 1
ATOM 6095 C C . GLY B 1 142 ? -14.074 27.736 67.674 1.00 49.51 725 GLY B C 1
ATOM 6096 O O . GLY B 1 142 ? -15.194 27.554 67.186 1.00 48.05 725 GLY B O 1
ATOM 6097 N N . ASP B 1 143 ? -13.866 28.508 68.745 1.00 46.57 726 ASP B N 1
ATOM 6098 C CA . ASP B 1 143 ? -14.947 29.108 69.522 1.00 42.82 726 ASP B CA 1
ATOM 6099 C C . ASP B 1 143 ? -15.276 30.518 69.050 1.00 41.38 726 ASP B C 1
ATOM 6100 O O . ASP B 1 143 ? -14.442 31.222 68.475 1.00 43.38 726 ASP B O 1
ATOM 6105 N N . PHE B 1 144 ? -16.508 30.938 69.335 1.00 37.23 727 PHE B N 1
ATOM 6106 C CA . PHE B 1 144 ? -16.853 32.354 69.273 1.00 42.35 727 PHE B CA 1
ATOM 6107 C C . PHE B 1 144 ? -17.849 32.686 70.376 1.00 39.50 727 PHE B C 1
ATOM 6108 O O . PHE B 1 144 ? -18.850 31.987 70.559 1.00 40.47 727 PHE B O 1
ATOM 6116 N N . GLU B 1 145 ? -17.542 33.725 71.134 1.00 39.16 728 GLU B N 1
ATOM 6117 C CA . GLU B 1 145 ? -18.372 34.175 72.238 1.00 40.06 728 GLU B CA 1
ATOM 6118 C C . GLU B 1 145 ? -19.167 35.415 71.837 1.00 41.60 728 GLU B C 1
ATOM 6119 O O . GLU B 1 145 ? -18.875 36.081 70.839 1.00 37.85 728 GLU B O 1
ATOM 6125 N N . ASN B 1 146 ? -20.197 35.709 72.627 1.00 41.07 729 ASN B N 1
ATOM 6126 C CA . ASN B 1 146 ? -20.936 36.959 72.488 1.00 40.47 729 ASN B CA 1
ATOM 6127 C C . ASN B 1 146 ? -21.352 37.460 73.862 1.00 38.57 729 ASN B C 1
ATOM 6128 O O . ASN B 1 146 ? -21.812 36.683 74.697 1.00 38.57 729 ASN B O 1
ATOM 6133 N N . THR B 1 147 ? -21.191 38.765 74.086 1.00 38.94 730 THR B N 1
ATOM 6134 C CA . THR B 1 147 ? -21.571 39.407 75.338 1.00 38.70 730 THR B CA 1
ATOM 6135 C C . THR B 1 147 ? -22.158 40.766 75.009 1.00 41.78 730 THR B C 1
ATOM 6136 O O . THR B 1 147 ? -21.858 41.344 73.961 1.00 35.93 730 THR B O 1
ATOM 6140 N N . ALA B 1 148 ? -23.002 41.274 75.906 1.00 40.81 731 ALA B N 1
ATOM 6141 C CA . ALA B 1 148 ? -23.645 42.562 75.680 1.00 36.03 731 ALA B CA 1
ATOM 6142 C C . ALA B 1 148 ? -23.696 43.360 76.974 1.00 38.57 731 ALA B C 1
ATOM 6143 O O . ALA B 1 148 ? -23.461 42.847 78.067 1.00 38.26 731 ALA B O 1
ATOM 6145 N N . VAL B 1 149 ? -24.019 44.638 76.823 1.00 42.65 732 VAL B N 1
ATOM 6146 C CA . VAL B 1 149 ? -24.128 45.581 77.928 1.00 47.10 732 VAL B CA 1
ATOM 6147 C C . VAL B 1 149 ? -25.407 46.379 77.725 1.00 46.31 732 VAL B C 1
ATOM 6148 O O . VAL B 1 149 ? -25.676 46.849 76.613 1.00 41.90 732 VAL B O 1
ATOM 6152 N N . GLN B 1 150 ? -26.198 46.523 78.786 1.00 43.64 733 GLN B N 1
ATOM 6153 C CA . GLN B 1 150 ? -27.366 47.387 78.746 1.00 43.21 733 GLN B CA 1
ATOM 6154 C C . GLN B 1 150 ? -26.942 48.762 79.250 1.00 45.24 733 GLN B C 1
ATOM 6155 O O . GLN B 1 150 ? -26.281 48.868 80.288 1.00 42.15 733 GLN B O 1
ATOM 6161 N N . LEU B 1 151 ? -27.279 49.798 78.487 1.00 44.01 734 LEU B N 1
ATOM 6162 C CA . LEU B 1 151 ? -26.951 51.184 78.816 1.00 45.87 734 LEU B CA 1
ATOM 6163 C C . LEU B 1 151 ? -28.197 51.887 79.340 1.00 46.82 734 LEU B C 1
ATOM 6164 O O . LEU B 1 151 ? -29.208 51.961 78.638 1.00 40.22 734 LEU B O 1
ATOM 6169 N N . THR B 1 152 ? -28.124 52.412 80.564 1.00 46.71 735 THR B N 1
ATOM 6170 C CA . THR B 1 152 ? -29.233 53.153 81.162 1.00 49.45 735 THR B CA 1
ATOM 6171 C C . THR B 1 152 ? -28.677 54.477 81.675 1.00 53.61 735 THR B C 1
ATOM 6172 O O . THR B 1 152 ? -27.863 54.487 82.604 1.00 54.58 735 THR B O 1
ATOM 6176 N N . ASN B 1 153 ? -29.129 55.587 81.085 1.00 52.56 736 ASN B N 1
ATOM 6177 C CA . ASN B 1 153 ? -28.532 56.896 81.343 1.00 59.45 736 ASN B CA 1
ATOM 6178 C C . ASN B 1 153 ? -27.011 56.786 81.405 1.00 61.89 736 ASN B C 1
ATOM 6179 O O . ASN B 1 153 ? -26.378 56.458 80.397 1.00 68.92 736 ASN B O 1
ATOM 6184 N N . ASP B 1 154 ? -26.408 57.006 82.572 1.00 64.06 737 ASP B N 1
ATOM 6185 C CA . ASP B 1 154 ? -24.953 56.979 82.671 1.00 68.32 737 ASP B CA 1
ATOM 6186 C C . ASP B 1 154 ? -24.426 55.688 83.304 1.00 65.62 737 ASP B C 1
ATOM 6187 O O . ASP B 1 154 ? -23.316 55.683 83.850 1.00 65.71 737 ASP B O 1
ATOM 6192 N N . GLY B 1 155 ? -25.186 54.592 83.228 1.00 60.25 738 GLY B N 1
ATOM 6193 C CA . GLY B 1 155 ? -24.762 53.332 83.814 1.00 58.49 738 GLY B CA 1
ATOM 6194 C C . GLY B 1 155 ? -24.769 52.163 82.843 1.00 56.56 738 GLY B C 1
ATOM 6195 O O . GLY B 1 155 ? -25.481 52.193 81.835 1.00 50.75 738 GLY B O 1
ATOM 6196 N N . GLU B 1 156 ? -23.991 51.121 83.143 1.00 57.91 739 GLU B N 1
ATOM 6197 C CA . GLU B 1 156 ? -23.851 49.967 82.261 1.00 54.12 739 GLU B CA 1
ATOM 6198 C C . GLU B 1 156 ? -23.878 48.675 83.063 1.00 52.25 739 GLU B C 1
ATOM 6199 O O . GLU B 1 156 ? -23.233 48.574 84.109 1.00 52.52 739 GLU B O 1
ATOM 6205 N N . THR B 1 157 ? -24.602 47.678 82.553 1.00 48.19 740 THR B N 1
ATOM 6206 C CA . THR B 1 157 ? -24.680 46.370 83.190 1.00 50.68 740 THR B CA 1
ATOM 6207 C C . THR B 1 157 ? -24.414 45.303 82.140 1.00 44.50 740 THR B C 1
ATOM 6208 O O . THR B 1 157 ? -25.007 45.336 81.059 1.00 42.04 740 THR B O 1
ATOM 6212 N N . VAL B 1 158 ? -23.536 44.372 82.454 1.00 49.78 741 VAL B N 1
ATOM 6213 C CA . VAL B 1 158 ? -23.118 43.351 81.500 1.00 49.45 741 VAL B CA 1
ATOM 6214 C C . VAL B 1 158 ? -24.102 42.184 81.548 1.00 44.32 741 VAL B C 1
ATOM 6215 O O . VAL B 1 158 ? -24.707 41.887 82.584 1.00 44.37 741 VAL B O 1
ATOM 6219 N N . THR B 1 159 ? -24.299 41.540 80.404 1.00 44.61 742 THR B N 1
ATOM 6220 C CA . THR B 1 159 ? -25.050 40.296 80.325 1.00 43.41 742 THR B CA 1
ATOM 6221 C C . THR B 1 159 ? -24.148 39.101 80.610 1.00 43.93 742 THR B C 1
ATOM 6222 O O . THR B 1 159 ? -22.927 39.219 80.724 1.00 44.18 742 THR B O 1
ATOM 6226 N N . ASN B 1 160 ? -24.780 37.937 80.723 1.00 42.90 743 ASN B N 1
ATOM 6227 C CA . ASN B 1 160 ? -24.079 36.665 80.656 1.00 39.75 743 ASN B CA 1
ATOM 6228 C C . ASN B 1 160 ? -23.433 36.508 79.282 1.00 44.06 743 ASN B C 1
ATOM 6229 O O . ASN B 1 160 ? -23.842 37.139 78.307 1.00 42.37 743 ASN B O 1
ATOM 6234 N N . THR B 1 161 ? -22.425 35.642 79.199 1.00 44.90 744 THR B N 1
ATOM 6235 C CA . THR B 1 161 ? -21.731 35.377 77.944 1.00 42.88 744 THR B CA 1
ATOM 6236 C C . THR B 1 161 ? -22.170 34.026 77.399 1.00 44.19 744 THR B C 1
ATOM 6237 O O . THR B 1 161 ? -22.294 33.053 78.153 1.00 43.08 744 THR B O 1
ATOM 6241 N N . VAL B 1 162 ? -22.435 33.979 76.099 1.00 40.55 745 VAL B N 1
ATOM 6242 C CA . VAL B 1 162 ? -22.748 32.736 75.417 1.00 41.60 745 VAL B CA 1
ATOM 6243 C C . VAL B 1 162 ? -21.557 32.365 74.546 1.00 42.71 745 VAL B C 1
ATOM 6244 O O . VAL B 1 162 ? -20.660 33.173 74.295 1.00 42.45 745 VAL B O 1
ATOM 6248 N N . ILE B 1 163 ? -21.544 31.115 74.087 1.00 36.23 746 ILE B N 1
ATOM 6249 C CA . ILE B 1 163 ? -20.437 30.617 73.282 1.00 42.40 746 ILE B CA 1
ATOM 6250 C C . ILE B 1 163 ? -20.949 29.475 72.418 1.00 36.31 746 ILE B C 1
ATOM 6251 O O . ILE B 1 163 ? -21.899 28.778 72.782 1.00 36.36 746 ILE B O 1
ATOM 6256 N N . ASN B 1 164 ? -20.346 29.334 71.240 1.00 36.98 747 ASN B N 1
ATOM 6257 C CA . ASN B 1 164 ? -20.576 28.202 70.355 1.00 37.99 747 ASN B CA 1
ATOM 6258 C C . ASN B 1 164 ? -19.225 27.753 69.813 1.00 41.69 747 ASN B C 1
ATOM 6259 O O . ASN B 1 164 ? -18.231 28.485 69.884 1.00 38.16 747 ASN B O 1
ATOM 6264 N N . HIS B 1 165 ? -19.190 26.525 69.294 1.00 34.70 748 HIS B N 1
ATOM 6265 C CA . HIS B 1 165 ? -17.975 25.925 68.761 1.00 42.78 748 HIS B CA 1
ATOM 6266 C C . HIS B 1 165 ? -18.172 25.549 67.295 1.00 40.56 748 HIS B C 1
ATOM 6267 O O . HIS B 1 165 ? -19.285 25.237 66.859 1.00 41.93 748 HIS B O 1
ATOM 6274 N N . VAL B 1 166 ? -17.085 25.589 66.530 1.00 39.44 749 VAL B N 1
ATOM 6275 C CA . VAL B 1 166 ? -17.132 25.205 65.120 1.00 39.03 749 VAL B CA 1
ATOM 6276 C C . VAL B 1 166 ? -16.090 24.113 64.886 1.00 41.66 749 VAL B C 1
ATOM 6277 O O . VAL B 1 166 ? -14.971 24.411 64.445 1.00 40.18 749 VAL B O 1
ATOM 6281 N N . PRO B 1 167 ? -16.390 22.853 65.182 1.00 40.74 750 PRO B N 1
ATOM 6282 C CA . PRO B 1 167 ? -15.367 21.809 65.043 1.00 42.38 750 PRO B CA 1
ATOM 6283 C C . PRO B 1 167 ? -14.981 21.583 63.587 1.00 48.68 750 PRO B C 1
ATOM 6284 O O . PRO B 1 167 ? -15.732 21.874 62.653 1.00 48.96 750 PRO B O 1
ATOM 6288 N N . SER B 1 168 ? -13.764 21.072 63.412 1.00 50.34 751 SER B N 1
ATOM 6289 C CA . SER B 1 168 ? -13.175 20.887 62.093 1.00 48.82 751 SER B CA 1
ATOM 6290 C C . SER B 1 168 ? -13.718 19.632 61.430 1.00 48.58 751 SER B C 1
ATOM 6291 O O . SER B 1 168 ? -13.710 18.553 62.031 1.00 47.12 751 SER B O 1
ATOM 6294 N N . SER B 1 169 ? -14.177 19.769 60.188 1.00 49.50 752 SER B N 1
ATOM 6295 C CA . SER B 1 169 ? -14.450 18.600 59.356 1.00 49.34 752 SER B CA 1
ATOM 6296 C C . SER B 1 169 ? -14.544 19.041 57.905 1.00 49.68 752 SER B C 1
ATOM 6297 O O . SER B 1 169 ? -15.272 19.989 57.591 1.00 50.66 752 SER B O 1
ATOM 6300 N N . ASN B 1 170 ? -13.815 18.339 57.031 1.00 47.24 753 ASN B N 1
ATOM 6301 C CA . ASN B 1 170 ? -13.667 18.638 55.620 1.00 45.97 753 ASN B CA 1
ATOM 6302 C C . ASN B 1 170 ? -14.240 17.517 54.757 1.00 45.31 753 ASN B C 1
ATOM 6303 O O . ASN B 1 170 ? -14.290 16.359 55.185 1.00 42.43 753 ASN B O 1
ATOM 6308 N N . PRO B 1 171 ? -14.707 17.842 53.552 1.00 42.04 754 PRO B N 1
ATOM 6309 C CA . PRO B 1 171 ? -15.119 16.801 52.608 1.00 43.87 754 PRO B CA 1
ATOM 6310 C C . PRO B 1 171 ? -13.900 16.058 52.091 1.00 40.22 754 PRO B C 1
ATOM 6311 O O . PRO B 1 171 ? -12.765 16.528 52.199 1.00 41.25 754 PRO B O 1
ATOM 6315 N N . SER B 1 172 ? -14.139 14.884 51.518 1.00 39.94 755 SER B N 1
ATOM 6316 C CA . SER B 1 172 ? -13.024 14.118 50.984 1.00 40.64 755 SER B CA 1
ATOM 6317 C C . SER B 1 172 ? -13.493 13.320 49.776 1.00 38.48 755 SER B C 1
ATOM 6318 O O . SER B 1 172 ? -14.687 13.243 49.472 1.00 35.65 755 SER B O 1
ATOM 6321 N N . LYS B 1 173 ? -12.528 12.737 49.072 1.00 42.20 756 LYS B N 1
ATOM 6322 C CA . LYS B 1 173 ? -12.829 11.944 47.891 1.00 38.66 756 LYS B CA 1
ATOM 6323 C C . LYS B 1 173 ? -11.885 10.755 47.860 1.00 39.69 756 LYS B C 1
ATOM 6324 O O . LYS B 1 173 ? -10.709 10.871 48.218 1.00 36.34 756 LYS B O 1
ATOM 6329 N N . ASP B 1 174 ? -12.416 9.607 47.468 1.00 41.49 757 ASP B N 1
ATOM 6330 C CA . ASP B 1 174 ? -11.611 8.408 47.321 1.00 40.50 757 ASP B CA 1
ATOM 6331 C C . ASP B 1 174 ? -12.052 7.699 46.052 1.00 39.51 757 ASP B C 1
ATOM 6332 O O . ASP B 1 174 ? -13.014 8.101 45.390 1.00 39.64 757 ASP B O 1
ATOM 6337 N N . VAL B 1 175 ? -11.323 6.639 45.711 1.00 38.54 758 VAL B N 1
ATOM 6338 C CA . VAL B 1 175 ? -11.606 5.793 44.558 1.00 38.39 758 VAL B CA 1
ATOM 6339 C C . VAL B 1 175 ? -11.701 4.368 45.069 1.00 34.01 758 VAL B C 1
ATOM 6340 O O . VAL B 1 175 ? -10.816 3.920 45.804 1.00 40.62 758 VAL B O 1
ATOM 6344 N N . LYS B 1 176 ? -12.768 3.667 44.702 1.00 33.84 759 LYS B N 1
ATOM 6345 C CA . LYS B 1 176 ? -12.987 2.301 45.165 1.00 38.07 759 LYS B CA 1
ATOM 6346 C C . LYS B 1 176 ? -13.272 1.383 43.986 1.00 37.15 759 LYS B C 1
ATOM 6347 O O . LYS B 1 176 ? -13.813 1.809 42.962 1.00 41.51 759 LYS B O 1
ATOM 6353 N N . ALA B 1 177 ? -12.915 0.110 44.142 1.00 37.79 760 ALA B N 1
ATOM 6354 C CA . ALA B 1 177 ? -13.230 -0.877 43.124 1.00 40.26 760 ALA B CA 1
ATOM 6355 C C . ALA B 1 177 ? -14.738 -1.096 43.030 1.00 43.31 760 ALA B C 1
ATOM 6356 O O . ALA B 1 177 ? -15.499 -0.802 43.953 1.00 42.49 760 ALA B O 1
ATOM 6358 N N . ASP B 1 178 ? -15.162 -1.640 41.890 1.00 41.21 761 ASP B N 1
ATOM 6359 C CA . ASP B 1 178 ? -16.573 -1.847 41.545 1.00 41.87 761 ASP B CA 1
ATOM 6360 C C . ASP B 1 178 ? -16.717 -3.276 41.026 1.00 43.73 761 ASP B C 1
ATOM 6361 O O . ASP B 1 178 ? -16.564 -3.521 39.827 1.00 47.83 761 ASP B O 1
ATOM 6366 N N . LYS B 1 179 ? -17.022 -4.211 41.932 1.00 45.34 762 LYS B N 1
ATOM 6367 C CA . LYS B 1 179 ? -17.181 -5.630 41.602 1.00 49.94 762 LYS B CA 1
ATOM 6368 C C . LYS B 1 179 ? -18.665 -5.908 41.407 1.00 47.24 762 LYS B C 1
ATOM 6369 O O . LYS B 1 179 ? -19.400 -6.174 42.362 1.00 45.21 762 LYS B O 1
ATOM 6375 N N . ASN B 1 180 ? -19.095 -5.827 40.149 1.00 54.51 763 ASN B N 1
ATOM 6376 C CA . ASN B 1 180 ? -20.485 -6.038 39.737 1.00 55.03 763 ASN B CA 1
ATOM 6377 C C . ASN B 1 180 ? -21.454 -5.154 40.522 1.00 53.98 763 ASN B C 1
ATOM 6378 O O . ASN B 1 180 ? -22.578 -5.552 40.839 1.00 57.18 763 ASN B O 1
ATOM 6383 N N . GLY B 1 181 ? -21.025 -3.930 40.823 1.00 49.51 764 GLY B N 1
ATOM 6384 C CA . GLY B 1 181 ? -21.854 -2.956 41.500 1.00 46.66 764 GLY B CA 1
ATOM 6385 C C . GLY B 1 181 ? -21.556 -2.786 42.973 1.00 45.83 764 GLY B C 1
ATOM 6386 O O . GLY B 1 181 ? -21.911 -1.750 43.542 1.00 45.77 764 GLY B O 1
ATOM 6387 N N . THR B 1 182 ? -20.926 -3.766 43.612 1.00 47.52 765 THR B N 1
ATOM 6388 C CA . THR B 1 182 ? -20.636 -3.654 45.034 1.00 43.84 765 THR B CA 1
ATOM 6389 C C . THR B 1 182 ? -19.329 -2.893 45.239 1.00 49.18 765 THR B C 1
ATOM 6390 O O . THR B 1 182 ? -18.372 -3.047 44.474 1.00 45.19 765 THR B O 1
ATOM 6394 N N . VAL B 1 183 ? -19.306 -2.045 46.261 1.00 46.77 766 VAL B N 1
ATOM 6395 C CA . VAL B 1 183 ? -18.179 -1.141 46.466 1.00 45.82 766 VAL B CA 1
ATOM 6396 C C . VAL B 1 183 ? -17.067 -1.894 47.175 1.00 44.57 766 VAL B C 1
ATOM 6397 O O . VAL B 1 183 ? -17.307 -2.591 48.167 1.00 46.85 766 VAL B O 1
ATOM 6401 N N . GLY B 1 184 ? -15.845 -1.753 46.670 1.00 41.06 767 GLY B N 1
ATOM 6402 C CA . GLY B 1 184 ? -14.698 -2.329 47.334 1.00 45.67 767 GLY B CA 1
ATOM 6403 C C . GLY B 1 184 ? -14.276 -1.511 48.537 1.00 48.06 767 GLY B C 1
ATOM 6404 O O . GLY B 1 184 ? -14.715 -0.376 48.744 1.00 46.28 767 GLY B O 1
ATOM 6405 N N . SER B 1 185 ? -13.379 -2.092 49.334 1.00 44.74 768 SER B N 1
ATOM 6406 C CA . SER B 1 185 ? -12.971 -1.477 50.590 1.00 43.85 768 SER B CA 1
ATOM 6407 C C . SER B 1 185 ? -11.501 -1.071 50.629 1.00 49.38 768 SER B C 1
ATOM 6408 O O . SER B 1 185 ? -10.993 -0.755 51.709 1.00 46.65 768 SER B O 1
ATOM 6411 N N . VAL B 1 186 ? -10.793 -1.057 49.502 1.00 42.23 769 VAL B N 1
ATOM 6412 C CA . VAL B 1 186 ? -9.415 -0.575 49.497 1.00 41.63 769 VAL B CA 1
ATOM 6413 C C . VAL B 1 186 ? -9.313 0.619 48.551 1.00 41.09 769 VAL B C 1
ATOM 6414 O O . VAL B 1 186 ? -9.881 0.610 47.453 1.00 39.58 769 VAL B O 1
ATOM 6418 N N . SER B 1 187 ? -8.625 1.665 49.002 1.00 41.41 770 SER B N 1
ATOM 6419 C CA . SER B 1 187 ? -8.461 2.863 48.183 1.00 38.02 770 SER B CA 1
ATOM 6420 C C . SER B 1 187 ? -7.623 2.558 46.947 1.00 40.73 770 SER B C 1
ATOM 6421 O O . SER B 1 187 ? -6.601 1.869 47.023 1.00 45.59 770 SER B O 1
ATOM 6424 N N . LEU B 1 188 ? -8.071 3.066 45.800 1.00 39.43 771 LEU B N 1
ATOM 6425 C CA . LEU B 1 188 ? -7.346 2.931 44.546 1.00 42.54 771 LEU B CA 1
ATOM 6426 C C . LEU B 1 188 ? -6.604 4.202 44.156 1.00 40.43 771 LEU B C 1
ATOM 6427 O O . LEU B 1 188 ? -6.215 4.345 42.990 1.00 37.73 771 LEU B O 1
ATOM 6432 N N . HIS B 1 189 ? -6.404 5.130 45.098 1.00 41.12 772 HIS B N 1
ATOM 6433 C CA . HIS B 1 189 ? -5.670 6.351 44.790 1.00 37.44 772 HIS B CA 1
ATOM 6434 C C . HIS B 1 189 ? -4.232 6.029 44.407 1.00 40.49 772 HIS B C 1
ATOM 6435 O O . HIS B 1 189 ? -3.557 5.247 45.082 1.00 44.78 772 HIS B O 1
ATOM 6442 N N . ASP B 1 190 ? -3.776 6.641 43.314 1.00 39.65 773 ASP B N 1
ATOM 6443 C CA . ASP B 1 190 ? -2.430 6.501 42.759 1.00 42.69 773 ASP B CA 1
ATOM 6444 C C . ASP B 1 190 ? -2.177 5.126 42.148 1.00 42.61 773 ASP B C 1
ATOM 6445 O O . ASP B 1 190 ? -1.019 4.738 41.963 1.00 46.01 773 ASP B O 1
ATOM 6450 N N . LYS B 1 191 ? -3.221 4.375 41.818 1.00 41.50 774 LYS B N 1
ATOM 6451 C CA . LYS B 1 191 ? -3.039 3.035 41.267 1.00 39.23 774 LYS B CA 1
ATOM 6452 C C . LYS B 1 191 ? -3.443 3.008 39.795 1.00 43.62 774 LYS B C 1
ATOM 6453 O O . LYS B 1 191 ? -3.898 4.011 39.230 1.00 45.16 774 LYS B O 1
ATOM 6459 N N . ASP B 1 192 ? -3.269 1.838 39.177 1.00 43.62 775 ASP B N 1
ATOM 6460 C CA . ASP B 1 192 ? -3.408 1.684 37.735 1.00 41.20 775 ASP B CA 1
ATOM 6461 C C . ASP B 1 192 ? -4.696 0.939 37.417 1.00 39.82 775 ASP B C 1
ATOM 6462 O O . ASP B 1 192 ? -4.910 -0.181 37.899 1.00 40.55 775 ASP B O 1
ATOM 6467 N N . ILE B 1 193 ? -5.528 1.553 36.589 1.00 39.66 776 ILE B N 1
ATOM 6468 C CA . ILE B 1 193 ? -6.852 1.057 36.225 1.00 39.08 776 ILE B CA 1
ATOM 6469 C C . ILE B 1 193 ? -6.808 0.664 34.754 1.00 39.83 776 ILE B C 1
ATOM 6470 O O . ILE B 1 193 ? -6.449 1.496 33.910 1.00 36.70 776 ILE B O 1
ATOM 6475 N N . PRO B 1 194 ? -7.144 -0.577 34.400 1.00 39.64 777 PRO B N 1
ATOM 6476 C CA . PRO B 1 194 ? -7.180 -0.944 32.980 1.00 40.86 777 PRO B CA 1
ATOM 6477 C C . PRO B 1 194 ? -8.325 -0.267 32.249 1.00 40.73 777 PRO B C 1
ATOM 6478 O O . PRO B 1 194 ? -9.389 0.005 32.815 1.00 40.07 777 PRO B O 1
ATOM 6482 N N . LEU B 1 195 ? -8.087 0.007 30.967 1.00 37.47 778 LEU B N 1
ATOM 6483 C CA . LEU B 1 195 ? -9.143 0.480 30.089 1.00 32.53 778 LEU B CA 1
ATOM 6484 C C . LEU B 1 195 ? -10.387 -0.388 30.230 1.00 39.84 778 LEU B C 1
ATOM 6485 O O . LEU B 1 195 ? -10.296 -1.612 30.399 1.00 43.78 778 LEU B O 1
ATOM 6490 N N . GLN B 1 196 ? -11.552 0.262 30.176 1.00 39.18 779 GLN B N 1
ATOM 6491 C CA . GLN B 1 196 ? -12.892 -0.321 30.277 1.00 40.76 779 GLN B CA 1
ATOM 6492 C C . GLN B 1 196 ? -13.229 -0.850 31.670 1.00 42.33 779 GLN B C 1
ATOM 6493 O O . GLN B 1 196 ? -14.345 -1.356 31.864 1.00 43.21 779 GLN B O 1
ATOM 6499 N N . THR B 1 197 ? -12.319 -0.771 32.640 1.00 40.57 780 THR B N 1
ATOM 6500 C CA . THR B 1 197 ? -12.698 -1.071 34.016 1.00 42.40 780 THR B CA 1
ATOM 6501 C C . THR B 1 197 ? -13.696 -0.032 34.509 1.00 41.07 780 THR B C 1
ATOM 6502 O O . THR B 1 197 ? -13.590 1.155 34.186 1.00 36.97 780 THR B O 1
ATOM 6506 N N . LYS B 1 198 ? -14.700 -0.490 35.250 1.00 41.71 781 LYS B N 1
ATOM 6507 C CA . LYS B 1 198 ? -15.625 0.392 35.952 1.00 42.02 781 LYS B CA 1
ATOM 6508 C C . LYS B 1 198 ? -15.155 0.540 37.391 1.00 38.54 781 LYS B C 1
ATOM 6509 O O . LYS B 1 198 ? -14.843 -0.453 38.047 1.00 40.77 781 LYS B O 1
ATOM 6515 N N . ILE B 1 199 ? -15.090 1.781 37.879 1.00 39.62 782 ILE B N 1
ATOM 6516 C CA . ILE B 1 199 ? -14.670 2.037 39.247 1.00 38.34 782 ILE B CA 1
ATOM 6517 C C . ILE B 1 199 ? -15.676 2.980 39.900 1.00 35.03 782 ILE B C 1
ATOM 6518 O O . ILE B 1 199 ? -16.517 3.589 39.239 1.00 38.40 782 ILE B O 1
ATOM 6523 N N . TYR B 1 200 ? -15.606 3.065 41.221 1.00 37.18 783 TYR B N 1
ATOM 6524 C CA . TYR B 1 200 ? -16.445 3.990 41.965 1.00 35.90 783 TYR B CA 1
ATOM 6525 C C . TYR B 1 200 ? -15.623 5.191 42.382 1.00 36.51 783 TYR B C 1
ATOM 6526 O O . TYR B 1 200 ? -14.495 5.053 42.866 1.00 42.12 783 TYR B O 1
ATOM 6535 N N . TYR B 1 201 ? -16.193 6.366 42.182 1.00 33.74 784 TYR B N 1
ATOM 6536 C CA . TYR B 1 201 ? -15.709 7.563 42.840 1.00 34.93 784 TYR B CA 1
ATOM 6537 C C . TYR B 1 201 ? -16.492 7.710 44.136 1.00 36.95 784 TYR B C 1
ATOM 6538 O O . TYR B 1 201 ? -17.723 7.634 44.133 1.00 36.67 784 TYR B O 1
ATOM 6547 N N . GLU B 1 202 ? -15.778 7.842 45.243 1.00 34.25 785 GLU B N 1
ATOM 6548 C CA . GLU B 1 202 ? -16.387 7.981 46.560 1.00 37.19 785 GLU B CA 1
ATOM 6549 C C . GLU B 1 202 ? -16.322 9.457 46.951 1.00 38.12 785 GLU B C 1
ATOM 6550 O O . GLU B 1 202 ? -15.237 9.998 47.197 1.00 38.46 785 GLU B O 1
ATOM 6556 N N . VAL B 1 203 ? -17.467 10.126 46.970 1.00 35.38 786 VAL B N 1
ATOM 6557 C CA . VAL B 1 203 ? -17.505 11.537 47.344 1.00 36.58 786 VAL B CA 1
ATOM 6558 C C . VAL B 1 203 ? -18.122 11.613 48.740 1.00 37.26 786 VAL B C 1
ATOM 6559 O O . VAL B 1 203 ? -19.305 11.310 48.928 1.00 39.17 786 VAL B O 1
ATOM 6563 N N . LYS B 1 204 ? -17.305 11.978 49.729 1.00 33.88 787 LYS B N 1
ATOM 6564 C CA . LYS B 1 204 ? -17.667 11.912 51.138 1.00 37.01 787 LYS B CA 1
ATOM 6565 C C . LYS B 1 204 ? -17.917 13.312 51.677 1.00 39.44 787 LYS B C 1
ATOM 6566 O O . LYS B 1 204 ? -17.044 14.182 51.578 1.00 34.79 787 LYS B O 1
ATOM 6572 N N . SER B 1 205 ? -19.091 13.513 52.272 1.00 38.74 788 SER B N 1
ATOM 6573 C CA . SER B 1 205 ? -19.398 14.808 52.863 1.00 34.99 788 SER B CA 1
ATOM 6574 C C . SER B 1 205 ? -18.525 15.056 54.085 1.00 36.74 788 SER B C 1
ATOM 6575 O O . SER B 1 205 ? -17.942 14.138 54.664 1.00 36.84 788 SER B O 1
ATOM 6578 N N . SER B 1 206 ? -18.435 16.326 54.479 1.00 33.92 789 SER B N 1
ATOM 6579 C CA . SER B 1 206 ? -17.888 16.602 55.794 1.00 35.94 789 SER B CA 1
ATOM 6580 C C . SER B 1 206 ? -18.867 16.106 56.855 1.00 32.95 789 SER B C 1
ATOM 6581 O O . SER B 1 206 ? -20.014 15.754 56.567 1.00 35.15 789 SER B O 1
ATOM 6584 N N . GLU B 1 207 ? -18.429 16.105 58.101 1.00 33.99 790 GLU B N 1
ATOM 6585 C CA . GLU B 1 207 ? -19.305 15.670 59.175 1.00 42.09 790 GLU B CA 1
ATOM 6586 C C . GLU B 1 207 ? -20.042 16.857 59.793 1.00 39.33 790 GLU B C 1
ATOM 6587 O O . GLU B 1 207 ? -19.446 17.908 60.059 1.00 37.98 790 GLU B O 1
ATOM 6593 N N . ARG B 1 208 ? -21.353 16.691 59.981 1.00 36.02 791 ARG B N 1
ATOM 6594 C CA . ARG B 1 208 ? -22.107 17.567 60.865 1.00 38.01 791 ARG B CA 1
ATOM 6595 C C . ARG B 1 208 ? -21.812 17.168 62.306 1.00 38.87 791 ARG B C 1
ATOM 6596 O O . ARG B 1 208 ? -21.953 15.994 62.652 1.00 38.05 791 ARG B O 1
ATOM 6604 N N . PRO B 1 209 ? -21.382 18.095 63.158 1.00 37.62 792 PRO B N 1
ATOM 6605 C CA . PRO B 1 209 ? -20.891 17.704 64.483 1.00 36.49 792 PRO B CA 1
ATOM 6606 C C . PRO B 1 209 ? -21.999 17.158 65.364 1.00 36.87 792 PRO B C 1
ATOM 6607 O O . PRO B 1 209 ? -23.188 17.364 65.117 1.00 39.14 792 PRO B O 1
ATOM 6611 N N . ALA B 1 210 ? -21.587 16.421 66.394 1.00 35.96 793 ALA B N 1
ATOM 6612 C CA . ALA B 1 210 ? -22.520 16.019 67.434 1.00 36.57 793 ALA B CA 1
ATOM 6613 C C . ALA B 1 210 ? -22.932 17.235 68.263 1.00 40.13 793 ALA B C 1
ATOM 6614 O O . ALA B 1 210 ? -22.269 18.279 68.256 1.00 38.87 793 ALA B O 1
ATOM 6616 N N . ASN B 1 211 ? -24.035 17.087 68.998 1.00 39.92 794 ASN B N 1
ATOM 6617 C CA . ASN B 1 211 ? -24.605 18.196 69.774 1.00 41.24 794 ASN B CA 1
ATOM 6618 C C . ASN B 1 211 ? -24.757 19.443 68.901 1.00 37.36 794 ASN B C 1
ATOM 6619 O O . ASN B 1 211 ? -24.279 20.535 69.226 1.00 41.00 794 ASN B O 1
ATOM 6624 N N . TYR B 1 212 ? -25.436 19.263 67.770 1.00 35.14 795 TYR B N 1
ATOM 6625 C CA . TYR B 1 212 ? -25.580 20.310 66.769 1.00 39.76 795 TYR B CA 1
ATOM 6626 C C . TYR B 1 212 ? -26.630 21.323 67.198 1.00 37.59 795 TYR B C 1
ATOM 6627 O O . TYR B 1 212 ? -27.754 20.953 67.547 1.00 38.26 795 TYR B O 1
ATOM 6636 N N . GLY B 1 213 ? -26.266 22.603 67.163 1.00 37.51 796 GLY B N 1
ATOM 6637 C CA . GLY B 1 213 ? -27.219 23.667 67.378 1.00 36.83 796 GLY B CA 1
ATOM 6638 C C . GLY B 1 213 ? -27.573 24.455 66.137 1.00 37.73 796 GLY B C 1
ATOM 6639 O O . GLY B 1 213 ? -28.323 25.428 66.236 1.00 38.92 796 GLY B O 1
ATOM 6640 N N . GLY B 1 214 ? -27.039 24.083 64.971 1.00 35.10 797 GLY B N 1
ATOM 6641 C CA . GLY B 1 214 ? -27.368 24.743 63.728 1.00 34.50 797 GLY B CA 1
ATOM 6642 C C . GLY B 1 214 ? -28.637 24.197 63.105 1.00 35.41 797 GLY B C 1
ATOM 6643 O O . GLY B 1 214 ? -29.411 23.459 63.720 1.00 39.56 797 GLY B O 1
ATOM 6644 N N . ILE B 1 215 ? -28.851 24.586 61.848 1.00 35.88 798 ILE B N 1
ATOM 6645 C CA . ILE B 1 215 ? -29.931 24.063 61.017 1.00 38.18 798 ILE B CA 1
ATOM 6646 C C . ILE B 1 215 ? -29.345 23.741 59.647 1.00 37.79 798 ILE B C 1
ATOM 6647 O O . ILE B 1 215 ? -28.735 24.611 59.014 1.00 37.76 798 ILE B O 1
ATOM 6652 N N . THR B 1 216 ? -29.512 22.498 59.190 1.00 37.26 799 THR B N 1
ATOM 6653 C CA . THR B 1 216 ? -29.076 22.126 57.843 1.00 32.38 799 THR B CA 1
ATOM 6654 C C . THR B 1 216 ? -30.117 22.601 56.847 1.00 34.76 799 THR B C 1
ATOM 6655 O O . THR B 1 216 ? -31.163 21.974 56.681 1.00 39.78 799 THR B O 1
ATOM 6659 N N . GLU B 1 217 ? -29.824 23.714 56.165 1.00 31.23 800 GLU B N 1
ATOM 6660 C CA . GLU B 1 217 ? -30.742 24.270 55.179 1.00 38.34 800 GLU B CA 1
ATOM 6661 C C . GLU B 1 217 ? -30.516 23.689 53.787 1.00 37.04 800 GLU B C 1
ATOM 6662 O O . GLU B 1 217 ? -31.480 23.554 53.019 1.00 34.47 800 GLU B O 1
ATOM 6668 N N . GLU B 1 218 ? -29.272 23.368 53.422 1.00 35.29 801 GLU B N 1
ATOM 6669 C CA . GLU B 1 218 ? -29.048 22.576 52.216 1.00 37.17 801 GLU B CA 1
ATOM 6670 C C . GLU B 1 218 ? -27.728 21.827 52.345 1.00 34.10 801 GLU B C 1
ATOM 6671 O O . GLU B 1 218 ? -26.815 22.253 53.060 1.00 36.91 801 GLU B O 1
ATOM 6677 N N . TRP B 1 219 ? -27.633 20.702 51.640 1.00 34.31 802 TRP B N 1
ATOM 6678 C CA . TRP B 1 219 ? -26.442 19.860 51.711 1.00 37.90 802 TRP B CA 1
ATOM 6679 C C . TRP B 1 219 ? -26.301 19.139 50.380 1.00 38.02 802 TRP B C 1
ATOM 6680 O O . TRP B 1 219 ? -27.194 18.384 49.985 1.00 38.24 802 TRP B O 1
ATOM 6691 N N . GLY B 1 220 ? -25.201 19.410 49.681 1.00 39.18 803 GLY B N 1
ATOM 6692 C CA . GLY B 1 220 ? -25.023 18.940 48.322 1.00 36.51 803 GLY B CA 1
ATOM 6693 C C . GLY B 1 220 ? -23.555 18.699 48.040 1.00 38.44 803 GLY B C 1
ATOM 6694 O O . GLY B 1 220 ? -22.674 19.245 48.712 1.00 36.49 803 GLY B O 1
ATOM 6695 N N . MET B 1 221 ? -23.299 17.842 47.046 1.00 40.33 804 MET B N 1
ATOM 6696 C CA . MET B 1 221 ? -21.945 17.513 46.612 1.00 37.63 804 MET B CA 1
ATOM 6697 C C . MET B 1 221 ? -21.904 17.493 45.089 1.00 39.56 804 MET B C 1
ATOM 6698 O O . MET B 1 221 ? -22.765 16.883 44.447 1.00 38.82 804 MET B O 1
ATOM 6703 N N . ASN B 1 222 ? -20.908 18.163 44.521 1.00 37.24 805 ASN B N 1
ATOM 6704 C CA . ASN B 1 222 ? -20.775 18.358 43.085 1.00 34.98 805 ASN B CA 1
ATOM 6705 C C . ASN B 1 222 ? -19.489 17.708 42.602 1.00 35.07 805 ASN B C 1
ATOM 6706 O O . ASN B 1 222 ? -18.448 17.806 43.259 1.00 34.30 805 ASN B O 1
ATOM 6711 N N . ASP B 1 223 ? -19.568 17.026 41.462 1.00 39.34 806 ASP B N 1
ATOM 6712 C CA . ASP B 1 223 ? -18.404 16.386 40.863 1.00 34.83 806 ASP B CA 1
ATOM 6713 C C . ASP B 1 223 ? -18.444 16.669 39.370 1.00 41.89 806 ASP B C 1
ATOM 6714 O O . ASP B 1 223 ? -19.428 16.337 38.700 1.00 41.26 806 ASP B O 1
ATOM 6719 N N . VAL B 1 224 ? -17.392 17.302 38.860 1.00 34.32 807 VAL B N 1
ATOM 6720 C CA . VAL B 1 224 ? -17.248 17.586 37.436 1.00 35.79 807 VAL B CA 1
ATOM 6721 C C . VAL B 1 224 ? -16.242 16.599 36.868 1.00 39.96 807 VAL B C 1
ATOM 6722 O O . VAL B 1 224 ? -15.071 16.603 37.265 1.00 39.49 807 VAL B O 1
ATOM 6726 N N . LEU B 1 225 ? -16.703 15.744 35.949 1.00 37.86 808 LEU B N 1
ATOM 6727 C CA . LEU B 1 225 ? -15.891 14.649 35.434 1.00 43.71 808 LEU B CA 1
ATOM 6728 C C . LEU B 1 225 ? -15.150 15.059 34.168 1.00 43.42 808 LEU B C 1
ATOM 6729 O O . LEU B 1 225 ? -15.675 15.809 33.338 1.00 44.08 808 LEU B O 1
ATOM 6734 N N . ASP B 1 226 ? -13.920 14.558 34.032 1.00 45.18 809 ASP B N 1
ATOM 6735 C CA . ASP B 1 226 ? -13.190 14.563 32.763 1.00 46.09 809 ASP B CA 1
ATOM 6736 C C . ASP B 1 226 ? -13.812 13.511 31.855 1.00 46.76 809 ASP B C 1
ATOM 6737 O O . ASP B 1 226 ? -13.445 12.334 31.881 1.00 46.61 809 ASP B O 1
ATOM 6742 N N . THR B 1 227 ? -14.744 13.955 31.015 1.00 45.37 810 THR B N 1
ATOM 6743 C CA . THR B 1 227 ? -15.542 13.043 30.210 1.00 45.50 810 THR B CA 1
ATOM 6744 C C . THR B 1 227 ? -14.752 12.366 29.089 1.00 49.96 810 THR B C 1
ATOM 6745 O O . THR B 1 227 ? -15.271 11.426 28.477 1.00 47.00 810 THR B O 1
ATOM 6749 N N . THR B 1 228 ? -13.519 12.798 28.803 1.00 47.99 811 THR B N 1
ATOM 6750 C CA . THR B 1 228 ? -12.727 12.068 27.820 1.00 50.82 811 THR B CA 1
ATOM 6751 C C . THR B 1 228 ? -12.054 10.851 28.431 1.00 47.54 811 THR B C 1
ATOM 6752 O O . THR B 1 228 ? -11.624 9.964 27.689 1.00 46.12 811 THR B O 1
ATOM 6756 N N . HIS B 1 229 ? -11.965 10.787 29.762 1.00 44.78 812 HIS B N 1
ATOM 6757 C CA . HIS B 1 229 ? -11.366 9.652 30.452 1.00 40.66 812 HIS B CA 1
ATOM 6758 C C . HIS B 1 229 ? -12.353 8.843 31.284 1.00 42.76 812 HIS B C 1
ATOM 6759 O O . HIS B 1 229 ? -12.176 7.629 31.412 1.00 42.91 812 HIS B O 1
ATOM 6766 N N . ASP B 1 230 ? -13.387 9.477 31.843 1.00 44.47 813 ASP B N 1
ATOM 6767 C CA . ASP B 1 230 ? -14.347 8.827 32.732 1.00 43.38 813 ASP B CA 1
ATOM 6768 C C . ASP B 1 230 ? -15.743 8.957 32.144 1.00 42.61 813 ASP B C 1
ATOM 6769 O O . ASP B 1 230 ? -16.236 10.071 31.953 1.00 45.45 813 ASP B O 1
ATOM 6774 N N . ARG B 1 231 ? -16.401 7.829 31.929 1.00 39.81 814 ARG B N 1
ATOM 6775 C CA . ARG B 1 231 ? -17.747 7.782 31.368 1.00 40.75 814 ARG B CA 1
ATOM 6776 C C . ARG B 1 231 ? -18.717 7.440 32.498 1.00 42.32 814 ARG B C 1
ATOM 6777 O O . ARG B 1 231 ? -18.750 6.299 32.964 1.00 43.18 814 ARG B O 1
ATOM 6785 N N . PHE B 1 232 ? -19.492 8.427 32.952 1.00 43.70 815 PHE B N 1
ATOM 6786 C CA . PHE B 1 232 ? -20.488 8.170 33.993 1.00 40.46 815 PHE B CA 1
ATOM 6787 C C . PHE B 1 232 ? -21.563 7.251 33.433 1.00 41.44 815 PHE B C 1
ATOM 6788 O O . PHE B 1 232 ? -22.209 7.577 32.430 1.00 44.72 815 PHE B O 1
ATOM 6796 N N . THR B 1 233 ? -21.743 6.093 34.076 1.00 39.18 816 THR B N 1
ATOM 6797 C CA . THR B 1 233 ? -22.679 5.083 33.601 1.00 42.51 816 THR B CA 1
ATOM 6798 C C . THR B 1 233 ? -24.119 5.382 33.988 1.00 45.66 816 THR B C 1
ATOM 6799 O O . THR B 1 233 ? -25.020 4.669 33.535 1.00 38.95 816 THR B O 1
ATOM 6803 N N . GLY B 1 234 ? -24.356 6.408 34.812 1.00 41.09 817 GLY B N 1
ATOM 6804 C CA . GLY B 1 234 ? -25.672 6.674 35.341 1.00 41.47 817 GLY B CA 1
ATOM 6805 C C . GLY B 1 234 ? -25.994 5.962 36.638 1.00 43.39 817 GLY B C 1
ATOM 6806 O O . GLY B 1 234 ? -27.004 6.299 37.273 1.00 43.77 817 GLY B O 1
ATOM 6807 N N . LYS B 1 235 ? -25.167 4.999 37.061 1.00 43.41 818 LYS B N 1
ATOM 6808 C CA . LYS B 1 235 ? -25.426 4.212 38.257 1.00 41.79 818 LYS B CA 1
ATOM 6809 C C . LYS B 1 235 ? -24.738 4.882 39.449 1.00 42.74 818 LYS B C 1
ATOM 6810 O O . LYS B 1 235 ? -23.545 5.197 39.392 1.00 41.31 818 LYS B O 1
ATOM 6816 N N . TRP B 1 236 ? -25.482 5.078 40.532 1.00 40.58 819 TRP B N 1
ATOM 6817 C CA . TRP B 1 236 ? -24.955 5.727 41.724 1.00 37.63 819 TRP B CA 1
ATOM 6818 C C . TRP B 1 236 ? -25.813 5.322 42.914 1.00 38.07 819 TRP B C 1
ATOM 6819 O O . TRP B 1 236 ? -26.967 4.920 42.754 1.00 40.05 819 TRP B O 1
ATOM 6830 N N . HIS B 1 237 ? -25.236 5.428 44.110 1.00 38.94 820 HIS B N 1
ATOM 6831 C CA . HIS B 1 237 ? -26.009 5.282 45.341 1.00 40.42 820 HIS B CA 1
ATOM 6832 C C . HIS B 1 237 ? -25.380 6.126 46.440 1.00 37.77 820 HIS B C 1
ATOM 6833 O O . HIS B 1 237 ? -24.219 6.530 46.353 1.00 37.67 820 HIS B O 1
ATOM 6840 N N . ALA B 1 238 ? -26.158 6.364 47.498 1.00 34.32 821 ALA B N 1
ATOM 6841 C CA . ALA B 1 238 ? -25.714 7.163 48.632 1.00 33.17 821 ALA B CA 1
ATOM 6842 C C . ALA B 1 238 ? -26.069 6.448 49.924 1.00 35.93 821 ALA B C 1
ATOM 6843 O O . ALA B 1 238 ? -27.128 5.821 50.024 1.00 37.35 821 ALA B O 1
ATOM 6845 N N . ILE B 1 239 ? -25.184 6.537 50.918 1.00 36.73 822 ILE B N 1
ATOM 6846 C CA . ILE B 1 239 ? -25.462 5.944 52.219 1.00 37.84 822 ILE B CA 1
ATOM 6847 C C . ILE B 1 239 ? -25.270 6.995 53.305 1.00 41.29 822 ILE B C 1
ATOM 6848 O O . ILE B 1 239 ? -24.526 7.970 53.144 1.00 38.16 822 ILE B O 1
ATOM 6853 N N . THR B 1 240 ? -25.971 6.783 54.426 1.00 38.88 823 THR B N 1
ATOM 6854 C CA . THR B 1 240 ? -25.766 7.576 55.632 1.00 35.95 823 THR B CA 1
ATOM 6855 C C . THR B 1 240 ? -24.666 6.919 56.457 1.00 40.09 823 THR B C 1
ATOM 6856 O O . THR B 1 240 ? -24.659 5.691 56.633 1.00 39.99 823 THR B O 1
ATOM 6860 N N . ASN B 1 241 ? -23.708 7.723 56.912 1.00 36.61 824 ASN B N 1
ATOM 6861 C CA . ASN B 1 241 ? -22.567 7.205 57.664 1.00 38.41 824 ASN B CA 1
ATOM 6862 C C . ASN B 1 241 ? -22.813 7.147 59.167 1.00 41.32 824 ASN B C 1
ATOM 6863 O O . ASN B 1 241 ? -21.973 6.603 59.896 1.00 42.29 824 ASN B O 1
ATOM 6868 N N . TYR B 1 242 ? -23.937 7.683 59.648 1.00 35.28 825 TYR B N 1
ATOM 6869 C CA . TYR B 1 242 ? -24.312 7.614 61.055 1.00 36.42 825 TYR B CA 1
ATOM 6870 C C . TYR B 1 242 ? -25.790 7.272 61.140 1.00 34.72 825 TYR B C 1
ATOM 6871 O O . TYR B 1 242 ? -26.527 7.398 60.159 1.00 34.97 825 TYR B O 1
ATOM 6880 N N . ASP B 1 243 ? -26.216 6.831 62.326 1.00 36.09 826 ASP B N 1
ATOM 6881 C CA . ASP B 1 243 ? -27.634 6.589 62.580 1.00 39.05 826 ASP B CA 1
ATOM 6882 C C . ASP B 1 243 ? -28.461 7.840 62.299 1.00 41.40 826 ASP B C 1
ATOM 6883 O O . ASP B 1 243 ? -28.163 8.930 62.809 1.00 39.76 826 ASP B O 1
ATOM 6888 N N . LEU B 1 244 ? -29.519 7.669 61.503 1.00 40.57 827 LEU B N 1
ATOM 6889 C CA . LEU B 1 244 ? -30.368 8.769 61.049 1.00 43.14 827 LEU B CA 1
ATOM 6890 C C . LEU B 1 244 ? -31.819 8.336 61.170 1.00 46.54 827 LEU B C 1
ATOM 6891 O O . LEU B 1 244 ? -32.236 7.380 60.508 1.00 45.04 827 LEU B O 1
ATOM 6896 N N . LYS B 1 245 ? -32.586 9.044 61.995 1.00 44.26 828 LYS B N 1
ATOM 6897 C CA . LYS B 1 245 ? -33.991 8.719 62.212 1.00 45.82 828 LYS B CA 1
ATOM 6898 C C . LYS B 1 245 ? -34.864 9.502 61.236 1.00 45.27 828 LYS B C 1
ATOM 6899 O O . LYS B 1 245 ? -34.692 10.718 61.073 1.00 43.22 828 LYS B O 1
ATOM 6905 N N . VAL B 1 246 ? -35.784 8.795 60.579 1.00 43.01 829 VAL B N 1
ATOM 6906 C CA . VAL B 1 246 ? -36.694 9.351 59.583 1.00 39.41 829 VAL B CA 1
ATOM 6907 C C . VAL B 1 246 ? -38.098 8.865 59.907 1.00 48.12 829 VAL B C 1
ATOM 6908 O O . VAL B 1 246 ? -38.370 7.658 59.841 1.00 49.21 829 VAL B O 1
ATOM 6912 N N . GLY B 1 247 ? -38.994 9.792 60.217 1.00 46.93 830 GLY B N 1
ATOM 6913 C CA . GLY B 1 247 ? -40.319 9.392 60.661 1.00 55.03 830 GLY B CA 1
ATOM 6914 C C . GLY B 1 247 ? -40.208 8.479 61.871 1.00 54.18 830 GLY B C 1
ATOM 6915 O O . GLY B 1 247 ? -39.589 8.826 62.887 1.00 55.37 830 GLY B O 1
ATOM 6916 N N . ASP B 1 248 ? -40.784 7.281 61.765 1.00 56.26 831 ASP B N 1
ATOM 6917 C CA . ASP B 1 248 ? -40.823 6.337 62.872 1.00 50.62 831 ASP B CA 1
ATOM 6918 C C . ASP B 1 248 ? -39.729 5.276 62.793 1.00 59.48 831 ASP B C 1
ATOM 6919 O O . ASP B 1 248 ? -39.721 4.351 63.613 1.00 58.37 831 ASP B O 1
ATOM 6921 N N . LYS B 1 249 ? -38.805 5.386 61.839 1.00 55.46 832 LYS B N 1
ATOM 6922 C CA . LYS B 1 249 ? -37.758 4.389 61.657 1.00 54.05 832 LYS B CA 1
ATOM 6923 C C . LYS B 1 249 ? -36.376 5.013 61.810 1.00 52.49 832 LYS B C 1
ATOM 6924 O O . LYS B 1 249 ? -36.161 6.184 61.476 1.00 53.24 832 LYS B O 1
ATOM 6930 N N . THR B 1 250 ? -35.440 4.211 62.312 1.00 46.52 833 THR B N 1
ATOM 6931 C CA . THR B 1 250 ? -34.033 4.585 62.404 1.00 44.54 833 THR B CA 1
ATOM 6932 C C . THR B 1 250 ? -33.284 3.959 61.229 1.00 51.26 833 THR B C 1
ATOM 6933 O O . THR B 1 250 ? -33.234 2.729 61.107 1.00 47.44 833 THR B O 1
ATOM 6937 N N . LEU B 1 251 ? -32.724 4.799 60.356 1.00 41.73 834 LEU B N 1
ATOM 6938 C CA . LEU B 1 251 ? -31.861 4.323 59.271 1.00 42.59 834 LEU B CA 1
ATOM 6939 C C . LEU B 1 251 ? -30.453 4.170 59.833 1.00 46.93 834 LEU B C 1
ATOM 6940 O O . LEU B 1 251 ? -29.735 5.156 60.019 1.00 44.26 834 LEU B O 1
ATOM 6945 N N . LYS B 1 252 ? -30.054 2.931 60.114 1.00 42.03 835 LYS B N 1
ATOM 6946 C CA . LYS B 1 252 ? -28.787 2.684 60.787 1.00 41.92 835 LYS B CA 1
ATOM 6947 C C . LYS B 1 252 ? -27.610 3.110 59.917 1.00 43.40 835 LYS B C 1
ATOM 6948 O O . LYS B 1 252 ? -27.713 3.228 58.692 1.00 40.12 835 LYS B O 1
ATOM 6954 N N . ALA B 1 253 ? -26.477 3.349 60.578 1.00 40.93 836 ALA B N 1
ATOM 6955 C CA . ALA B 1 253 ? -25.275 3.750 59.867 1.00 39.79 836 ALA B CA 1
ATOM 6956 C C . ALA B 1 253 ? -24.909 2.698 58.823 1.00 42.40 836 ALA B C 1
ATOM 6957 O O . ALA B 1 253 ? -24.868 1.498 59.120 1.00 36.26 836 ALA B O 1
ATOM 6959 N N . GLY B 1 254 ? -24.675 3.156 57.586 1.00 41.70 837 GLY B N 1
ATOM 6960 C CA . GLY B 1 254 ? -24.398 2.292 56.456 1.00 40.08 837 GLY B CA 1
ATOM 6961 C C . GLY B 1 254 ? -25.565 2.087 55.510 1.00 41.94 837 GLY B C 1
ATOM 6962 O O . GLY B 1 254 ? -25.346 1.675 54.364 1.00 44.02 837 GLY B O 1
ATOM 6963 N N . THR B 1 255 ? -26.788 2.375 55.953 1.00 39.48 838 THR B N 1
ATOM 6964 C CA . THR B 1 255 ? -27.989 2.154 55.155 1.00 41.44 838 THR B CA 1
ATOM 6965 C C . THR B 1 255 ? -28.000 3.041 53.914 1.00 41.33 838 THR B C 1
ATOM 6966 O O . THR B 1 255 ? -27.453 4.147 53.903 1.00 40.23 838 THR B O 1
ATOM 6970 N N . ASP B 1 256 ? -28.635 2.538 52.860 1.00 43.25 839 ASP B N 1
ATOM 6971 C CA . ASP B 1 256 ? -28.777 3.282 51.620 1.00 38.97 839 ASP B CA 1
ATOM 6972 C C . ASP B 1 256 ? -29.827 4.377 51.780 1.00 40.39 839 ASP B C 1
ATOM 6973 O O . ASP B 1 256 ? -30.931 4.118 52.267 1.00 40.88 839 ASP B O 1
ATOM 6978 N N . ILE B 1 257 ? -29.494 5.597 51.348 1.00 35.70 840 ILE B N 1
ATOM 6979 C CA . ILE B 1 257 ? -30.447 6.701 51.376 1.00 37.06 840 ILE B CA 1
ATOM 6980 C C . ILE B 1 257 ? -30.595 7.320 49.992 1.00 40.21 840 ILE B C 1
ATOM 6981 O O . ILE B 1 257 ? -30.902 8.511 49.870 1.00 35.67 840 ILE B O 1
ATOM 6986 N N . SER B 1 258 ? -30.396 6.521 48.940 1.00 38.69 841 SER B N 1
ATOM 6987 C CA . SER B 1 258 ? -30.374 7.071 47.585 1.00 36.46 841 SER B CA 1
ATOM 6988 C C . SER B 1 258 ? -31.680 7.756 47.225 1.00 35.59 841 SER B C 1
ATOM 6989 O O . SER B 1 258 ? -31.672 8.754 46.494 1.00 39.12 841 SER B O 1
ATOM 6992 N N . ALA B 1 259 ? -32.805 7.233 47.721 1.00 34.00 842 ALA B N 1
ATOM 6993 C CA . ALA B 1 259 ? -34.109 7.785 47.383 1.00 35.48 842 ALA B CA 1
ATOM 6994 C C . ALA B 1 259 ? -34.278 9.219 47.867 1.00 35.76 842 ALA B C 1
ATOM 6995 O O . ALA B 1 259 ? -35.123 9.947 47.333 1.00 34.30 842 ALA B O 1
ATOM 6997 N N . TYR B 1 260 ? -33.528 9.616 48.886 1.00 33.72 843 TYR B N 1
ATOM 6998 C CA . TYR B 1 260 ? -33.606 10.957 49.448 1.00 35.57 843 TYR B CA 1
ATOM 6999 C C . TYR B 1 260 ? -32.639 11.926 48.788 1.00 37.61 843 TYR B C 1
ATOM 7000 O O . TYR B 1 260 ? -32.631 13.112 49.143 1.00 40.23 843 TYR B O 1
ATOM 7009 N N . ILE B 1 261 ? -31.825 11.455 47.844 1.00 37.62 844 ILE B N 1
ATOM 7010 C CA . ILE B 1 261 ? -30.814 12.270 47.188 1.00 31.34 844 ILE B CA 1
ATOM 7011 C C . ILE B 1 261 ? -31.279 12.560 45.766 1.00 38.34 844 ILE B C 1
ATOM 7012 O O . ILE B 1 261 ? -31.692 11.647 45.037 1.00 38.71 844 ILE B O 1
ATOM 7017 N N . LEU B 1 262 ? -31.229 13.836 45.381 1.00 36.80 845 LEU B N 1
ATOM 7018 C CA . LEU B 1 262 ? -31.587 14.274 44.042 1.00 36.09 845 LEU B CA 1
ATOM 7019 C C . LEU B 1 262 ? -30.323 14.398 43.207 1.00 39.29 845 LEU B C 1
ATOM 7020 O O . LEU B 1 262 ? -29.324 14.957 43.666 1.00 42.21 845 LEU B O 1
ATOM 7025 N N . LEU B 1 263 ? -30.362 13.871 41.992 1.00 46.62 846 LEU B N 1
ATOM 7026 C CA . LEU B 1 263 ? -29.246 13.991 41.064 1.00 43.23 846 LEU B CA 1
ATOM 7027 C C . LEU B 1 263 ? -29.611 14.971 39.960 1.00 38.12 846 LEU B C 1
ATOM 7028 O O . LEU B 1 263 ? -30.630 14.807 39.277 1.00 39.31 846 LEU B O 1
ATOM 7033 N N . GLU B 1 264 ? -28.792 16.008 39.812 1.00 41.56 847 GLU B N 1
ATOM 7034 C CA . GLU B 1 264 ? -28.858 16.925 38.682 1.00 40.77 847 GLU B CA 1
ATOM 7035 C C . GLU B 1 264 ? -27.668 16.576 37.798 1.00 40.56 847 GLU B C 1
ATOM 7036 O O . GLU B 1 264 ? -26.515 16.797 38.183 1.00 42.67 847 GLU B O 1
ATOM 7042 N N . ASN B 1 265 ? -27.953 15.996 36.639 1.00 40.56 848 ASN B N 1
ATOM 7043 C CA . ASN B 1 265 ? -26.943 15.475 35.727 1.00 42.61 848 ASN B CA 1
ATOM 7044 C C . ASN B 1 265 ? -26.938 16.339 34.470 1.00 44.21 848 ASN B C 1
ATOM 7045 O O . ASN B 1 265 ? -27.891 16.308 33.687 1.00 44.12 848 ASN B O 1
ATOM 7050 N N . LYS B 1 266 ? -25.857 17.095 34.276 1.00 44.51 849 LYS B N 1
ATOM 7051 C CA . LYS B 1 266 ? -25.676 17.929 33.086 1.00 47.06 849 LYS B CA 1
ATOM 7052 C C . LYS B 1 266 ? -24.704 17.229 32.139 1.00 47.78 849 LYS B C 1
ATOM 7053 O O . LYS B 1 266 ? -23.487 17.260 32.349 1.00 42.73 849 LYS B O 1
ATOM 7059 N N . ASP B 1 267 ? -25.258 16.592 31.101 1.00 50.33 850 ASP B N 1
ATOM 7060 C CA . ASP B 1 267 ? -24.491 15.967 30.017 1.00 50.25 850 ASP B CA 1
ATOM 7061 C C . ASP B 1 267 ? -23.454 14.977 30.534 1.00 48.15 850 ASP B C 1
ATOM 7062 O O . ASP B 1 267 ? -22.338 14.910 30.015 1.00 45.62 850 ASP B O 1
ATOM 7067 N N . ASN B 1 268 ? -23.819 14.205 31.564 1.00 43.80 851 ASN B N 1
ATOM 7068 C CA . ASN B 1 268 ? -22.948 13.175 32.143 1.00 46.86 851 ASN B CA 1
ATOM 7069 C C . ASN B 1 268 ? -21.570 13.718 32.527 1.00 46.73 851 ASN B C 1
ATOM 7070 O O . ASN B 1 268 ? -20.616 12.954 32.687 1.00 43.19 851 ASN B O 1
ATOM 7075 N N . LYS B 1 269 ? -21.448 15.032 32.690 1.00 43.57 852 LYS B N 1
ATOM 7076 C CA . LYS B 1 269 ? -20.180 15.661 33.035 1.00 40.31 852 LYS B CA 1
ATOM 7077 C C . LYS B 1 269 ? -20.226 16.350 34.388 1.00 42.49 852 LYS B C 1
ATOM 7078 O O . LYS B 1 269 ? -19.340 16.134 35.225 1.00 41.77 852 LYS B O 1
ATOM 7084 N N . ASP B 1 270 ? -21.233 17.182 34.618 1.00 41.73 853 ASP B N 1
ATOM 7085 C CA . ASP B 1 270 ? -21.358 17.996 35.823 1.00 43.08 853 ASP B CA 1
ATOM 7086 C C . ASP B 1 270 ? -22.489 17.391 36.651 1.00 39.30 853 ASP B C 1
ATOM 7087 O O . ASP B 1 270 ? -23.667 17.557 36.314 1.00 38.50 853 ASP B O 1
ATOM 7092 N N . LEU B 1 271 ? -22.132 16.686 37.725 1.00 41.32 854 LEU B N 1
ATOM 7093 C CA . LEU B 1 271 ? -23.086 15.928 38.529 1.00 39.68 854 LEU B CA 1
ATOM 7094 C C . LEU B 1 271 ? -23.238 16.572 39.901 1.00 39.88 854 LEU B C 1
ATOM 7095 O O . LEU B 1 271 ? -22.238 16.829 40.580 1.00 39.76 854 LEU B O 1
ATOM 7100 N N . THR B 1 272 ? -24.482 16.806 40.321 1.00 37.89 855 THR B N 1
ATOM 7101 C CA . THR B 1 272 ? -24.750 17.388 41.631 1.00 40.21 855 THR B CA 1
ATOM 7102 C C . THR B 1 272 ? -25.742 16.530 42.407 1.00 38.09 855 THR B C 1
ATOM 7103 O O . THR B 1 272 ? -26.844 16.259 41.921 1.00 40.19 855 THR B O 1
ATOM 7107 N N . PHE B 1 273 ? -25.366 16.145 43.622 1.00 35.64 856 PHE B N 1
ATOM 7108 C CA . PHE B 1 273 ? -26.205 15.346 44.508 1.00 39.31 856 PHE B CA 1
ATOM 7109 C C . PHE B 1 273 ? -26.615 16.208 45.700 1.00 37.85 856 PHE B C 1
ATOM 7110 O O . PHE B 1 273 ? -25.751 16.681 46.442 1.00 36.94 856 PHE B O 1
ATOM 7118 N N . THR B 1 274 ? -27.923 16.396 45.893 1.00 38.90 857 THR B N 1
ATOM 7119 C CA . THR B 1 274 ? -28.442 17.239 46.969 1.00 35.57 857 THR B CA 1
ATOM 7120 C C . THR B 1 274 ? -29.485 16.483 47.792 1.00 39.68 857 THR B C 1
ATOM 7121 O O . THR B 1 274 ? -30.261 15.689 47.256 1.00 40.96 857 THR B O 1
ATOM 7125 N N . MET B 1 275 ? -29.508 16.738 49.100 1.00 32.44 858 MET B N 1
ATOM 7126 C CA . MET B 1 275 ? -30.538 16.145 49.946 1.00 36.28 858 MET B CA 1
ATOM 7127 C C . MET B 1 275 ? -31.907 16.753 49.652 1.00 34.09 858 MET B C 1
ATOM 7128 O O . MET B 1 275 ? -32.044 17.971 49.483 1.00 43.77 858 MET B O 1
ATOM 7133 N N . ASN B 1 276 ? -32.935 15.905 49.618 1.00 38.85 859 ASN B N 1
ATOM 7134 C CA . ASN B 1 276 ? -34.282 16.390 49.346 1.00 40.03 859 ASN B CA 1
ATOM 7135 C C . ASN B 1 276 ? -34.911 16.942 50.629 1.00 36.50 859 ASN B C 1
ATOM 7136 O O . ASN B 1 276 ? -34.289 16.967 51.701 1.00 32.99 859 ASN B O 1
ATOM 7141 N N . GLN B 1 277 ? -36.177 17.370 50.523 1.00 37.52 860 GLN B N 1
ATOM 7142 C CA . GLN B 1 277 ? -36.802 18.107 51.622 1.00 42.30 860 GLN B CA 1
ATOM 7143 C C . GLN B 1 277 ? -37.098 17.205 52.810 1.00 39.38 860 GLN B C 1
ATOM 7144 O O . GLN B 1 277 ? -36.887 17.606 53.963 1.00 37.53 860 GLN B O 1
ATOM 7150 N N . ALA B 1 278 ? -37.603 15.988 52.552 1.00 37.72 861 ALA B N 1
ATOM 7151 C CA . ALA B 1 278 ? -37.909 15.071 53.645 1.00 34.41 861 ALA B CA 1
ATOM 7152 C C . ALA B 1 278 ? -36.665 14.767 54.467 1.00 37.50 861 ALA B C 1
ATOM 7153 O O . ALA B 1 278 ? -36.725 14.720 55.700 1.00 40.59 861 ALA B O 1
ATOM 7155 N N . LEU B 1 279 ? -35.527 14.559 53.800 1.00 34.65 862 LEU B N 1
ATOM 7156 C CA . LEU B 1 279 ? -34.297 14.237 54.513 1.00 37.83 862 LEU B CA 1
ATOM 7157 C C . LEU B 1 279 ? -33.800 15.427 55.323 1.00 34.12 862 LEU B C 1
ATOM 7158 O O . LEU B 1 279 ? -33.393 15.264 56.479 1.00 35.29 862 LEU B O 1
ATOM 7163 N N . LEU B 1 280 ? -33.809 16.627 54.729 1.00 39.17 863 LEU B N 1
ATOM 7164 C CA . LEU B 1 280 ? -33.451 17.825 55.483 1.00 36.47 863 LEU B CA 1
ATOM 7165 C C . LEU B 1 280 ? -34.345 17.988 56.707 1.00 38.61 863 LEU B C 1
ATOM 7166 O O . LEU B 1 280 ? -33.871 18.353 57.788 1.00 38.04 863 LEU B O 1
ATOM 7171 N N . ALA B 1 281 ? -35.644 17.730 56.551 1.00 36.52 864 ALA B N 1
ATOM 7172 C CA . ALA B 1 281 ? -36.552 17.853 57.684 1.00 38.02 864 ALA B CA 1
ATOM 7173 C C . ALA B 1 281 ? -36.165 16.884 58.793 1.00 41.64 864 ALA B C 1
ATOM 7174 O O . ALA B 1 281 ? -36.103 17.266 59.969 1.00 35.65 864 ALA B O 1
ATOM 7176 N N . ALA B 1 282 ? -35.854 15.635 58.431 1.00 35.99 865 ALA B N 1
ATOM 7177 C CA . ALA B 1 282 ? -35.439 14.652 59.427 1.00 38.28 865 ALA B CA 1
ATOM 7178 C C . ALA B 1 282 ? -34.160 15.078 60.130 1.00 33.66 865 ALA B C 1
ATOM 7179 O O . ALA B 1 282 ? -34.056 14.976 61.355 1.00 38.61 865 ALA B O 1
ATOM 7181 N N . LEU B 1 283 ? -33.173 15.561 59.373 1.00 35.97 866 LEU B N 1
ATOM 7182 C CA . LEU B 1 283 ? -31.927 16.028 59.979 1.00 38.02 866 LEU B CA 1
ATOM 7183 C C . LEU B 1 283 ? -32.163 17.145 60.995 1.00 37.50 866 LEU B C 1
ATOM 7184 O O . LEU B 1 283 ? -31.357 17.321 61.918 1.00 36.22 866 LEU B O 1
ATOM 7189 N N . ASN B 1 284 ? -33.240 17.917 60.843 1.00 34.47 867 ASN B N 1
ATOM 7190 C CA . ASN B 1 284 ? -33.481 19.014 61.779 1.00 42.54 867 ASN B CA 1
ATOM 7191 C C . ASN B 1 284 ? -34.254 18.557 63.008 1.00 46.67 867 ASN B C 1
ATOM 7192 O O . ASN B 1 284 ? -34.450 19.350 63.939 1.00 40.93 867 ASN B O 1
ATOM 7197 N N . GLU B 1 285 ? -34.678 17.297 63.050 1.00 39.22 868 GLU B N 1
ATOM 7198 C CA . GLU B 1 285 ? -35.356 16.812 64.239 1.00 41.18 868 GLU B CA 1
ATOM 7199 C C . GLU B 1 285 ? -34.330 16.628 65.362 1.00 41.13 868 GLU B C 1
ATOM 7200 O O . GLU B 1 285 ? -33.143 16.400 65.119 1.00 44.17 868 GLU B O 1
ATOM 7206 N N . GLY B 1 286 ? -34.788 16.780 66.606 1.00 43.13 869 GLY B N 1
ATOM 7207 C CA . GLY B 1 286 ? -33.858 16.846 67.725 1.00 43.07 869 GLY B CA 1
ATOM 7208 C C . GLY B 1 286 ? -32.977 15.617 67.872 1.00 42.28 869 GLY B C 1
ATOM 7209 O O . GLY B 1 286 ? -31.776 15.725 68.125 1.00 35.23 869 GLY B O 1
ATOM 7210 N N . SER B 1 287 ? -33.553 14.424 67.734 1.00 42.72 870 SER B N 1
ATOM 7211 C CA . SER B 1 287 ? -32.742 13.253 68.051 1.00 43.96 870 SER B CA 1
ATOM 7212 C C . SER B 1 287 ? -31.597 13.066 67.055 1.00 42.34 870 SER B C 1
ATOM 7213 O O . SER B 1 287 ? -30.570 12.477 67.412 1.00 45.41 870 SER B O 1
ATOM 7216 N N . ASN B 1 288 ? -31.730 13.597 65.832 1.00 42.73 871 ASN B N 1
ATOM 7217 C CA . ASN B 1 288 ? -30.678 13.531 64.820 1.00 36.17 871 ASN B CA 1
ATOM 7218 C C . ASN B 1 288 ? -29.580 14.571 65.017 1.00 42.26 871 ASN B C 1
ATOM 7219 O O . ASN B 1 288 ? -28.573 14.530 64.298 1.00 39.14 871 ASN B O 1
ATOM 7224 N N . LYS B 1 289 ? -29.741 15.503 65.963 1.00 40.67 872 LYS B N 1
ATOM 7225 C CA . LYS B 1 289 ? -28.711 16.488 66.263 1.00 32.00 872 LYS B CA 1
ATOM 7226 C C . LYS B 1 289 ? -27.844 16.086 67.445 1.00 41.22 872 LYS B C 1
ATOM 7227 O O . LYS B 1 289 ? -26.837 16.749 67.704 1.00 37.88 872 LYS B O 1
ATOM 7233 N N . VAL B 1 290 ? -28.196 15.005 68.152 1.00 39.42 873 VAL B N 1
ATOM 7234 C CA . VAL B 1 290 ? -27.377 14.545 69.269 1.00 42.11 873 VAL B CA 1
ATOM 7235 C C . VAL B 1 290 ? -26.032 14.027 68.775 1.00 36.32 873 VAL B C 1
ATOM 7236 O O . VAL B 1 290 ? -24.975 14.388 69.304 1.00 39.48 873 VAL B O 1
ATOM 7240 N N . GLY B 1 291 ? -26.056 13.142 67.788 1.00 47.24 874 GLY B N 1
ATOM 7241 C CA . GLY B 1 291 ? -24.846 12.588 67.228 1.00 45.72 874 GLY B CA 1
ATOM 7242 C C . GLY B 1 291 ? -24.492 13.231 65.893 1.00 41.37 874 GLY B C 1
ATOM 7243 O O . GLY B 1 291 ? -25.245 14.024 65.331 1.00 37.64 874 GLY B O 1
ATOM 7244 N N . LYS B 1 292 ? -23.312 12.868 65.394 1.00 39.12 875 LYS B N 1
ATOM 7245 C CA . LYS B 1 292 ? -22.871 13.365 64.100 1.00 41.19 875 LYS B CA 1
ATOM 7246 C C . LYS B 1 292 ? -23.789 12.868 62.989 1.00 40.43 875 LYS B C 1
ATOM 7247 O O . LYS B 1 292 ? -24.518 11.879 63.136 1.00 39.93 875 LYS B O 1
ATOM 7253 N N . GLN B 1 293 ? -23.751 13.578 61.863 1.00 37.73 876 GLN B N 1
ATOM 7254 C CA . GLN B 1 293 ? -24.374 13.129 60.629 1.00 40.21 876 GLN B CA 1
ATOM 7255 C C . GLN B 1 293 ? -23.385 13.348 59.491 1.00 39.41 876 GLN B C 1
ATOM 7256 O O . GLN B 1 293 ? -22.657 14.349 59.472 1.00 37.63 876 GLN B O 1
ATOM 7262 N N . ALA B 1 294 ? -23.362 12.403 58.552 1.00 38.17 877 ALA B N 1
ATOM 7263 C CA . ALA B 1 294 ? -22.543 12.499 57.351 1.00 34.54 877 ALA B CA 1
ATOM 7264 C C . ALA B 1 294 ? -23.099 11.539 56.311 1.00 39.07 877 ALA B C 1
ATOM 7265 O O . ALA B 1 294 ? -23.831 10.597 56.634 1.00 37.58 877 ALA B O 1
ATOM 7267 N N . TRP B 1 295 ? -22.749 11.789 55.051 1.00 36.89 878 TRP B N 1
ATOM 7268 C CA . TRP B 1 295 ? -23.204 10.921 53.976 1.00 36.65 878 TRP B CA 1
ATOM 7269 C C . TRP B 1 295 ? -22.125 10.833 52.912 1.00 39.33 878 TRP B C 1
ATOM 7270 O O . TRP B 1 295 ? -21.190 11.635 52.870 1.00 40.38 878 TRP B O 1
ATOM 7281 N N . SER B 1 296 ? -22.257 9.834 52.052 1.00 39.82 879 SER B N 1
ATOM 7282 C CA . SER B 1 296 ? -21.313 9.666 50.963 1.00 40.54 879 SER B CA 1
ATOM 7283 C C . SER B 1 296 ? -22.058 9.141 49.741 1.00 36.27 879 SER B C 1
ATOM 7284 O O . SER B 1 296 ? -23.084 8.466 49.856 1.00 42.46 879 SER B O 1
ATOM 7287 N N . VAL B 1 297 ? -21.575 9.527 48.566 1.00 34.82 880 VAL B N 1
ATOM 7288 C CA . VAL B 1 297 ? -22.141 9.100 47.292 1.00 36.93 880 VAL B CA 1
ATOM 7289 C C . VAL B 1 297 ? -21.097 8.255 46.577 1.00 36.74 880 VAL B C 1
ATOM 7290 O O . VAL B 1 297 ? -19.906 8.586 46.571 1.00 37.49 880 VAL B O 1
ATOM 7294 N N . TYR B 1 298 ? -21.539 7.157 45.992 1.00 34.32 881 TYR B N 1
ATOM 7295 C CA . TYR B 1 298 ? -20.709 6.343 45.114 1.00 34.27 881 TYR B CA 1
ATOM 7296 C C . TYR B 1 298 ? -21.253 6.506 43.711 1.00 31.19 881 TYR B C 1
ATOM 7297 O O . TYR B 1 298 ? -22.428 6.218 43.467 1.00 39.08 881 TYR B O 1
ATOM 7306 N N . LEU B 1 299 ? -20.428 7.020 42.809 1.00 34.15 882 LEU B N 1
ATOM 7307 C CA . LEU B 1 299 ? -20.807 7.162 41.413 1.00 32.03 882 LEU B CA 1
ATOM 7308 C C . LEU B 1 299 ? -19.866 6.311 40.571 1.00 37.17 882 LEU B C 1
ATOM 7309 O O . LEU B 1 299 ? -18.662 6.227 40.855 1.00 34.38 882 LEU B O 1
ATOM 7314 N N . GLU B 1 300 ? -20.437 5.624 39.585 1.00 38.39 883 GLU B N 1
ATOM 7315 C CA . GLU B 1 300 ? -19.720 4.632 38.788 1.00 34.69 883 GLU B CA 1
ATOM 7316 C C . GLU B 1 300 ? -19.293 5.244 37.457 1.00 34.50 883 GLU B C 1
ATOM 7317 O O . GLU B 1 300 ? -20.130 5.752 36.708 1.00 36.80 883 GLU B O 1
ATOM 7323 N N . VAL B 1 301 ? -17.999 5.181 37.158 1.00 33.90 884 VAL B N 1
ATOM 7324 C CA . VAL B 1 301 ? -17.499 5.597 35.854 1.00 32.58 884 VAL B CA 1
ATOM 7325 C C . VAL B 1 301 ? -16.773 4.424 35.200 1.00 40.33 884 VAL B C 1
ATOM 7326 O O . VAL B 1 301 ? -16.179 3.578 35.876 1.00 35.06 884 VAL B O 1
ATOM 7330 N N . GLU B 1 302 ? -16.836 4.376 33.869 1.00 40.43 885 GLU B N 1
ATOM 7331 C CA . GLU B 1 302 ? -15.982 3.502 33.075 1.00 39.33 885 GLU B CA 1
ATOM 7332 C C . GLU B 1 302 ? -14.769 4.301 32.619 1.00 41.17 885 GLU B C 1
ATOM 7333 O O . GLU B 1 302 ? -14.907 5.434 32.133 1.00 40.65 885 GLU B O 1
ATOM 7339 N N . ARG B 1 303 ? -13.586 3.735 32.810 1.00 34.83 886 ARG B N 1
ATOM 7340 C CA . ARG B 1 303 ? -12.362 4.349 32.309 1.00 37.79 886 ARG B CA 1
ATOM 7341 C C . ARG B 1 303 ? -12.243 4.043 30.819 1.00 40.16 886 ARG B C 1
ATOM 7342 O O . ARG B 1 303 ? -12.283 2.874 30.417 1.00 38.30 886 ARG B O 1
ATOM 7350 N N . ILE B 1 304 ? -12.128 5.080 29.989 1.00 36.55 887 ILE B N 1
ATOM 7351 C CA . ILE B 1 304 ? -12.203 4.897 28.544 1.00 38.95 887 ILE B CA 1
ATOM 7352 C C . ILE B 1 304 ? -10.973 5.404 27.805 1.00 41.73 887 ILE B C 1
ATOM 7353 O O . ILE B 1 304 ? -10.950 5.354 26.570 1.00 40.12 887 ILE B O 1
ATOM 7358 N N . LYS B 1 305 ? -9.949 5.879 28.507 1.00 39.35 888 LYS B N 1
ATOM 7359 C CA . LYS B 1 305 ? -8.803 6.470 27.827 1.00 35.59 888 LYS B CA 1
ATOM 7360 C C . LYS B 1 305 ? -7.595 6.378 28.742 1.00 39.57 888 LYS B C 1
ATOM 7361 O O . LYS B 1 305 ? -7.722 6.426 29.967 1.00 39.43 888 LYS B O 1
ATOM 7367 N N . THR B 1 306 ? -6.422 6.244 28.135 1.00 34.20 889 THR B N 1
ATOM 7368 C CA . THR B 1 306 ? -5.194 6.157 28.904 1.00 41.12 889 THR B CA 1
ATOM 7369 C C . THR B 1 306 ? -4.798 7.518 29.456 1.00 40.21 889 THR B C 1
ATOM 7370 O O . THR B 1 306 ? -5.260 8.564 28.995 1.00 43.47 889 THR B O 1
ATOM 7374 N N . GLY B 1 307 ? -3.906 7.485 30.436 1.00 38.49 890 GLY B N 1
ATOM 7375 C CA . GLY B 1 307 ? -3.296 8.659 31.013 1.00 43.69 890 GLY B CA 1
ATOM 7376 C C . GLY B 1 307 ? -3.494 8.701 32.511 1.00 45.25 890 GLY B C 1
ATOM 7377 O O . GLY B 1 307 ? -3.850 7.708 33.154 1.00 41.10 890 GLY B O 1
ATOM 7378 N N . ASP B 1 308 ? -3.251 9.878 33.073 1.00 43.10 89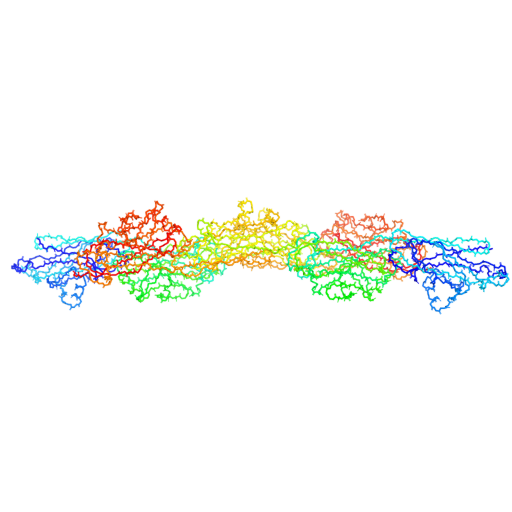1 ASP B N 1
ATOM 7379 C CA . ASP B 1 308 ? -3.466 10.134 34.490 1.00 47.51 891 ASP B CA 1
ATOM 7380 C C . ASP B 1 308 ? -4.760 10.914 34.666 1.00 45.37 891 ASP B C 1
ATOM 7381 O O . ASP B 1 308 ? -4.957 11.944 34.021 1.00 42.52 891 ASP B O 1
ATOM 7386 N N . VAL B 1 309 ? -5.641 10.418 35.530 1.00 39.03 892 VAL B N 1
ATOM 7387 C CA . VAL B 1 309 ? -7.002 10.926 35.638 1.00 37.78 892 VAL B CA 1
ATOM 7388 C C . VAL B 1 309 ? -7.216 11.436 37.057 1.00 43.06 892 VAL B C 1
ATOM 7389 O O . VAL B 1 309 ? -7.111 10.667 38.020 1.00 39.98 892 VAL B O 1
ATOM 7393 N N . GLU B 1 310 ? -7.512 12.727 37.182 1.00 38.70 893 GLU B N 1
ATOM 7394 C CA . GLU B 1 310 ? -7.770 13.341 38.475 1.00 41.48 893 GLU B CA 1
ATOM 7395 C C . GLU B 1 310 ? -9.265 13.535 38.707 1.00 43.34 893 GLU B C 1
ATOM 7396 O O . GLU B 1 310 ? -10.047 13.692 37.764 1.00 44.20 893 GLU B O 1
ATOM 7402 N N . ASN B 1 311 ? -9.654 13.500 39.987 1.00 43.18 894 ASN B N 1
ATOM 7403 C CA . ASN B 1 311 ? -11.020 13.753 40.430 1.00 41.23 894 ASN B CA 1
ATOM 7404 C C . ASN B 1 311 ? -11.039 14.541 41.729 1.00 41.35 894 ASN B C 1
ATOM 7405 O O . ASN B 1 311 ? -10.260 14.266 42.647 1.00 43.78 894 ASN B O 1
ATOM 7410 N N . THR B 1 312 ? -11.976 15.485 41.799 1.00 40.40 895 THR B N 1
ATOM 7411 C CA . THR B 1 312 ? -12.235 16.313 42.969 1.00 40.22 895 THR B CA 1
ATOM 7412 C C . THR B 1 312 ? -13.738 16.533 43.083 1.00 38.88 895 THR B C 1
ATOM 7413 O O . THR B 1 312 ? -14.467 16.476 42.087 1.00 40.11 895 THR B O 1
ATOM 7417 N N . GLN B 1 313 ? -14.205 16.797 44.304 1.00 37.96 896 GLN B N 1
ATOM 7418 C CA . GLN B 1 313 ? -15.601 17.155 44.525 1.00 37.94 896 GLN B CA 1
ATOM 7419 C C . GLN B 1 313 ? -15.681 18.424 45.369 1.00 38.08 896 GLN B C 1
ATOM 7420 O O . GLN B 1 313 ? -14.752 18.771 46.101 1.00 37.44 896 GLN B O 1
ATOM 7426 N N . THR B 1 314 ? -16.796 19.132 45.234 1.00 35.85 897 THR B N 1
ATOM 7427 C CA . THR B 1 314 ? -17.045 20.358 45.986 1.00 39.85 897 THR B CA 1
ATOM 7428 C C . THR B 1 314 ? -18.333 20.185 46.773 1.00 36.21 897 THR B C 1
ATOM 7429 O O . THR B 1 314 ? -19.399 19.964 46.186 1.00 36.67 897 THR B O 1
ATOM 7433 N N . GLU B 1 315 ? -18.230 20.279 48.095 1.00 39.93 898 GLU B N 1
ATOM 7434 C CA . GLU B 1 315 ? -19.363 20.098 48.990 1.00 37.92 898 GLU B CA 1
ATOM 7435 C C . GLU B 1 315 ? -20.026 21.445 49.264 1.00 38.04 898 GLU B C 1
ATOM 7436 O O . GLU B 1 315 ? -19.341 22.422 49.580 1.00 35.56 898 GLU B O 1
ATOM 7442 N N . ASN B 1 316 ? -21.355 21.487 49.132 1.00 37.82 899 ASN B N 1
ATOM 7443 C CA . ASN B 1 316 ? -22.172 22.636 49.517 1.00 37.93 899 ASN B CA 1
ATOM 7444 C C . ASN B 1 316 ? -22.841 22.323 50.851 1.00 36.27 899 ASN B C 1
ATOM 7445 O O . ASN B 1 316 ? -23.701 21.441 50.924 1.00 38.63 899 ASN B O 1
ATOM 7450 N N . TYR B 1 317 ? -22.450 23.044 51.904 1.00 36.27 900 TYR B N 1
ATOM 7451 C CA . TYR B 1 317 ? -23.153 23.014 53.186 1.00 33.97 900 TYR B CA 1
ATOM 7452 C C . TYR B 1 317 ? -23.627 24.421 53.502 1.00 37.93 900 TYR B C 1
ATOM 7453 O O . TYR B 1 317 ? -22.805 25.295 53.790 1.00 37.44 900 TYR B O 1
ATOM 7462 N N . ASN B 1 318 ? -24.947 24.637 53.470 1.00 33.47 901 ASN B N 1
ATOM 7463 C CA . ASN B 1 318 ? -25.522 25.947 53.796 1.00 39.49 901 ASN B CA 1
ATOM 7464 C C . ASN B 1 318 ? -24.911 27.053 52.929 1.00 38.89 901 ASN B C 1
ATOM 7465 O O . ASN B 1 318 ? -24.582 28.142 53.412 1.00 40.48 901 ASN B O 1
ATOM 7470 N N . LYS B 1 319 ? -24.754 26.767 51.632 1.00 36.38 902 LYS B N 1
ATOM 7471 C CA . LYS B 1 319 ? -24.217 27.664 50.611 1.00 40.22 902 LYS B CA 1
ATOM 7472 C C . LYS B 1 319 ? -22.717 27.918 50.744 1.00 44.54 902 LYS B C 1
ATOM 7473 O O . LYS B 1 319 ? -22.186 28.769 50.020 1.00 50.46 902 LYS B O 1
ATOM 7479 N N . GLU B 1 320 ? -22.011 27.219 51.634 1.00 35.45 903 GLU B N 1
ATOM 7480 C CA . GLU B 1 320 ? -20.573 27.419 51.824 1.00 38.28 903 GLU B CA 1
ATOM 7481 C C . GLU B 1 320 ? -19.824 26.272 51.146 1.00 42.05 903 GLU B C 1
ATOM 7482 O O . GLU B 1 320 ? -19.882 25.129 51.608 1.00 36.05 903 GLU B O 1
ATOM 7488 N N . LEU B 1 321 ? -19.104 26.583 50.065 1.00 41.37 904 LEU B N 1
ATOM 7489 C CA . LEU B 1 321 ? -18.482 25.565 49.223 1.00 41.22 904 LEU B CA 1
ATOM 7490 C C . LEU B 1 321 ? -17.054 25.289 49.683 1.00 39.60 904 LEU B C 1
ATOM 7491 O O . LEU B 1 321 ? -16.285 26.226 49.943 1.00 35.95 904 LEU B O 1
ATOM 7496 N N . VAL B 1 322 ? -16.708 24.004 49.793 1.00 38.37 905 VAL B N 1
ATOM 7497 C CA . VAL B 1 322 ? -15.354 23.567 50.127 1.00 35.54 905 VAL B CA 1
ATOM 7498 C C . VAL B 1 322 ? -14.985 22.400 49.215 1.00 41.54 905 VAL B C 1
ATOM 7499 O O . VAL B 1 322 ? -15.761 21.451 49.073 1.00 34.56 905 VAL B O 1
ATOM 7503 N N . ARG B 1 323 ? -13.807 22.471 48.595 1.00 37.04 906 ARG B N 1
ATOM 7504 C CA . ARG B 1 323 ? -13.342 21.385 47.744 1.00 41.91 906 ARG B CA 1
ATOM 7505 C C . ARG B 1 323 ? -12.632 20.324 48.577 1.00 40.78 906 ARG B C 1
ATOM 7506 O O . ARG B 1 323 ? -11.976 20.623 49.583 1.00 42.25 906 ARG B O 1
ATOM 7514 N N . SER B 1 324 ? -12.774 19.071 48.143 1.00 39.84 907 SER B N 1
ATOM 7515 C CA . SER B 1 324 ? -12.110 17.939 48.765 1.00 44.14 907 SER B CA 1
ATOM 7516 C C . SER B 1 324 ? -10.663 17.842 48.293 1.00 41.79 907 SER B C 1
ATOM 7517 O O . SER B 1 324 ? -10.171 18.662 47.511 1.00 40.59 907 SER B O 1
ATOM 7520 N N . ASN B 1 325 ? -9.983 16.811 48.780 1.00 41.65 908 ASN B N 1
ATOM 7521 C CA . ASN B 1 325 ? -8.710 16.402 48.217 1.00 42.85 908 ASN B CA 1
ATOM 7522 C C . ASN B 1 325 ? -8.899 15.977 46.762 1.00 36.97 908 ASN B C 1
ATOM 7523 O O . ASN B 1 325 ? -10.015 15.733 46.301 1.00 36.90 908 ASN B O 1
ATOM 7528 N N . THR B 1 326 ? -7.794 15.904 46.029 1.00 38.63 909 THR B N 1
ATOM 7529 C CA . THR B 1 326 ? -7.806 15.423 44.652 1.00 40.59 909 THR B CA 1
ATOM 7530 C C . THR B 1 326 ? -7.185 14.032 44.609 1.00 39.28 909 THR B C 1
ATOM 7531 O O . THR B 1 326 ? -6.100 13.812 45.155 1.00 42.77 909 THR B O 1
ATOM 7535 N N . VAL B 1 327 ? -7.882 13.102 44.002 1.00 39.88 910 VAL B N 1
ATOM 7536 C CA . VAL B 1 327 ? -7.384 11.741 43.852 1.00 39.07 910 VAL B CA 1
ATOM 7537 C C . VAL B 1 327 ? -6.950 11.547 42.411 1.00 39.56 910 VAL B C 1
ATOM 7538 O O . VAL B 1 327 ? -7.458 12.198 41.493 1.00 39.46 910 VAL B O 1
ATOM 7542 N N . VAL B 1 328 ? -6.002 10.644 42.194 1.00 43.57 911 VAL B N 1
ATOM 7543 C CA . VAL B 1 328 ? -5.526 10.377 40.844 1.00 42.84 911 VAL B CA 1
ATOM 7544 C C . VAL B 1 328 ? -5.392 8.871 40.663 1.00 40.75 911 VAL B C 1
ATOM 7545 O O . VAL B 1 328 ? -5.045 8.146 41.604 1.00 42.06 911 VAL B O 1
ATOM 7549 N N . THR B 1 329 ? -5.735 8.402 39.464 1.00 41.27 912 THR B N 1
ATOM 7550 C CA . THR B 1 329 ? -5.439 7.047 39.010 1.00 43.48 912 THR B CA 1
ATOM 7551 C C . THR B 1 329 ? -4.799 7.137 37.631 1.00 43.58 912 THR B C 1
ATOM 7552 O O . THR B 1 329 ? -4.894 8.161 36.948 1.00 42.75 912 THR B O 1
ATOM 7556 N N . HIS B 1 330 ? -4.149 6.049 37.217 1.00 42.26 913 HIS B N 1
ATOM 7557 C CA . HIS B 1 330 ? -3.414 6.014 35.961 1.00 40.21 913 HIS B CA 1
ATOM 7558 C C . HIS B 1 330 ? -3.914 4.843 35.132 1.00 39.48 913 HIS B C 1
ATOM 7559 O O . HIS B 1 330 ? -4.252 3.794 35.682 1.00 39.81 913 HIS B O 1
ATOM 7566 N N . THR B 1 331 ? -3.973 5.017 33.818 1.00 39.06 914 THR B N 1
ATOM 7567 C CA . THR B 1 331 ? -4.511 3.986 32.931 1.00 38.35 914 THR B CA 1
ATOM 7568 C C . THR B 1 331 ? -3.521 3.693 31.807 1.00 40.12 914 THR B C 1
ATOM 7569 O O . THR B 1 331 ? -3.273 4.574 30.961 1.00 36.50 914 THR B O 1
ATOM 7573 N N . PRO B 1 332 ? -2.936 2.492 31.764 1.00 39.13 915 PRO B N 1
ATOM 7574 C CA . PRO B 1 332 ? -1.982 2.154 30.700 1.00 39.36 915 PRO B CA 1
ATOM 7575 C C . PRO B 1 332 ? -2.653 1.665 29.424 1.00 36.73 915 PRO B C 1
ATOM 7576 O O . PRO B 1 332 ? -3.833 1.308 29.402 1.00 37.83 915 PRO B O 1
ATOM 7580 N N . ASP B 1 333 ? -1.873 1.692 28.335 1.00 33.84 916 ASP B N 1
ATOM 7581 C CA . ASP B 1 333 ? -2.251 0.961 27.132 1.00 43.21 916 ASP B CA 1
ATOM 7582 C C . ASP B 1 333 ? -2.507 -0.502 27.477 1.00 36.07 916 ASP B C 1
ATOM 7583 O O . ASP B 1 333 ? -1.847 -1.074 28.346 1.00 39.90 916 ASP B O 1
ATOM 7588 N N . ASP B 1 334 ? -3.484 -1.098 26.798 1.00 39.28 917 ASP B N 1
ATOM 7589 C CA . ASP B 1 334 ? -3.703 -2.536 26.892 1.00 45.84 917 ASP B CA 1
ATOM 7590 C C . ASP B 1 334 ? -2.444 -3.293 26.458 1.00 40.80 917 ASP B C 1
ATOM 7591 O O . ASP B 1 334 ? -1.625 -2.768 25.695 1.00 42.37 917 ASP B O 1
ATOM 7596 N N . PRO B 1 335 ? -2.244 -4.517 26.951 1.00 40.11 918 PRO B N 1
ATOM 7597 C CA . PRO B 1 335 ? -1.111 -5.315 26.466 1.00 39.28 918 PRO B CA 1
ATOM 7598 C C . PRO B 1 335 ? -1.227 -5.583 24.971 1.00 41.47 918 PRO B C 1
ATOM 7599 O O . PRO B 1 335 ? -2.322 -5.640 24.405 1.00 40.29 918 PRO B O 1
ATOM 7603 N N . LYS B 1 336 ? -0.069 -5.702 24.325 1.00 38.51 919 LYS B N 1
ATOM 7604 C CA . LYS B 1 336 ? 0.022 -5.995 22.898 1.00 37.72 919 LYS B CA 1
ATOM 7605 C C . LYS B 1 336 ? 0.924 -7.211 22.712 1.00 38.02 919 LYS B C 1
ATOM 7606 O O . LYS B 1 336 ? 2.070 -7.089 22.261 1.00 36.83 919 LYS B O 1
ATOM 7612 N N . PRO B 1 337 ? 0.449 -8.398 23.080 1.00 39.16 920 PRO B N 1
ATOM 7613 C CA . PRO B 1 337 ? 1.263 -9.602 22.881 1.00 38.55 920 PRO B CA 1
ATOM 7614 C C . PRO B 1 337 ? 1.365 -9.942 21.403 1.00 38.84 920 PRO B C 1
ATOM 7615 O O . PRO B 1 337 ? 0.442 -9.692 20.622 1.00 39.25 920 PRO B O 1
ATOM 7619 N N . THR B 1 338 ? 2.517 -10.502 21.019 1.00 37.68 921 THR B N 1
ATOM 7620 C CA . THR B 1 338 ? 2.819 -10.828 19.629 1.00 35.16 921 THR B CA 1
ATOM 7621 C C . THR B 1 338 ? 3.369 -12.246 19.530 1.00 35.24 921 THR B C 1
ATOM 7622 O O . THR B 1 338 ? 3.829 -12.821 20.518 1.00 35.69 921 THR B O 1
ATOM 7626 N N . LYS B 1 339 ? 3.351 -12.791 18.314 1.00 35.43 922 LYS B N 1
ATOM 7627 C CA . LYS B 1 339 ? 3.894 -14.126 18.090 1.00 33.86 922 LYS B CA 1
ATOM 7628 C C . LYS B 1 339 ? 4.713 -14.153 16.804 1.00 40.03 922 LYS B C 1
ATOM 7629 O O . LYS B 1 339 ? 4.340 -13.534 15.800 1.00 42.84 922 LYS B O 1
ATOM 7634 N N . ALA B 1 340 ? 5.859 -14.836 16.866 1.00 39.50 923 ALA B N 1
ATOM 7635 C CA . ALA B 1 340 ? 6.745 -15.063 15.729 1.00 37.65 923 ALA B CA 1
ATOM 7636 C C . ALA B 1 340 ? 7.181 -16.525 15.712 1.00 36.44 923 ALA B C 1
ATOM 7637 O O . ALA B 1 340 ? 7.041 -17.242 16.705 1.00 34.99 923 ALA B O 1
ATOM 7639 N N . VAL B 1 341 ? 7.720 -16.960 14.570 1.00 36.84 924 VAL B N 1
ATOM 7640 C CA . VAL B 1 341 ? 8.299 -18.294 14.433 1.00 32.91 924 VAL B CA 1
ATOM 7641 C C . VAL B 1 341 ? 9.702 -18.147 13.856 1.00 35.42 924 VAL B C 1
ATOM 7642 O O . VAL B 1 341 ? 9.895 -17.462 12.845 1.00 39.53 924 VAL B O 1
ATOM 7646 N N . HIS B 1 342 ? 10.682 -18.744 14.527 1.00 36.72 925 HIS B N 1
ATOM 7647 C CA . HIS B 1 342 ? 12.069 -18.733 14.091 1.00 37.72 925 HIS B CA 1
ATOM 7648 C C . HIS B 1 342 ? 12.512 -20.148 13.754 1.00 36.67 925 HIS B C 1
ATOM 7649 O O . HIS B 1 342 ? 11.881 -21.124 14.161 1.00 39.29 925 HIS B O 1
ATOM 7656 N N . ASN B 1 343 ? 13.613 -20.255 13.018 1.00 38.98 926 ASN B N 1
ATOM 7657 C CA . ASN B 1 343 ? 14.226 -21.556 12.810 1.00 36.83 926 ASN B CA 1
ATOM 7658 C C . ASN B 1 343 ? 15.371 -21.723 13.802 1.00 41.70 926 ASN B C 1
ATOM 7659 O O . ASN B 1 343 ? 15.587 -20.891 14.691 1.00 37.38 926 ASN B O 1
ATOM 7664 N N . LYS B 1 344 ? 16.119 -22.810 13.641 1.00 36.84 927 LYS B N 1
ATOM 7665 C CA . LYS B 1 344 ? 17.180 -23.152 14.573 1.00 44.97 927 LYS B CA 1
ATOM 7666 C C . LYS B 1 344 ? 18.344 -22.175 14.515 1.00 47.30 927 LYS B C 1
ATOM 7667 O O . LYS B 1 344 ? 19.114 -22.094 15.477 1.00 50.63 927 LYS B O 1
ATOM 7673 N N . LYS B 1 345 ? 18.493 -21.435 13.418 1.00 44.24 928 LYS B N 1
ATOM 7674 C CA . LYS B 1 345 ? 19.543 -20.435 13.321 1.00 48.27 928 LYS B CA 1
ATOM 7675 C C . LYS B 1 345 ? 19.128 -19.097 13.921 1.00 44.78 928 LYS B C 1
ATOM 7676 O O . LYS B 1 345 ? 19.951 -18.181 13.975 1.00 49.09 928 LYS B O 1
ATOM 7682 N N . GLY B 1 346 ? 17.883 -18.973 14.381 1.00 48.10 929 GLY B N 1
ATOM 7683 C CA . GLY B 1 346 ? 17.368 -17.740 14.935 1.00 42.22 929 GLY B CA 1
ATOM 7684 C C . GLY B 1 346 ? 16.687 -16.832 13.937 1.00 47.21 929 GLY B C 1
ATOM 7685 O O . GLY B 1 346 ? 16.300 -15.718 14.302 1.00 43.61 929 GLY B O 1
ATOM 7686 N N . GLU B 1 347 ? 16.526 -17.269 12.695 1.00 45.54 930 GLU B N 1
ATOM 7687 C CA . GLU B 1 347 ? 16.021 -16.423 11.628 1.00 40.15 930 GLU B CA 1
ATOM 7688 C C . GLU B 1 347 ? 14.499 -16.507 11.597 1.00 45.49 930 GLU B C 1
ATOM 7689 O O . GLU B 1 347 ? 13.918 -17.569 11.853 1.00 41.23 930 GLU B O 1
ATOM 7695 N N . ASP B 1 348 ? 13.857 -15.381 11.295 1.00 42.89 931 ASP B N 1
ATOM 7696 C CA . ASP B 1 348 ? 12.400 -15.330 11.234 1.00 43.94 931 ASP B CA 1
ATOM 7697 C C . ASP B 1 348 ? 11.921 -16.039 9.975 1.00 44.91 931 ASP B C 1
ATOM 7698 O O . ASP B 1 348 ? 12.403 -15.755 8.876 1.00 43.36 931 ASP B O 1
ATOM 7703 N N . ILE B 1 349 ? 10.972 -16.964 10.126 1.00 38.80 932 ILE B N 1
ATOM 7704 C CA . ILE B 1 349 ? 10.568 -17.802 8.999 1.00 40.86 932 ILE B CA 1
ATOM 7705 C C . ILE B 1 349 ? 9.055 -17.929 8.903 1.00 41.75 932 ILE B C 1
ATOM 7706 O O . ILE B 1 349 ? 8.546 -18.968 8.470 1.00 38.48 932 ILE B O 1
ATOM 7711 N N . ASN B 1 350 ? 8.325 -16.883 9.296 1.00 35.54 933 ASN B N 1
ATOM 7712 C CA . ASN B 1 350 ? 6.886 -16.879 9.075 1.00 32.79 933 ASN B CA 1
ATOM 7713 C C . ASN B 1 350 ? 6.620 -17.022 7.585 1.00 40.00 933 ASN B C 1
ATOM 7714 O O . ASN B 1 350 ? 7.366 -16.495 6.759 1.00 38.57 933 ASN B O 1
ATOM 7719 N N . HIS B 1 351 ? 5.577 -17.778 7.243 1.00 43.39 934 HIS B N 1
ATOM 7720 C CA . HIS B 1 351 ? 5.209 -18.157 5.879 1.00 42.21 934 HIS B CA 1
ATOM 7721 C C . HIS B 1 351 ? 6.221 -19.097 5.218 1.00 40.90 934 HIS B C 1
ATOM 7722 O O . HIS B 1 351 ? 6.021 -19.460 4.053 1.00 40.95 934 HIS B O 1
ATOM 7729 N N . GLY B 1 352 ? 7.278 -19.524 5.919 1.00 42.65 935 GLY B N 1
ATOM 7730 C CA . GLY B 1 352 ? 8.345 -20.298 5.299 1.00 40.35 935 GLY B CA 1
ATOM 7731 C C . GLY B 1 352 ? 8.063 -21.793 5.200 1.00 39.96 935 GLY B C 1
ATOM 7732 O O . GLY B 1 352 ? 7.312 -22.361 5.990 1.00 35.65 935 GLY B O 1
ATOM 7733 N N . LYS B 1 353 ? 8.696 -22.435 4.215 1.00 37.32 936 LYS B N 1
ATOM 7734 C CA . LYS B 1 353 ? 8.527 -23.865 3.987 1.00 39.83 936 LYS B CA 1
ATOM 7735 C C . LYS B 1 353 ? 9.587 -24.671 4.736 1.00 36.58 936 LYS B C 1
ATOM 7736 O O . LYS B 1 353 ? 10.780 -24.359 4.669 1.00 39.46 936 LYS B O 1
ATOM 7742 N N . VAL B 1 354 ? 9.150 -25.725 5.428 1.00 35.58 937 VAL B N 1
ATOM 7743 C CA . VAL B 1 354 ? 10.022 -26.497 6.300 1.00 31.23 937 VAL B CA 1
ATOM 7744 C C . VAL B 1 354 ? 9.794 -27.986 6.018 1.00 35.25 937 VAL B C 1
ATOM 7745 O O . VAL B 1 354 ? 8.910 -28.367 5.248 1.00 33.00 937 VAL B O 1
ATOM 7749 N N . ALA B 1 355 ? 10.618 -28.826 6.643 1.00 31.97 938 ALA B N 1
ATOM 7750 C CA . ALA B 1 355 ? 10.601 -30.267 6.393 1.00 35.46 938 ALA B CA 1
ATOM 7751 C C . ALA B 1 355 ? 10.564 -31.034 7.711 1.00 35.43 938 ALA B C 1
ATOM 7752 O O . ALA B 1 355 ? 10.757 -30.473 8.787 1.00 32.40 938 ALA B O 1
ATOM 7754 N N . ARG B 1 356 ? 10.310 -32.345 7.629 1.00 31.39 939 ARG B N 1
ATOM 7755 C CA . ARG B 1 356 ? 10.219 -33.159 8.835 1.00 29.20 939 ARG B CA 1
ATOM 7756 C C . ARG B 1 356 ? 11.446 -32.999 9.716 1.00 29.60 939 ARG B C 1
ATOM 7757 O O . ARG B 1 356 ? 12.572 -32.894 9.228 1.00 32.59 939 ARG B O 1
ATOM 7765 N N . GLY B 1 357 ? 11.228 -33.012 11.026 1.00 30.42 940 GLY B N 1
ATOM 7766 C CA . GLY B 1 357 ? 12.308 -32.872 11.977 1.00 34.80 940 GLY B CA 1
ATOM 7767 C C . GLY B 1 357 ? 12.810 -31.454 12.169 1.00 31.70 940 GLY B C 1
ATOM 7768 O O . GLY B 1 357 ? 13.587 -31.214 13.099 1.00 33.34 940 GLY B O 1
ATOM 7769 N N . ASP B 1 358 ? 12.401 -30.512 11.321 1.00 32.98 941 ASP B N 1
ATOM 7770 C CA . ASP B 1 358 ? 12.814 -29.125 11.492 1.00 34.67 941 ASP B CA 1
ATOM 7771 C C . ASP B 1 358 ? 12.273 -28.557 12.797 1.00 36.99 941 ASP B C 1
ATOM 7772 O O . ASP B 1 358 ? 11.186 -28.916 13.254 1.00 36.43 941 ASP B O 1
ATOM 7777 N N . VAL B 1 359 ? 13.049 -27.664 13.400 1.00 37.98 942 VAL B N 1
ATOM 7778 C CA . VAL B 1 359 ? 12.644 -26.965 14.615 1.00 34.63 942 VAL B CA 1
ATOM 7779 C C . VAL B 1 359 ? 11.890 -25.707 14.201 1.00 36.63 942 VAL B C 1
ATOM 7780 O O . VAL B 1 359 ? 12.425 -24.868 13.470 1.00 38.03 942 VAL B O 1
ATOM 7784 N N . LEU B 1 360 ? 10.631 -25.600 14.622 1.00 36.18 943 LEU B N 1
ATOM 7785 C CA . LEU B 1 360 ? 9.863 -24.361 14.529 1.00 35.15 943 LEU B CA 1
ATOM 7786 C C . LEU B 1 360 ? 9.833 -23.764 15.928 1.00 40.28 943 LEU B C 1
ATOM 7787 O O . LEU B 1 360 ? 9.131 -24.275 16.805 1.00 36.61 943 LEU B O 1
ATOM 7792 N N . SER B 1 361 ? 10.607 -22.700 16.144 1.00 35.83 944 SER B N 1
ATOM 7793 C CA . SER B 1 361 ? 10.782 -22.104 17.466 1.00 38.37 944 SER B CA 1
ATOM 7794 C C . SER B 1 361 ? 9.815 -20.928 17.578 1.00 36.80 944 SER B C 1
ATOM 7795 O O . SER B 1 361 ? 10.038 -19.867 16.989 1.00 34.62 944 SER B O 1
ATOM 7798 N N . TYR B 1 362 ? 8.716 -21.128 18.297 1.00 34.25 945 TYR B N 1
ATOM 7799 C CA . TYR B 1 362 ? 7.735 -20.067 18.459 1.00 36.26 945 TYR B CA 1
ATOM 7800 C C . TYR B 1 362 ? 8.203 -19.095 19.539 1.00 36.51 945 TYR B C 1
ATOM 7801 O O . TYR B 1 362 ? 8.530 -19.501 20.657 1.00 37.24 945 TYR B O 1
ATOM 7810 N N . GLU B 1 363 ? 8.249 -17.808 19.196 1.00 38.10 946 GLU B N 1
ATOM 7811 C CA . GLU B 1 363 ? 8.717 -16.764 20.103 1.00 41.56 946 GLU B CA 1
ATOM 7812 C C . GLU B 1 363 ? 7.592 -15.763 20.295 1.00 37.68 946 GLU B C 1
ATOM 7813 O O . GLU B 1 363 ? 7.135 -15.150 19.325 1.00 37.12 946 GLU B O 1
ATOM 7819 N N . MET B 1 364 ? 7.127 -15.626 21.532 1.00 37.73 947 MET B N 1
ATOM 7820 C CA . MET B 1 364 ? 6.002 -14.766 21.860 1.00 40.86 947 MET B CA 1
ATOM 7821 C C . MET B 1 364 ? 6.436 -13.677 22.829 1.00 34.93 947 MET B C 1
ATOM 7822 O O . MET B 1 364 ? 7.290 -13.896 23.689 1.00 39.37 947 MET B O 1
ATOM 7827 N N . THR B 1 365 ? 5.856 -12.488 22.674 1.00 41.92 948 THR B N 1
ATOM 7828 C CA . THR B 1 365 ? 5.982 -11.440 23.675 1.00 31.17 948 THR B CA 1
ATOM 7829 C C . THR B 1 365 ? 4.778 -11.458 24.610 1.00 31.15 948 THR B C 1
ATOM 7830 O O . THR B 1 365 ? 3.625 -11.513 24.166 1.00 34.03 948 THR B O 1
ATOM 7834 N N . TRP B 1 366 ? 5.068 -11.453 25.899 1.00 32.55 949 TRP B N 1
ATOM 7835 C CA . TRP B 1 366 ? 4.090 -11.443 26.981 1.00 36.76 949 TRP B CA 1
ATOM 7836 C C . TRP B 1 366 ? 4.168 -10.053 27.602 1.00 33.99 949 TRP B C 1
ATOM 7837 O O . TRP B 1 366 ? 5.163 -9.717 28.254 1.00 37.23 949 TRP B O 1
ATOM 7848 N N . ASP B 1 367 ? 3.137 -9.243 27.382 1.00 33.12 950 ASP B N 1
ATOM 7849 C CA . ASP B 1 367 ? 3.223 -7.791 27.591 1.00 36.98 950 ASP B CA 1
ATOM 7850 C C . ASP B 1 367 ? 2.604 -7.418 28.930 1.00 33.67 950 ASP B C 1
ATOM 7851 O O . ASP B 1 367 ? 1.391 -7.236 29.035 1.00 35.32 950 ASP B O 1
ATOM 7856 N N . LEU B 1 368 ? 3.451 -7.255 29.940 1.00 31.13 951 LEU B N 1
ATOM 7857 C CA . LEU B 1 368 ? 3.007 -6.903 31.277 1.00 35.67 951 LEU B CA 1
ATOM 7858 C C . LEU B 1 368 ? 3.456 -5.490 31.671 1.00 37.27 951 LEU B C 1
ATOM 7859 O O . LEU B 1 368 ? 3.596 -5.186 32.859 1.00 39.29 951 LEU B O 1
ATOM 7864 N N . LYS B 1 369 ? 3.689 -4.623 30.679 1.00 38.48 952 LYS B N 1
ATOM 7865 C CA . LYS B 1 369 ? 4.145 -3.267 30.973 1.00 39.32 952 LYS B CA 1
ATOM 7866 C C . LYS B 1 369 ? 3.123 -2.482 31.786 1.00 39.45 952 LYS B C 1
ATOM 7867 O O . LYS B 1 369 ? 3.507 -1.626 32.587 1.00 41.36 952 LYS B O 1
ATOM 7873 N N . GLY B 1 370 ? 1.833 -2.751 31.601 1.00 35.94 953 GLY B N 1
ATOM 7874 C CA . GLY B 1 370 ? 0.797 -2.070 32.353 1.00 38.03 953 GLY B CA 1
ATOM 7875 C C . GLY B 1 370 ? 0.408 -2.696 33.677 1.00 42.86 953 GLY B C 1
ATOM 7876 O O . GLY B 1 370 ? -0.547 -2.228 34.307 1.00 45.43 953 GLY B O 1
ATOM 7877 N N . TYR B 1 371 ? 1.119 -3.732 34.125 1.00 40.03 954 TYR B N 1
ATOM 7878 C CA . TYR B 1 371 ? 0.808 -4.457 35.359 1.00 36.77 954 TYR B CA 1
ATOM 7879 C C . TYR B 1 371 ? 2.055 -4.475 36.241 1.00 43.11 954 TYR B C 1
ATOM 7880 O O . TYR B 1 371 ? 2.977 -5.255 35.987 1.00 40.84 954 TYR B O 1
ATOM 7889 N N . ASP B 1 372 ? 2.098 -3.641 37.275 1.00 40.63 955 ASP B N 1
ATOM 7890 C CA . ASP B 1 372 ? 3.247 -3.638 38.182 1.00 41.38 955 ASP B CA 1
ATOM 7891 C C . ASP B 1 372 ? 2.759 -3.397 39.609 1.00 42.99 955 ASP B C 1
ATOM 7892 O O . ASP B 1 372 ? 1.580 -3.589 39.926 1.00 44.55 955 ASP B O 1
ATOM 7897 N N . LYS B 1 373 ? 3.677 -2.995 40.494 1.00 41.23 956 LYS B N 1
ATOM 7898 C CA . LYS B 1 373 ? 3.353 -2.932 41.918 1.00 45.44 956 LYS B CA 1
ATOM 7899 C C . LYS B 1 373 ? 2.226 -1.954 42.222 1.00 41.20 956 LYS B C 1
ATOM 7900 O O . LYS B 1 373 ? 1.598 -2.064 43.279 1.00 40.45 956 LYS B O 1
ATOM 7906 N N . ASP B 1 374 ? 1.957 -1.007 41.327 1.00 44.67 957 ASP B N 1
ATOM 7907 C CA . ASP B 1 374 ? 0.890 -0.031 41.506 1.00 41.97 957 ASP B CA 1
ATOM 7908 C C . ASP B 1 374 ? -0.442 -0.492 40.915 1.00 42.37 957 ASP B C 1
ATOM 7909 O O . ASP B 1 374 ? -1.391 0.301 40.863 1.00 39.36 957 ASP B O 1
ATOM 7914 N N . PHE B 1 375 ? -0.540 -1.744 40.468 1.00 40.63 958 PHE B N 1
ATOM 7915 C CA . PHE B 1 375 ? -1.779 -2.199 39.858 1.00 38.71 958 PHE B CA 1
ATOM 7916 C C . PHE B 1 375 ? -2.893 -2.248 40.899 1.00 38.86 958 PHE B C 1
ATOM 7917 O O . PHE B 1 375 ? -2.666 -2.559 42.070 1.00 39.83 958 PHE B O 1
ATOM 7925 N N . ALA B 1 376 ? -4.111 -1.945 40.454 1.00 39.03 959 ALA B N 1
ATOM 7926 C CA . ALA B 1 376 ? -5.294 -1.964 41.316 1.00 39.27 959 ALA B CA 1
ATOM 7927 C C . ALA B 1 376 ? -5.797 -3.401 41.406 1.00 37.96 959 ALA B C 1
ATOM 7928 O O . ALA B 1 376 ? -6.756 -3.808 40.740 1.00 35.81 959 ALA B O 1
ATOM 7930 N N . PHE B 1 377 ? -5.127 -4.175 42.265 1.00 35.73 960 PHE B N 1
ATOM 7931 C CA . PHE B 1 377 ? -5.447 -5.591 42.420 1.00 41.51 960 PHE B CA 1
ATOM 7932 C C . PHE B 1 377 ? -6.875 -5.800 42.907 1.00 40.72 960 PHE B C 1
ATOM 7933 O O . PHE B 1 377 ? -7.500 -6.818 42.587 1.00 37.01 960 PHE B O 1
ATOM 7941 N N . ASP B 1 378 ? -7.411 -4.849 43.673 1.00 39.55 961 ASP B N 1
ATOM 7942 C CA . ASP B 1 378 ? -8.761 -4.997 44.202 1.00 36.84 961 ASP B CA 1
ATOM 7943 C C . ASP B 1 378 ? -9.833 -4.947 43.119 1.00 35.67 961 ASP B C 1
ATOM 7944 O O . ASP B 1 378 ? -10.979 -5.324 43.391 1.00 40.63 961 ASP B O 1
ATOM 7949 N N . THR B 1 379 ? -9.502 -4.493 41.907 1.00 35.37 962 THR B N 1
ATOM 7950 C CA . THR B 1 379 ? -10.477 -4.471 40.823 1.00 35.39 962 THR B CA 1
ATOM 7951 C C . THR B 1 379 ? -10.653 -5.830 40.150 1.00 39.98 962 THR B C 1
ATOM 7952 O O . THR B 1 379 ? -11.544 -5.969 39.308 1.00 42.76 962 THR B O 1
ATOM 7956 N N . VAL B 1 380 ? -9.827 -6.825 40.470 1.00 39.89 963 VAL B N 1
ATOM 7957 C CA . VAL B 1 380 ? -9.860 -8.084 39.736 1.00 38.02 963 VAL B CA 1
ATOM 7958 C C . VAL B 1 380 ? -10.007 -9.245 40.710 1.00 42.67 963 VAL B C 1
ATOM 7959 O O . VAL B 1 380 ? -9.761 -9.128 41.913 1.00 41.55 963 VAL B O 1
ATOM 7963 N N . ASP B 1 381 ? -10.427 -10.375 40.168 1.00 37.96 964 ASP B N 1
ATOM 7964 C CA . ASP B 1 381 ? -10.442 -11.626 40.912 1.00 41.97 964 ASP B CA 1
ATOM 7965 C C . ASP B 1 381 ? -9.049 -12.227 40.764 1.00 38.00 964 ASP B C 1
ATOM 7966 O O . ASP B 1 381 ? -8.697 -12.718 39.686 1.00 42.39 964 ASP B O 1
ATOM 7971 N N . LEU B 1 382 ? -8.252 -12.180 41.836 1.00 39.48 965 LEU B N 1
ATOM 7972 C CA . LEU B 1 382 ? -6.866 -12.631 41.737 1.00 42.96 965 LEU B CA 1
ATOM 7973 C C . LEU B 1 382 ? -6.764 -14.107 41.363 1.00 44.15 965 LEU B C 1
ATOM 7974 O O . LEU B 1 382 ? -5.766 -14.525 40.765 1.00 41.01 965 LEU B O 1
ATOM 7979 N N . ALA B 1 383 ? -7.766 -14.906 41.726 1.00 44.86 966 ALA B N 1
ATOM 7980 C CA . ALA B 1 383 ? -7.767 -16.341 41.454 1.00 39.88 966 ALA B CA 1
ATOM 7981 C C . ALA B 1 383 ? -7.808 -16.670 39.966 1.00 43.42 966 ALA B C 1
ATOM 7982 O O . ALA B 1 383 ? -7.551 -17.823 39.597 1.00 44.20 966 ALA B O 1
ATOM 7984 N N . THR B 1 384 ? -8.126 -15.703 39.103 1.00 41.58 967 THR B N 1
ATOM 7985 C CA . THR B 1 384 ? -8.095 -15.949 37.669 1.00 43.91 967 THR B CA 1
ATOM 7986 C C . THR B 1 384 ? -6.676 -16.025 37.124 1.00 43.89 967 THR B C 1
ATOM 7987 O O . THR B 1 384 ? -6.502 -16.393 35.956 1.00 47.73 967 THR B O 1
ATOM 7991 N N . GLY B 1 385 ? -5.673 -15.685 37.931 1.00 35.69 968 GLY B N 1
ATOM 7992 C CA . GLY B 1 385 ? -4.283 -15.902 37.585 1.00 41.46 968 GLY B CA 1
ATOM 7993 C C . GLY B 1 385 ? -3.693 -14.972 36.542 1.00 40.31 968 GLY B C 1
ATOM 7994 O O . GLY B 1 385 ? -4.408 -14.182 35.912 1.00 37.17 968 GLY B O 1
ATOM 7995 N N . VAL B 1 386 ? -2.372 -15.061 36.372 1.00 38.05 969 VAL B N 1
ATOM 7996 C CA . VAL B 1 386 ? -1.632 -14.368 35.316 1.00 36.15 969 VAL B CA 1
ATOM 7997 C C . VAL B 1 386 ? -1.043 -15.459 34.431 1.00 37.75 969 VAL B C 1
ATOM 7998 O O . VAL B 1 386 ? -0.133 -16.180 34.859 1.00 35.74 969 VAL B O 1
ATOM 8002 N N . SER B 1 387 ? -1.556 -15.600 33.207 1.00 34.23 970 SER B N 1
ATOM 8003 C CA . SER B 1 387 ? -1.134 -16.734 32.391 1.00 41.93 970 SER B CA 1
ATOM 8004 C C . SER B 1 387 ? -1.013 -16.365 30.915 1.00 38.47 970 SER B C 1
ATOM 8005 O O . SER B 1 387 ? -1.489 -15.320 30.453 1.00 41.85 970 SER B O 1
ATOM 8008 N N . PHE B 1 388 ? -0.329 -17.256 30.191 1.00 38.13 971 PHE B N 1
ATOM 8009 C CA . PHE B 1 388 ? -0.103 -17.185 28.755 1.00 36.15 971 PHE B CA 1
ATOM 8010 C C . PHE B 1 388 ? -0.435 -18.547 28.160 1.00 38.96 971 PHE B C 1
ATOM 8011 O O . PHE B 1 388 ? -0.076 -19.583 28.728 1.00 38.08 971 PHE B O 1
ATOM 8019 N N . PHE B 1 389 ? -1.138 -18.548 27.031 1.00 38.78 972 PHE B N 1
ATOM 8020 C CA . PHE B 1 389 ? -1.696 -19.765 26.451 1.00 37.95 972 PHE B CA 1
ATOM 8021 C C . PHE B 1 389 ? -1.274 -19.854 24.993 1.00 40.49 972 PHE B C 1
ATOM 8022 O O . PHE B 1 389 ? -1.239 -18.838 24.290 1.00 39.18 972 PHE B O 1
ATOM 8030 N N . ASP B 1 390 ? -0.954 -21.062 24.540 1.00 37.71 973 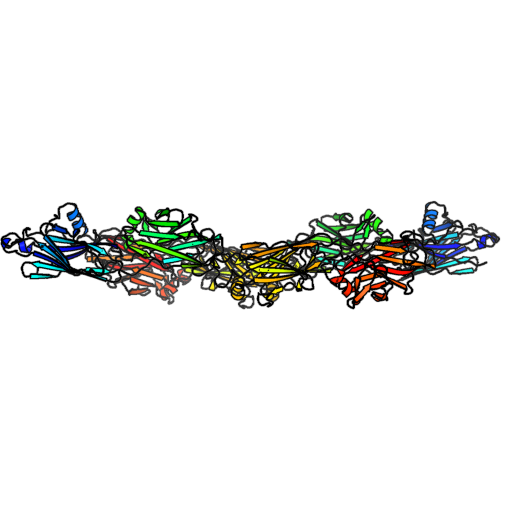ASP B N 1
ATOM 8031 C CA . ASP B 1 390 ? -0.552 -21.275 23.155 1.00 41.74 973 ASP B CA 1
ATOM 8032 C C . ASP B 1 390 ? -1.277 -22.491 22.594 1.00 40.23 973 ASP B C 1
ATOM 8033 O O . ASP B 1 390 ? -1.251 -23.571 23.196 1.00 42.25 973 ASP B O 1
ATOM 8038 N N . ASP B 1 391 ? -1.899 -22.313 21.429 1.00 39.99 974 ASP B N 1
ATOM 8039 C CA . ASP B 1 391 ? -2.649 -23.352 20.728 1.00 41.34 974 ASP B CA 1
ATOM 8040 C C . ASP B 1 391 ? -1.857 -23.704 19.465 1.00 40.87 974 ASP B C 1
ATOM 8041 O O . ASP B 1 391 ? -1.913 -22.980 18.466 1.00 40.79 974 ASP B O 1
ATOM 8046 N N . TYR B 1 392 ? -1.092 -24.794 19.522 1.00 37.11 975 TYR B N 1
ATOM 8047 C CA . TYR B 1 392 ? -0.302 -25.254 18.386 1.00 34.86 975 TYR B CA 1
ATOM 8048 C C . TYR B 1 392 ? -1.005 -26.423 17.698 1.00 39.35 975 TYR B C 1
ATOM 8049 O O . TYR B 1 392 ? -1.983 -26.971 18.205 1.00 37.94 975 TYR B O 1
ATOM 8058 N N . ASP B 1 393 ? -0.506 -26.797 16.515 1.00 36.27 976 ASP B N 1
ATOM 8059 C CA . ASP B 1 393 ? -1.131 -27.869 15.730 1.00 35.67 976 ASP B CA 1
ATOM 8060 C C . ASP B 1 393 ? -0.457 -29.189 16.073 1.00 39.18 976 ASP B C 1
ATOM 8061 O O . ASP B 1 393 ? 0.514 -29.596 15.436 1.00 38.18 976 ASP B O 1
ATOM 8066 N N . GLU B 1 394 ? -1.030 -29.896 17.049 1.00 37.85 977 GLU B N 1
ATOM 8067 C CA . GLU B 1 394 ? -0.452 -31.148 17.530 1.00 35.87 977 GLU B CA 1
ATOM 8068 C C . GLU B 1 394 ? -0.484 -32.264 16.491 1.00 41.03 977 GLU B C 1
ATOM 8069 O O . GLU B 1 394 ? 0.169 -33.291 16.704 1.00 39.53 977 GLU B O 1
ATOM 8075 N N . THR B 1 395 ? -1.251 -32.113 15.405 1.00 40.03 978 THR B N 1
ATOM 8076 C CA . THR B 1 395 ? -1.239 -33.094 14.324 1.00 43.38 978 THR B CA 1
ATOM 8077 C C . THR B 1 395 ? -0.034 -32.946 13.406 1.00 43.07 978 THR B C 1
ATOM 8078 O O . THR B 1 395 ? 0.216 -33.848 12.598 1.00 39.92 978 THR B O 1
ATOM 8082 N N . LYS B 1 396 ? 0.719 -31.844 13.506 1.00 38.73 979 LYS B N 1
ATOM 8083 C CA . LYS B 1 396 ? 1.850 -31.618 12.614 1.00 38.13 979 LYS B CA 1
ATOM 8084 C C . LYS B 1 396 ? 3.164 -31.284 13.311 1.00 38.17 979 LYS B C 1
ATOM 8085 O O . LYS B 1 396 ? 4.221 -31.495 12.700 1.00 36.90 979 LYS B O 1
ATOM 8091 N N . VAL B 1 397 ? 3.155 -30.795 14.554 1.00 33.18 980 VAL B N 1
ATOM 8092 C CA . VAL B 1 397 ? 4.392 -30.516 15.272 1.00 34.56 980 VAL B CA 1
ATOM 8093 C C . VAL B 1 397 ? 4.323 -31.118 16.668 1.00 35.20 980 VAL B C 1
ATOM 8094 O O . VAL B 1 397 ? 3.246 -31.339 17.223 1.00 36.92 980 VAL B O 1
ATOM 8098 N N . THR B 1 398 ? 5.504 -31.342 17.244 1.00 33.95 981 THR B N 1
ATOM 8099 C CA . THR B 1 398 ? 5.654 -31.893 18.588 1.00 37.28 981 THR B CA 1
ATOM 8100 C C . THR B 1 398 ? 6.497 -30.952 19.432 1.00 33.76 981 THR B C 1
ATOM 8101 O O . THR B 1 398 ? 7.666 -30.699 19.090 1.00 32.97 981 THR B O 1
ATOM 8105 N N . PRO B 1 399 ? 5.982 -30.432 20.539 1.00 40.08 982 PRO B N 1
ATOM 8106 C CA . PRO B 1 399 ? 6.783 -29.499 21.343 1.00 36.68 982 PRO B CA 1
ATOM 8107 C C . PRO B 1 399 ? 7.945 -30.224 22.012 1.00 39.63 982 PRO B C 1
ATOM 8108 O O . PRO B 1 399 ? 7.832 -31.394 22.393 1.00 39.47 982 PRO B O 1
ATOM 8112 N N . ILE B 1 400 ? 9.085 -29.539 22.101 1.00 34.23 983 ILE B N 1
ATOM 8113 C CA . ILE B 1 400 ? 10.223 -30.022 22.894 1.00 35.94 983 ILE B CA 1
ATOM 8114 C C . ILE B 1 400 ? 9.996 -29.479 24.300 1.00 38.06 983 ILE B C 1
ATOM 8115 O O . ILE B 1 400 ? 10.472 -28.394 24.665 1.00 40.61 983 ILE B O 1
ATOM 8120 N N . LYS B 1 401 ? 9.241 -30.239 25.097 1.00 38.98 984 LYS B N 1
ATOM 8121 C CA . LYS B 1 401 ? 8.666 -29.680 26.318 1.00 40.22 984 LYS B CA 1
ATOM 8122 C C . LYS B 1 401 ? 9.743 -29.163 27.259 1.00 42.34 984 LYS B C 1
ATOM 8123 O O . LYS B 1 401 ? 9.560 -28.126 27.905 1.00 40.40 984 LYS B O 1
ATOM 8129 N N . ASP B 1 402 ? 10.893 -29.838 27.314 1.00 39.29 985 ASP B N 1
ATOM 8130 C CA . ASP B 1 402 ? 11.954 -29.406 28.222 1.00 43.57 985 ASP B CA 1
ATOM 8131 C C . ASP B 1 402 ? 12.504 -28.022 27.884 1.00 39.18 985 ASP B C 1
ATOM 8132 O O . ASP B 1 402 ? 13.057 -27.356 28.770 1.00 43.15 985 ASP B O 1
ATOM 8137 N N . LEU B 1 403 ? 12.366 -27.569 26.638 1.00 40.57 986 LEU B N 1
ATOM 8138 C CA . LEU B 1 403 ? 12.983 -26.318 26.203 1.00 41.17 986 LEU B CA 1
ATOM 8139 C C . LEU B 1 403 ? 12.025 -25.132 26.209 1.00 41.84 986 LEU B C 1
ATOM 8140 O O . LEU B 1 403 ? 12.403 -24.051 25.747 1.00 42.82 986 LEU B O 1
ATOM 8145 N N . LEU B 1 404 ? 10.798 -25.298 26.696 1.00 37.19 987 LEU B N 1
ATOM 8146 C CA . LEU B 1 404 ? 9.924 -24.142 26.882 1.00 39.85 987 LEU B CA 1
ATOM 8147 C C . LEU B 1 404 ? 10.527 -23.235 27.950 1.00 39.72 987 LEU B C 1
ATOM 8148 O O . LEU B 1 404 ? 10.740 -23.667 29.087 1.00 39.14 987 LEU B O 1
ATOM 8153 N N . ARG B 1 405 ? 10.777 -21.973 27.602 1.00 37.30 988 ARG B N 1
ATOM 8154 C CA . ARG B 1 405 ? 11.367 -21.022 28.531 1.00 37.23 988 ARG B CA 1
ATOM 8155 C C . ARG B 1 405 ? 10.558 -19.732 28.530 1.00 37.82 988 ARG B C 1
ATOM 8156 O O . ARG B 1 405 ? 9.923 -19.372 27.532 1.00 38.63 988 ARG B O 1
ATOM 8164 N N . VAL B 1 406 ? 10.574 -19.052 29.669 1.00 35.84 989 VAL B N 1
ATOM 8165 C CA . VAL B 1 406 ? 10.128 -17.669 29.778 1.00 32.83 989 VAL B CA 1
ATOM 8166 C C . VAL B 1 406 ? 11.324 -16.855 30.240 1.00 38.63 989 VAL B C 1
ATOM 8167 O O . VAL B 1 406 ? 11.975 -17.204 31.232 1.00 37.75 989 VAL B O 1
ATOM 8171 N N . LYS B 1 407 ? 11.631 -15.792 29.508 1.00 40.95 990 LYS B N 1
ATOM 8172 C CA . LYS B 1 407 ? 12.682 -14.866 29.888 1.00 33.55 990 LYS B CA 1
ATOM 8173 C C . LYS B 1 407 ? 12.083 -13.488 30.136 1.00 34.61 990 LYS B C 1
ATOM 8174 O O . LYS B 1 407 ? 11.038 -13.135 29.580 1.00 34.82 990 LYS B O 1
ATOM 8180 N N . ASP B 1 408 ? 12.762 -12.714 30.972 1.00 36.31 991 ASP B N 1
ATOM 8181 C CA . ASP B 1 408 ? 12.345 -11.344 31.210 1.00 40.17 991 ASP B CA 1
ATOM 8182 C C . ASP B 1 408 ? 13.057 -10.424 30.209 1.00 41.77 991 ASP B C 1
ATOM 8183 O O . ASP B 1 408 ? 13.854 -10.868 29.380 1.00 41.24 991 ASP B O 1
ATOM 8188 N N . SER B 1 409 ? 12.773 -9.121 30.283 1.00 35.73 992 SER B N 1
ATOM 8189 C CA . SER B 1 409 ? 13.303 -8.190 29.289 1.00 38.08 992 SER B CA 1
ATOM 8190 C C . SER B 1 409 ? 14.819 -8.031 29.364 1.00 41.42 992 SER B C 1
ATOM 8191 O O . SER B 1 409 ? 15.405 -7.429 28.458 1.00 42.45 992 SER B O 1
ATOM 8194 N N . LYS B 1 410 ? 15.461 -8.535 30.414 1.00 37.96 993 LYS B N 1
ATOM 8195 C CA . LYS B 1 410 ? 16.912 -8.517 30.543 1.00 42.55 993 LYS B CA 1
ATOM 8196 C C . LYS B 1 410 ? 17.557 -9.827 30.106 1.00 43.69 993 LYS B C 1
ATOM 8197 O O . LYS B 1 410 ? 18.759 -10.017 30.323 1.00 45.69 993 LYS B O 1
ATOM 8203 N N . GLY B 1 411 ? 16.785 -10.735 29.511 1.00 45.36 994 GLY B N 1
ATOM 8204 C CA . GLY B 1 411 ? 17.327 -11.992 29.039 1.00 43.84 994 GLY B CA 1
ATOM 8205 C C . GLY B 1 411 ? 17.560 -13.034 30.107 1.00 45.62 994 GLY B C 1
ATOM 8206 O O . GLY B 1 411 ? 18.306 -13.989 29.870 1.00 45.39 994 GLY B O 1
ATOM 8207 N N . VAL B 1 412 ? 16.948 -12.885 31.276 1.00 43.77 995 VAL B N 1
ATOM 8208 C CA . VAL B 1 412 ? 17.133 -13.818 32.381 1.00 42.92 995 VAL B CA 1
ATOM 8209 C C . VAL B 1 412 ? 16.019 -14.855 32.344 1.00 39.12 995 VAL B C 1
ATOM 8210 O O . VAL B 1 412 ? 14.833 -14.514 32.242 1.00 38.22 995 VAL B O 1
ATOM 8214 N N . ASP B 1 413 ? 16.398 -16.122 32.433 1.00 41.69 996 ASP B N 1
ATOM 8215 C CA . ASP B 1 413 ? 15.420 -17.200 32.492 1.00 37.42 996 ASP B CA 1
ATOM 8216 C C . ASP B 1 413 ? 14.631 -17.095 33.795 1.00 35.42 996 ASP B C 1
ATOM 8217 O O . ASP B 1 413 ? 15.216 -17.117 34.883 1.00 40.42 996 ASP B O 1
ATOM 8222 N N . ILE B 1 414 ? 13.307 -16.968 33.694 1.00 35.40 997 ILE B N 1
ATOM 8223 C CA . ILE B 1 414 ? 12.458 -16.926 34.884 1.00 37.13 997 ILE B CA 1
ATOM 8224 C C . ILE B 1 414 ? 11.365 -17.979 34.764 1.00 40.08 997 ILE B C 1
ATOM 8225 O O . ILE B 1 414 ? 10.267 -17.819 35.310 1.00 36.81 997 ILE B O 1
ATOM 8230 N N . THR B 1 415 ? 11.659 -19.065 34.047 1.00 36.53 998 THR B N 1
ATOM 8231 C CA . THR B 1 415 ? 10.655 -20.101 33.820 1.00 38.97 998 THR B CA 1
ATOM 8232 C C . THR B 1 415 ? 10.162 -20.702 35.127 1.00 38.53 998 THR B C 1
ATOM 8233 O O . THR B 1 415 ? 8.979 -21.043 35.243 1.00 38.90 998 THR B O 1
ATOM 8237 N N . ASN B 1 416 ? 11.044 -20.818 36.125 1.00 36.41 999 ASN B N 1
ATOM 8238 C CA . ASN B 1 416 ? 10.692 -21.427 37.406 1.00 41.18 999 ASN B CA 1
ATOM 8239 C C . ASN B 1 416 ? 9.613 -20.661 38.162 1.00 45.14 999 ASN B C 1
ATOM 8240 O O . ASN B 1 416 ? 9.142 -21.157 39.187 1.00 44.91 999 ASN B O 1
ATOM 8245 N N . GLN B 1 417 ? 9.199 -19.484 37.686 1.00 35.58 1000 GLN B N 1
ATOM 8246 C CA . GLN B 1 417 ? 8.122 -18.739 38.326 1.00 39.31 1000 GLN B CA 1
ATOM 8247 C C . GLN B 1 417 ? 6.736 -19.198 37.895 1.00 41.07 1000 GLN B C 1
ATOM 8248 O O . GLN B 1 417 ? 5.740 -18.679 38.419 1.00 37.70 1000 GLN B O 1
ATOM 8254 N N . PHE B 1 418 ? 6.642 -20.148 36.965 1.00 40.54 1001 PHE B N 1
ATOM 8255 C CA . PHE B 1 418 ? 5.370 -20.555 36.388 1.00 34.06 1001 PHE B CA 1
ATOM 8256 C C . PHE B 1 418 ? 5.191 -22.059 36.509 1.00 38.82 1001 PHE B C 1
ATOM 8257 O O . PHE B 1 418 ? 6.169 -22.806 36.544 1.00 39.06 1001 PHE B O 1
ATOM 8265 N N . THR B 1 419 ? 3.931 -22.495 36.547 1.00 39.24 1002 THR B N 1
ATOM 8266 C CA . THR B 1 419 ? 3.588 -23.884 36.262 1.00 40.47 1002 THR B CA 1
ATOM 8267 C C . THR B 1 419 ? 3.223 -23.985 34.787 1.00 42.51 1002 THR B C 1
ATOM 8268 O O . THR B 1 419 ? 2.583 -23.087 34.232 1.00 38.57 1002 THR B O 1
ATOM 8272 N N . ILE B 1 420 ? 3.644 -25.074 34.156 1.00 36.65 1003 ILE B N 1
ATOM 8273 C CA . ILE B 1 420 ? 3.443 -25.303 32.730 1.00 37.71 1003 ILE B CA 1
ATOM 8274 C C . ILE B 1 420 ? 2.529 -26.509 32.581 1.00 43.57 1003 ILE B C 1
ATOM 8275 O O . ILE B 1 420 ? 2.905 -27.615 32.967 1.00 39.51 1003 ILE B O 1
ATOM 8280 N N . SER B 1 421 ? 1.333 -26.298 32.035 1.00 46.07 1004 SER B N 1
ATOM 8281 C CA . SER B 1 421 ? 0.326 -27.345 31.878 1.00 40.43 1004 SER B CA 1
ATOM 8282 C C . SER B 1 421 ? 0.194 -27.693 30.403 1.00 41.95 1004 SER B C 1
ATOM 8283 O O . SER B 1 421 ? -0.153 -26.832 29.590 1.00 36.19 1004 SER B O 1
ATOM 8286 N N . TRP B 1 422 ? 0.428 -28.957 30.061 1.00 38.87 1005 TRP B N 1
ATOM 8287 C CA . TRP B 1 422 ? 0.328 -29.407 28.680 1.00 38.14 1005 TRP B CA 1
ATOM 8288 C C . TRP B 1 422 ? -0.976 -30.168 28.486 1.00 42.98 1005 TRP B C 1
ATOM 8289 O O . TRP B 1 422 ? -1.329 -31.022 29.306 1.00 43.79 1005 TRP B O 1
ATOM 8300 N N . ASP B 1 423 ? -1.688 -29.851 27.411 1.00 40.89 1006 ASP B N 1
ATOM 8301 C CA . ASP B 1 423 ? -2.893 -30.564 26.998 1.00 45.43 1006 ASP B CA 1
ATOM 8302 C C . ASP B 1 423 ? -2.593 -31.196 25.637 1.00 42.05 1006 ASP B C 1
ATOM 8303 O O . ASP B 1 423 ? -2.826 -30.594 24.585 1.00 40.04 1006 ASP B O 1
ATOM 8308 N N . ASP B 1 424 ? -2.094 -32.433 25.661 1.00 42.94 1007 ASP B N 1
ATOM 8309 C CA . ASP B 1 424 ? -1.607 -33.048 24.428 1.00 45.27 1007 ASP B CA 1
ATOM 8310 C C . ASP B 1 424 ? -2.740 -33.318 23.443 1.00 43.67 1007 ASP B C 1
ATOM 8311 O O . ASP B 1 424 ? -2.561 -33.161 22.229 1.00 45.83 1007 ASP B O 1
ATOM 8316 N N . ALA B 1 425 ? -3.917 -33.699 23.946 1.00 45.45 1008 ALA B N 1
ATOM 8317 C CA . ALA B 1 425 ? -5.046 -33.992 23.067 1.00 45.07 1008 ALA B CA 1
ATOM 8318 C C . ALA B 1 425 ? -5.442 -32.770 22.247 1.00 46.14 1008 ALA B C 1
ATOM 8319 O O . ALA B 1 425 ? -5.573 -32.842 21.016 1.00 42.00 1008 ALA B O 1
ATOM 8321 N N . LYS B 1 426 ? -5.640 -31.634 22.912 1.00 45.08 1009 LYS B N 1
ATOM 8322 C CA . LYS B 1 426 ? -5.997 -30.429 22.189 1.00 44.32 1009 LYS B CA 1
ATOM 8323 C C . LYS B 1 426 ? -4.793 -29.677 21.646 1.00 42.47 1009 LYS B C 1
ATOM 8324 O O . LYS B 1 426 ? -4.978 -28.721 20.890 1.00 43.69 1009 LYS B O 1
ATOM 8330 N N . GLY B 1 427 ? -3.580 -30.087 21.999 1.00 36.59 1010 GLY B N 1
ATOM 8331 C CA . GLY B 1 427 ? -2.395 -29.399 21.539 1.00 39.18 1010 GLY B CA 1
ATOM 8332 C C . GLY B 1 427 ? -2.361 -27.952 21.998 1.00 39.33 1010 GLY B C 1
ATOM 8333 O O . GLY B 1 427 ? -2.347 -27.031 21.173 1.00 42.72 1010 GLY B O 1
ATOM 8334 N N . THR B 1 428 ? -2.385 -27.744 23.315 1.00 38.52 1011 THR B N 1
ATOM 8335 C CA . THR B 1 428 ? -2.258 -26.425 23.915 1.00 37.65 1011 THR B CA 1
ATOM 8336 C C . THR B 1 428 ? -1.287 -26.500 25.089 1.00 37.36 1011 THR B C 1
ATOM 8337 O O . THR B 1 428 ? -1.066 -27.564 25.670 1.00 38.87 1011 THR B O 1
ATOM 8341 N N . VAL B 1 429 ? -0.723 -25.350 25.460 1.00 40.26 1012 VAL B N 1
ATOM 8342 C CA . VAL B 1 429 ? 0.113 -25.241 26.652 1.00 34.87 1012 VAL B CA 1
ATOM 8343 C C . VAL B 1 429 ? -0.246 -23.951 27.376 1.00 39.21 1012 VAL B C 1
ATOM 8344 O O . VAL B 1 429 ? -0.361 -22.889 26.751 1.00 36.00 1012 VAL B O 1
ATOM 8348 N N . THR B 1 430 ? -0.442 -24.044 28.691 1.00 39.82 1013 THR B N 1
ATOM 8349 C CA . THR B 1 430 ? -0.784 -22.889 29.516 1.00 40.02 1013 THR B CA 1
ATOM 8350 C C . THR B 1 430 ? 0.322 -22.665 30.538 1.00 40.30 1013 THR B C 1
ATOM 8351 O O . THR B 1 430 ? 0.694 -23.587 31.273 1.00 38.12 1013 THR B O 1
ATOM 8355 N N . ILE B 1 431 ? 0.851 -21.445 30.573 1.00 38.99 1014 ILE B N 1
ATOM 8356 C CA . ILE B 1 431 ? 1.945 -21.061 31.459 1.00 38.23 1014 ILE B CA 1
ATOM 8357 C C . ILE B 1 431 ? 1.337 -20.118 32.485 1.00 37.83 1014 ILE B C 1
ATOM 8358 O O . ILE B 1 431 ? 0.886 -19.031 32.113 1.00 39.02 1014 ILE B O 1
ATOM 8363 N N . SER B 1 432 ? 1.297 -20.525 33.760 1.00 35.34 1015 SER B N 1
ATOM 8364 C CA . SER B 1 432 ? 0.594 -19.771 34.800 1.00 38.59 1015 SER B CA 1
ATOM 8365 C C . SER B 1 432 ? 1.530 -19.399 35.937 1.00 33.74 1015 SER B C 1
ATOM 8366 O O . SER B 1 432 ? 2.221 -20.261 36.478 1.00 37.51 1015 SER B O 1
ATOM 8369 N N . ALA B 1 433 ? 1.519 -18.117 36.328 1.00 37.15 1016 ALA B N 1
ATOM 8370 C CA . ALA B 1 433 ? 2.282 -17.700 37.497 1.00 36.85 1016 ALA B CA 1
ATOM 8371 C C . ALA B 1 433 ? 1.856 -18.507 38.718 1.00 35.62 1016 ALA B C 1
ATOM 8372 O O . ALA B 1 433 ? 0.661 -18.669 38.978 1.00 38.70 1016 ALA B O 1
ATOM 8374 N N . LYS B 1 434 ? 2.840 -19.025 39.456 1.00 36.59 1017 LYS B N 1
ATOM 8375 C CA . LYS B 1 434 ? 2.540 -19.785 40.668 1.00 36.35 1017 LYS B CA 1
ATOM 8376 C C . LYS B 1 434 ? 1.915 -18.899 41.739 1.00 42.70 1017 LYS B C 1
ATOM 8377 O O . LYS B 1 434 ? 1.024 -19.337 42.472 1.00 40.58 1017 LYS B O 1
ATOM 8383 N N . ASP B 1 435 ? 2.376 -17.651 41.846 1.00 36.92 1018 ASP B N 1
ATOM 8384 C CA . ASP B 1 435 ? 1.930 -16.709 42.874 1.00 42.33 1018 ASP B CA 1
ATOM 8385 C C . ASP B 1 435 ? 1.643 -15.394 42.162 1.00 42.32 1018 ASP B C 1
ATOM 8386 O O . ASP B 1 435 ? 2.542 -14.563 42.004 1.00 38.73 1018 ASP B O 1
ATOM 8391 N N . PRO B 1 436 ? 0.407 -15.185 41.692 1.00 42.36 1019 PRO B N 1
ATOM 8392 C CA . PRO B 1 436 ? 0.176 -14.116 40.696 1.00 37.67 1019 PRO B CA 1
ATOM 8393 C C . PRO B 1 436 ? 0.469 -12.713 41.202 1.00 45.36 1019 PRO B C 1
ATOM 8394 O O . PRO B 1 436 ? 1.200 -11.962 40.543 1.00 38.37 1019 PRO B O 1
ATOM 8398 N N . GLN B 1 437 ? -0.095 -12.328 42.348 1.00 44.06 1020 GLN B N 1
ATOM 8399 C CA . GLN B 1 437 ? 0.155 -10.989 42.884 1.00 41.57 1020 GLN B CA 1
ATOM 8400 C C . GLN B 1 437 ? 1.632 -10.787 43.181 1.00 41.17 1020 GLN B C 1
ATOM 8401 O O . GLN B 1 437 ? 2.205 -9.746 42.847 1.00 45.59 1020 GLN B O 1
ATOM 8407 N N . ALA B 1 438 ? 2.261 -11.771 43.830 1.00 44.00 1021 ALA B N 1
ATOM 8408 C CA . ALA B 1 438 ? 3.693 -11.680 44.085 1.00 42.01 1021 ALA B CA 1
ATOM 8409 C C . ALA B 1 438 ? 4.464 -11.597 42.778 1.00 46.31 1021 ALA B C 1
ATOM 8410 O O . ALA B 1 438 ? 5.426 -10.825 42.664 1.00 46.96 1021 ALA B O 1
ATOM 8412 N N . PHE B 1 439 ? 4.028 -12.355 41.765 1.00 39.46 1022 PHE B N 1
ATOM 8413 C CA . PHE B 1 439 ? 4.713 -12.319 40.479 1.00 37.11 1022 PHE B CA 1
ATOM 8414 C C . PHE B 1 439 ? 4.612 -10.934 39.830 1.00 42.94 1022 PHE B C 1
ATOM 8415 O O . PHE B 1 439 ? 5.600 -10.428 39.290 1.00 36.57 1022 PHE B O 1
ATOM 8423 N N . ILE B 1 440 ? 3.430 -10.309 39.863 1.00 41.04 1023 ILE B N 1
ATOM 8424 C CA . ILE B 1 440 ? 3.288 -8.991 39.251 1.00 38.21 1023 ILE B CA 1
ATOM 8425 C C . ILE B 1 440 ? 4.205 -7.982 39.945 1.00 42.91 1023 ILE B C 1
ATOM 8426 O O . ILE B 1 440 ? 4.781 -7.101 39.298 1.00 40.90 1023 ILE B O 1
ATOM 8431 N N . LEU B 1 441 ? 4.386 -8.116 41.265 1.00 41.91 1024 LEU B N 1
ATOM 8432 C CA . LEU B 1 441 ? 5.221 -7.169 42.002 1.00 45.76 1024 LEU B CA 1
ATOM 8433 C C . LEU B 1 441 ? 6.696 -7.311 41.650 1.00 46.88 1024 LEU B C 1
ATOM 8434 O O . LEU B 1 441 ? 7.403 -6.306 41.522 1.00 48.65 1024 LEU B O 1
ATOM 8439 N N . ALA B 1 442 ? 7.189 -8.539 41.499 1.00 44.08 1025 ALA B N 1
ATOM 8440 C CA . ALA B 1 442 ? 8.619 -8.725 41.274 1.00 46.11 1025 ALA B CA 1
ATOM 8441 C C . ALA B 1 442 ? 9.005 -8.723 39.800 1.00 40.66 1025 ALA B C 1
ATOM 8442 O O . ALA B 1 442 ? 10.149 -8.394 39.474 1.00 42.69 1025 ALA B O 1
ATOM 8444 N N . TYR B 1 443 ? 8.089 -9.076 38.896 1.00 41.27 1026 TYR B N 1
ATOM 8445 C CA . TYR B 1 443 ? 8.425 -9.180 37.479 1.00 41.92 1026 TYR B CA 1
ATOM 8446 C C . TYR B 1 443 ? 7.528 -8.355 36.561 1.00 40.55 1026 TYR B C 1
ATOM 8447 O O . TYR B 1 443 ? 7.841 -8.236 35.370 1.00 43.19 1026 TYR B O 1
ATOM 8456 N N . GLY B 1 444 ? 6.462 -7.747 37.073 1.00 41.09 1027 GLY B N 1
ATOM 8457 C CA . GLY B 1 444 ? 5.600 -6.934 36.242 1.00 41.05 1027 GLY B CA 1
ATOM 8458 C C . GLY B 1 444 ? 6.298 -5.684 35.740 1.00 36.05 1027 GLY B C 1
ATOM 8459 O O . GLY B 1 444 ? 7.399 -5.329 36.161 1.00 39.13 1027 GLY B O 1
ATOM 8460 N N . GLY B 1 445 ? 5.641 -5.009 34.806 1.00 37.42 1028 GLY B N 1
ATOM 8461 C CA . GLY B 1 445 ? 6.139 -3.743 34.288 1.00 42.36 1028 GLY B CA 1
ATOM 8462 C C . GLY B 1 445 ? 7.045 -3.847 33.082 1.00 44.37 1028 GLY B C 1
ATOM 8463 O O . GLY B 1 445 ? 7.701 -2.860 32.723 1.00 36.70 1028 GLY B O 1
ATOM 8464 N N . GLN B 1 446 ? 7.100 -5.005 32.440 1.00 41.71 1029 GLN B N 1
ATOM 8465 C CA . GLN B 1 446 ? 8.017 -5.241 31.339 1.00 40.83 1029 GLN B CA 1
ATOM 8466 C C . GLN B 1 446 ? 7.374 -6.243 30.393 1.00 43.28 1029 GLN B C 1
ATOM 8467 O O . GLN B 1 446 ? 6.357 -6.870 30.709 1.00 37.67 1029 GLN B O 1
ATOM 8473 N N . GLU B 1 447 ? 8.036 -6.413 29.253 1.00 38.35 1030 GLU B N 1
ATOM 8474 C CA . GLU B 1 447 ? 7.587 -7.436 28.294 1.00 39.08 1030 GLU B CA 1
ATOM 8475 C C . GLU B 1 447 ? 8.398 -8.703 28.541 1.00 40.02 1030 GLU B C 1
ATOM 8476 O O . GLU B 1 447 ? 9.620 -8.607 28.641 1.00 39.48 1030 GLU B O 1
ATOM 8482 N N . LEU B 1 448 ? 7.729 -9.838 28.643 1.00 35.69 1031 LEU B N 1
ATOM 8483 C CA . LEU B 1 448 ? 8.409 -11.123 28.779 1.00 31.98 1031 LEU B CA 1
ATOM 8484 C C . LEU B 1 448 ? 8.459 -11.810 27.421 1.00 32.00 1031 LEU B C 1
ATOM 8485 O O . LEU B 1 448 ? 7.640 -11.544 26.540 1.00 38.16 1031 LEU B O 1
ATOM 8490 N N . ARG B 1 449 ? 9.425 -12.713 27.263 1.00 39.51 1032 ARG B N 1
ATOM 8491 C CA . ARG B 1 449 ? 9.579 -13.470 26.026 1.00 35.52 1032 ARG B CA 1
ATOM 8492 C C . ARG B 1 449 ? 9.409 -14.955 26.318 1.00 34.31 1032 ARG B C 1
ATOM 8493 O O . ARG B 1 449 ? 10.125 -15.514 27.159 1.00 35.09 1032 ARG B O 1
ATOM 8501 N N . VAL B 1 450 ? 8.446 -15.577 25.639 1.00 29.95 1033 VAL B N 1
ATOM 8502 C CA . VAL B 1 450 ? 8.167 -17.002 25.771 1.00 34.98 1033 VAL B CA 1
ATOM 8503 C C . VAL B 1 450 ? 8.750 -17.705 24.553 1.00 36.81 1033 VAL B C 1
ATOM 8504 O O . VAL B 1 450 ? 8.538 -17.270 23.413 1.00 38.07 1033 VAL B O 1
ATOM 8508 N N . THR B 1 451 ? 9.493 -18.778 24.788 1.00 38.51 1034 THR B N 1
ATOM 8509 C CA . THR B 1 451 ? 10.029 -19.608 23.715 1.00 37.59 1034 THR B CA 1
ATOM 8510 C C . THR B 1 451 ? 9.384 -20.984 23.816 1.00 35.66 1034 THR B C 1
ATOM 8511 O O . THR B 1 451 ? 9.440 -21.616 24.873 1.00 38.97 1034 THR B O 1
ATOM 8515 N N . LEU B 1 452 ? 8.760 -21.434 22.722 1.00 37.12 1035 LEU B N 1
ATOM 8516 C CA . LEU B 1 452 ? 8.092 -22.735 22.649 1.00 38.41 1035 LEU B CA 1
ATOM 8517 C C . LEU B 1 452 ? 8.662 -23.487 21.452 1.00 34.29 1035 LEU B C 1
ATOM 8518 O O . LEU B 1 452 ? 8.118 -23.398 20.339 1.00 35.54 1035 LEU B O 1
ATOM 8523 N N . PRO B 1 453 ? 9.777 -24.200 21.618 1.00 37.46 1036 PRO B N 1
ATOM 8524 C CA . PRO B 1 453 ? 10.330 -24.972 20.497 1.00 35.10 1036 PRO B CA 1
ATOM 8525 C C . PRO B 1 453 ? 9.455 -26.169 20.168 1.00 36.36 1036 PRO B C 1
ATOM 8526 O O . PRO B 1 453 ? 8.996 -26.877 21.064 1.00 32.03 1036 PRO B O 1
ATOM 8530 N N . THR B 1 454 ? 9.214 -26.386 18.877 1.00 35.63 1037 THR B N 1
ATOM 8531 C CA . THR B 1 454 ? 8.538 -27.600 18.415 1.00 35.46 1037 THR B CA 1
ATOM 8532 C C . THR B 1 454 ? 9.314 -28.219 17.255 1.00 37.08 1037 THR B C 1
ATOM 8533 O O . THR B 1 454 ? 10.206 -27.601 16.667 1.00 35.14 1037 THR B O 1
ATOM 8537 N N . LYS B 1 455 ? 8.958 -29.464 16.922 1.00 35.33 1038 LYS B N 1
ATOM 8538 C CA . LYS B 1 455 ? 9.566 -30.171 15.801 1.00 36.43 1038 LYS B CA 1
ATOM 8539 C C . LYS B 1 455 ? 8.494 -30.703 14.870 1.00 31.89 1038 LYS B C 1
ATOM 8540 O O . LYS B 1 455 ? 7.490 -31.271 15.312 1.00 35.32 1038 LYS B O 1
ATOM 8546 N N . VAL B 1 456 ? 8.734 -30.529 13.573 1.00 32.66 1039 VAL B N 1
ATOM 8547 C CA . VAL B 1 456 ? 7.804 -30.987 12.554 1.00 29.04 1039 VAL B CA 1
ATOM 8548 C C . VAL B 1 456 ? 7.801 -32.508 12.537 1.00 36.20 1039 VAL B C 1
ATOM 8549 O O . VAL B 1 456 ? 8.864 -33.140 12.537 1.00 34.88 1039 VAL B O 1
ATOM 8553 N N . LYS B 1 457 ? 6.610 -33.097 12.536 1.00 32.11 1040 LYS B N 1
ATOM 8554 C CA . LYS B 1 457 ? 6.474 -34.545 12.551 1.00 36.22 1040 LYS B CA 1
ATOM 8555 C C . LYS B 1 457 ? 6.850 -35.146 11.198 1.00 39.46 1040 LYS B C 1
ATOM 8556 O O . LYS B 1 457 ? 6.864 -34.475 10.164 1.00 34.50 1040 LYS B O 1
ATOM 8562 N N . ALA B 1 458 ? 7.130 -36.448 11.212 1.00 35.47 1041 ALA B N 1
ATOM 8563 C CA . ALA B 1 458 ? 7.306 -37.162 9.958 1.00 38.49 1041 ALA B CA 1
ATOM 8564 C C . ALA B 1 458 ? 5.950 -37.401 9.302 1.00 38.30 1041 ALA B C 1
ATOM 8565 O O . ALA B 1 458 ? 4.923 -37.523 9.977 1.00 39.88 1041 ALA B O 1
ATOM 8567 N N . ASP B 1 459 ? 5.946 -37.434 7.970 1.00 44.18 1042 ASP B N 1
ATOM 8568 C CA . ASP B 1 459 ? 4.797 -37.925 7.201 1.00 43.14 1042 ASP B CA 1
ATOM 8569 C C . ASP B 1 459 ? 3.544 -37.070 7.407 1.00 43.10 1042 ASP B C 1
ATOM 8570 O O . ASP B 1 459 ? 2.424 -37.581 7.455 1.00 40.70 1042 ASP B O 1
ATOM 8575 N N . VAL B 1 460 ? 3.726 -35.754 7.527 1.00 42.58 1043 VAL B N 1
ATOM 8576 C CA . VAL B 1 460 ? 2.621 -34.803 7.532 1.00 40.03 1043 VAL B CA 1
ATOM 8577 C C . VAL B 1 460 ? 2.943 -33.707 6.526 1.00 40.28 1043 VAL B C 1
ATOM 8578 O O . VAL B 1 460 ? 4.102 -33.489 6.164 1.00 43.06 1043 VAL B O 1
ATOM 8582 N N . SER B 1 461 ? 1.901 -33.008 6.081 1.00 42.45 1044 SER B N 1
ATOM 8583 C CA . SER B 1 461 ? 2.068 -31.955 5.089 1.00 44.45 1044 SER B CA 1
ATOM 8584 C C . SER B 1 461 ? 1.033 -30.858 5.323 1.00 40.88 1044 SER B C 1
ATOM 8585 O O . SER B 1 461 ? 0.130 -30.989 6.151 1.00 45.88 1044 SER B O 1
ATOM 8588 N N . GLY B 1 462 ? 1.171 -29.773 4.578 1.00 44.67 1045 GLY B N 1
ATOM 8589 C CA . GLY B 1 462 ? 0.196 -28.700 4.594 1.00 44.47 1045 GLY B CA 1
ATOM 8590 C C . GLY B 1 462 ? 0.571 -27.568 5.528 1.00 42.46 1045 GLY B C 1
ATOM 8591 O O . GLY B 1 462 ? 1.713 -27.433 5.976 1.00 42.31 1045 GLY B O 1
ATOM 8592 N N . ASP B 1 463 ? -0.430 -26.742 5.829 1.00 43.48 1046 ASP B N 1
ATOM 8593 C CA . ASP B 1 463 ? -0.237 -25.545 6.638 1.00 46.97 1046 ASP B CA 1
ATOM 8594 C C . ASP B 1 463 ? -0.155 -25.885 8.126 1.00 44.97 1046 ASP B C 1
ATOM 8595 O O . ASP B 1 463 ? -0.829 -26.797 8.616 1.00 48.13 1046 ASP B O 1
ATOM 8600 N N . VAL B 1 464 ? 0.693 -25.140 8.839 1.00 44.20 1047 VAL B N 1
ATOM 8601 C CA . VAL B 1 464 ? 0.921 -25.303 10.279 1.00 39.90 1047 VAL B CA 1
ATOM 8602 C C . VAL B 1 464 ? 0.691 -23.947 10.936 1.00 37.52 1047 VAL B C 1
ATOM 8603 O O . VAL B 1 464 ? 1.564 -23.073 10.883 1.00 41.87 1047 VAL B O 1
ATOM 8607 N N . TYR B 1 465 ? -0.442 -23.791 11.610 1.00 38.80 1048 TYR B N 1
ATOM 8608 C CA . TYR B 1 465 ? -0.765 -22.550 12.301 1.00 34.17 1048 TYR B CA 1
ATOM 8609 C C . TYR B 1 465 ? -0.349 -22.615 13.767 1.00 40.13 1048 TYR B C 1
ATOM 8610 O O . TYR B 1 465 ? -0.368 -23.678 14.398 1.00 35.83 1048 TYR B O 1
ATOM 8619 N N . ASN B 1 466 ? -0.003 -21.450 14.312 1.00 38.82 1049 ASN B N 1
ATOM 8620 C CA . ASN B 1 466 ? 0.142 -21.255 15.744 1.00 35.81 1049 ASN B CA 1
ATOM 8621 C C . ASN B 1 466 ? -0.559 -19.961 16.128 1.00 41.88 1049 ASN B C 1
ATOM 8622 O O . ASN B 1 466 ? -0.418 -18.952 15.432 1.00 39.84 1049 ASN B O 1
ATOM 8627 N N . SER B 1 467 ? -1.295 -19.979 17.239 1.00 42.02 1050 SER B N 1
ATOM 8628 C CA . SER B 1 467 ? -1.744 -18.730 17.846 1.00 44.56 1050 SER B CA 1
ATOM 8629 C C . SER B 1 467 ? -1.599 -18.824 19.358 1.00 38.97 1050 SER B C 1
ATOM 8630 O O . SER B 1 467 ? -1.360 -19.896 19.920 1.00 40.94 1050 SER B O 1
ATOM 8633 N N . ALA B 1 468 ? -1.727 -17.667 20.010 1.00 39.35 1051 ALA B N 1
ATOM 8634 C CA . ALA B 1 468 ? -1.464 -17.553 21.433 1.00 32.66 1051 ALA B CA 1
ATOM 8635 C C . ALA B 1 468 ? -2.423 -16.538 22.034 1.00 39.31 1051 ALA B C 1
ATOM 8636 O O . ALA B 1 468 ? -3.099 -15.791 21.322 1.00 40.37 1051 ALA B O 1
ATOM 8638 N N . GLU B 1 469 ? -2.473 -16.514 23.361 1.00 37.93 1052 GLU B N 1
ATOM 8639 C CA . GLU B 1 469 ? -3.373 -15.610 24.061 1.00 43.38 1052 GLU B CA 1
ATOM 8640 C C . GLU B 1 469 ? -2.784 -15.285 25.422 1.00 39.27 1052 GLU B C 1
ATOM 8641 O O . GLU B 1 469 ? -2.247 -16.161 26.100 1.00 39.80 1052 GLU B O 1
ATOM 8647 N N . GLN B 1 470 ? -2.885 -14.020 25.812 1.00 42.04 1053 GLN B N 1
ATOM 8648 C CA . GLN B 1 470 ? -2.450 -13.563 27.122 1.00 40.98 1053 GLN B CA 1
ATOM 8649 C C . GLN B 1 470 ? -3.679 -13.390 28.005 1.00 44.26 1053 GLN B C 1
ATOM 8650 O O . GLN B 1 470 ? -4.686 -12.826 27.564 1.00 43.09 1053 GLN B O 1
ATOM 8656 N N . ASN B 1 471 ? -3.608 -13.885 29.239 1.00 43.97 1054 ASN B N 1
ATOM 8657 C CA . ASN B 1 471 ? -4.713 -13.764 30.187 1.00 44.06 1054 ASN B CA 1
ATOM 8658 C C . ASN B 1 471 ? -4.189 -13.149 31.476 1.00 42.68 1054 ASN B C 1
ATOM 8659 O O . ASN B 1 471 ? -3.470 -13.806 32.234 1.00 42.01 1054 ASN B O 1
ATOM 8664 N N . THR B 1 472 ? -4.546 -11.890 31.728 1.00 43.98 1055 THR B N 1
ATOM 8665 C CA . THR B 1 472 ? -4.113 -11.186 32.931 1.00 42.08 1055 THR B CA 1
ATOM 8666 C C . THR B 1 472 ? -5.357 -10.917 33.772 1.00 45.20 1055 THR B C 1
ATOM 8667 O O . THR B 1 472 ? -6.123 -9.991 33.480 1.00 42.58 1055 THR B O 1
ATOM 8671 N N . PHE B 1 473 ? -5.550 -11.736 34.808 1.00 42.45 1056 PHE B N 1
ATOM 8672 C CA . PHE B 1 473 ? -6.689 -11.621 35.721 1.00 40.78 1056 PHE B CA 1
ATOM 8673 C C . PHE B 1 473 ? -8.009 -11.524 34.959 1.00 42.26 1056 PHE B C 1
ATOM 8674 O O . PHE B 1 473 ? -8.898 -10.746 35.314 1.00 43.65 1056 PHE B O 1
ATOM 8682 N N . GLY B 1 474 ? -8.133 -12.300 33.880 1.00 42.20 1057 GLY B N 1
ATOM 8683 C CA . GLY B 1 474 ? -9.352 -12.332 33.097 1.00 43.29 1057 GLY B CA 1
ATOM 8684 C C . GLY B 1 474 ? -9.385 -11.422 31.883 1.00 44.60 1057 GLY B C 1
ATOM 8685 O O . GLY B 1 474 ? -10.347 -11.495 31.106 1.00 49.72 1057 GLY B O 1
ATOM 8686 N N . GLN B 1 475 ? -8.379 -10.568 31.694 1.00 45.22 1058 GLN B N 1
ATOM 8687 C CA . GLN B 1 475 ? -8.260 -9.746 30.488 1.00 42.02 1058 GLN B CA 1
ATOM 8688 C C . GLN B 1 475 ? -7.553 -10.581 29.423 1.00 44.25 1058 GLN B C 1
ATOM 8689 O O . GLN B 1 475 ? -6.345 -10.821 29.515 1.00 43.02 1058 GLN B O 1
ATOM 8695 N N . ARG B 1 476 ? -8.304 -11.032 28.420 1.00 49.13 1059 ARG B N 1
ATOM 8696 C CA . ARG B 1 476 ? -7.821 -12.001 27.434 1.00 48.35 1059 ARG B CA 1
ATOM 8697 C C . ARG B 1 476 ? -7.536 -11.280 26.121 1.00 47.69 1059 ARG B C 1
ATOM 8698 O O . ARG B 1 476 ? -8.461 -10.798 25.460 1.00 45.34 1059 ARG B O 1
ATOM 8706 N N . ILE B 1 477 ? -6.255 -11.214 25.749 1.00 49.24 1060 ILE B N 1
ATOM 8707 C CA . ILE B 1 477 ? -5.783 -10.547 24.534 1.00 45.09 1060 ILE B CA 1
ATOM 8708 C C . ILE B 1 477 ? -5.074 -11.591 23.671 1.00 45.83 1060 ILE B C 1
ATOM 8709 O O . ILE B 1 477 ? -4.089 -12.194 24.112 1.00 41.51 1060 ILE B O 1
ATOM 8714 N N . LYS B 1 478 ? -5.544 -11.775 22.439 1.00 45.58 1061 LYS B N 1
ATOM 8715 C CA . LYS B 1 478 ? -4.973 -12.773 21.539 1.00 47.68 1061 LYS B CA 1
ATOM 8716 C C . LYS B 1 478 ? -3.787 -12.208 20.764 1.00 47.51 1061 LYS B C 1
ATOM 8717 O O . LYS B 1 478 ? -3.731 -11.015 20.463 1.00 40.67 1061 LYS B O 1
ATOM 8723 N N . THR B 1 479 ? -2.828 -13.080 20.443 1.00 39.70 1062 THR B N 1
ATOM 8724 C CA . THR B 1 479 ? -1.783 -12.677 19.513 1.00 40.13 1062 THR B CA 1
ATOM 8725 C C . THR B 1 479 ? -2.241 -12.935 18.083 1.00 37.41 1062 THR B C 1
ATOM 8726 O O . THR B 1 479 ? -3.303 -13.510 17.831 1.00 39.23 1062 THR B O 1
ATOM 8730 N N . ASN B 1 480 ? -1.417 -12.485 17.142 1.00 40.56 1063 ASN B N 1
ATOM 8731 C CA . ASN B 1 480 ? -1.577 -12.825 15.740 1.00 42.95 1063 ASN B CA 1
ATOM 8732 C C . ASN B 1 480 ? -1.348 -14.321 15.549 1.00 43.20 1063 ASN B C 1
ATOM 8733 O O . ASN B 1 480 ? -0.836 -15.018 16.434 1.00 43.21 1063 ASN B O 1
ATOM 8738 N N . THR B 1 481 ? -1.726 -14.809 14.374 1.00 41.16 1064 THR B N 1
ATOM 8739 C CA . THR B 1 481 ? -1.467 -16.177 13.963 1.00 42.53 1064 THR B CA 1
ATOM 8740 C C . THR B 1 481 ? -0.311 -16.197 12.969 1.00 50.78 1064 THR B C 1
ATOM 8741 O O . THR B 1 481 ? -0.227 -15.332 12.090 1.00 48.79 1064 THR B O 1
ATOM 8745 N N . VAL B 1 482 ? 0.588 -17.180 13.122 1.00 41.65 1065 VAL B N 1
ATOM 8746 C CA . VAL B 1 482 ? 1.663 -17.420 12.170 1.00 40.86 1065 VAL B CA 1
ATOM 8747 C C . VAL B 1 482 ? 1.456 -18.789 11.536 1.00 38.46 1065 VAL B C 1
ATOM 8748 O O . VAL B 1 482 ? 0.738 -19.648 12.057 1.00 39.34 1065 VAL B O 1
ATOM 8752 N N . VAL B 1 483 ? 2.073 -18.972 10.374 1.00 38.61 1066 VAL B N 1
ATOM 8753 C CA . VAL B 1 483 ? 1.822 -20.145 9.552 1.00 43.04 1066 VAL B CA 1
ATOM 8754 C C . VAL B 1 483 ? 3.120 -20.569 8.883 1.00 42.92 1066 VAL B C 1
ATOM 8755 O O . VAL B 1 483 ? 3.912 -19.733 8.434 1.00 41.95 1066 VAL B O 1
ATOM 8759 N N . ASN B 1 484 ? 3.355 -21.873 8.858 1.00 39.95 1067 ASN B N 1
ATOM 8760 C CA . ASN B 1 484 ? 4.427 -22.467 8.083 1.00 40.72 1067 ASN B CA 1
ATOM 8761 C C . ASN B 1 484 ? 3.820 -23.486 7.139 1.00 38.64 1067 ASN B C 1
ATOM 8762 O O . ASN B 1 484 ? 2.665 -23.893 7.293 1.00 40.48 1067 ASN B O 1
ATOM 8767 N N . HIS B 1 485 ? 4.589 -23.860 6.128 1.00 36.06 1068 HIS B N 1
ATOM 8768 C CA . HIS B 1 485 ? 4.132 -24.807 5.128 1.00 38.53 1068 HIS B CA 1
ATOM 8769 C C . HIS B 1 485 ? 5.089 -25.988 5.092 1.00 35.52 1068 HIS B C 1
ATOM 8770 O O . HIS B 1 485 ? 6.309 -25.813 5.186 1.00 36.45 1068 HIS B O 1
ATOM 8777 N N . ILE B 1 486 ? 4.524 -27.187 4.999 1.00 39.36 1069 ILE B N 1
ATOM 8778 C CA . ILE B 1 486 ? 5.296 -28.426 4.927 1.00 37.75 1069 ILE B CA 1
ATOM 8779 C C . ILE B 1 486 ? 4.970 -29.075 3.587 1.00 39.39 1069 ILE B C 1
ATOM 8780 O O . ILE B 1 486 ? 3.979 -29.810 3.494 1.00 39.55 1069 ILE B O 1
ATOM 8785 N N . PRO B 1 487 ? 5.731 -28.800 2.526 1.00 40.24 1070 PRO B N 1
ATOM 8786 C CA . PRO B 1 487 ? 5.425 -29.409 1.225 1.00 39.38 1070 PRO B CA 1
ATOM 8787 C C . PRO B 1 487 ? 5.532 -30.923 1.304 1.00 37.37 1070 PRO B C 1
ATOM 8788 O O . PRO B 1 487 ? 6.407 -31.456 1.986 1.00 41.43 1070 PRO B O 1
ATOM 8792 N N . LYS B 1 488 ? 4.614 -31.619 0.627 1.00 37.99 1071 LYS B N 1
ATOM 8793 C CA . LYS B 1 488 ? 4.695 -33.076 0.581 1.00 40.95 1071 LYS B CA 1
ATOM 8794 C C . LYS B 1 488 ? 6.000 -33.503 -0.073 1.00 38.40 1071 LYS B C 1
ATOM 8795 O O . LYS B 1 488 ? 6.448 -32.907 -1.059 1.00 39.64 1071 LYS B O 1
ATOM 8801 N N . VAL B 1 489 ? 6.617 -34.539 0.483 1.00 42.84 1072 VAL B N 1
ATOM 8802 C CA . VAL B 1 489 ? 7.805 -35.129 -0.109 1.00 37.36 1072 VAL B CA 1
ATOM 8803 C C . VAL B 1 489 ? 7.444 -36.558 -0.491 1.00 39.23 1072 VAL B C 1
ATOM 8804 O O . VAL B 1 489 ? 6.473 -37.131 0.009 1.00 38.42 1072 VAL B O 1
ATOM 8808 N N . ASN B 1 490 ? 8.223 -37.127 -1.400 1.00 39.54 1073 ASN B N 1
ATOM 8809 C CA . ASN B 1 490 ? 7.941 -38.485 -1.851 1.00 38.62 1073 ASN B CA 1
ATOM 8810 C C . ASN B 1 490 ? 9.220 -39.162 -2.329 1.00 38.77 1073 ASN B C 1
ATOM 8811 O O . ASN B 1 490 ? 9.452 -39.263 -3.534 1.00 36.32 1073 ASN B O 1
ATOM 8816 N N . PRO B 1 491 ? 10.089 -39.618 -1.436 1.00 34.99 1074 PRO B N 1
ATOM 8817 C CA . PRO B 1 491 ? 11.283 -40.328 -1.905 1.00 36.68 1074 PRO B CA 1
ATOM 8818 C C . PRO B 1 491 ? 10.871 -41.636 -2.575 1.00 38.44 1074 PRO B C 1
ATOM 8819 O O . PRO B 1 491 ? 9.956 -42.320 -2.106 1.00 39.36 1074 PRO B O 1
ATOM 8823 N N . LYS B 1 492 ? 11.524 -41.966 -3.700 1.00 35.63 1075 LYS B N 1
ATOM 8824 C CA . LYS B 1 492 ? 11.153 -43.147 -4.478 1.00 36.47 1075 LYS B CA 1
ATOM 8825 C C . LYS B 1 492 ? 12.294 -44.162 -4.575 1.00 37.38 1075 LYS B C 1
ATOM 8826 O O . LYS B 1 492 ? 13.479 -43.816 -4.545 1.00 32.65 1075 LYS B O 1
ATOM 8832 N N . LYS B 1 493 ? 11.916 -45.424 -4.768 1.00 35.95 1076 LYS B N 1
ATOM 8833 C CA . LYS B 1 493 ? 12.855 -46.503 -5.059 1.00 37.55 1076 LYS B CA 1
ATOM 8834 C C . LYS B 1 493 ? 12.520 -47.069 -6.432 1.00 35.44 1076 LYS B C 1
ATOM 8835 O O . LYS B 1 493 ? 11.343 -47.203 -6.792 1.00 36.65 1076 LYS B O 1
ATOM 8840 N N . ASP B 1 494 ? 13.552 -47.341 -7.224 1.00 33.71 1077 ASP B N 1
ATOM 8841 C CA . ASP B 1 494 ? 13.359 -47.983 -8.513 1.00 39.22 1077 ASP B CA 1
ATOM 8842 C C . ASP B 1 494 ? 14.434 -49.052 -8.710 1.00 34.70 1077 ASP B C 1
ATOM 8843 O O . ASP B 1 494 ? 15.300 -49.267 -7.851 1.00 33.50 1077 ASP B O 1
ATOM 8848 N N . VAL B 1 495 ? 14.372 -49.718 -9.861 1.00 37.49 1078 VAL B N 1
ATOM 8849 C CA . VAL B 1 495 ? 15.290 -50.791 -10.229 1.00 39.70 1078 VAL B CA 1
ATOM 8850 C C . VAL B 1 495 ? 15.768 -50.525 -11.648 1.00 36.66 1078 VAL B C 1
ATOM 8851 O O . VAL B 1 495 ? 14.944 -50.344 -12.551 1.00 36.75 1078 VAL B O 1
ATOM 8855 N N . VAL B 1 496 ? 17.091 -50.510 -11.848 1.00 34.47 1079 VAL B N 1
ATOM 8856 C CA . VAL B 1 496 ? 17.673 -50.283 -13.170 1.00 39.28 1079 VAL B CA 1
ATOM 8857 C C . VAL B 1 496 ? 18.815 -51.266 -13.411 1.00 35.70 1079 VAL B C 1
ATOM 8858 O O . VAL B 1 496 ? 19.493 -51.701 -12.478 1.00 36.69 1079 VAL B O 1
ATOM 8862 N N . ILE B 1 497 ? 19.069 -51.569 -14.688 1.00 38.09 1080 ILE B N 1
ATOM 8863 C CA . ILE B 1 497 ? 20.146 -52.501 -15.014 1.00 40.81 1080 ILE B CA 1
ATOM 8864 C C . ILE B 1 497 ? 21.509 -51.824 -14.901 1.00 38.26 1080 ILE B C 1
ATOM 8865 O O . ILE B 1 497 ? 22.446 -52.389 -14.323 1.00 40.14 1080 ILE B O 1
ATOM 8870 N N . LYS B 1 498 ? 21.646 -50.609 -15.436 1.00 40.25 1081 LYS B N 1
ATOM 8871 C CA . LYS B 1 498 ? 22.879 -49.836 -15.348 1.00 41.47 1081 LYS B CA 1
ATOM 8872 C C . LYS B 1 498 ? 22.564 -48.445 -14.806 1.00 42.01 1081 LYS B C 1
ATOM 8873 O O . LYS B 1 498 ? 21.503 -47.887 -15.086 1.00 36.14 1081 LYS B O 1
ATOM 8879 N N . VAL B 1 499 ? 23.488 -47.896 -14.016 1.00 39.38 1082 VAL B N 1
ATOM 8880 C CA . VAL B 1 499 ? 23.331 -46.565 -13.434 1.00 41.49 1082 VAL B CA 1
ATOM 8881 C C . VAL B 1 499 ? 23.016 -45.587 -14.554 1.00 42.67 1082 VAL B C 1
ATOM 8882 O O . VAL B 1 499 ? 23.754 -45.499 -15.539 1.00 42.20 1082 VAL B O 1
ATOM 8886 N N . GLY B 1 500 ? 21.897 -44.875 -14.432 1.00 46.65 1083 GLY B N 1
ATOM 8887 C CA . GLY B 1 500 ? 21.507 -43.895 -15.424 1.00 44.29 1083 GLY B CA 1
ATOM 8888 C C . GLY B 1 500 ? 20.532 -44.382 -16.477 1.00 51.33 1083 GLY B C 1
ATOM 8889 O O . GLY B 1 500 ? 20.139 -43.586 -17.339 1.00 45.02 1083 GLY B O 1
ATOM 8890 N N . ASP B 1 501 ? 20.145 -45.658 -16.456 1.00 46.28 1084 ASP B N 1
ATOM 8891 C CA . ASP B 1 501 ? 19.109 -46.121 -17.370 1.00 45.29 1084 ASP B CA 1
ATOM 8892 C C . ASP B 1 501 ? 17.794 -45.398 -17.121 1.00 49.85 1084 ASP B C 1
ATOM 8893 O O . ASP B 1 501 ? 17.498 -44.959 -16.006 1.00 46.15 1084 ASP B O 1
ATOM 8898 N N . LYS B 1 502 ? 16.996 -45.307 -18.187 1.00 54.52 1085 LYS B N 1
ATOM 8899 C CA . LYS B 1 502 ? 15.653 -44.746 -18.156 1.00 54.37 1085 LYS B CA 1
ATOM 8900 C C . LYS B 1 502 ? 14.584 -45.786 -17.844 1.00 57.23 1085 LYS B C 1
ATOM 8901 O O . LYS B 1 502 ? 13.586 -45.460 -17.193 1.00 55.21 1085 LYS B O 1
ATOM 8907 N N . GLN B 1 503 ? 14.768 -47.030 -18.295 1.00 50.27 1086 GLN B N 1
ATOM 8908 C CA . GLN B 1 503 ? 13.746 -48.062 -18.164 1.00 54.72 1086 GLN B CA 1
ATOM 8909 C C . GLN B 1 503 ? 13.724 -48.615 -16.744 1.00 51.26 1086 GLN B C 1
ATOM 8910 O O . GLN B 1 503 ? 14.717 -49.192 -16.285 1.00 50.39 1086 GLN B O 1
ATOM 8916 N N . SER B 1 504 ? 12.589 -48.468 -16.062 1.00 48.06 1087 SER B N 1
ATOM 8917 C CA . SER B 1 504 ? 12.399 -49.111 -14.768 1.00 45.27 1087 SER B CA 1
ATOM 8918 C C . SER B 1 504 ? 12.271 -50.626 -14.925 1.00 47.31 1087 SER B C 1
ATOM 8919 O O . SER B 1 504 ? 11.583 -51.117 -15.825 1.00 46.94 1087 SER B O 1
ATOM 8922 N N . GLN B 1 505 ? 12.938 -51.370 -14.039 1.00 42.45 1088 GLN B N 1
ATOM 8923 C CA . GLN B 1 505 ? 12.745 -52.812 -13.934 1.00 44.94 1088 GLN B CA 1
ATOM 8924 C C . GLN B 1 505 ? 11.826 -53.186 -12.778 1.00 47.10 1088 GLN B C 1
ATOM 8925 O O . GLN B 1 505 ? 11.772 -54.360 -12.400 1.00 40.05 1088 GLN B O 1
ATOM 8931 N N . ASN B 1 506 ? 11.141 -52.210 -12.181 1.00 43.63 1089 ASN B N 1
ATOM 8932 C CA . ASN B 1 506 ? 10.203 -52.500 -11.106 1.00 43.94 1089 ASN B CA 1
ATOM 8933 C C . ASN B 1 506 ? 9.120 -53.446 -11.622 1.00 44.26 1089 ASN B C 1
ATOM 8934 O O . ASN B 1 506 ? 8.416 -53.134 -12.590 1.00 46.38 1089 ASN B O 1
ATOM 8939 N N . GLY B 1 507 ? 9.009 -54.619 -11.002 1.00 48.62 1090 GLY B N 1
ATOM 8940 C CA . GLY B 1 507 ? 8.086 -55.634 -11.462 1.00 43.97 1090 GLY B CA 1
ATOM 8941 C C . GLY B 1 507 ? 8.625 -56.569 -12.527 1.00 50.10 1090 GLY B C 1
ATOM 8942 O O . GLY B 1 507 ? 7.882 -57.446 -12.991 1.00 48.63 1090 GLY B O 1
ATOM 8943 N N . ALA B 1 508 ? 9.888 -56.424 -12.925 1.00 46.67 1091 ALA B N 1
ATOM 8944 C CA . ALA B 1 508 ? 10.434 -57.177 -14.044 1.00 47.95 1091 ALA B CA 1
ATOM 8945 C C . ALA B 1 508 ? 11.192 -58.408 -13.548 1.00 50.71 1091 ALA B C 1
ATOM 8946 O O . ALA B 1 508 ? 11.368 -58.633 -12.343 1.00 45.62 1091 ALA B O 1
ATOM 8948 N N . THR B 1 509 ? 11.650 -59.220 -14.499 1.00 44.92 1092 THR B N 1
ATOM 8949 C CA . THR B 1 509 ? 12.407 -60.416 -14.175 1.00 44.22 1092 THR B CA 1
ATOM 8950 C C . THR B 1 509 ? 13.895 -60.089 -14.089 1.00 46.93 1092 THR B C 1
ATOM 8951 O O . THR B 1 509 ? 14.437 -59.394 -14.954 1.00 39.80 1092 THR B O 1
ATOM 8955 N N . ILE B 1 510 ? 14.544 -60.585 -13.038 1.00 50.52 1093 ILE B N 1
ATOM 8956 C CA . ILE B 1 510 ? 15.992 -60.515 -12.874 1.00 50.03 1093 ILE B CA 1
ATOM 8957 C C . ILE B 1 510 ? 16.510 -61.949 -12.797 1.00 46.82 1093 ILE B C 1
ATOM 8958 O O . ILE B 1 510 ? 16.098 -62.715 -11.914 1.00 44.50 1093 ILE B O 1
ATOM 8963 N N . LYS B 1 511 ? 17.412 -62.307 -13.712 1.00 46.48 1094 LYS B N 1
ATOM 8964 C CA . LYS B 1 511 ? 17.947 -63.659 -13.803 1.00 49.84 1094 LYS B CA 1
ATOM 8965 C C . LYS B 1 511 ? 19.044 -63.891 -12.767 1.00 46.53 1094 LYS B C 1
ATOM 8966 O O . LYS B 1 511 ? 19.666 -62.957 -12.262 1.00 40.69 1094 LYS B O 1
ATOM 8972 N N . LEU B 1 512 ? 19.299 -65.165 -12.475 1.00 40.19 1095 LEU B N 1
ATOM 8973 C CA . LEU B 1 512 ? 20.392 -65.515 -11.574 1.00 41.53 1095 LEU B CA 1
ATOM 8974 C C . LEU B 1 512 ? 21.720 -65.013 -12.125 1.00 40.42 1095 LEU B C 1
ATOM 8975 O O . LEU B 1 512 ? 21.965 -65.057 -13.334 1.00 43.34 1095 LEU B O 1
ATOM 8980 N N . GLY B 1 513 ? 22.585 -64.541 -11.224 1.00 38.68 1096 GLY B N 1
ATOM 8981 C CA . GLY B 1 513 ? 23.870 -63.985 -11.600 1.00 46.33 1096 GLY B CA 1
ATOM 8982 C C . GLY B 1 513 ? 23.828 -62.605 -12.226 1.00 43.80 1096 GLY B C 1
ATOM 8983 O O . GLY B 1 513 ? 24.889 -61.999 -12.417 1.00 41.86 1096 GLY B O 1
ATOM 8984 N N . GLU B 1 514 ? 22.650 -62.096 -12.568 1.00 38.94 1097 GLU B N 1
ATOM 8985 C CA . GLU B 1 514 ? 22.543 -60.770 -13.151 1.00 45.38 1097 GLU B CA 1
ATOM 8986 C C . GLU B 1 514 ? 22.855 -59.696 -12.115 1.00 39.21 1097 GLU B C 1
ATOM 8987 O O . GLU B 1 514 ? 22.427 -59.774 -10.958 1.00 36.97 1097 GLU B O 1
ATOM 8993 N N . LYS B 1 515 ? 23.633 -58.704 -12.533 1.00 41.62 1098 LYS B N 1
ATOM 8994 C CA . LYS B 1 515 ? 23.919 -57.531 -11.718 1.00 40.69 1098 LYS B CA 1
ATOM 8995 C C . LYS B 1 515 ? 23.003 -56.387 -12.124 1.00 36.58 1098 LYS B C 1
ATOM 8996 O O . LYS B 1 515 ? 22.733 -56.184 -13.311 1.00 39.81 1098 LYS B O 1
ATOM 9002 N N . PHE B 1 516 ? 22.544 -55.630 -11.131 1.00 38.63 1099 PHE B N 1
ATOM 9003 C CA . PHE B 1 516 ? 21.672 -54.495 -11.380 1.00 38.33 1099 PHE B CA 1
ATOM 9004 C C . PHE B 1 516 ? 21.865 -53.488 -10.252 1.00 38.01 1099 PHE B C 1
ATOM 9005 O O . PHE B 1 516 ? 22.749 -53.640 -9.402 1.00 33.89 1099 PHE B O 1
ATOM 9013 N N . PHE B 1 517 ? 21.041 -52.440 -10.262 1.00 38.04 1100 PHE B N 1
ATOM 9014 C CA . PHE B 1 517 ? 21.145 -51.366 -9.283 1.00 37.75 1100 PHE B CA 1
ATOM 9015 C C . PHE B 1 517 ? 19.775 -51.056 -8.702 1.00 36.66 1100 PHE B C 1
ATOM 9016 O O . PHE B 1 517 ? 18.785 -50.998 -9.439 1.00 34.23 1100 PHE B O 1
ATOM 9024 N N . TYR B 1 518 ? 19.713 -50.911 -7.380 1.00 32.89 1101 TYR B N 1
ATOM 9025 C CA . TYR B 1 518 ? 18.583 -50.229 -6.765 1.00 31.42 1101 TYR B CA 1
ATOM 9026 C C . TYR B 1 518 ? 18.867 -48.742 -6.865 1.00 29.36 1101 TYR B C 1
ATOM 9027 O O . TYR B 1 518 ? 19.986 -48.310 -6.579 1.00 35.32 1101 TYR B O 1
ATOM 9036 N N . GLU B 1 519 ? 17.889 -47.987 -7.358 1.00 29.59 1102 GLU B N 1
ATOM 9037 C CA . GLU B 1 519 ? 17.991 -46.544 -7.539 1.00 32.28 1102 GLU B CA 1
ATOM 9038 C C . GLU B 1 519 ? 17.097 -45.837 -6.531 1.00 34.75 1102 GLU B C 1
ATOM 9039 O O . GLU B 1 519 ? 15.942 -46.228 -6.333 1.00 36.96 1102 GLU B O 1
ATOM 9045 N N . PHE B 1 520 ? 17.621 -44.781 -5.914 1.00 34.50 1103 PHE B N 1
ATOM 9046 C CA . PHE B 1 520 ? 16.895 -44.016 -4.914 1.00 31.20 1103 PHE B CA 1
ATOM 9047 C C . PHE B 1 520 ? 16.844 -42.554 -5.342 1.00 30.04 1103 PHE B C 1
ATOM 9048 O O . PHE B 1 520 ? 17.847 -42.016 -5.811 1.00 31.59 1103 PHE B O 1
ATOM 9056 N N . THR B 1 521 ? 15.672 -41.939 -5.223 1.00 29.21 1104 THR B N 1
ATOM 9057 C CA . THR B 1 521 ? 15.503 -40.492 -5.419 1.00 32.39 1104 THR B CA 1
ATOM 9058 C C . THR B 1 521 ? 15.088 -39.893 -4.086 1.00 32.05 1104 THR B C 1
ATOM 9059 O O . THR B 1 521 ? 14.094 -40.326 -3.491 1.00 34.10 1104 THR B O 1
ATOM 9063 N N . SER B 1 522 ? 15.859 -38.916 -3.607 1.00 35.32 1105 SER B N 1
ATOM 9064 C CA . SER B 1 522 ? 15.639 -38.376 -2.275 1.00 32.70 1105 SER B CA 1
ATOM 9065 C C . SER B 1 522 ? 14.390 -37.500 -2.229 1.00 34.76 1105 SER B C 1
ATOM 9066 O O . SER B 1 522 ? 13.815 -37.120 -3.249 1.00 34.32 1105 SER B O 1
ATOM 9069 N N . SER B 1 523 ? 13.972 -37.191 -1.003 1.00 37.61 1106 SER B N 1
ATOM 9070 C CA . SER B 1 523 ? 13.037 -36.100 -0.781 1.00 37.81 1106 SER B CA 1
ATOM 9071 C C . SER B 1 523 ? 13.596 -34.810 -1.366 1.00 37.26 1106 SER B C 1
ATOM 9072 O O . SER B 1 523 ? 14.814 -34.622 -1.455 1.00 36.06 1106 SER B O 1
ATOM 9075 N N . ASP B 1 524 ? 12.684 -33.925 -1.782 1.00 36.89 1107 ASP B N 1
ATOM 9076 C CA . ASP B 1 524 ? 13.011 -32.563 -2.208 1.00 42.76 1107 ASP B CA 1
ATOM 9077 C C . ASP B 1 524 ? 13.070 -31.626 -1.013 1.00 38.04 1107 ASP B C 1
ATOM 9078 O O . ASP B 1 524 ? 12.163 -31.632 -0.181 1.00 41.56 1107 ASP B O 1
ATOM 9083 N N . ILE B 1 525 ? 14.127 -30.828 -0.930 1.00 40.17 1108 ILE B N 1
ATOM 9084 C CA . ILE B 1 525 ? 14.047 -29.612 -0.122 1.00 36.72 1108 ILE B CA 1
ATOM 9085 C C . ILE B 1 525 ? 13.685 -28.476 -1.072 1.00 41.26 1108 ILE B C 1
ATOM 9086 O O . ILE B 1 525 ? 14.312 -28.325 -2.131 1.00 39.52 1108 ILE B O 1
ATOM 9091 N N . PRO B 1 526 ? 12.664 -27.686 -0.755 1.00 40.63 1109 PRO B N 1
ATOM 9092 C CA . PRO B 1 526 ? 12.172 -26.685 -1.712 1.00 42.46 1109 PRO B CA 1
ATOM 9093 C C . PRO B 1 526 ? 13.127 -25.516 -1.874 1.00 35.76 1109 PRO B C 1
ATOM 9094 O O . PRO B 1 526 ? 14.018 -25.280 -1.059 1.00 39.79 1109 PRO B O 1
ATOM 9098 N N . ALA B 1 527 ? 12.937 -24.793 -2.973 1.00 39.06 1110 ALA B N 1
ATOM 9099 C CA . ALA B 1 527 ? 13.568 -23.489 -3.111 1.00 40.48 1110 ALA B CA 1
ATOM 9100 C C . ALA B 1 527 ? 13.163 -22.616 -1.931 1.00 37.74 1110 ALA B C 1
ATOM 9101 O O . ALA B 1 527 ? 12.031 -22.695 -1.445 1.00 40.86 1110 ALA B O 1
ATOM 9103 N N . GLU B 1 528 ? 14.114 -21.816 -1.445 1.00 37.31 1111 GLU B N 1
ATOM 9104 C CA . GLU B 1 528 ? 13.921 -20.948 -0.276 1.00 42.50 1111 GLU B CA 1
ATOM 9105 C C . GLU B 1 528 ? 13.557 -21.747 0.978 1.00 41.61 1111 GLU B C 1
ATOM 9106 O O . GLU B 1 528 ? 12.833 -21.265 1.857 1.00 36.87 1111 GLU B O 1
ATOM 9112 N N . TYR B 1 529 ? 14.061 -22.977 1.065 1.00 38.79 1112 TYR B N 1
ATOM 9113 C CA . TYR B 1 529 ? 13.878 -23.803 2.254 1.00 36.48 1112 TYR B CA 1
ATOM 9114 C C . TYR B 1 529 ? 14.239 -23.025 3.514 1.00 35.33 1112 TYR B C 1
ATOM 9115 O O . TYR B 1 529 ? 15.327 -22.455 3.622 1.00 34.82 1112 TYR B O 1
ATOM 9124 N N . ALA B 1 530 ? 13.310 -22.990 4.467 1.00 38.03 1113 ALA B N 1
ATOM 9125 C CA . ALA B 1 530 ? 13.487 -22.197 5.675 1.00 36.09 1113 ALA B CA 1
ATOM 9126 C C . ALA B 1 530 ? 13.984 -23.003 6.865 1.00 39.91 1113 ALA B C 1
ATOM 9127 O O . ALA B 1 530 ? 14.302 -22.411 7.898 1.00 33.30 1113 ALA B O 1
ATOM 9129 N N . GLY B 1 531 ? 14.061 -24.331 6.757 1.00 33.32 1114 GLY B N 1
ATOM 9130 C CA . GLY B 1 531 ? 14.581 -25.139 7.838 1.00 35.40 1114 GLY B CA 1
ATOM 9131 C C . GLY B 1 531 ? 16.094 -25.227 7.786 1.00 38.46 1114 GLY B C 1
ATOM 9132 O O . GLY B 1 531 ? 16.775 -24.410 7.157 1.00 36.75 1114 GLY B O 1
ATOM 9133 N N . VAL B 1 532 ? 16.625 -26.236 8.479 1.00 33.52 1115 VAL B N 1
ATOM 9134 C CA . VAL B 1 532 ? 18.053 -26.546 8.502 1.00 26.56 1115 VAL B CA 1
ATOM 9135 C C . VAL B 1 532 ? 18.180 -28.068 8.465 1.00 36.30 1115 VAL B C 1
ATOM 9136 O O . VAL B 1 532 ? 17.688 -28.746 9.370 1.00 36.68 1115 VAL B O 1
ATOM 9140 N N . VAL B 1 533 ? 18.820 -28.606 7.430 1.00 35.52 1116 VAL B N 1
ATOM 9141 C CA . VAL B 1 533 ? 19.050 -30.049 7.354 1.00 29.83 1116 VAL B CA 1
ATOM 9142 C C . VAL B 1 533 ? 20.363 -30.344 8.063 1.00 36.86 1116 VAL B C 1
ATOM 9143 O O . VAL B 1 533 ? 21.410 -29.790 7.711 1.00 36.52 1116 VAL B O 1
ATOM 9147 N N . GLU B 1 534 ? 20.296 -31.168 9.119 1.00 32.60 1117 GLU B N 1
ATOM 9148 C CA . GLU B 1 534 ? 21.484 -31.578 9.858 1.00 34.73 1117 GLU B CA 1
ATOM 9149 C C . GLU B 1 534 ? 21.771 -33.063 9.756 1.00 33.70 1117 GLU B C 1
ATOM 9150 O O . GLU B 1 534 ? 22.766 -33.529 10.327 1.00 35.06 1117 GLU B O 1
ATOM 9156 N N . GLU B 1 535 ? 20.920 -33.816 9.074 1.00 31.25 1118 GLU B N 1
ATOM 9157 C CA . GLU B 1 535 ? 21.134 -35.242 8.872 1.00 31.56 1118 GLU B CA 1
ATOM 9158 C C . GLU B 1 535 ? 20.349 -35.660 7.641 1.00 33.28 1118 GLU B C 1
ATOM 9159 O O . GLU B 1 535 ? 19.211 -35.223 7.450 1.00 32.35 1118 GLU B O 1
ATOM 9165 N N . TRP B 1 536 ? 20.963 -36.497 6.804 1.00 34.88 1119 TRP B N 1
ATOM 9166 C CA . TRP B 1 536 ? 20.294 -36.967 5.593 1.00 32.20 1119 TRP B CA 1
ATOM 9167 C C . TRP B 1 536 ? 20.947 -38.276 5.174 1.00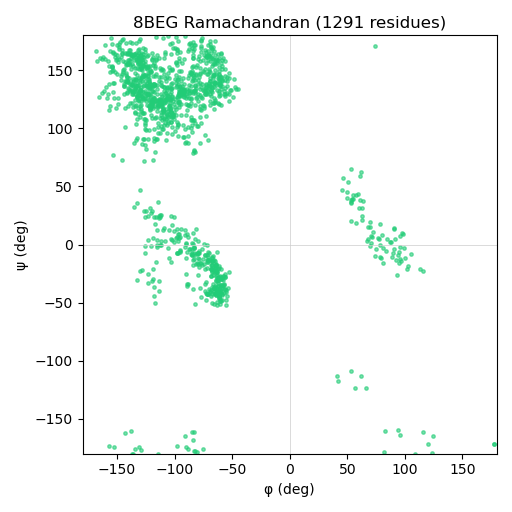 33.23 1119 TRP B C 1
ATOM 9168 O O . TRP B 1 536 ? 22.129 -38.290 4.815 1.00 31.72 1119 TRP B O 1
ATOM 9179 N N . SER B 1 537 ? 20.178 -39.357 5.200 1.00 31.28 1120 SER B N 1
ATOM 9180 C CA . SER B 1 537 ? 20.737 -40.673 4.944 1.00 33.20 1120 SER B CA 1
ATOM 9181 C C . SER B 1 537 ? 19.660 -41.593 4.390 1.00 36.66 1120 SER B C 1
ATOM 9182 O O . SER B 1 537 ? 18.464 -41.315 4.478 1.00 32.93 1120 SER B O 1
ATOM 9185 N N . ILE B 1 538 ? 20.098 -42.717 3.821 1.00 35.47 1121 ILE B N 1
ATOM 9186 C CA . ILE B 1 538 ? 19.177 -43.784 3.468 1.00 34.35 1121 ILE B CA 1
ATOM 9187 C C . ILE B 1 538 ? 19.685 -45.076 4.072 1.00 35.13 1121 ILE B C 1
ATOM 9188 O O . ILE B 1 538 ? 20.893 -45.290 4.219 1.00 34.16 1121 ILE B O 1
ATOM 9193 N N . SER B 1 539 ? 18.744 -45.925 4.448 1.00 32.70 1122 SER B N 1
ATOM 9194 C CA . SER B 1 539 ? 19.042 -47.265 4.929 1.00 31.51 1122 SER B CA 1
ATOM 9195 C C . SER B 1 539 ? 18.329 -48.251 4.020 1.00 32.22 1122 SER B C 1
ATOM 9196 O O . SER B 1 539 ? 17.125 -48.117 3.772 1.00 32.74 1122 SER B O 1
ATOM 9199 N N . ASP B 1 540 ? 19.068 -49.236 3.517 1.00 35.41 1123 ASP B N 1
ATOM 9200 C CA . ASP B 1 540 ? 18.469 -50.255 2.669 1.00 34.09 1123 ASP B CA 1
ATOM 9201 C C . ASP B 1 540 ? 18.799 -51.615 3.272 1.00 36.49 1123 ASP B C 1
ATOM 9202 O O . ASP B 1 540 ? 19.956 -52.050 3.254 1.00 34.75 1123 ASP B O 1
ATOM 9207 N N . LYS B 1 541 ? 17.783 -52.251 3.842 1.00 33.39 1124 LYS B N 1
ATOM 9208 C CA . LYS B 1 541 ? 17.904 -53.580 4.426 1.00 36.42 1124 LYS B CA 1
ATOM 9209 C C . LYS B 1 541 ? 17.777 -54.579 3.290 1.00 35.89 1124 LYS B C 1
ATOM 9210 O O . LYS B 1 541 ? 16.687 -54.803 2.759 1.00 36.54 1124 LYS B O 1
ATOM 9212 N N . LEU B 1 542 ? 18.901 -55.162 2.890 1.00 40.70 1125 LEU B N 1
ATOM 9213 C CA . LEU B 1 542 ? 18.906 -56.083 1.762 1.00 37.85 1125 LEU B CA 1
ATOM 9214 C C . LEU B 1 542 ? 18.499 -57.481 2.207 1.00 42.42 1125 LEU B C 1
ATOM 9215 O O . LEU B 1 542 ? 18.808 -57.907 3.322 1.00 36.90 1125 LEU B O 1
ATOM 9220 N N . ASP B 1 543 ? 17.774 -58.169 1.327 1.00 42.89 1126 ASP B N 1
ATOM 9221 C CA . ASP B 1 543 ? 17.433 -59.586 1.466 1.00 45.22 1126 ASP B CA 1
ATOM 9222 C C . ASP B 1 543 ? 18.690 -60.353 1.071 1.00 36.66 1126 ASP B C 1
ATOM 9223 O O . ASP B 1 543 ? 18.897 -60.700 -0.094 1.00 39.75 112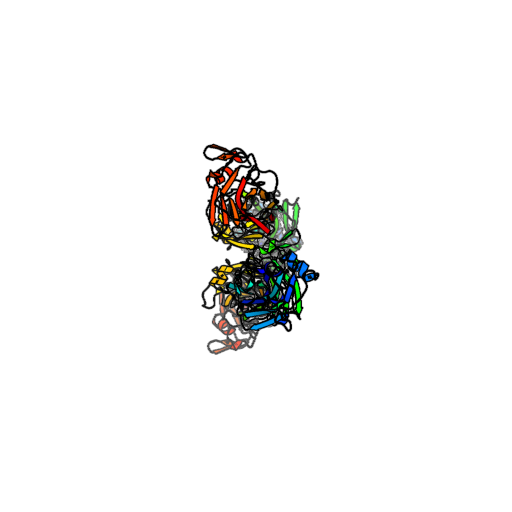6 ASP B O 1
ATOM 9228 N N . VAL B 1 544 ? 19.568 -60.576 2.051 1.00 38.61 1127 VAL B N 1
ATOM 9229 C CA . VAL B 1 544 ? 20.914 -61.081 1.787 1.00 41.97 1127 VAL B CA 1
ATOM 9230 C C . VAL B 1 544 ? 20.913 -62.474 1.145 1.00 45.79 1127 VAL B C 1
ATOM 9231 O O . VAL B 1 544 ? 21.901 -62.867 0.511 1.00 42.26 1127 VAL B O 1
ATOM 9235 N N . LYS B 1 545 ? 19.825 -63.225 1.279 1.00 38.02 1128 LYS B N 1
ATOM 9236 C CA . LYS B 1 545 ? 19.747 -64.519 0.617 1.00 46.56 1128 LYS B CA 1
ATOM 9237 C C . LYS B 1 545 ? 19.461 -64.398 -0.874 1.00 43.54 1128 LYS B C 1
ATOM 9238 O O . LYS B 1 545 ? 19.685 -65.361 -1.615 1.00 43.86 1128 LYS B O 1
ATOM 9240 N N . HIS B 1 546 ? 19.001 -63.242 -1.339 1.00 38.26 1129 HIS B N 1
ATOM 9241 C CA . HIS B 1 546 ? 18.657 -63.065 -2.740 1.00 35.68 1129 HIS B CA 1
ATOM 9242 C C . HIS B 1 546 ? 19.463 -61.981 -3.429 1.00 41.52 1129 HIS B C 1
ATOM 9243 O O . HIS B 1 546 ? 19.714 -62.094 -4.631 1.00 39.99 1129 HIS B O 1
ATOM 9250 N N . ASP B 1 547 ? 19.863 -60.937 -2.702 1.00 38.90 1130 ASP B N 1
ATOM 9251 C CA . ASP B 1 547 ? 20.576 -59.787 -3.252 1.00 39.51 1130 ASP B CA 1
ATOM 9252 C C . ASP B 1 547 ? 21.943 -59.710 -2.584 1.00 37.17 1130 ASP B C 1
ATOM 9253 O O . ASP B 1 547 ? 22.029 -59.557 -1.362 1.00 41.37 1130 ASP B O 1
ATOM 9258 N N . LYS B 1 548 ? 23.007 -59.814 -3.374 1.00 39.38 1131 LYS B N 1
ATOM 9259 C CA . LYS B 1 548 ? 24.366 -59.784 -2.844 1.00 42.46 1131 LYS B CA 1
ATOM 9260 C C . LYS B 1 548 ? 25.000 -58.421 -3.113 1.00 36.17 1131 LYS B C 1
ATOM 9261 O O . LYS B 1 548 ? 25.215 -58.053 -4.274 1.00 35.93 1131 LYS B O 1
ATOM 9267 N N . PHE B 1 549 ? 25.333 -57.701 -2.043 1.00 41.17 1132 PHE B N 1
ATOM 9268 C CA . PHE B 1 549 ? 26.017 -56.409 -2.120 1.00 39.42 1132 PHE B CA 1
ATOM 9269 C C . PHE B 1 549 ? 27.514 -56.624 -1.943 1.00 41.19 1132 PHE B C 1
ATOM 9270 O O . PHE B 1 549 ? 27.947 -57.174 -0.923 1.00 43.83 1132 PHE B O 1
ATOM 9278 N N . SER B 1 550 ? 28.303 -56.191 -2.928 1.00 41.42 1133 SER B N 1
ATOM 9279 C CA . SER B 1 550 ? 29.755 -56.317 -2.862 1.00 43.49 1133 SER B CA 1
ATOM 9280 C C . SER B 1 550 ? 30.452 -54.961 -2.765 1.00 46.02 1133 SER B C 1
ATOM 9281 O O . SER B 1 550 ? 31.622 -54.838 -3.145 1.00 46.51 1133 SER B O 1
ATOM 9284 N N . GLY B 1 551 ? 29.758 -53.943 -2.270 1.00 41.87 1134 GLY B N 1
ATOM 9285 C CA . GLY B 1 551 ? 30.382 -52.674 -1.976 1.00 41.77 1134 GLY B CA 1
ATOM 9286 C C . GLY B 1 551 ? 30.240 -51.585 -3.017 1.00 41.23 1134 GLY B C 1
ATOM 9287 O O . GLY B 1 551 ? 30.878 -50.535 -2.864 1.00 41.26 1134 GLY B O 1
ATOM 9288 N N . GLN B 1 552 ? 29.415 -51.778 -4.047 1.00 39.06 1135 GLN B N 1
ATOM 9289 C CA . GLN B 1 552 ? 29.334 -50.841 -5.164 1.00 39.77 1135 GLN B CA 1
ATOM 9290 C C . GLN B 1 552 ? 28.170 -49.870 -4.967 1.00 39.26 1135 GLN B C 1
ATOM 9291 O O . GLN B 1 552 ? 27.008 -50.284 -4.870 1.00 35.14 1135 GLN B O 1
ATOM 9297 N N . TRP B 1 553 ? 28.482 -48.577 -4.964 1.00 37.56 1136 TRP B N 1
ATOM 9298 C CA . TRP B 1 553 ? 27.462 -47.569 -4.744 1.00 34.36 1136 TRP B CA 1
ATOM 9299 C C . TRP B 1 553 ? 27.943 -46.255 -5.336 1.00 35.17 1136 TRP B C 1
ATOM 9300 O O . TRP B 1 553 ? 29.147 -46.023 -5.459 1.00 35.62 1136 TRP B O 1
ATOM 9311 N N . SER B 1 554 ? 26.989 -45.408 -5.712 1.00 32.49 1137 SER B N 1
ATOM 9312 C CA . SER B 1 554 ? 27.317 -44.053 -6.146 1.00 36.67 1137 SER B CA 1
ATOM 9313 C C . SER B 1 554 ? 26.162 -43.114 -5.823 1.00 35.00 1137 SER B C 1
ATOM 9314 O O . SER B 1 554 ? 25.021 -43.538 -5.630 1.00 32.67 1137 SER B O 1
ATOM 9317 N N . VAL B 1 555 ? 26.473 -41.818 -5.750 1.00 34.71 1138 VAL B N 1
ATOM 9318 C CA . VAL B 1 555 ? 25.478 -40.782 -5.505 1.00 36.26 1138 VAL B CA 1
ATOM 9319 C C . VAL B 1 555 ? 25.684 -39.678 -6.533 1.00 34.23 1138 VAL B C 1
ATOM 9320 O O . VAL B 1 555 ? 26.824 -39.315 -6.844 1.00 32.29 1138 VAL B O 1
ATOM 9324 N N . PHE B 1 556 ? 24.581 -39.170 -7.082 1.00 31.28 1139 PHE B N 1
ATOM 9325 C CA . PHE B 1 556 ? 24.611 -38.166 -8.136 1.00 37.13 1139 PHE B CA 1
ATOM 9326 C C . PHE B 1 556 ? 23.774 -36.963 -7.744 1.00 34.04 1139 PHE B C 1
ATOM 9327 O O . PHE B 1 556 ? 22.699 -37.114 -7.158 1.00 32.13 1139 PHE B O 1
ATOM 9335 N N . ALA B 1 557 ? 24.273 -35.771 -8.078 1.00 35.97 1140 ALA B N 1
ATOM 9336 C CA . ALA B 1 557 ? 23.501 -34.554 -7.884 1.00 33.13 1140 ALA B CA 1
ATOM 9337 C C . ALA B 1 557 ? 22.306 -34.535 -8.825 1.00 34.86 1140 ALA B C 1
ATOM 9338 O O . ALA B 1 557 ? 22.398 -34.927 -9.992 1.00 34.44 1140 ALA B O 1
ATOM 9340 N N . ASN B 1 558 ? 21.167 -34.105 -8.293 1.00 31.35 1141 ASN B N 1
ATOM 9341 C CA . ASN B 1 558 ? 19.945 -33.873 -9.053 1.00 32.04 1141 ASN B CA 1
ATOM 9342 C C . ASN B 1 558 ? 19.625 -32.380 -9.158 1.00 39.35 1141 ASN B C 1
ATOM 9343 O O . ASN B 1 558 ? 18.515 -32.014 -9.554 1.00 40.05 1141 ASN B O 1
ATOM 9348 N N . SER B 1 559 ? 20.579 -31.523 -8.801 1.00 38.37 1142 SER B N 1
ATOM 9349 C CA . SER B 1 559 ? 20.429 -30.071 -8.825 1.00 40.13 1142 SER B CA 1
ATOM 9350 C C . SER B 1 559 ? 21.818 -29.462 -8.937 1.00 38.20 1142 SER B C 1
ATOM 9351 O O . SER B 1 559 ? 22.829 -30.135 -8.731 1.00 37.05 1142 SER B O 1
ATOM 9354 N N . ASN B 1 560 ? 21.863 -28.170 -9.258 1.00 37.45 1143 ASN B N 1
ATOM 9355 C CA . ASN B 1 560 ? 23.108 -27.411 -9.256 1.00 40.70 1143 ASN B CA 1
ATOM 9356 C C . ASN B 1 560 ? 23.283 -26.726 -7.905 1.00 40.32 1143 ASN B C 1
ATOM 9357 O O . ASN B 1 560 ? 22.327 -26.151 -7.374 1.00 38.60 1143 ASN B O 1
ATOM 9362 N N . PHE B 1 561 ? 24.497 -26.774 -7.359 1.00 35.66 1144 PHE B N 1
ATOM 9363 C CA . PHE B 1 561 ? 24.772 -26.130 -6.080 1.00 42.95 1144 PHE B CA 1
ATOM 9364 C C . PHE B 1 561 ? 26.276 -25.962 -5.909 1.00 44.81 1144 PHE B C 1
ATOM 9365 O O . PHE B 1 561 ? 27.072 -26.634 -6.571 1.00 40.98 1144 PHE B O 1
ATOM 9373 N N . VAL B 1 562 ? 26.657 -25.064 -4.996 1.00 38.31 1145 VAL B N 1
ATOM 9374 C CA . VAL B 1 562 ? 28.061 -24.845 -4.668 1.00 35.73 1145 VAL B CA 1
ATOM 9375 C C . VAL B 1 562 ? 28.334 -25.347 -3.263 1.00 35.71 1145 VAL B C 1
ATOM 9376 O O . VAL B 1 562 ? 27.449 -25.353 -2.399 1.00 42.81 1145 VAL B O 1
ATOM 9380 N N . LEU B 1 563 ? 29.575 -25.781 -3.034 1.00 37.02 1146 LEU B N 1
ATOM 9381 C CA . LEU B 1 563 ? 29.997 -26.126 -1.687 1.00 39.87 1146 LEU B CA 1
ATOM 9382 C C . LEU B 1 563 ? 30.424 -24.865 -0.935 1.00 48.05 1146 LEU B C 1
ATOM 9383 O O . LEU B 1 563 ? 30.593 -23.787 -1.517 1.00 44.73 1146 LEU B O 1
ATOM 9388 N N . ALA B 1 564 ? 30.607 -25.014 0.380 1.00 46.93 1147 ALA B N 1
ATOM 9389 C CA . ALA B 1 564 ? 31.084 -23.900 1.196 1.00 47.42 1147 ALA B CA 1
ATOM 9390 C C . ALA B 1 564 ? 32.413 -23.358 0.680 1.00 53.00 1147 ALA B C 1
ATOM 9391 O O . ALA B 1 564 ? 32.634 -22.142 0.685 1.00 56.72 1147 ALA B O 1
ATOM 9393 N N . ASP B 1 565 ? 33.308 -24.240 0.218 1.00 53.46 1148 ASP B N 1
ATOM 9394 C CA . ASP B 1 565 ? 34.595 -23.811 -0.320 1.00 57.02 1148 ASP B CA 1
ATOM 9395 C C . ASP B 1 565 ? 34.518 -23.348 -1.773 1.00 59.43 1148 ASP B C 1
ATOM 9396 O O . ASP B 1 565 ? 35.564 -23.207 -2.416 1.00 65.31 1148 ASP B O 1
ATOM 9401 N N . GLY B 1 566 ? 33.319 -23.119 -2.304 1.00 54.86 1149 GLY B N 1
ATOM 9402 C CA . GLY B 1 566 ? 33.142 -22.538 -3.615 1.00 53.71 1149 GLY B CA 1
ATOM 9403 C C . GLY B 1 566 ? 32.990 -23.524 -4.760 1.00 57.74 1149 GLY B C 1
ATOM 9404 O O . GLY B 1 566 ? 32.379 -23.178 -5.778 1.00 55.69 1149 GLY B O 1
ATOM 9405 N N . THR B 1 567 ? 33.525 -24.737 -4.630 1.00 60.69 1150 THR B N 1
ATOM 9406 C CA . THR B 1 567 ? 33.543 -25.652 -5.767 1.00 56.82 1150 THR B CA 1
ATOM 9407 C C . THR B 1 567 ? 32.124 -25.949 -6.238 1.00 51.94 1150 THR B C 1
ATOM 9408 O O . THR B 1 567 ? 31.247 -26.284 -5.439 1.00 52.43 1150 THR B O 1
ATOM 9412 N N . LYS B 1 568 ? 31.900 -25.772 -7.539 1.00 53.15 1151 LYS B N 1
ATOM 9413 C CA . LYS B 1 568 ? 30.580 -25.908 -8.135 1.00 45.02 1151 LYS B CA 1
ATOM 9414 C C . LYS B 1 568 ? 30.237 -27.383 -8.312 1.00 47.90 1151 LYS B C 1
ATOM 9415 O O . LYS B 1 568 ? 31.123 -28.229 -8.476 1.00 45.00 1151 LYS B O 1
ATOM 9421 N N . VAL B 1 569 ? 28.938 -27.684 -8.273 1.00 44.51 1152 VAL B N 1
ATOM 9422 C CA . VAL B 1 569 ? 28.421 -29.020 -8.558 1.00 41.12 1152 VAL B CA 1
ATOM 9423 C C . VAL B 1 569 ? 27.277 -28.863 -9.546 1.00 40.07 1152 VAL B C 1
ATOM 9424 O O . VAL B 1 569 ? 26.388 -28.029 -9.347 1.00 38.28 1152 VAL B O 1
ATOM 9428 N N . ASN B 1 570 ? 27.324 -29.620 -10.629 1.00 34.95 1153 ASN B N 1
ATOM 9429 C CA . ASN B 1 570 ? 26.309 -29.541 -11.662 1.00 35.03 1153 ASN B CA 1
ATOM 9430 C C . ASN B 1 570 ? 25.400 -30.759 -11.576 1.00 40.26 1153 ASN B C 1
ATOM 9431 O O . ASN B 1 570 ? 25.833 -31.850 -11.188 1.00 42.30 1153 ASN B O 1
ATOM 9436 N N . LYS B 1 571 ? 24.131 -30.557 -11.920 1.00 40.57 1154 LYS B N 1
ATOM 9437 C CA . LYS B 1 571 ? 23.176 -31.654 -11.972 1.00 38.20 1154 LYS B CA 1
ATOM 9438 C C . LYS B 1 571 ? 23.734 -32.794 -12.817 1.00 40.66 1154 LYS B C 1
ATOM 9439 O O . LYS B 1 571 ? 24.267 -32.570 -13.907 1.00 38.58 1154 LYS B O 1
ATOM 9445 N N . GLY B 1 572 ? 23.639 -34.013 -12.293 1.00 38.82 1155 GLY B N 1
ATOM 9446 C CA . GLY B 1 572 ? 24.176 -35.188 -12.947 1.00 41.80 1155 GLY B CA 1
ATOM 9447 C C . GLY B 1 572 ? 25.593 -35.544 -12.539 1.00 40.83 1155 GLY B C 1
ATOM 9448 O O . GLY B 1 572 ? 26.040 -36.662 -12.830 1.00 43.45 1155 GLY B O 1
ATOM 9449 N N . ASP B 1 573 ? 26.301 -34.631 -11.867 1.00 39.92 1156 ASP B N 1
ATOM 9450 C CA . ASP B 1 573 ? 27.648 -34.908 -11.381 1.00 36.41 1156 ASP B CA 1
ATOM 9451 C C . ASP B 1 573 ? 27.635 -36.061 -10.385 1.00 43.93 1156 ASP B C 1
ATOM 9452 O O . ASP B 1 573 ? 26.693 -36.227 -9.598 1.00 36.56 1156 ASP B O 1
ATOM 9457 N N . ASP B 1 574 ? 28.704 -36.849 -10.414 1.00 39.55 1157 ASP B N 1
ATOM 9458 C CA . ASP B 1 574 ? 28.937 -37.850 -9.389 1.00 42.18 1157 ASP B CA 1
ATOM 9459 C C . ASP B 1 574 ? 29.426 -37.151 -8.125 1.00 42.82 1157 ASP B C 1
ATOM 9460 O O . ASP B 1 574 ? 30.457 -36.472 -8.142 1.00 44.08 1157 ASP B O 1
ATOM 9465 N N . ILE B 1 575 ? 28.677 -37.294 -7.032 1.00 40.22 1158 ILE B N 1
ATOM 9466 C CA . ILE B 1 575 ? 29.061 -36.677 -5.767 1.00 35.28 1158 ILE B CA 1
ATOM 9467 C C . ILE B 1 575 ? 29.213 -37.744 -4.689 1.00 36.97 1158 ILE B C 1
ATOM 9468 O O . ILE B 1 575 ? 28.981 -37.471 -3.504 1.00 34.14 1158 ILE B O 1
ATOM 9473 N N . SER B 1 576 ? 29.621 -38.967 -5.081 1.00 33.88 1159 SER B N 1
ATOM 9474 C CA . SER B 1 576 ? 29.845 -40.012 -4.080 1.00 36.82 1159 SER B CA 1
ATOM 9475 C C . SER B 1 576 ? 30.871 -39.568 -3.043 1.00 39.02 1159 SER B C 1
ATOM 9476 O O . SER B 1 576 ? 30.760 -39.921 -1.861 1.00 36.87 1159 SER B O 1
ATOM 9479 N N . LYS B 1 577 ? 31.858 -38.778 -3.478 1.00 37.64 1160 LYS B N 1
ATOM 9480 C CA . LYS B 1 577 ? 32.844 -38.152 -2.603 1.00 34.72 1160 LYS B CA 1
ATOM 9481 C C . LYS B 1 577 ? 32.211 -37.359 -1.454 1.00 41.22 1160 LYS B C 1
ATOM 9482 O O . LYS B 1 577 ? 32.851 -37.138 -0.416 1.00 41.10 1160 LYS B O 1
ATOM 9488 N N . LEU B 1 578 ? 30.971 -36.913 -1.618 1.00 38.88 1161 LEU B N 1
ATOM 9489 C CA . LEU B 1 578 ? 30.287 -36.137 -0.595 1.00 38.72 1161 LEU B CA 1
ATOM 9490 C C . LEU B 1 578 ? 29.377 -36.983 0.284 1.00 39.42 1161 LEU B C 1
ATOM 9491 O O . LEU B 1 578 ? 28.687 -36.435 1.148 1.00 38.44 1161 LEU B O 1
ATOM 9496 N N . PHE B 1 579 ? 29.356 -38.295 0.077 1.00 35.80 1162 PHE B N 1
ATOM 9497 C CA . PHE B 1 579 ? 28.561 -39.228 0.860 1.00 39.14 1162 PHE B CA 1
ATOM 9498 C C . PHE B 1 579 ? 29.479 -40.319 1.410 1.00 38.45 1162 PHE B C 1
ATOM 9499 O O . PHE B 1 579 ? 30.630 -40.456 0.988 1.00 39.34 1162 PHE B O 1
ATOM 9507 N N . THR B 1 580 ? 28.975 -41.080 2.386 1.00 37.56 1163 THR B N 1
ATOM 9508 C CA . THR B 1 580 ? 29.708 -42.194 2.970 1.00 37.75 1163 THR B CA 1
ATOM 9509 C C . THR B 1 580 ? 28.800 -43.421 2.995 1.00 38.13 1163 THR B C 1
ATOM 9510 O O . THR B 1 580 ? 27.572 -43.308 2.935 1.00 40.52 1163 THR B O 1
ATOM 9514 N N . MET B 1 581 ? 29.403 -44.601 3.097 1.00 37.79 1164 MET B N 1
ATOM 9515 C CA . MET B 1 581 ? 28.625 -45.836 3.047 1.00 34.01 1164 MET B CA 1
ATOM 9516 C C . MET B 1 581 ? 29.171 -46.834 4.052 1.00 39.97 1164 MET B C 1
ATOM 9517 O O . MET B 1 581 ? 30.389 -46.996 4.191 1.00 37.08 1164 MET B O 1
ATOM 9522 N N . THR B 1 582 ? 28.259 -47.453 4.790 1.00 37.20 1165 THR B N 1
ATOM 9523 C CA . THR B 1 582 ? 28.584 -48.547 5.682 1.00 35.89 1165 THR B CA 1
ATOM 9524 C C . THR B 1 582 ? 27.715 -49.731 5.295 1.00 37.45 1165 THR B C 1
ATOM 9525 O O . THR B 1 582 ? 26.626 -49.573 4.727 1.00 33.89 1165 THR B O 1
ATOM 9529 N N . PHE B 1 583 ? 28.222 -50.919 5.572 1.00 38.00 1166 PHE B N 1
ATOM 9530 C CA . PHE B 1 583 ? 27.508 -52.150 5.275 1.00 38.79 1166 PHE B CA 1
ATOM 9531 C C . PHE B 1 583 ? 27.645 -53.019 6.512 1.00 40.61 1166 PHE B C 1
ATOM 9532 O O . PHE B 1 583 ? 28.756 -53.419 6.868 1.00 41.11 1166 PHE B O 1
ATOM 9540 N N . ASP B 1 584 ? 26.526 -53.272 7.184 1.00 42.14 1167 ASP B N 1
ATOM 9541 C CA . ASP B 1 584 ? 26.557 -53.896 8.500 1.00 46.88 1167 ASP B CA 1
ATOM 9542 C C . ASP B 1 584 ? 25.205 -54.540 8.748 1.00 50.10 1167 ASP B C 1
ATOM 9543 O O . ASP B 1 584 ? 24.173 -53.886 8.571 1.00 47.43 1167 ASP B O 1
ATOM 9548 N N . LYS B 1 585 ? 25.214 -55.815 9.154 1.00 50.06 1168 LYS B N 1
ATOM 9549 C CA . LYS B 1 585 ? 23.982 -56.570 9.408 1.00 51.31 1168 LYS B CA 1
ATOM 9550 C C . LYS B 1 585 ? 23.060 -56.559 8.192 1.00 48.93 1168 LYS B C 1
ATOM 9551 O O . LYS B 1 585 ? 21.839 -56.448 8.318 1.00 54.54 1168 LYS B O 1
ATOM 9557 N N . GLY B 1 586 ? 23.646 -56.675 7.002 1.00 43.81 1169 GLY B N 1
ATOM 9558 C CA . GLY B 1 586 ? 22.862 -56.699 5.784 1.00 38.76 1169 GLY B CA 1
ATOM 9559 C C . GLY B 1 586 ? 22.199 -55.388 5.416 1.00 41.35 1169 GLY B C 1
ATOM 9560 O O . GLY B 1 586 ? 21.314 -55.371 4.553 1.00 37.39 1169 GLY B O 1
ATOM 9561 N N . VAL B 1 587 ? 22.608 -54.281 6.031 1.00 44.16 1170 VAL B N 1
ATOM 9562 C CA . VAL B 1 587 ? 22.003 -52.974 5.793 1.00 38.73 1170 VAL B CA 1
ATOM 9563 C C . VAL B 1 587 ? 23.039 -52.093 5.103 1.00 33.61 1170 VAL B C 1
ATOM 9564 O O . VAL B 1 587 ? 24.160 -51.928 5.603 1.00 36.67 1170 VAL B O 1
ATOM 9568 N N . VAL B 1 588 ? 22.674 -51.554 3.947 1.00 34.20 1171 VAL B N 1
ATOM 9569 C CA . VAL B 1 588 ? 23.471 -50.536 3.271 1.00 33.48 1171 VAL B CA 1
ATOM 9570 C C . VAL B 1 588 ? 22.978 -49.185 3.773 1.00 34.27 1171 VAL B C 1
ATOM 9571 O O . VAL B 1 588 ? 21.787 -48.878 3.650 1.00 35.90 1171 VAL B O 1
ATOM 9575 N N . LYS B 1 589 ? 23.871 -48.401 4.376 1.00 33.85 1172 LYS B N 1
ATOM 9576 C CA . LYS B 1 589 ? 23.544 -47.050 4.831 1.00 31.49 1172 LYS B CA 1
ATOM 9577 C C . LYS B 1 589 ? 24.433 -46.049 4.114 1.00 34.56 1172 LYS B C 1
ATOM 9578 O O . LYS B 1 589 ? 25.659 -46.089 4.252 1.00 39.79 1172 LYS B O 1
ATOM 9584 N N . ILE B 1 590 ? 23.809 -45.143 3.372 1.00 37.24 1173 ILE B N 1
ATOM 9585 C CA . ILE B 1 590 ? 24.491 -44.084 2.640 1.00 33.98 1173 ILE B CA 1
ATOM 9586 C C . ILE B 1 590 ? 24.077 -42.762 3.276 1.00 34.51 1173 ILE B C 1
ATOM 9587 O O . ILE B 1 590 ? 22.875 -42.489 3.411 1.00 32.09 1173 ILE B O 1
ATOM 9592 N N . THR B 1 591 ? 25.069 -41.967 3.690 1.00 30.71 1174 THR B N 1
ATOM 9593 C CA . THR B 1 591 ? 24.876 -40.820 4.570 1.00 32.90 1174 THR B CA 1
ATOM 9594 C C . THR B 1 591 ? 25.543 -39.600 3.961 1.00 35.74 1174 THR B C 1
ATOM 9595 O O . THR B 1 591 ? 26.694 -39.678 3.525 1.00 35.20 1174 THR B O 1
ATOM 9599 N N . ALA B 1 592 ? 24.826 -38.481 3.934 1.00 30.81 1175 ALA B N 1
ATOM 9600 C CA . ALA B 1 592 ? 25.413 -37.235 3.456 1.00 34.90 1175 ALA B CA 1
ATOM 9601 C C . ALA B 1 592 ? 26.496 -36.754 4.414 1.00 36.13 1175 ALA B C 1
ATOM 9602 O O . ALA B 1 592 ? 26.331 -36.790 5.639 1.00 36.23 1175 ALA B O 1
ATOM 9604 N N . SER B 1 593 ? 27.620 -36.325 3.851 1.00 36.93 1176 SER B N 1
ATOM 9605 C CA . SER B 1 593 ? 28.688 -35.763 4.661 1.00 36.38 1176 SER B CA 1
ATOM 9606 C C . SER B 1 593 ? 28.301 -34.374 5.162 1.00 38.02 1176 SER B C 1
ATOM 9607 O O . SER B 1 593 ? 27.365 -33.742 4.670 1.00 35.04 1176 SER B O 1
ATOM 9610 N N . GLN B 1 594 ? 29.054 -33.887 6.149 1.00 39.88 1177 GLN B N 1
ATOM 9611 C CA . GLN B 1 594 ? 28.823 -32.526 6.618 1.00 39.47 1177 GLN B CA 1
ATOM 9612 C C . GLN B 1 594 ? 29.068 -31.506 5.509 1.00 39.80 1177 GLN B C 1
ATOM 9613 O O . GLN B 1 594 ? 28.427 -30.446 5.487 1.00 39.40 1177 GLN B O 1
ATOM 9619 N N . ALA B 1 595 ? 29.987 -31.804 4.585 1.00 38.81 1178 ALA B N 1
ATOM 9620 C CA . ALA B 1 595 ? 30.217 -30.905 3.458 1.00 42.55 1178 ALA B CA 1
ATOM 9621 C C . ALA B 1 595 ? 28.968 -30.766 2.601 1.00 40.80 1178 ALA B C 1
ATOM 9622 O O . ALA B 1 595 ? 28.646 -29.667 2.133 1.00 34.82 1178 ALA B O 1
ATOM 9624 N N . PHE B 1 596 ? 28.245 -31.871 2.386 1.00 37.24 1179 PHE B N 1
ATOM 9625 C CA . PHE B 1 596 ? 27.015 -31.797 1.604 1.00 34.80 1179 PHE B CA 1
ATOM 9626 C C . PHE B 1 596 ? 25.912 -31.081 2.377 1.00 31.94 1179 PHE B C 1
ATOM 9627 O O . PHE B 1 596 ? 25.167 -30.277 1.800 1.00 37.15 1179 PHE B O 1
ATOM 9635 N N . LEU B 1 597 ? 25.774 -31.378 3.671 1.00 31.33 1180 LEU B N 1
ATOM 9636 C CA . LEU B 1 597 ? 24.749 -30.717 4.470 1.00 33.42 1180 LEU B CA 1
ATOM 9637 C C . LEU B 1 597 ? 24.968 -29.217 4.469 1.00 35.78 1180 LEU B C 1
ATOM 9638 O O . LEU B 1 597 ? 24.034 -28.446 4.240 1.00 33.01 1180 LEU B O 1
ATOM 9643 N N . ASP B 1 598 ? 26.206 -28.795 4.733 1.00 37.48 1181 ASP B N 1
ATOM 9644 C CA . ASP B 1 598 ? 26.534 -27.372 4.728 1.00 33.56 1181 ASP B CA 1
ATOM 9645 C C . ASP B 1 598 ? 26.154 -26.729 3.404 1.00 37.44 1181 ASP B C 1
ATOM 9646 O O . ASP B 1 598 ? 25.620 -25.615 3.377 1.00 39.91 1181 ASP B O 1
ATOM 9651 N N . ALA B 1 599 ? 26.398 -27.426 2.291 1.00 36.13 1182 ALA B N 1
ATOM 9652 C CA . ALA B 1 599 ? 25.986 -26.899 0.994 1.00 38.11 1182 ALA B CA 1
ATOM 9653 C C . ALA B 1 599 ? 24.472 -26.746 0.908 1.00 39.45 1182 ALA B C 1
ATOM 9654 O O . ALA B 1 599 ? 23.974 -25.738 0.400 1.00 33.09 1182 ALA B O 1
ATOM 9656 N N . MET B 1 600 ? 23.714 -27.729 1.401 1.00 34.68 1183 MET B N 1
ATOM 9657 C CA . MET B 1 600 ? 22.261 -27.609 1.306 1.00 33.23 1183 MET B CA 1
ATOM 9658 C C . MET B 1 600 ? 21.717 -26.434 2.122 1.00 35.77 1183 MET B C 1
ATOM 9659 O O . MET B 1 600 ? 20.617 -25.957 1.834 1.00 35.43 1183 MET B O 1
ATOM 9664 N N . ASN B 1 601 ? 22.452 -25.975 3.136 1.00 31.63 1184 ASN B N 1
ATOM 9665 C CA . ASN B 1 601 ? 21.993 -24.895 4.004 1.00 37.46 1184 ASN B CA 1
ATOM 9666 C C . ASN B 1 601 ? 22.511 -23.515 3.588 1.00 40.67 1184 ASN B C 1
ATOM 9667 O O . ASN B 1 601 ? 22.083 -22.511 4.176 1.00 41.93 1184 ASN B O 1
ATOM 9672 N N . LEU B 1 602 ? 23.398 -23.432 2.590 1.00 38.91 1185 LEU B N 1
ATOM 9673 C CA . LEU B 1 602 ? 23.937 -22.137 2.161 1.00 41.33 1185 LEU B CA 1
ATOM 9674 C C . LEU B 1 602 ? 22.859 -21.275 1.519 1.00 40.92 1185 LEU B C 1
ATOM 9675 O O . LEU B 1 602 ? 22.118 -21.741 0.653 1.00 35.34 1185 LEU B O 1
ATOM 9680 N N . LYS B 1 603 ? 22.803 -19.987 1.904 1.00 37.74 1186 LYS B N 1
ATOM 9681 C CA . LYS B 1 603 ? 21.823 -19.087 1.297 1.00 36.32 1186 LYS B CA 1
ATOM 9682 C C . LYS B 1 603 ? 21.993 -19.027 -0.209 1.00 37.06 1186 LYS B C 1
ATOM 9683 O O . LYS B 1 603 ? 21.007 -18.888 -0.946 1.00 34.04 1186 LYS B O 1
ATOM 9689 N N . GLU B 1 604 ? 23.240 -19.114 -0.674 1.00 36.59 1187 GLU B N 1
ATOM 9690 C CA . GLU B 1 604 ? 23.541 -19.096 -2.103 1.00 43.47 1187 GLU B CA 1
ATOM 9691 C C . GLU B 1 604 ? 22.809 -20.199 -2.870 1.00 42.87 1187 GLU B C 1
ATOM 9692 O O . GLU B 1 604 ? 22.509 -20.039 -4.060 1.00 40.04 1187 GLU B O 1
ATOM 9698 N N . ASN B 1 605 ? 22.495 -21.314 -2.219 1.00 38.03 1188 ASN B N 1
ATOM 9699 C CA . ASN B 1 605 ? 21.830 -22.413 -2.902 1.00 40.28 1188 ASN B CA 1
ATOM 9700 C C . ASN B 1 605 ? 20.321 -22.408 -2.717 1.00 43.28 1188 ASN B C 1
ATOM 9701 O O . ASN B 1 605 ? 19.650 -23.333 -3.179 1.00 42.51 1188 ASN B O 1
ATOM 9706 N N . LYS B 1 606 ? 19.764 -21.381 -2.082 1.00 38.86 1189 LYS B N 1
ATOM 9707 C CA . LYS B 1 606 ? 18.337 -21.411 -1.797 1.00 36.82 1189 LYS B CA 1
ATOM 9708 C C . LYS B 1 606 ? 17.492 -20.953 -2.970 1.00 37.22 1189 LYS B C 1
ATOM 9709 O O . LYS B 1 606 ? 16.260 -21.002 -2.884 1.00 37.15 1189 LYS B O 1
ATOM 9715 N N . ASN B 1 607 ? 18.121 -20.538 -4.071 1.00 37.13 1190 ASN B N 1
ATOM 9716 C CA . ASN B 1 607 ? 17.376 -20.141 -5.256 1.00 35.50 1190 ASN B CA 1
ATOM 9717 C C . ASN B 1 607 ? 16.645 -21.292 -5.947 1.00 42.47 1190 ASN B C 1
ATOM 9718 O O . ASN B 1 607 ? 15.742 -21.038 -6.751 1.00 38.40 1190 ASN B O 1
ATOM 9723 N N . VAL B 1 608 ? 17.006 -22.548 -5.676 1.00 36.74 1191 VAL B N 1
ATOM 9724 C CA . VAL B 1 608 ? 16.406 -23.698 -6.349 1.00 37.77 1191 VAL B CA 1
ATOM 9725 C C . VAL B 1 608 ? 16.152 -24.792 -5.319 1.00 35.37 1191 VAL B C 1
ATOM 9726 O O . VAL B 1 608 ? 16.699 -24.772 -4.213 1.00 33.91 1191 VAL B O 1
ATOM 9730 N N . ALA B 1 609 ? 15.321 -25.759 -5.708 1.00 38.13 1192 ALA B N 1
ATOM 9731 C CA . ALA B 1 609 ? 15.115 -26.977 -4.931 1.00 38.36 1192 ALA B CA 1
ATOM 9732 C C . ALA B 1 609 ? 16.276 -27.942 -5.140 1.00 40.34 1192 ALA B C 1
ATOM 9733 O O . ALA B 1 609 ? 16.995 -27.879 -6.147 1.00 36.86 1192 ALA B O 1
ATOM 9735 N N . HIS B 1 610 ? 16.449 -28.853 -4.171 1.00 36.50 1193 HIS B N 1
ATOM 9736 C CA . HIS B 1 610 ? 17.579 -29.773 -4.162 1.00 36.97 1193 HIS B CA 1
ATOM 9737 C C . HIS B 1 610 ? 17.142 -31.186 -3.803 1.00 39.89 1193 HIS B C 1
ATOM 9738 O O . HIS B 1 610 ? 16.311 -31.392 -2.912 1.00 39.52 1193 HIS B O 1
ATOM 9745 N N . SER B 1 611 ? 17.730 -32.150 -4.503 1.00 36.46 1194 SER B N 1
ATOM 9746 C CA . SER B 1 611 ? 17.518 -33.567 -4.254 1.00 35.74 1194 SER B CA 1
ATOM 9747 C C . SER B 1 611 ? 18.755 -34.298 -4.754 1.00 36.13 1194 SER B C 1
ATOM 9748 O O . SER B 1 611 ? 19.639 -33.707 -5.388 1.00 35.13 1194 SER B O 1
ATOM 9751 N N . TRP B 1 612 ? 18.821 -35.594 -4.470 1.00 37.47 1195 TRP B N 1
ATOM 9752 C CA . TRP B 1 612 ? 19.941 -36.378 -4.953 1.00 33.47 1195 TRP B CA 1
ATOM 9753 C C . TRP B 1 612 ? 19.464 -37.788 -5.267 1.00 32.75 1195 TRP B C 1
ATOM 9754 O O . TRP B 1 612 ? 18.391 -38.212 -4.837 1.00 32.76 1195 TRP B O 1
ATOM 9765 N N . LYS B 1 613 ? 20.259 -38.490 -6.069 1.00 30.65 1196 LYS B N 1
ATOM 9766 C CA . LYS B 1 613 ? 19.960 -39.852 -6.505 1.00 27.68 1196 LYS B CA 1
ATOM 9767 C C . LYS B 1 613 ? 21.090 -40.769 -6.078 1.00 31.98 1196 LYS B C 1
ATOM 9768 O O . LYS B 1 613 ? 22.262 -40.416 -6.221 1.00 35.23 1196 LYS B O 1
ATOM 9774 N N . ALA B 1 614 ? 20.742 -41.963 -5.583 1.00 33.13 1197 ALA B N 1
ATOM 9775 C CA . ALA B 1 614 ? 21.738 -42.921 -5.139 1.00 30.92 1197 ALA B CA 1
ATOM 9776 C C . ALA B 1 614 ? 21.510 -44.227 -5.871 1.00 33.05 1197 ALA B C 1
ATOM 9777 O O . ALA B 1 614 ? 20.390 -44.527 -6.296 1.00 30.31 1197 ALA B O 1
ATOM 9779 N N . PHE B 1 615 ? 22.596 -44.978 -6.039 1.00 32.40 1198 PHE B N 1
ATOM 9780 C CA . PHE B 1 615 ? 22.568 -46.273 -6.704 1.00 32.49 1198 PHE B CA 1
ATOM 9781 C C . PHE B 1 615 ? 23.282 -47.280 -5.827 1.00 32.60 1198 PHE B C 1
ATOM 9782 O O . PHE B 1 615 ? 24.369 -47.002 -5.311 1.00 35.72 1198 PHE B O 1
ATOM 9790 N N . ILE B 1 616 ? 22.658 -48.441 -5.637 1.00 35.96 1199 ILE B N 1
ATOM 9791 C CA . ILE B 1 616 ? 23.221 -49.519 -4.844 1.00 36.52 1199 ILE B CA 1
ATOM 9792 C C . ILE B 1 616 ? 23.331 -50.735 -5.756 1.00 33.60 1199 ILE B C 1
ATOM 9793 O O . ILE B 1 616 ? 22.313 -51.195 -6.288 1.00 33.80 1199 ILE B O 1
ATOM 9798 N N . GLY B 1 617 ? 24.549 -51.204 -5.974 1.00 35.06 1200 GLY B N 1
ATOM 9799 C CA . GLY B 1 617 ? 24.797 -52.312 -6.881 1.00 35.53 1200 GLY B CA 1
ATOM 9800 C C . GLY B 1 617 ? 24.652 -53.644 -6.175 1.00 35.83 1200 GLY B C 1
ATOM 9801 O O . GLY B 1 617 ? 25.230 -53.861 -5.103 1.00 37.55 1200 GLY B O 1
ATOM 9802 N N . VAL B 1 618 ? 23.880 -54.542 -6.781 1.00 34.00 1201 VAL B N 1
ATOM 9803 C CA . VAL B 1 618 ? 23.671 -55.868 -6.217 1.00 35.66 1201 VAL B CA 1
ATOM 9804 C C . VAL B 1 618 ? 23.704 -56.904 -7.331 1.00 33.90 1201 VAL B C 1
ATOM 9805 O O . VAL B 1 618 ? 23.583 -56.589 -8.518 1.00 36.00 1201 VAL B O 1
ATOM 9809 N N . GLU B 1 619 ? 23.855 -58.157 -6.922 1.00 38.35 1202 GLU B N 1
ATOM 9810 C CA . GLU B 1 619 ? 23.772 -59.310 -7.809 1.00 37.53 1202 GLU B CA 1
ATOM 9811 C C . GLU B 1 619 ? 22.693 -60.243 -7.283 1.00 34.12 1202 GLU B C 1
ATOM 9812 O O . GLU B 1 619 ? 22.655 -60.537 -6.084 1.00 34.31 1202 GLU B O 1
ATOM 9818 N N . ARG B 1 620 ? 21.786 -60.647 -8.167 1.00 36.11 1203 ARG B N 1
ATOM 9819 C CA . ARG B 1 620 ? 20.732 -61.594 -7.829 1.00 38.01 1203 ARG B CA 1
ATOM 9820 C C . ARG B 1 620 ? 21.350 -62.983 -7.718 1.00 40.68 1203 ARG B C 1
ATOM 9821 O O . ARG B 1 620 ? 21.919 -63.483 -8.692 1.00 40.05 1203 ARG B O 1
ATOM 9829 N N . ILE B 1 621 ? 21.288 -63.579 -6.526 1.00 38.81 1204 ILE B N 1
ATOM 9830 C CA . ILE B 1 621 ? 21.985 -64.831 -6.248 1.00 45.19 1204 ILE B CA 1
ATOM 9831 C C . ILE B 1 621 ? 21.046 -65.992 -5.949 1.00 47.65 1204 ILE B C 1
ATOM 9832 O O . ILE B 1 621 ? 21.526 -67.106 -5.700 1.00 47.31 1204 ILE B O 1
ATOM 9837 N N . ALA B 1 622 ? 19.731 -65.781 -5.953 1.00 43.59 1205 ALA B N 1
ATOM 9838 C CA . ALA B 1 622 ? 18.801 -66.886 -5.729 1.00 43.72 1205 ALA B CA 1
ATOM 9839 C C . ALA B 1 622 ? 17.478 -66.570 -6.411 1.00 46.39 1205 ALA B C 1
ATOM 9840 O O . ALA B 1 622 ? 17.212 -65.435 -6.810 1.00 41.04 1205 ALA B O 1
ATOM 9842 N N . ALA B 1 623 ? 16.650 -67.596 -6.549 1.00 41.19 1206 ALA B N 1
ATOM 9843 C CA . ALA B 1 623 ? 15.343 -67.470 -7.174 1.00 39.75 1206 ALA B CA 1
ATOM 9844 C C . ALA B 1 623 ? 14.294 -66.992 -6.170 1.00 40.35 1206 ALA B C 1
ATOM 9845 O O . ALA B 1 623 ? 14.458 -67.113 -4.954 1.00 45.53 1206 ALA B O 1
ATOM 9847 N N . GLY B 1 624 ? 13.196 -66.473 -6.699 1.00 40.18 1207 GLY B N 1
ATOM 9848 C CA . GLY B 1 624 ? 12.054 -66.061 -5.906 1.00 46.68 1207 GLY B CA 1
ATOM 9849 C C . GLY B 1 624 ? 11.692 -64.602 -6.135 1.00 47.44 1207 GLY B C 1
ATOM 9850 O O . GLY B 1 624 ? 12.306 -63.894 -6.929 1.00 45.74 1207 GLY B O 1
ATOM 9851 N N . ASP B 1 625 ? 10.654 -64.172 -5.419 1.00 44.06 1208 ASP B N 1
ATOM 9852 C CA . ASP B 1 625 ? 10.230 -62.776 -5.419 1.00 45.81 1208 ASP B CA 1
ATOM 9853 C C . ASP B 1 625 ? 11.032 -62.005 -4.378 1.00 40.60 1208 ASP B C 1
ATOM 9854 O O . ASP B 1 625 ? 11.240 -62.488 -3.263 1.00 39.78 1208 ASP B O 1
ATOM 9859 N N . VAL B 1 626 ? 11.493 -60.803 -4.747 1.00 42.69 1209 VAL B N 1
ATOM 9860 C CA . VAL B 1 626 ? 12.381 -60.015 -3.894 1.00 38.31 1209 VAL B CA 1
ATOM 9861 C C . VAL B 1 626 ? 11.804 -58.607 -3.781 1.00 39.08 1209 VAL B C 1
ATOM 9862 O O . VAL B 1 626 ? 11.666 -57.912 -4.791 1.00 34.88 1209 VAL B O 1
ATOM 9866 N N . TYR B 1 627 ? 11.431 -58.209 -2.570 1.00 40.86 1210 TYR B N 1
ATOM 9867 C CA . TYR B 1 627 ? 10.942 -56.858 -2.326 1.00 38.75 1210 TYR B CA 1
ATOM 9868 C C . TYR B 1 627 ? 12.067 -55.976 -1.822 1.00 36.56 1210 TYR B C 1
ATOM 9869 O O . TYR B 1 627 ? 12.977 -56.429 -1.119 1.00 39.42 1210 TYR B O 1
ATOM 9878 N N . ASN B 1 628 ? 11.978 -54.689 -2.145 1.00 40.15 1211 ASN B N 1
ATOM 9879 C CA . ASN B 1 628 ? 12.916 -53.744 -1.573 1.00 38.07 1211 ASN B CA 1
ATOM 9880 C C . ASN B 1 628 ? 12.205 -52.445 -1.235 1.00 32.82 1211 ASN B C 1
ATOM 9881 O O . ASN B 1 628 ? 11.436 -51.925 -2.049 1.00 35.13 1211 ASN B O 1
ATOM 9886 N N . THR B 1 629 ? 12.445 -51.970 -0.012 1.00 39.42 1212 THR B N 1
ATOM 9887 C CA . THR B 1 629 ? 12.017 -50.665 0.483 1.00 36.59 1212 THR B CA 1
ATOM 9888 C C . THR B 1 629 ? 13.214 -49.969 1.111 1.00 37.98 1212 THR B C 1
ATOM 9889 O O . THR B 1 629 ? 14.031 -50.611 1.785 1.00 35.91 1212 THR B O 1
ATOM 9893 N N . ILE B 1 630 ? 13.305 -48.653 0.906 1.00 37.03 1213 ILE B N 1
ATOM 9894 C CA . ILE B 1 630 ? 14.367 -47.831 1.471 1.00 34.80 1213 ILE B CA 1
ATOM 9895 C C . ILE B 1 630 ? 13.765 -46.910 2.524 1.00 35.77 1213 ILE B C 1
ATOM 9896 O O . ILE B 1 630 ? 12.685 -46.351 2.327 1.00 33.74 1213 ILE B O 1
ATOM 9901 N N . GLU B 1 631 ? 14.442 -46.786 3.656 1.00 33.85 1214 GLU B N 1
ATOM 9902 C CA . GLU B 1 631 ? 14.068 -45.820 4.678 1.00 32.29 1214 GLU B CA 1
ATOM 9903 C C . GLU B 1 631 ? 14.981 -44.608 4.540 1.00 35.21 1214 GLU B C 1
ATOM 9904 O O . GLU B 1 631 ? 16.202 -44.738 4.684 1.00 34.23 1214 GLU B O 1
ATOM 9910 N N . GLU B 1 632 ? 14.389 -43.447 4.249 1.00 31.62 1215 GLU B N 1
ATOM 9911 C CA . GLU B 1 632 ? 15.124 -42.186 4.137 1.00 34.86 1215 GLU B CA 1
ATOM 9912 C C . GLU B 1 632 ? 14.999 -41.426 5.449 1.00 32.14 1215 GLU B C 1
ATOM 9913 O O . GLU B 1 632 ? 13.892 -41.231 5.961 1.00 33.12 1215 GLU B O 1
ATOM 9919 N N . SER B 1 633 ? 16.136 -41.028 6.002 1.00 32.13 1216 SER B N 1
ATOM 9920 C CA . SER B 1 633 ? 16.186 -40.244 7.221 1.00 31.10 1216 SER B CA 1
ATOM 9921 C C . SER B 1 633 ? 16.549 -38.805 6.859 1.00 35.66 1216 SER B C 1
ATOM 9922 O O . SER B 1 633 ? 17.536 -38.565 6.159 1.00 32.69 1216 SER B O 1
ATOM 9925 N N . PHE B 1 634 ? 15.749 -37.856 7.334 1.00 30.82 1217 PHE B N 1
ATOM 9926 C CA . PHE B 1 634 ? 15.985 -36.426 7.129 1.00 28.89 1217 PHE B CA 1
ATOM 9927 C C . PHE B 1 634 ? 15.766 -35.779 8.481 1.00 31.77 1217 PHE B C 1
ATOM 9928 O O . PHE B 1 634 ? 14.674 -35.909 9.046 1.00 35.40 1217 PHE B O 1
ATOM 9936 N N . ASN B 1 635 ? 16.803 -35.130 9.019 1.00 33.60 1218 ASN B N 1
ATOM 9937 C CA . ASN B 1 635 ? 16.741 -34.576 10.377 1.00 34.13 1218 ASN B CA 1
ATOM 9938 C C . ASN B 1 635 ? 16.327 -35.646 11.374 1.00 36.16 1218 ASN B C 1
ATOM 9939 O O . ASN B 1 635 ? 15.560 -35.399 12.308 1.00 32.26 1218 ASN B O 1
ATOM 9944 N N . ASN B 1 636 ? 16.829 -36.857 11.145 1.00 34.53 1219 ASN B N 1
ATOM 9945 C CA . ASN B 1 636 ? 16.650 -38.012 12.012 1.00 33.89 1219 ASN B CA 1
ATOM 9946 C C . ASN B 1 636 ? 15.209 -38.506 12.046 1.00 38.05 1219 ASN B C 1
ATOM 9947 O O . ASN B 1 636 ? 14.851 -39.313 12.922 1.00 40.27 1219 ASN B O 1
ATOM 9952 N N . GLU B 1 637 ? 14.375 -38.074 11.106 1.00 35.18 1220 GLU B N 1
ATOM 9953 C CA . GLU B 1 637 ? 12.988 -38.518 10.980 1.00 34.65 1220 GLU B CA 1
ATOM 9954 C C . GLU B 1 637 ? 12.900 -39.419 9.761 1.00 36.79 1220 GLU B C 1
ATOM 9955 O O . GLU B 1 637 ? 13.266 -39.002 8.659 1.00 32.69 1220 GLU B O 1
ATOM 9961 N N . LYS B 1 638 ? 12.404 -40.644 9.955 1.00 39.15 1221 LYS B N 1
ATOM 9962 C CA . LYS B 1 638 ? 12.414 -41.661 8.914 1.00 35.77 1221 LYS B CA 1
ATOM 9963 C C . LYS B 1 638 ? 11.063 -41.752 8.207 1.00 38.76 1221 LYS B C 1
ATOM 9964 O O . LYS B 1 638 ? 10.006 -41.664 8.840 1.00 39.99 1221 LYS B O 1
ATOM 9970 N N . ILE B 1 639 ? 11.110 -41.908 6.878 1.00 34.16 1222 ILE B N 1
ATOM 9971 C CA . ILE B 1 639 ? 9.957 -42.263 6.052 1.00 34.17 1222 ILE B CA 1
ATOM 9972 C C . ILE B 1 639 ? 10.423 -43.264 4.997 1.00 36.99 1222 ILE B C 1
ATOM 9973 O O . ILE B 1 639 ? 11.615 -43.380 4.699 1.00 35.30 1222 ILE B O 1
ATOM 9978 N N . LYS B 1 640 ? 9.475 -44.013 4.446 1.00 35.00 1223 LYS B N 1
ATOM 9979 C CA . LYS B 1 640 ? 9.799 -45.132 3.569 1.00 38.41 1223 LYS B CA 1
ATOM 9980 C C . LYS B 1 640 ? 9.459 -44.795 2.124 1.00 36.66 1223 LYS B C 1
ATOM 9981 O O . LYS B 1 640 ? 8.444 -44.145 1.848 1.00 38.39 1223 LYS B O 1
ATOM 9987 N N . THR B 1 641 ? 10.325 -45.215 1.204 1.00 32.93 1224 THR B N 1
ATOM 9988 C CA . THR B 1 641 ? 9.977 -45.179 -0.207 1.00 35.48 1224 THR B CA 1
ATOM 9989 C C . THR B 1 641 ? 8.822 -46.135 -0.481 1.00 36.90 1224 THR B C 1
ATOM 9990 O O . THR B 1 641 ? 8.366 -46.887 0.386 1.00 35.55 1224 THR B O 1
ATOM 9994 N N . ASN B 1 642 ? 8.350 -46.103 -1.720 1.00 37.95 1225 ASN B N 1
ATOM 9995 C CA . ASN B 1 642 ? 7.540 -47.194 -2.228 1.00 38.94 1225 ASN B CA 1
ATOM 9996 C C . ASN B 1 642 ? 8.325 -48.506 -2.145 1.00 36.96 1225 ASN B C 1
ATOM 9997 O O . ASN B 1 642 ? 9.555 -48.523 -2.034 1.00 36.64 1225 ASN B O 1
ATOM 10002 N N . THR B 1 643 ? 7.602 -49.619 -2.197 1.00 41.11 1226 THR B N 1
ATOM 10003 C CA . THR B 1 643 ? 8.211 -50.947 -2.184 1.00 36.88 1226 THR B CA 1
ATOM 10004 C C . THR B 1 643 ? 8.229 -51.497 -3.604 1.00 39.33 1226 THR B C 1
ATOM 10005 O O . THR B 1 643 ? 7.183 -51.558 -4.263 1.00 37.33 1226 THR B O 1
ATOM 10009 N N . VAL B 1 644 ? 9.414 -51.852 -4.088 1.00 36.61 1227 VAL B N 1
ATOM 10010 C CA . VAL B 1 644 ? 9.555 -52.400 -5.419 1.00 36.61 1227 VAL B CA 1
ATOM 10011 C C . VAL B 1 644 ? 9.623 -53.916 -5.321 1.00 38.81 1227 VAL B C 1
ATOM 10012 O O . VAL B 1 644 ? 9.857 -54.484 -4.253 1.00 36.65 1227 VAL B O 1
ATOM 10016 N N . VAL B 1 645 ? 9.437 -54.571 -6.467 1.00 37.68 1228 VAL B N 1
ATOM 10017 C CA . VAL B 1 645 ? 9.276 -56.016 -6.605 1.00 42.33 1228 VAL B CA 1
ATOM 10018 C C . VAL B 1 645 ? 10.014 -56.451 -7.871 1.00 40.65 1228 VAL B C 1
ATOM 10019 O O . VAL B 1 645 ? 9.898 -55.805 -8.918 1.00 43.40 1228 VAL B O 1
ATOM 10023 N N . THR B 1 646 ? 10.848 -57.485 -7.752 1.00 43.40 1229 THR B N 1
ATOM 10024 C CA . THR B 1 646 ? 11.443 -58.156 -8.904 1.00 41.00 1229 THR B CA 1
ATOM 10025 C C . THR B 1 646 ? 11.207 -59.650 -8.750 1.00 42.12 1229 THR B C 1
ATOM 10026 O O . THR B 1 646 ? 10.967 -60.151 -7.646 1.00 39.09 1229 THR B O 1
ATOM 10030 N N . HIS B 1 647 ? 11.291 -60.358 -9.871 1.00 45.87 1230 HIS B N 1
ATOM 10031 C CA . HIS B 1 647 ? 10.942 -61.771 -9.932 1.00 43.71 1230 HIS B CA 1
ATOM 10032 C C . HIS B 1 647 ? 12.093 -62.549 -10.545 1.00 47.41 1230 HIS B C 1
ATOM 10033 O O . HIS B 1 647 ? 12.621 -62.163 -11.592 1.00 46.55 1230 HIS B O 1
ATOM 10040 N N . THR B 1 648 ? 12.482 -63.635 -9.885 1.00 41.52 1231 THR B N 1
ATOM 10041 C CA . THR B 1 648 ? 13.539 -64.523 -10.362 1.00 44.81 1231 THR B CA 1
ATOM 10042 C C . THR B 1 648 ? 12.957 -65.929 -10.353 1.00 48.47 1231 THR B C 1
ATOM 10043 O O . THR B 1 648 ? 13.018 -66.635 -9.335 1.00 51.31 1231 THR B O 1
ATOM 10047 N N . PRO B 1 649 ? 12.364 -66.362 -11.464 1.00 46.62 1232 PRO B N 1
ATOM 10048 C CA . PRO B 1 649 ? 11.747 -67.696 -11.499 1.00 57.36 1232 PRO B CA 1
ATOM 10049 C C . PRO B 1 649 ? 12.770 -68.801 -11.298 1.00 52.41 1232 PRO B C 1
ATOM 10050 O O . PRO B 1 649 ? 13.933 -68.688 -11.696 1.00 49.25 1232 PRO B O 1
ATOM 10054 N N A GLU B 1 650 ? 12.318 -69.884 -10.670 0.50 61.15 1233 GLU B N 1
ATOM 10055 N N B GLU B 1 650 ? 12.245 -69.941 -10.838 0.50 61.15 1233 GLU B N 1
ATOM 10056 C CA A GLU B 1 650 ? 13.141 -71.085 -10.522 0.50 60.76 1233 GLU B CA 1
ATOM 10057 C CA B GLU B 1 650 ? 13.091 -71.130 -10.587 0.50 60.76 1233 GLU B CA 1
ATOM 10058 C C A GLU B 1 650 ? 12.594 -72.189 -11.410 0.50 60.09 1233 GLU B C 1
ATOM 10059 C C B GLU B 1 650 ? 13.176 -71.959 -11.869 0.50 60.09 1233 GLU B C 1
ATOM 10060 O O A GLU B 1 650 ? 12.340 -71.965 -12.598 0.50 67.59 1233 GLU B O 1
ATOM 10061 O O B GLU B 1 650 ? 12.281 -71.784 -12.718 0.50 67.59 1233 GLU B O 1
#

Radius of gyration: 53.62 Å; Cα contacts (8 Å, |Δi|>4): 3467; chains: 2; bounding box: 82×178×114 Å

Nearest PDB structures (foldseek):
  8beg-assembly1_A  TM=9.798E-01  e=0.000E+00  Enterococcus faecalis
  3opu-assembly2_B  TM=8.904E-01  e=1.954E-32  Streptococcus mutans
  7l0o-assembly1_A  TM=7.167E-01  e=3.550E-36  Streptococcus gordonii
  7l0o-assembly2_B  TM=7.018E-01  e=2.590E-36  Streptococcus gordonii
  4z1p-assembly1_A  TM=7.796E-01  e=7.449E-29  Streptococcus agalactiae

B-factor: mean 45.07, std 8.48, range [26.56, 100.32]

Secondary structure (DSSP, 8-state):
-----EEEEESSSSB-TT-B--TT-EEEEEEEEE-TGGGGS-GGG---EEEEEE--TTTEEE-GGG-EEEEE-TTS-TT-HHHHHHHHHHTSSEE-GGGEEEEEETTEEEEEE-B-TTS-BSS-SSSEEEEEEEEEE-S--EEEEEEEEEEETTEEEEPP-EEEEE-----EEEEEEEETTEEEEEE-TT-B--TT-EEEEEEEPPPBPSSB-S----EEEEEE--TTTEEEEEEEEEEESS-EEETTEEE-TT-B-GGGEEEEEETTTEEEEEE-HHHHHHHTSTHHHHS-B-EEEEEEEEE-S-EEEEE--EEEETTEEEE---EEEEEPPPP---EEEE-TTS-B-TT-B--TT-EEEEEEEEE-TT-STTB-GGGS-GGG-EEEEEE--TTTEEE-GGG-EEE-TTS-B-GGGEEEEEETTTTEEEEEESSHHHHHHHH-SSEEEEEEEEEEPTT--EEEEEEEEEEETTEEEEPPPEEEEE-----EEEEESSTT--S--TTSB--TT-EEEEEEEPPPBPTTB-S----EEEEEE--TTTEE--S-EEEEESS-EE-TTS-EE-TT-B-GGGEEEEEETTEEEEEE-HHHHHHHT-GGGTTS-B-EEEEEEEEE-S-EEEEE-EEEEETTEEEE-PPEEEEE--/----EEEEESSSSB-TT-B--TT-EEEEEEEEE-TGGGGS-GGG---EEEEEE--TTTEEE-GGG-EEEEEETTS-TT-HHHHHHHHHHTSSEE-GGGEEEEEETTEEEEEE-B-TTS-BSSPSSEEEEEEEEEEE-S--EEEEEEEEEEETTEEEEPP-EEEEE-----EEEEEEEETTEEEEEE-TT-B--TT-EEEEEEEPPPBPSSB-S----EEEEEE--TTTEEEEEEEEEEESS-EEETTEEE-TT-B-GGGEEEEEETTTEEEEEE-HHHHHHHTSTHHHHS-B-EEEEEEEEE-S-EEEEE-EEEEETTEEEE---EEEEEPPPP--EEEEE-TTS-B-TT-B--TT-EEEEEEEEE-TT-STTB-GGGS-GGG-EEEEEEE-TTTEEE-GGG-EEE-TTS-B-GGGEEEEEETTTTEEEEEESSHHHHHHHH-SSEEEEEEEEEEPTT--EEEEEEEEEEETTEEEEPPPEEEEE-----EEEEESSTT-SS--TT-B--TT-EEEEEEEPPPBPTT--S----EEEEEE--TTTEEEEEEEEEEESS-EE-TT--EE-TT-B-GGGEEEEEETTEEEEEE-HHHHHHHH-GGGTTS-B-EEEEEEEEE-S-EEEEE-EEEEETTEEEE-PPEEEEE--